Protein AF-A0A6V7VKM3-F1 (afdb_monomer)

Foldseek 3Di:
DVVVVVVVVVVVVVVVVVVVVVVVVVVVVVVVVCCVVVVVPDPPPDPDPQPQLPWDWFWQQFPPRKIKIWIFSPPPSVFLFWIWIAIPVRWIKIKGKHWDDDDPPDDPVVVVVVVVVVVVVVVVVVVVPPPDDDDDDDDDDDDDDDDDDDDDPVNVVVVVVVVVVPPPLVQPDQWDQEFFWEFEACVLVPDQFPDPVSGRDDDDLVRLQLRVLLCLQALLFADRLPSIRMYMYMYINHADLFQGQSNQSSNLNNLLRCLQGQGHTNFGKHKWWWFAAPNDIDISHTLVRVVRTQKTKIWMWGWDDDPVPDIFIFTRWIWMFGDFDALVSVLVNVVVRVVRGVSSSVRSVVSSVSRHDHHDDDDPPCPDPVLLVLLVVCLVVLLVLLQPLVDDPVRSVVSLVVSLVVSVVVQVPDPDDDDSVVSVSSSLVSSLVSQLCCCLPVCAGSNRDHQLDFADWDKAWDPDQQFLTWMWIDTHQWIKIKGKAWDAQVPWDADTPVVVSSPDDRTHLEFFFFDEDCQQDVHDDDPPPPPVSVRSNLRVQLCSQQVSFQDPVDRTRMYMYMYINHAFDDNSQSSNQRRQLRCLRSQGATNAWGKGKWKKFKAFDDVVVVVVVCVVVPPDDDDPDDPDDGGPGMGMHIRDTNVCVSSTFKIKMWMRDLSRTRIIIIGGSHNGDGSVVVSVNSVSRNVNRVVSSVNSCVNPVGRDPDGRQQHKDKDKDFAALLCVCLQCPPNRPNQVVLCVVLVWHWADDDSGIIITTHRGPVSVVVSVVSSVVSCVVPDDDDDDAFAKAKWFFADFDQQFTWTAREDVHDTATAGQVQEEPPDPPDGPVNVVDDGGDIDIWGWHAADPPPRGTYIHPHVVVPDDDDYDYRHPVVPVVVVVVVVVVVVVVVPD

pLDDT: mean 78.49, std 21.88, range [24.05, 98.5]

Structure (mmCIF, N/CA/C/O backbone):
data_AF-A0A6V7VKM3-F1
#
_entry.id   AF-A0A6V7VKM3-F1
#
loop_
_atom_site.group_PDB
_atom_site.id
_atom_site.type_symbol
_atom_site.label_atom_id
_atom_site.label_alt_id
_atom_site.label_comp_id
_atom_site.label_asym_id
_atom_site.label_entity_id
_atom_site.label_seq_id
_atom_site.pdbx_PDB_ins_code
_atom_site.Cartn_x
_atom_site.Cartn_y
_atom_site.Cartn_z
_atom_site.occupancy
_atom_site.B_iso_or_equiv
_atom_site.auth_seq_id
_atom_site.auth_comp_id
_atom_site.auth_asym_id
_atom_site.auth_atom_id
_atom_site.pdbx_PDB_model_num
ATOM 1 N N . MET A 1 1 ? 60.360 3.233 52.798 1.00 43.81 1 MET A N 1
ATOM 2 C CA . MET A 1 1 ? 61.142 3.603 51.589 1.00 43.81 1 MET A CA 1
ATOM 3 C C . MET A 1 1 ? 60.464 3.185 50.281 1.00 43.81 1 MET A C 1
ATOM 5 O O . MET A 1 1 ? 60.339 4.045 49.419 1.00 43.81 1 MET A O 1
ATOM 9 N N . MET A 1 2 ? 59.946 1.955 50.133 1.00 36.44 2 MET A N 1
ATOM 10 C CA . MET A 1 2 ? 59.237 1.515 48.909 1.00 36.44 2 MET A CA 1
ATOM 11 C C . MET A 1 2 ? 58.025 2.381 48.513 1.00 36.44 2 MET A C 1
ATOM 13 O O . MET A 1 2 ? 57.890 2.727 47.345 1.00 36.44 2 MET A O 1
ATOM 17 N N . GLN A 1 3 ? 57.203 2.837 49.465 1.00 40.19 3 GLN A N 1
ATOM 18 C CA . GLN A 1 3 ? 56.061 3.718 49.154 1.00 40.19 3 GLN A CA 1
ATOM 19 C C . GLN A 1 3 ? 56.480 5.105 48.628 1.00 40.19 3 GLN A C 1
ATOM 21 O O . GLN A 1 3 ? 55.805 5.676 47.775 1.00 40.19 3 GLN A O 1
ATOM 26 N N . ARG A 1 4 ? 57.635 5.637 49.062 1.00 42.94 4 ARG A N 1
ATOM 27 C CA . ARG A 1 4 ? 58.194 6.885 48.505 1.00 42.94 4 ARG A CA 1
ATOM 28 C C . ARG A 1 4 ? 58.764 6.677 47.099 1.00 42.94 4 ARG A C 1
ATOM 30 O O . ARG A 1 4 ? 58.668 7.586 46.281 1.00 42.94 4 ARG A O 1
ATOM 37 N N . ALA A 1 5 ? 59.310 5.497 46.803 1.00 43.03 5 ALA A N 1
ATOM 38 C CA . ALA A 1 5 ? 59.776 5.147 45.461 1.00 43.03 5 ALA A CA 1
ATOM 39 C C . ALA A 1 5 ? 58.603 4.976 44.477 1.00 43.03 5 ALA A C 1
ATOM 41 O O . ALA A 1 5 ? 58.655 5.522 43.378 1.00 43.03 5 ALA A O 1
ATOM 42 N N . GLN A 1 6 ? 57.511 4.329 44.899 1.00 42.00 6 GLN A N 1
ATOM 43 C CA . GLN A 1 6 ? 56.293 4.173 44.092 1.00 42.00 6 GLN A CA 1
ATOM 44 C C . GLN A 1 6 ? 55.588 5.510 43.820 1.00 42.00 6 GLN A C 1
ATOM 46 O O . GLN A 1 6 ? 55.203 5.772 42.684 1.00 42.00 6 GLN A O 1
ATOM 51 N N . ALA A 1 7 ? 55.508 6.407 44.809 1.00 48.12 7 ALA A N 1
ATOM 52 C CA . ALA A 1 7 ? 54.942 7.745 44.609 1.00 48.12 7 ALA A CA 1
ATOM 53 C C . ALA A 1 7 ? 55.787 8.612 43.655 1.00 48.12 7 ALA A C 1
ATOM 55 O O . ALA A 1 7 ? 55.243 9.382 42.863 1.00 48.12 7 ALA A O 1
ATOM 56 N N . LYS A 1 8 ? 57.121 8.472 43.688 1.00 47.19 8 LYS A N 1
ATOM 57 C CA . LYS A 1 8 ? 58.029 9.175 42.768 1.00 47.19 8 LYS A CA 1
ATOM 58 C C . LYS A 1 8 ? 57.912 8.624 41.340 1.00 47.19 8 LYS A C 1
ATOM 60 O O . LYS A 1 8 ? 57.905 9.405 40.396 1.00 47.19 8 LYS A O 1
ATOM 65 N N . HIS A 1 9 ? 57.735 7.310 41.190 1.00 47.69 9 HIS A N 1
ATOM 66 C CA . HIS A 1 9 ? 57.517 6.662 39.893 1.00 47.69 9 HIS A CA 1
ATOM 67 C C . HIS A 1 9 ? 56.157 7.037 39.279 1.00 47.69 9 HIS A C 1
ATOM 69 O O . HIS A 1 9 ? 56.090 7.372 38.100 1.00 47.69 9 HIS A O 1
ATOM 75 N N . ALA A 1 10 ? 55.095 7.096 40.091 1.00 48.97 10 ALA A N 1
ATOM 76 C CA . ALA A 1 10 ? 53.767 7.534 39.656 1.00 48.97 10 ALA A CA 1
ATOM 77 C C . ALA A 1 10 ? 53.743 9.013 39.230 1.00 48.97 10 ALA A C 1
ATOM 79 O O . ALA A 1 10 ? 53.123 9.349 38.226 1.00 48.97 10 ALA A O 1
ATOM 80 N N . ARG A 1 11 ? 54.476 9.895 39.927 1.00 47.81 11 ARG A N 1
ATOM 81 C CA . ARG A 1 11 ? 54.621 11.309 39.531 1.00 47.81 11 ARG A CA 1
ATOM 82 C C . ARG A 1 11 ? 55.366 11.484 38.207 1.00 47.81 11 ARG A C 1
ATOM 84 O O . ARG A 1 11 ? 54.990 12.343 37.417 1.00 47.81 11 ARG A O 1
ATOM 91 N N . ILE A 1 12 ? 56.389 10.667 37.954 1.00 52.53 12 ILE A N 1
ATOM 92 C CA . ILE A 1 12 ? 57.137 10.677 36.686 1.00 52.53 12 ILE A CA 1
ATOM 93 C C . ILE A 1 12 ? 56.265 10.143 35.541 1.00 52.53 12 ILE A C 1
ATOM 95 O O . ILE A 1 12 ? 56.288 10.708 34.449 1.00 52.53 12 ILE A O 1
ATOM 99 N N . LEU A 1 13 ? 55.454 9.108 35.790 1.00 44.75 13 LEU A N 1
ATOM 100 C CA . LEU A 1 13 ? 54.491 8.598 34.809 1.00 44.75 13 LEU A CA 1
ATOM 101 C C . LEU A 1 13 ? 53.394 9.622 34.496 1.00 44.75 13 LEU A C 1
ATOM 103 O O . LEU A 1 13 ? 53.044 9.799 33.336 1.00 44.75 13 LEU A O 1
ATOM 107 N N . PHE A 1 14 ? 52.890 10.328 35.511 1.00 45.44 14 PHE A N 1
ATOM 108 C CA . PHE A 1 14 ? 51.857 11.349 35.335 1.00 45.44 14 PHE A CA 1
ATOM 109 C C . PHE A 1 14 ? 52.380 12.565 34.558 1.00 45.44 14 PHE A C 1
ATOM 111 O O . PHE A 1 14 ? 51.695 13.051 33.665 1.00 45.44 14 PHE A O 1
ATOM 118 N N . HIS A 1 15 ? 53.619 13.006 34.815 1.00 45.03 15 HIS A N 1
ATOM 119 C CA . HIS A 1 15 ? 54.256 14.056 34.011 1.00 45.03 15 HIS A CA 1
ATOM 120 C C . HIS A 1 15 ? 54.534 13.608 32.571 1.00 45.03 15 HIS A C 1
ATOM 122 O O . HIS A 1 15 ? 54.244 14.364 31.652 1.00 45.03 15 HIS A O 1
ATOM 128 N N . ARG A 1 16 ? 54.988 12.365 32.342 1.00 40.59 16 ARG A N 1
ATOM 129 C CA . ARG A 1 16 ? 55.159 11.833 30.975 1.00 40.59 16 ARG A CA 1
ATOM 130 C C . ARG A 1 16 ? 53.844 11.716 30.211 1.00 40.59 16 ARG A C 1
ATOM 132 O O . ARG A 1 16 ? 53.821 12.025 29.028 1.00 40.59 16 ARG A O 1
ATOM 139 N N . LEU A 1 17 ? 52.762 11.298 30.868 1.00 41.19 17 LEU A N 1
ATOM 140 C CA . LEU A 1 17 ? 51.438 11.204 30.247 1.00 41.19 17 LEU A CA 1
ATOM 141 C C . LEU A 1 17 ? 50.837 12.589 29.972 1.00 41.19 17 LEU A C 1
ATOM 143 O O . LEU A 1 17 ? 50.195 12.777 28.943 1.00 41.19 17 LEU A O 1
ATOM 147 N N . HIS A 1 18 ? 51.087 13.570 30.842 1.00 44.41 18 HIS A N 1
ATOM 148 C CA . HIS A 1 18 ? 50.667 14.955 30.626 1.00 44.41 18 HIS A CA 1
ATOM 149 C C . HIS A 1 18 ? 51.470 15.638 29.501 1.00 44.41 18 HIS A C 1
ATOM 151 O O . HIS A 1 18 ? 50.885 16.338 28.677 1.00 44.41 18 HIS A O 1
ATOM 157 N N . ASP A 1 19 ? 52.779 15.384 29.402 1.00 42.72 19 ASP A N 1
ATOM 158 C CA . ASP A 1 19 ? 53.625 15.893 28.311 1.00 42.72 19 ASP A CA 1
ATOM 159 C C . ASP A 1 19 ? 53.346 15.185 26.977 1.00 42.72 19 ASP A C 1
ATOM 161 O O . ASP A 1 19 ? 53.375 15.818 25.921 1.00 42.72 19 ASP A O 1
ATOM 165 N N . GLN A 1 20 ? 52.986 13.896 27.002 1.00 42.56 20 GLN A N 1
ATOM 166 C CA . GLN A 1 20 ? 52.474 13.188 25.825 1.00 42.56 20 GLN A CA 1
ATOM 167 C C . GLN A 1 20 ? 51.101 13.720 25.401 1.00 42.56 20 GLN A C 1
ATOM 169 O O . GLN A 1 20 ? 50.870 13.886 24.208 1.00 42.56 20 GLN A O 1
ATOM 174 N N . ALA A 1 21 ? 50.204 14.064 26.329 1.00 39.09 21 ALA A N 1
ATOM 175 C CA . ALA A 1 21 ? 48.905 14.655 25.998 1.00 39.09 21 ALA A CA 1
ATOM 176 C C . ALA A 1 21 ? 49.022 16.099 25.465 1.00 39.09 21 ALA A C 1
ATOM 178 O O . ALA A 1 21 ? 48.280 16.479 24.557 1.00 39.09 21 ALA A O 1
ATOM 179 N N . SER A 1 22 ? 49.976 16.894 25.965 1.00 40.62 22 SER A N 1
ATOM 180 C CA . SER A 1 22 ? 50.213 18.268 25.493 1.00 40.62 22 SER A CA 1
ATOM 181 C C . SER A 1 22 ? 50.890 18.307 24.114 1.00 40.62 22 SER A C 1
ATOM 183 O O . SER A 1 22 ? 50.489 19.098 23.257 1.00 40.62 22 SER A O 1
ATOM 185 N N . THR A 1 23 ? 51.832 17.397 23.837 1.00 40.31 23 THR A N 1
ATOM 186 C CA . THR A 1 23 ? 52.431 17.232 22.496 1.00 40.31 23 THR A CA 1
ATOM 187 C C . THR A 1 23 ? 51.471 16.590 21.491 1.00 40.31 23 THR A C 1
ATOM 189 O O . THR A 1 23 ? 51.477 16.978 20.323 1.00 40.31 23 THR A O 1
ATOM 192 N N . SER A 1 24 ? 50.577 15.699 21.934 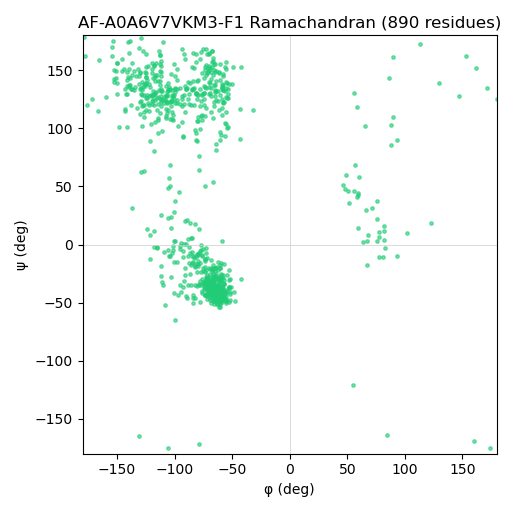1.00 42.38 24 SER A N 1
ATOM 193 C CA . SER A 1 24 ? 49.504 15.140 21.095 1.00 42.38 24 SER A CA 1
ATOM 194 C C . SER A 1 24 ? 48.478 16.200 20.696 1.00 42.38 24 SER A C 1
ATOM 196 O O . SER A 1 24 ? 48.093 16.250 19.534 1.00 42.38 24 SER A O 1
ATOM 198 N N . ASN A 1 25 ? 48.084 17.097 21.608 1.00 39.09 25 ASN A N 1
ATOM 199 C CA . ASN A 1 25 ? 47.166 18.196 21.289 1.00 39.09 25 ASN A CA 1
ATOM 200 C C . ASN A 1 25 ? 47.815 19.277 20.414 1.00 39.09 25 ASN A C 1
ATOM 202 O O . ASN A 1 25 ? 47.148 19.809 19.533 1.00 39.09 25 ASN A O 1
ATOM 206 N N . SER A 1 26 ? 49.109 19.561 20.593 1.00 37.62 26 SER A N 1
ATOM 207 C CA . SER A 1 26 ? 49.868 20.464 19.714 1.00 37.62 26 SER A CA 1
ATOM 208 C C . SER A 1 26 ? 49.990 19.902 18.296 1.00 37.62 26 SER A C 1
ATOM 210 O O . SER A 1 26 ? 49.667 20.595 17.335 1.00 37.62 26 SER A O 1
ATOM 212 N N . ASN A 1 27 ? 50.344 18.622 18.147 1.00 37.12 27 ASN A N 1
ATOM 213 C CA . ASN A 1 27 ? 50.439 17.971 16.839 1.00 37.12 27 ASN A CA 1
ATOM 214 C C . ASN A 1 27 ? 49.070 17.722 16.200 1.00 37.12 27 ASN A C 1
ATOM 216 O O . ASN A 1 27 ? 48.968 17.787 14.982 1.00 37.12 27 ASN A O 1
ATOM 220 N N . TYR A 1 28 ? 48.010 17.504 16.983 1.00 37.12 28 TYR A N 1
ATOM 221 C CA . TYR A 1 28 ? 46.642 17.385 16.475 1.00 37.12 28 TYR A CA 1
ATOM 222 C C . TYR A 1 28 ? 46.070 18.745 16.049 1.00 37.12 28 TYR A C 1
ATOM 224 O O . TYR A 1 28 ? 45.421 18.831 15.012 1.00 37.12 28 TYR A O 1
ATOM 232 N N . LEU A 1 29 ? 46.384 19.832 16.764 1.00 36.72 29 LEU A N 1
ATOM 233 C CA . LEU A 1 29 ? 46.046 21.196 16.345 1.00 36.72 29 LEU A CA 1
ATOM 234 C C . LEU A 1 29 ? 46.881 21.656 15.146 1.00 36.72 29 LEU A C 1
ATOM 236 O O . LEU A 1 29 ? 46.327 22.306 14.270 1.00 36.72 29 LEU A O 1
ATOM 240 N N . ARG A 1 30 ? 48.157 21.257 15.033 1.00 35.59 30 ARG A N 1
ATOM 241 C CA . ARG A 1 30 ? 48.982 21.474 13.828 1.00 35.59 30 ARG A CA 1
ATOM 242 C C . ARG A 1 30 ? 48.538 20.600 12.660 1.00 35.59 30 ARG A C 1
ATOM 244 O O . ARG A 1 30 ? 48.598 21.047 11.527 1.00 35.59 30 ARG A O 1
ATOM 251 N N . TYR A 1 31 ? 48.052 19.387 12.917 1.00 38.91 31 TYR A N 1
ATOM 252 C CA . TYR A 1 31 ? 47.450 18.513 11.910 1.00 38.91 31 TYR A CA 1
ATOM 253 C C . TYR A 1 31 ? 46.110 19.073 11.428 1.00 38.91 31 TYR A C 1
ATOM 255 O O . TYR A 1 31 ? 45.865 19.055 10.230 1.00 38.91 31 TYR A O 1
ATOM 263 N N . ILE A 1 32 ? 45.284 19.641 12.316 1.00 38.78 32 ILE A N 1
ATOM 264 C CA . ILE A 1 32 ? 44.045 20.339 11.947 1.00 38.78 32 ILE A CA 1
ATOM 265 C C . ILE A 1 32 ? 44.350 21.665 11.242 1.00 38.78 32 ILE A C 1
ATOM 267 O O . ILE A 1 32 ? 43.747 21.902 10.207 1.00 38.78 32 ILE A O 1
ATOM 271 N N . GLN A 1 33 ? 45.314 22.473 11.701 1.00 33.94 33 GLN A N 1
ATOM 272 C CA . GLN A 1 33 ? 45.714 23.726 11.039 1.00 33.94 33 GLN A CA 1
ATOM 273 C C . GLN A 1 33 ? 46.392 23.494 9.682 1.00 33.94 33 GLN A C 1
ATOM 275 O O . GLN A 1 33 ? 46.102 24.210 8.728 1.00 33.94 33 GLN A O 1
ATOM 280 N N . ASN A 1 34 ? 47.239 22.467 9.552 1.00 33.94 34 ASN A N 1
ATOM 281 C CA . ASN A 1 34 ? 47.825 22.086 8.266 1.00 33.94 34 ASN A CA 1
ATOM 282 C C . ASN A 1 34 ? 46.794 21.413 7.358 1.00 33.94 34 ASN A C 1
ATOM 284 O O . ASN A 1 34 ? 46.886 21.585 6.150 1.00 33.94 34 ASN A O 1
ATOM 288 N N . ARG A 1 35 ? 45.780 20.709 7.890 1.00 32.28 35 ARG A N 1
ATOM 289 C CA . ARG A 1 35 ? 44.642 20.274 7.066 1.00 32.28 35 ARG A CA 1
ATOM 290 C C . ARG A 1 35 ? 43.810 21.460 6.619 1.00 32.28 35 ARG A C 1
ATOM 292 O O . ARG A 1 35 ? 43.526 21.507 5.441 1.00 32.28 35 ARG A O 1
ATOM 299 N N . THR A 1 36 ? 43.480 22.421 7.481 1.00 33.50 36 THR A N 1
ATOM 300 C CA . THR A 1 36 ? 42.681 23.591 7.083 1.00 33.50 36 THR A CA 1
ATOM 301 C C . THR A 1 36 ? 43.424 24.497 6.102 1.00 33.50 36 THR A C 1
ATOM 303 O O . THR A 1 36 ? 42.784 25.028 5.201 1.00 33.50 36 THR A O 1
ATOM 306 N N . ASN A 1 37 ? 44.756 24.608 6.208 1.00 29.36 37 ASN A N 1
ATOM 307 C CA . ASN A 1 37 ? 45.577 25.430 5.310 1.00 29.36 37 ASN A CA 1
ATOM 308 C C . ASN A 1 37 ? 46.019 24.698 4.022 1.00 29.36 37 ASN A C 1
ATOM 310 O O . ASN A 1 37 ? 46.220 25.357 3.007 1.00 29.36 37 ASN A O 1
ATOM 314 N N . ASN A 1 38 ? 46.106 23.357 4.007 1.00 28.14 38 ASN A N 1
ATOM 315 C CA . ASN A 1 38 ? 46.329 22.579 2.772 1.00 28.14 38 ASN A CA 1
ATOM 316 C C . ASN A 1 38 ? 45.030 22.100 2.098 1.00 28.14 38 ASN A C 1
ATOM 318 O O . ASN A 1 38 ? 45.074 21.667 0.952 1.00 28.14 38 ASN A O 1
ATOM 322 N N . THR A 1 39 ? 43.858 22.207 2.738 1.00 30.05 39 THR A N 1
ATOM 323 C CA . THR A 1 39 ? 42.564 22.049 2.041 1.00 30.05 39 THR A CA 1
ATOM 324 C C . THR A 1 39 ? 42.152 23.290 1.253 1.00 30.05 39 THR A C 1
ATOM 326 O O . THR A 1 39 ? 41.185 23.225 0.503 1.00 30.05 39 THR A O 1
ATOM 329 N N . SER A 1 40 ? 42.878 24.405 1.385 1.00 30.28 40 SER A N 1
ATOM 330 C CA . SER A 1 40 ? 42.669 25.621 0.587 1.00 30.28 40 SER A CA 1
ATOM 331 C C . SER A 1 40 ? 43.577 25.733 -0.645 1.00 30.28 40 SER A C 1
ATOM 333 O O . SER A 1 40 ? 43.413 26.664 -1.424 1.00 30.28 40 SER A O 1
ATOM 335 N N . ALA A 1 41 ? 44.509 24.800 -0.861 1.00 32.81 41 ALA A N 1
ATOM 336 C CA . ALA A 1 41 ? 45.386 24.797 -2.031 1.00 32.81 41 ALA A CA 1
ATOM 337 C C . ALA A 1 41 ? 45.725 23.349 -2.415 1.00 32.81 41 ALA A C 1
ATOM 339 O O . ALA A 1 41 ? 46.557 22.729 -1.761 1.00 32.81 41 ALA A O 1
ATOM 340 N N . SER A 1 42 ? 45.047 22.830 -3.451 1.00 29.38 42 SER A N 1
ATOM 341 C CA . SER A 1 42 ? 45.184 21.507 -4.123 1.00 29.38 42 SER A CA 1
ATOM 342 C C . SER A 1 42 ? 43.918 20.630 -4.173 1.00 29.38 42 SER A C 1
ATOM 344 O O . SER A 1 42 ? 43.988 19.449 -4.499 1.00 29.38 42 SER A O 1
ATOM 346 N N . PHE A 1 43 ? 42.735 21.219 -3.973 1.00 29.02 43 PHE A N 1
ATOM 347 C CA . PHE A 1 43 ? 41.458 20.679 -4.466 1.00 29.02 43 PHE A CA 1
ATOM 348 C C . PHE A 1 43 ? 40.954 21.501 -5.668 1.00 29.02 43 PHE A C 1
ATOM 350 O O . PHE A 1 43 ? 39.801 21.901 -5.728 1.00 29.02 43 PHE A O 1
ATOM 357 N N . ASN A 1 44 ? 41.836 21.748 -6.641 1.00 25.27 44 ASN A N 1
ATOM 358 C CA . ASN A 1 44 ? 41.459 22.245 -7.971 1.00 25.27 44 ASN A CA 1
ATOM 359 C C . ASN A 1 44 ? 41.336 21.071 -8.957 1.00 25.27 44 ASN A C 1
ATOM 361 O O . ASN A 1 44 ? 41.838 21.118 -10.071 1.00 25.27 44 ASN A O 1
ATOM 365 N N . GLY A 1 45 ? 40.675 19.989 -8.539 1.00 27.05 45 GLY A N 1
ATOM 366 C CA . GLY A 1 45 ? 39.927 19.193 -9.504 1.00 27.05 45 GLY A CA 1
ATOM 367 C C . GLY A 1 45 ? 38.658 19.986 -9.753 1.00 27.05 45 GLY A C 1
ATOM 368 O O . GLY A 1 45 ? 37.885 20.142 -8.810 1.00 27.05 45 GLY A O 1
ATOM 369 N N . SER A 1 46 ? 38.520 20.558 -10.946 1.00 27.84 46 SER A N 1
ATOM 370 C CA . SER A 1 46 ? 37.428 21.432 -11.376 1.00 27.84 46 SER A CA 1
ATOM 371 C C . SER A 1 46 ? 36.059 20.908 -10.924 1.00 27.84 46 SER A C 1
ATOM 373 O O . SER A 1 46 ? 35.373 20.145 -11.602 1.00 27.84 46 SER A O 1
ATOM 375 N N . ILE A 1 47 ? 35.635 21.351 -9.737 1.00 32.84 47 ILE A N 1
ATOM 376 C CA . ILE A 1 47 ? 34.227 21.500 -9.404 1.00 32.84 47 ILE A CA 1
ATOM 377 C C . ILE A 1 47 ? 33.721 22.396 -10.517 1.00 32.84 47 ILE A C 1
ATOM 379 O O . ILE A 1 47 ? 34.206 23.522 -10.624 1.00 32.84 47 ILE A O 1
ATOM 383 N N . SER A 1 48 ? 32.841 21.861 -11.368 1.00 35.78 48 SER A N 1
ATOM 384 C CA . SER A 1 48 ? 32.144 22.610 -12.410 1.00 35.78 48 SER A CA 1
ATOM 385 C C . SER A 1 48 ? 31.928 24.029 -11.911 1.00 35.78 48 SER A C 1
ATOM 387 O O . SER A 1 48 ? 31.261 24.195 -10.882 1.00 35.78 48 SER A O 1
ATOM 389 N N . GLU A 1 49 ? 32.544 25.019 -12.561 1.00 35.03 49 GLU A N 1
ATOM 390 C CA . GLU A 1 49 ? 32.254 26.415 -12.273 1.00 35.03 49 GLU A CA 1
ATOM 391 C C . GLU A 1 49 ? 30.739 26.523 -12.151 1.00 35.03 49 GLU A C 1
ATOM 393 O O . GLU A 1 49 ? 30.007 26.145 -13.071 1.00 35.03 49 GLU A O 1
ATOM 398 N N . ASN A 1 50 ? 30.274 26.889 -10.953 1.00 40.41 50 ASN A N 1
ATOM 399 C CA . ASN A 1 50 ? 28.862 27.016 -10.652 1.00 40.41 50 ASN A CA 1
ATOM 400 C C . ASN A 1 50 ? 28.285 27.962 -11.704 1.00 40.41 50 ASN A C 1
ATOM 402 O O . ASN A 1 50 ? 28.396 29.182 -11.567 1.00 40.41 50 ASN A O 1
ATOM 406 N N . LYS A 1 51 ? 27.636 27.418 -12.739 1.00 49.47 51 LYS A N 1
ATOM 407 C CA . LYS A 1 51 ? 26.639 28.172 -13.483 1.00 49.47 51 LYS A CA 1
ATOM 408 C C . LYS A 1 51 ? 25.659 28.611 -12.411 1.00 49.47 51 LYS A C 1
ATOM 410 O O . LYS A 1 51 ? 24.927 27.784 -11.872 1.00 49.47 51 LYS A O 1
ATOM 415 N N . ASN A 1 52 ? 25.722 29.884 -12.025 1.00 56.69 52 ASN A N 1
ATOM 416 C CA . ASN A 1 52 ? 24.712 30.510 -11.190 1.00 56.69 52 ASN A CA 1
ATOM 417 C C . ASN A 1 52 ? 23.394 30.315 -11.937 1.00 56.69 52 ASN A C 1
ATOM 419 O O . ASN A 1 52 ? 23.101 31.082 -12.849 1.00 56.69 52 ASN A O 1
ATOM 423 N N . ILE A 1 53 ? 22.656 29.244 -11.619 1.00 64.50 53 ILE A N 1
ATOM 424 C CA . ILE A 1 53 ? 21.338 28.997 -12.192 1.00 64.50 53 ILE A CA 1
ATOM 425 C C . ILE A 1 53 ? 20.522 30.224 -11.792 1.00 64.50 53 ILE A C 1
ATOM 427 O O . ILE A 1 53 ? 20.325 30.429 -10.585 1.00 64.50 53 ILE A O 1
ATOM 431 N N . PRO A 1 54 ? 20.137 31.083 -12.754 1.00 75.81 54 PRO A N 1
ATOM 432 C CA . PRO A 1 54 ? 19.413 32.291 -12.431 1.00 75.81 54 PRO A CA 1
ATOM 433 C C . PRO A 1 54 ? 18.119 31.882 -11.750 1.00 75.81 54 PRO A C 1
ATOM 435 O O . PRO A 1 54 ? 17.503 30.865 -12.082 1.00 75.81 54 PRO A O 1
ATOM 438 N N . GLU A 1 55 ? 17.745 32.659 -10.749 1.00 90.62 55 GLU A N 1
ATOM 439 C CA . GLU A 1 55 ? 16.493 32.415 -10.073 1.00 90.62 55 GLU A CA 1
ATOM 440 C C . GLU A 1 55 ? 15.343 32.636 -11.060 1.00 90.62 55 GLU A C 1
ATOM 442 O O . GLU A 1 55 ? 15.252 33.694 -11.682 1.00 90.62 55 GLU A O 1
ATOM 447 N N . HIS A 1 56 ? 14.495 31.624 -11.227 1.00 94.56 56 HIS A N 1
ATOM 448 C CA . HIS A 1 56 ? 13.362 31.672 -12.149 1.00 94.56 56 HIS A CA 1
ATOM 449 C C . HIS A 1 56 ? 12.161 30.978 -11.526 1.00 94.56 56 HIS A C 1
ATOM 451 O O . HIS A 1 56 ? 12.309 29.933 -10.883 1.00 94.56 56 HIS A O 1
ATOM 457 N N . SER A 1 57 ? 10.983 31.546 -11.763 1.00 96.19 57 SER A N 1
ATOM 458 C CA . SER A 1 57 ? 9.701 31.010 -11.318 1.00 96.19 57 SER A CA 1
ATOM 459 C C . SER A 1 57 ? 8.783 30.783 -12.512 1.00 96.19 57 SER A C 1
ATOM 461 O O . SER A 1 57 ? 8.666 31.633 -13.393 1.00 96.19 57 SER A O 1
ATOM 463 N N . GLU A 1 58 ? 8.080 29.657 -12.511 1.00 97.12 58 GLU A N 1
ATOM 464 C CA . GLU A 1 58 ? 6.982 29.374 -13.435 1.00 97.12 58 GLU A CA 1
ATOM 465 C C . GLU A 1 58 ? 5.721 29.008 -12.668 1.00 97.12 58 GLU A C 1
ATOM 467 O O . GLU A 1 58 ? 5.781 28.381 -11.612 1.00 97.12 58 GLU A O 1
ATOM 472 N N . TYR A 1 59 ? 4.568 29.362 -13.231 1.00 96.56 59 TYR A N 1
ATOM 473 C CA . TYR A 1 59 ? 3.283 29.188 -12.562 1.00 96.56 59 TYR A CA 1
ATOM 474 C C . TYR A 1 59 ? 2.408 28.158 -13.273 1.00 96.56 59 TYR A C 1
ATOM 476 O O . TYR A 1 59 ? 2.231 28.209 -14.495 1.00 96.56 59 TYR A O 1
ATOM 484 N N . ALA A 1 60 ? 1.818 27.245 -12.507 1.00 95.19 60 ALA A N 1
ATOM 485 C CA . ALA A 1 60 ? 0.679 26.446 -12.937 1.00 95.19 60 ALA A CA 1
ATOM 486 C C . ALA A 1 60 ? -0.603 27.132 -12.456 1.00 95.19 60 ALA A C 1
ATOM 488 O O . ALA A 1 60 ? -0.782 27.343 -11.260 1.00 95.19 60 ALA A O 1
ATOM 489 N N . HIS A 1 61 ? -1.482 27.491 -13.392 1.00 93.81 61 HIS A N 1
ATOM 490 C CA . HIS A 1 61 ? -2.811 28.020 -13.086 1.00 93.81 61 HIS A CA 1
ATOM 491 C C . HIS A 1 61 ? -3.791 26.859 -13.079 1.00 93.81 61 HIS A C 1
ATOM 493 O O . HIS A 1 61 ? -4.100 26.319 -14.138 1.00 93.81 61 HIS A O 1
ATOM 499 N N . LEU A 1 62 ? -4.206 26.465 -11.886 1.00 90.69 62 LEU A N 1
ATOM 500 C CA . LEU A 1 62 ? -4.992 25.278 -11.609 1.00 90.69 62 LEU A CA 1
ATOM 501 C C . LEU A 1 62 ? -6.492 25.580 -11.583 1.00 90.69 62 LEU A C 1
ATOM 503 O O . LEU A 1 62 ? -6.937 26.734 -11.554 1.00 90.69 62 LEU A O 1
ATOM 507 N N . SER A 1 63 ? -7.293 24.519 -11.582 1.00 84.38 63 SER A N 1
ATOM 508 C CA . SER A 1 63 ? -8.737 24.627 -11.383 1.00 84.38 63 SER A CA 1
ATOM 509 C C . SER A 1 63 ? -9.091 25.309 -10.048 1.00 84.38 63 SER A C 1
ATOM 511 O O . SER A 1 63 ? -8.386 25.195 -9.039 1.00 84.38 63 SER A O 1
ATOM 513 N N . GLY A 1 64 ? -10.202 26.055 -10.045 1.00 79.44 64 GLY A N 1
ATOM 514 C CA . GLY A 1 64 ? -10.673 26.791 -8.864 1.00 79.44 64 GLY A CA 1
ATOM 515 C C . GLY A 1 64 ? -9.925 28.098 -8.574 1.00 79.44 64 GLY A C 1
ATOM 516 O O . GLY A 1 64 ? -10.114 28.667 -7.508 1.00 79.44 64 GLY A O 1
ATOM 517 N N . GLY A 1 65 ? -9.090 28.581 -9.503 1.00 81.50 65 GLY A N 1
ATOM 518 C CA . GLY A 1 65 ? -8.336 29.832 -9.342 1.00 81.50 65 GLY A CA 1
ATOM 519 C C . GLY A 1 65 ? -7.052 29.695 -8.521 1.00 81.50 65 GLY A C 1
ATOM 520 O O . GLY A 1 65 ? -6.378 30.695 -8.300 1.00 81.50 65 GLY A O 1
ATOM 521 N N . ARG A 1 66 ? -6.702 28.470 -8.112 1.00 87.12 66 ARG A N 1
ATOM 522 C CA . ARG A 1 66 ? -5.451 28.158 -7.419 1.00 87.12 66 ARG A CA 1
ATOM 523 C C . ARG A 1 66 ? -4.260 28.322 -8.353 1.00 87.12 66 ARG A C 1
ATOM 525 O O . ARG A 1 66 ? -4.341 28.047 -9.553 1.00 87.12 66 ARG A O 1
ATOM 532 N N . ARG A 1 67 ? -3.125 28.706 -7.796 1.00 93.12 67 ARG A N 1
ATOM 533 C CA . ARG A 1 67 ? -1.864 28.831 -8.508 1.00 93.12 67 ARG A CA 1
ATOM 534 C C . ARG A 1 67 ? -0.751 28.191 -7.698 1.00 93.12 67 ARG A C 1
ATOM 536 O O . ARG A 1 67 ? -0.628 28.367 -6.488 1.00 93.12 67 ARG A O 1
ATOM 543 N N . TRP A 1 68 ? 0.072 27.438 -8.410 1.00 96.25 68 TRP A N 1
ATOM 544 C CA . TRP A 1 68 ? 1.304 26.868 -7.889 1.00 96.25 68 TRP A CA 1
ATOM 545 C C . TRP A 1 68 ? 2.494 27.520 -8.570 1.00 96.25 68 TRP A C 1
ATOM 547 O O . TRP A 1 68 ? 2.481 27.718 -9.784 1.00 96.25 68 TRP A O 1
ATOM 557 N N . GLU A 1 69 ? 3.520 27.838 -7.796 1.00 97.50 69 GLU A N 1
ATOM 558 C CA . GLU A 1 69 ? 4.779 28.400 -8.264 1.00 97.50 69 GLU A CA 1
ATOM 559 C C . GLU A 1 69 ? 5.883 27.351 -8.147 1.00 97.50 69 GLU A C 1
ATOM 561 O O . GLU A 1 69 ? 6.158 26.844 -7.063 1.00 97.50 69 GLU A O 1
ATOM 566 N N . PHE A 1 70 ? 6.559 27.068 -9.255 1.00 97.88 70 PHE A N 1
ATOM 567 C CA . PHE A 1 70 ? 7.781 26.279 -9.279 1.00 97.88 70 PHE A CA 1
ATOM 568 C C . PHE A 1 70 ? 8.974 27.222 -9.413 1.00 97.88 70 PHE A C 1
ATOM 570 O O . PHE A 1 70 ? 9.166 27.826 -10.469 1.00 97.88 70 PHE A O 1
ATOM 577 N N . ARG A 1 71 ? 9.781 27.330 -8.357 1.00 97.12 71 ARG A N 1
ATOM 578 C CA . ARG A 1 71 ? 10.939 28.227 -8.275 1.00 97.12 71 ARG A CA 1
ATOM 579 C C . ARG A 1 71 ? 12.242 27.437 -8.245 1.00 97.12 71 ARG A C 1
ATOM 581 O O . ARG A 1 71 ? 12.458 26.609 -7.360 1.00 97.12 71 ARG A O 1
ATOM 588 N N . ALA A 1 72 ? 13.130 27.713 -9.190 1.00 95.50 72 ALA A N 1
ATOM 589 C CA . ALA A 1 72 ? 14.458 27.109 -9.291 1.00 95.50 72 ALA A CA 1
ATOM 590 C C . ALA A 1 72 ? 15.562 28.145 -9.026 1.00 95.50 72 ALA A C 1
ATOM 592 O O . ALA A 1 72 ? 15.323 29.350 -9.054 1.00 95.50 72 ALA A O 1
ATOM 593 N N . GLY A 1 73 ? 16.782 27.684 -8.736 1.00 86.88 73 GLY A N 1
ATOM 594 C CA . GLY A 1 73 ? 17.950 28.558 -8.535 1.00 86.88 73 GLY A CA 1
ATOM 595 C C . GLY A 1 73 ? 18.021 29.262 -7.169 1.00 86.88 73 GLY A C 1
ATOM 596 O O . GLY A 1 73 ? 19.071 29.787 -6.807 1.00 86.88 73 GLY A O 1
ATOM 597 N N . ALA A 1 74 ? 16.965 29.229 -6.348 1.00 84.38 74 ALA A N 1
ATOM 598 C CA . ALA A 1 74 ? 16.951 29.877 -5.030 1.00 84.38 74 ALA A CA 1
ATOM 599 C C . ALA A 1 74 ? 17.605 29.035 -3.912 1.00 84.38 74 ALA A C 1
ATOM 601 O O . ALA A 1 74 ? 18.410 29.549 -3.137 1.00 84.38 74 ALA A O 1
ATOM 602 N N . MET A 1 75 ? 17.285 27.738 -3.825 1.00 92.38 75 MET A N 1
ATOM 603 C CA . MET A 1 75 ? 17.679 26.854 -2.714 1.00 92.38 75 MET A CA 1
ATOM 604 C C . MET A 1 75 ? 18.436 25.610 -3.188 1.00 92.38 75 MET A C 1
ATOM 606 O O . MET A 1 75 ? 18.229 25.137 -4.302 1.00 92.38 75 MET A O 1
ATOM 610 N N . ALA A 1 76 ? 19.289 25.059 -2.315 1.00 91.88 76 ALA A N 1
ATOM 611 C CA . ALA A 1 76 ? 20.044 23.817 -2.534 1.00 91.88 76 ALA A CA 1
ATOM 612 C C . ALA A 1 76 ? 20.808 23.767 -3.877 1.00 91.88 76 ALA A C 1
ATOM 614 O O . ALA A 1 76 ? 20.794 22.760 -4.576 1.00 91.88 76 ALA A O 1
ATOM 615 N N . ARG A 1 77 ? 21.515 24.856 -4.212 1.00 88.25 77 ARG A N 1
ATOM 616 C CA . ARG A 1 77 ? 22.228 25.051 -5.493 1.00 88.25 77 ARG A CA 1
ATOM 617 C C . ARG A 1 77 ? 23.323 24.021 -5.800 1.00 88.25 77 ARG A C 1
ATOM 619 O O . ARG A 1 77 ? 23.725 23.906 -6.945 1.00 88.25 77 ARG A O 1
ATOM 626 N N . LEU A 1 78 ? 23.800 23.288 -4.791 1.00 89.31 78 LEU A N 1
ATOM 627 C CA . LEU A 1 78 ? 24.776 22.204 -4.968 1.00 89.31 78 LEU A CA 1
ATOM 628 C C . LEU A 1 78 ? 24.141 20.891 -5.455 1.00 89.31 78 LEU A C 1
ATOM 630 O O . LEU A 1 78 ? 24.860 19.967 -5.824 1.00 89.31 78 LEU A O 1
ATOM 634 N N . ALA A 1 79 ? 22.812 20.764 -5.398 1.00 91.31 79 ALA A N 1
ATOM 635 C CA . ALA A 1 79 ? 22.124 19.603 -5.943 1.00 91.31 79 ALA A CA 1
ATOM 636 C C . ALA A 1 79 ? 22.152 19.647 -7.477 1.00 91.31 79 ALA A C 1
ATOM 638 O O . ALA A 1 79 ? 22.067 20.716 -8.078 1.00 91.31 79 ALA A O 1
ATOM 639 N N . SER A 1 80 ? 22.201 18.476 -8.113 1.00 91.56 80 SER A N 1
ATOM 640 C CA . SER A 1 80 ? 22.150 18.351 -9.574 1.00 91.56 80 SER A CA 1
ATOM 641 C C . SER A 1 80 ? 20.854 18.930 -10.153 1.00 91.56 80 SER A C 1
ATOM 643 O O . SER A 1 80 ? 20.844 19.388 -11.285 1.00 91.56 80 SER A O 1
ATOM 645 N N . GLY A 1 81 ? 19.764 18.930 -9.386 1.00 93.69 81 GLY A N 1
ATOM 646 C CA . GLY A 1 81 ? 18.550 19.695 -9.666 1.00 93.69 81 GLY A CA 1
ATOM 647 C C . GLY A 1 81 ? 17.847 20.063 -8.364 1.00 93.69 81 GLY A C 1
ATOM 648 O O . GLY A 1 81 ? 17.865 19.286 -7.410 1.00 93.69 81 GLY A O 1
ATOM 649 N N . SER A 1 82 ? 17.249 21.250 -8.298 1.00 96.75 82 SER A N 1
ATOM 650 C CA . SER A 1 82 ? 16.546 21.729 -7.105 1.00 96.75 82 SER A CA 1
ATOM 651 C C . SER A 1 82 ? 15.410 22.664 -7.495 1.00 96.75 82 SER A C 1
ATOM 653 O O . SER A 1 82 ? 15.618 23.605 -8.266 1.00 96.75 82 SER A O 1
ATOM 655 N N . VAL A 1 83 ? 14.219 22.398 -6.962 1.00 97.94 83 VAL A N 1
ATOM 656 C CA . VAL A 1 83 ? 13.013 23.205 -7.175 1.00 97.94 83 VAL A CA 1
ATOM 657 C C . VAL A 1 83 ? 12.248 23.314 -5.862 1.00 97.94 83 VAL A C 1
ATOM 659 O O . VAL A 1 83 ? 12.094 22.330 -5.138 1.00 97.94 83 VAL A O 1
ATOM 662 N N . VAL A 1 84 ? 11.751 24.510 -5.565 1.00 97.94 84 VAL A N 1
ATOM 663 C CA . VAL A 1 84 ? 10.748 24.741 -4.525 1.00 97.94 84 VAL A CA 1
ATOM 664 C C . VAL A 1 84 ? 9.390 24.879 -5.202 1.00 97.94 84 VAL A C 1
ATOM 666 O O . VAL A 1 84 ? 9.252 25.657 -6.143 1.00 97.94 84 VAL A O 1
ATOM 669 N N . LEU A 1 85 ? 8.405 24.118 -4.738 1.00 97.75 85 LEU A N 1
ATOM 670 C CA . LEU A 1 85 ? 7.009 24.251 -5.141 1.00 97.75 85 LEU A CA 1
ATOM 671 C C . LEU A 1 85 ? 6.248 24.978 -4.030 1.00 97.75 85 LEU A C 1
ATOM 673 O O . LEU A 1 85 ? 6.103 24.418 -2.942 1.00 97.75 85 LEU A O 1
ATOM 677 N N . ASN A 1 86 ? 5.772 26.190 -4.322 1.00 96.56 86 ASN A N 1
ATOM 678 C CA . ASN A 1 86 ? 4.902 26.978 -3.449 1.00 96.56 86 ASN A CA 1
ATOM 679 C C . ASN A 1 86 ? 3.451 26.926 -3.941 1.00 96.56 86 ASN A C 1
ATOM 681 O O . ASN A 1 86 ? 3.194 26.914 -5.146 1.00 96.56 86 ASN A O 1
ATOM 685 N N . THR A 1 87 ? 2.499 26.957 -3.017 1.00 94.25 87 THR A N 1
ATOM 686 C CA . THR A 1 87 ? 1.063 27.105 -3.309 1.00 94.25 87 THR A CA 1
ATOM 687 C C . THR A 1 87 ? 0.567 28.463 -2.818 1.00 94.25 87 THR A C 1
ATOM 689 O O . THR A 1 87 ? 1.152 28.997 -1.881 1.00 94.25 87 THR A O 1
ATOM 692 N N . ASP A 1 88 ? -0.538 28.984 -3.359 1.00 88.38 88 ASP A N 1
ATOM 693 C CA . ASP A 1 88 ? -1.152 30.229 -2.853 1.00 88.38 88 ASP A CA 1
ATOM 694 C C . ASP A 1 88 ? -1.592 30.163 -1.371 1.00 88.38 88 ASP A C 1
ATOM 696 O O . ASP A 1 88 ? -1.826 31.197 -0.755 1.00 88.38 88 ASP A O 1
ATOM 700 N N . GLU A 1 89 ? -1.698 28.965 -0.793 1.00 84.69 89 GLU A N 1
ATOM 701 C CA . GLU A 1 89 ? -2.049 28.718 0.615 1.00 84.69 89 GLU A CA 1
ATOM 702 C C . GLU A 1 89 ? -0.804 28.683 1.531 1.00 84.69 89 GLU A C 1
ATOM 704 O O . GLU A 1 89 ? -0.823 28.074 2.596 1.00 84.69 89 GLU A O 1
ATOM 709 N N . ASP A 1 90 ? 0.313 29.276 1.096 1.00 89.00 90 ASP A N 1
ATOM 710 C CA . ASP A 1 90 ? 1.605 29.324 1.802 1.00 89.00 90 ASP A CA 1
ATOM 711 C C . ASP A 1 90 ? 2.245 27.952 2.123 1.00 89.00 90 ASP A C 1
ATOM 713 O O . ASP A 1 90 ? 3.230 27.863 2.863 1.00 89.00 90 ASP A O 1
ATOM 717 N N . ASN A 1 91 ? 1.767 26.863 1.508 1.00 94.44 91 ASN A N 1
ATOM 718 C CA . ASN A 1 91 ? 2.492 25.593 1.502 1.00 94.44 91 ASN A CA 1
ATOM 719 C C . ASN A 1 91 ? 3.743 25.688 0.621 1.00 94.44 91 ASN A C 1
ATOM 721 O O . ASN A 1 91 ? 3.695 26.220 -0.488 1.00 94.44 91 ASN A O 1
ATOM 725 N N . ALA A 1 92 ? 4.842 25.086 1.072 1.00 96.00 92 ALA A N 1
ATOM 726 C CA . ALA A 1 92 ? 6.105 25.028 0.350 1.00 96.00 92 ALA A CA 1
ATOM 727 C C . ALA A 1 92 ? 6.804 23.677 0.545 1.00 96.00 92 ALA A C 1
ATOM 729 O O . ALA A 1 92 ? 7.041 23.235 1.673 1.00 96.00 92 ALA A O 1
ATOM 730 N N . ILE A 1 93 ? 7.217 23.041 -0.552 1.00 97.00 93 ILE A N 1
ATOM 731 C CA . ILE A 1 93 ? 8.032 21.820 -0.530 1.00 97.00 93 ILE A CA 1
ATOM 732 C C . ILE A 1 93 ? 9.290 21.989 -1.382 1.00 97.00 93 ILE A C 1
ATOM 734 O O . ILE A 1 93 ? 9.244 22.537 -2.481 1.00 97.00 93 ILE A O 1
ATOM 738 N N . LEU A 1 94 ? 10.423 21.504 -0.881 1.00 97.62 94 LEU A N 1
ATOM 739 C CA . LEU A 1 94 ? 11.687 21.445 -1.608 1.00 97.62 94 LEU A CA 1
ATOM 740 C C . LEU A 1 94 ? 11.883 20.044 -2.190 1.00 97.62 94 LEU A C 1
ATOM 742 O O . LEU A 1 94 ? 11.903 19.063 -1.447 1.00 97.62 94 LEU A O 1
ATOM 746 N N . GLY A 1 95 ? 12.080 19.960 -3.501 1.00 97.81 95 GLY A N 1
ATOM 747 C CA . GLY A 1 95 ? 12.529 18.759 -4.195 1.00 97.81 95 GLY A CA 1
ATOM 748 C C . GLY A 1 95 ? 13.973 18.921 -4.643 1.00 97.81 95 GLY A C 1
ATOM 749 O O . GLY A 1 95 ? 14.308 19.901 -5.308 1.00 97.81 95 GLY A O 1
ATOM 750 N N . THR A 1 96 ? 14.831 17.961 -4.307 1.00 97.50 96 THR A N 1
ATOM 751 C CA . THR A 1 96 ? 16.214 17.923 -4.792 1.00 97.50 96 THR A CA 1
ATOM 752 C C . THR A 1 96 ? 16.520 16.608 -5.484 1.00 97.50 96 THR A C 1
ATOM 754 O O . THR A 1 96 ? 16.053 15.547 -5.073 1.00 97.50 96 THR A O 1
ATOM 757 N N . VAL A 1 97 ? 17.341 16.687 -6.527 1.00 96.56 97 VAL A N 1
ATOM 758 C CA . VAL A 1 97 ? 17.955 15.550 -7.208 1.00 96.56 97 VAL A CA 1
ATOM 759 C C . VAL A 1 97 ? 19.453 15.634 -6.992 1.00 96.56 97 VAL A C 1
ATOM 761 O O . VAL A 1 97 ? 20.097 16.613 -7.369 1.00 96.56 97 VAL A O 1
ATOM 764 N N . VAL A 1 98 ? 20.011 14.593 -6.390 1.00 93.56 98 VAL A N 1
ATOM 765 C CA . VAL A 1 98 ? 21.449 14.418 -6.218 1.00 93.56 98 VAL A CA 1
ATOM 766 C C . VAL A 1 98 ? 21.869 13.234 -7.070 1.00 93.56 98 VAL A C 1
ATOM 768 O O . VAL A 1 98 ? 21.497 12.093 -6.801 1.00 93.56 98 VAL A O 1
ATOM 771 N N . CYS A 1 99 ? 22.656 13.514 -8.099 1.00 87.62 99 CYS A N 1
ATOM 772 C CA . CYS A 1 99 ? 23.270 12.506 -8.942 1.00 87.62 99 CYS A CA 1
ATOM 773 C C . CYS A 1 99 ? 24.765 12.801 -9.018 1.00 87.62 99 CYS A C 1
ATOM 775 O O . CYS A 1 99 ? 25.179 13.861 -9.487 1.00 87.62 99 CYS A O 1
ATOM 777 N N . LYS A 1 100 ? 25.588 11.858 -8.555 1.00 71.56 100 LYS A N 1
ATOM 778 C CA . LYS A 1 100 ? 27.036 11.934 -8.756 1.00 71.56 100 LYS A CA 1
ATOM 779 C C . LYS A 1 100 ? 27.331 11.424 -10.158 1.00 71.56 100 LYS A C 1
ATOM 781 O O . LYS A 1 100 ? 27.420 10.217 -10.364 1.00 71.56 100 LYS A O 1
ATOM 786 N N . TYR A 1 101 ? 27.450 12.336 -11.111 1.00 67.81 101 TYR A N 1
ATOM 787 C CA . TYR A 1 101 ? 27.997 12.023 -12.422 1.00 67.81 101 TYR A CA 1
ATOM 788 C C . TYR A 1 101 ? 29.343 12.737 -12.554 1.00 67.81 101 TYR A C 1
ATOM 790 O O . TYR A 1 101 ? 29.457 13.932 -12.297 1.00 67.81 101 TYR A O 1
ATOM 798 N N . THR A 1 102 ? 30.385 11.995 -12.909 1.00 49.41 102 THR A N 1
ATOM 799 C CA . THR A 1 102 ? 31.614 12.577 -13.439 1.00 49.41 102 THR A CA 1
ATOM 800 C C . THR A 1 102 ? 31.351 12.826 -14.912 1.00 49.41 102 THR A C 1
ATOM 802 O O . THR A 1 102 ? 31.393 11.908 -15.730 1.00 49.41 102 THR A O 1
ATOM 805 N N . GLN A 1 103 ? 31.015 14.065 -15.270 1.00 42.75 103 GLN A N 1
ATOM 806 C CA . GLN A 1 103 ? 31.167 14.473 -16.659 1.00 42.75 103 GLN A CA 1
ATOM 807 C C . GLN A 1 103 ? 32.653 14.256 -16.982 1.00 42.75 103 GLN A C 1
ATOM 809 O O . GLN A 1 103 ? 33.511 14.785 -16.274 1.00 42.75 103 GLN A O 1
ATOM 814 N N . LYS A 1 104 ? 32.975 13.437 -17.991 1.00 36.28 104 LYS A N 1
ATOM 815 C CA . LYS A 1 104 ? 34.294 13.514 -18.626 1.00 36.28 104 LYS A CA 1
ATOM 816 C C . LYS A 1 104 ? 34.347 14.895 -19.274 1.00 36.28 104 LYS A C 1
ATOM 818 O O . LYS A 1 104 ? 33.922 15.055 -20.412 1.00 36.28 104 LYS A O 1
ATOM 823 N N . PHE A 1 105 ? 34.745 15.906 -18.514 1.00 34.16 105 PHE A N 1
ATOM 824 C CA . PHE A 1 105 ? 35.214 17.135 -19.114 1.00 34.16 105 PHE A CA 1
ATOM 825 C C . PHE A 1 105 ? 36.591 16.823 -19.663 1.00 34.16 105 PHE A C 1
ATOM 827 O O . PHE A 1 105 ? 37.495 16.499 -18.895 1.00 34.16 105 PHE A O 1
ATOM 834 N N . LEU A 1 106 ? 36.649 16.817 -20.992 1.00 34.44 106 LEU A N 1
ATOM 835 C CA . LEU A 1 106 ? 37.661 17.432 -21.848 1.00 34.44 106 LEU A CA 1
ATOM 836 C C . LEU A 1 106 ? 37.827 16.569 -23.103 1.00 34.44 106 LEU A C 1
ATOM 838 O O . LEU A 1 106 ? 38.020 15.351 -23.022 1.00 34.44 106 LEU A O 1
ATOM 842 N N . ASN A 1 107 ? 37.730 17.215 -24.265 1.00 42.62 107 ASN A N 1
ATOM 843 C CA . ASN A 1 107 ? 38.356 16.687 -25.470 1.00 42.62 107 ASN A CA 1
ATOM 844 C C . ASN A 1 107 ? 39.859 16.573 -25.176 1.00 42.62 107 ASN A C 1
ATOM 846 O O . ASN A 1 107 ? 40.425 17.470 -24.555 1.00 42.62 107 ASN A O 1
ATOM 850 N N . GLU A 1 108 ? 40.510 15.487 -25.602 1.00 44.59 108 GLU A N 1
ATOM 851 C CA . GLU A 1 108 ? 41.965 15.317 -25.425 1.00 44.59 108 GLU A CA 1
ATOM 852 C C . GLU A 1 108 ? 42.757 16.533 -25.943 1.00 44.59 108 GLU A C 1
ATOM 854 O O . GLU A 1 108 ? 43.790 16.870 -25.374 1.00 44.59 108 GLU A O 1
ATOM 859 N N . GLU A 1 109 ? 42.226 17.231 -26.953 1.00 44.44 109 GLU A N 1
ATOM 860 C CA . GLU A 1 109 ? 42.789 18.462 -27.519 1.00 44.44 109 GLU A CA 1
ATOM 861 C C . GLU A 1 109 ? 42.802 19.647 -26.532 1.00 44.44 109 GLU A C 1
ATOM 863 O O . GLU A 1 109 ? 43.807 20.343 -26.458 1.00 44.44 109 GLU A O 1
ATOM 868 N N . GLU A 1 110 ? 41.763 19.840 -25.710 1.00 44.62 110 GLU A N 1
ATOM 869 C CA . GLU A 1 110 ? 41.708 20.957 -24.744 1.00 44.62 110 GLU A CA 1
ATOM 870 C C . GLU A 1 110 ? 42.644 20.727 -23.544 1.00 44.62 110 GLU A C 1
ATOM 872 O O . GLU A 1 110 ? 43.244 21.670 -23.040 1.00 44.62 110 GLU A O 1
ATOM 877 N N . ILE A 1 111 ? 42.830 19.468 -23.114 1.00 49.62 111 ILE A N 1
ATOM 878 C CA . ILE A 1 111 ? 43.824 19.118 -22.078 1.00 49.62 111 ILE A CA 1
ATOM 879 C C . ILE A 1 111 ? 45.245 19.353 -22.591 1.00 49.62 111 ILE A C 1
ATOM 881 O O . ILE A 1 111 ? 46.103 19.808 -21.838 1.00 49.62 111 ILE A O 1
ATOM 885 N N . LEU A 1 112 ? 45.510 19.011 -23.853 1.00 52.91 112 LEU A N 1
ATOM 886 C CA . LEU A 1 112 ? 46.820 19.216 -24.464 1.00 52.91 112 LEU A CA 1
ATOM 887 C C . LEU A 1 112 ? 47.136 20.708 -24.609 1.00 52.91 112 LEU A C 1
ATOM 889 O O . LEU A 1 112 ? 48.253 21.104 -24.288 1.00 52.91 112 LEU A O 1
ATOM 893 N N . GLU A 1 113 ? 46.158 21.536 -24.983 1.00 50.84 113 GLU A N 1
ATOM 894 C CA . GLU A 1 113 ? 46.333 22.993 -25.033 1.00 50.84 113 GLU A CA 1
ATOM 895 C C . GLU A 1 113 ? 46.604 23.596 -23.644 1.00 50.84 113 GLU A C 1
ATOM 897 O O . GLU A 1 113 ? 47.533 24.390 -23.498 1.00 50.84 113 GLU A O 1
ATOM 902 N N . GLU A 1 114 ? 45.885 23.171 -22.598 1.00 43.72 114 GLU A N 1
ATOM 903 C CA . GLU A 1 114 ? 46.112 23.652 -21.223 1.00 43.72 114 GLU A CA 1
ATOM 904 C C . GLU A 1 114 ? 47.474 23.207 -20.657 1.00 43.72 114 GLU A C 1
ATOM 906 O O . GLU A 1 114 ? 48.104 23.931 -19.880 1.00 43.72 114 GLU A O 1
ATOM 911 N N . ILE A 1 115 ? 47.956 22.018 -21.034 1.00 54.00 115 ILE A N 1
ATOM 912 C CA . ILE A 1 115 ? 49.282 21.522 -20.637 1.00 54.00 115 ILE A CA 1
ATOM 913 C C . ILE A 1 115 ? 50.384 22.289 -21.379 1.00 54.00 115 ILE A C 1
ATOM 915 O O . ILE A 1 115 ? 51.337 22.735 -20.740 1.00 54.00 115 ILE A O 1
ATOM 919 N N . GLU A 1 116 ? 50.242 22.514 -22.688 1.00 56.69 116 GLU A N 1
ATOM 920 C CA . GLU A 1 116 ? 51.214 23.285 -23.476 1.00 56.69 116 GLU A CA 1
ATOM 921 C C . GLU A 1 116 ? 51.285 24.759 -23.041 1.00 56.69 116 GLU A C 1
ATOM 923 O O . GLU A 1 116 ? 52.365 25.360 -23.030 1.00 56.69 116 GLU A O 1
ATOM 928 N N . GLU A 1 117 ? 50.159 25.359 -22.648 1.00 53.81 117 GLU A N 1
ATOM 929 C CA . GLU A 1 117 ? 50.113 26.743 -22.171 1.00 53.81 117 GLU A CA 1
ATOM 930 C C . GLU A 1 117 ? 50.768 26.891 -20.784 1.00 53.81 117 GLU A C 1
ATOM 932 O O . GLU A 1 117 ? 51.527 27.838 -20.548 1.00 53.81 117 GLU A O 1
ATOM 937 N N . ASN A 1 118 ? 50.582 25.905 -19.899 1.00 48.72 118 ASN A N 1
ATOM 938 C CA . ASN A 1 118 ? 51.243 25.860 -18.593 1.00 48.72 118 ASN A CA 1
ATOM 939 C C . ASN A 1 118 ? 52.752 25.564 -18.693 1.00 48.72 118 ASN A C 1
ATOM 941 O O . ASN A 1 118 ? 53.538 26.193 -17.981 1.00 48.72 118 ASN A O 1
ATOM 945 N N . GLU A 1 119 ? 53.188 24.696 -19.613 1.00 56.06 119 GLU A N 1
ATOM 946 C CA . GLU A 1 119 ? 54.618 24.454 -19.869 1.00 56.06 119 GLU A CA 1
ATOM 947 C C . GLU A 1 119 ? 55.318 25.701 -20.438 1.00 56.06 119 GLU A C 1
ATOM 949 O O . GLU A 1 119 ? 56.442 26.024 -20.041 1.00 56.06 119 GLU A O 1
ATOM 954 N N . ARG A 1 120 ? 54.646 26.478 -21.302 1.00 53.75 120 ARG A N 1
ATOM 955 C CA . ARG A 1 120 ? 55.164 27.773 -21.787 1.00 53.75 120 ARG A CA 1
ATOM 956 C C . ARG A 1 120 ? 55.288 28.818 -20.677 1.00 53.75 120 ARG A C 1
ATOM 958 O O . ARG A 1 120 ? 56.230 29.615 -20.695 1.00 53.75 120 ARG A O 1
ATOM 965 N N . LEU A 1 121 ? 54.366 28.827 -19.715 1.00 50.22 121 LEU A N 1
ATOM 966 C CA . LEU A 1 121 ? 54.397 29.737 -18.567 1.00 50.22 121 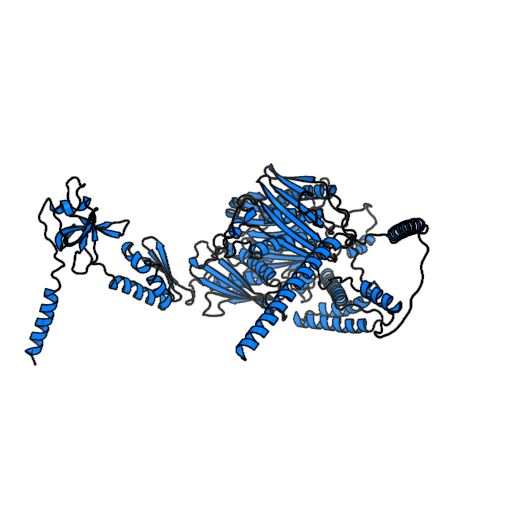LEU A CA 1
ATOM 967 C C . LEU A 1 121 ? 55.497 29.374 -17.554 1.00 50.22 121 LEU A C 1
ATOM 969 O O . LEU A 1 121 ? 56.109 30.282 -16.986 1.00 50.22 121 LEU A O 1
ATOM 973 N N . GLU A 1 122 ? 55.806 28.088 -17.361 1.00 49.06 122 GLU A N 1
ATOM 974 C CA . GLU A 1 122 ? 56.936 27.660 -16.519 1.00 49.06 122 GLU A CA 1
ATOM 975 C C . GLU A 1 122 ? 58.301 27.888 -17.185 1.00 49.06 122 GLU A C 1
ATOM 977 O O . GLU A 1 122 ? 59.233 28.349 -16.521 1.00 49.06 122 GLU A O 1
ATOM 982 N N . LEU A 1 123 ? 58.424 27.684 -18.504 1.00 49.53 123 LEU A N 1
ATOM 983 C CA . LEU A 1 123 ? 59.659 28.005 -19.236 1.00 49.53 123 LEU A CA 1
ATOM 984 C C . LEU A 1 123 ? 59.986 29.506 -19.242 1.00 49.53 123 LEU A C 1
ATOM 986 O O . LEU A 1 123 ? 61.160 29.873 -19.290 1.00 49.53 123 LEU A O 1
ATOM 990 N N . ASN A 1 124 ? 58.971 30.373 -19.183 1.00 47.81 124 ASN A N 1
ATOM 991 C CA . ASN A 1 124 ? 59.175 31.818 -19.072 1.00 47.81 124 ASN A CA 1
ATOM 992 C C . ASN A 1 124 ? 59.534 32.255 -17.643 1.00 47.81 124 ASN A C 1
ATOM 994 O O . ASN A 1 124 ? 60.320 33.184 -17.492 1.00 47.81 124 ASN A O 1
ATOM 998 N N . LYS A 1 125 ? 59.048 31.560 -16.603 1.00 45.91 125 LYS A N 1
ATOM 999 C CA . LYS A 1 125 ? 59.446 31.821 -15.206 1.00 45.91 125 LYS A CA 1
ATOM 1000 C C . LYS A 1 125 ? 60.870 31.365 -14.893 1.00 45.91 125 LYS A C 1
ATOM 1002 O O . LYS A 1 125 ? 61.571 32.052 -14.162 1.00 45.91 125 LYS A O 1
ATOM 1007 N N . ASN A 1 126 ? 61.323 30.262 -15.486 1.00 42.59 126 ASN A N 1
ATOM 1008 C CA . ASN A 1 126 ? 62.688 29.764 -15.279 1.00 42.59 126 ASN A CA 1
ATOM 1009 C C . ASN A 1 126 ? 63.757 30.562 -16.047 1.00 42.59 126 ASN A C 1
ATOM 1011 O O . ASN A 1 126 ? 64.939 30.375 -15.796 1.00 42.59 126 ASN A O 1
ATOM 1015 N N . LYS A 1 127 ? 63.369 31.480 -16.944 1.00 39.56 127 LYS A N 1
ATOM 1016 C CA . LYS A 1 127 ? 64.298 32.412 -17.610 1.00 39.56 127 LYS A CA 1
ATOM 1017 C C . LYS A 1 127 ? 64.539 33.716 -16.845 1.00 39.56 127 LYS A C 1
ATOM 1019 O O . LYS A 1 127 ? 65.445 34.450 -17.219 1.00 39.56 127 LYS A O 1
ATOM 1024 N N . GLU A 1 128 ? 63.771 34.000 -15.792 1.00 38.12 128 GLU A N 1
ATOM 1025 C CA . GLU A 1 128 ? 63.939 35.201 -14.954 1.00 38.12 128 GLU A CA 1
ATOM 1026 C C . GLU A 1 128 ? 64.679 34.926 -13.628 1.00 38.12 128 GLU A C 1
ATOM 1028 O O . GLU A 1 128 ? 64.842 35.841 -12.828 1.00 38.12 128 GLU A O 1
ATOM 1033 N N . VAL A 1 129 ? 65.146 33.692 -13.380 1.00 38.66 129 VAL A N 1
ATOM 1034 C CA . VAL A 1 129 ? 65.783 33.294 -12.101 1.00 38.66 129 VAL A CA 1
ATOM 1035 C C . VAL A 1 129 ? 67.271 32.906 -12.248 1.00 38.66 129 VAL A C 1
ATOM 1037 O O . VAL A 1 129 ? 67.949 32.710 -11.247 1.00 38.66 129 VAL A O 1
ATOM 1040 N N . ASP A 1 130 ? 67.826 32.896 -13.466 1.00 33.00 130 ASP A N 1
ATOM 1041 C CA . ASP A 1 130 ? 69.238 32.544 -13.732 1.00 33.00 130 ASP A CA 1
ATOM 1042 C C . ASP A 1 130 ? 70.216 33.749 -13.724 1.00 33.00 130 ASP A C 1
ATOM 1044 O O . ASP A 1 130 ? 71.329 33.661 -14.240 1.00 33.00 130 ASP A O 1
ATOM 1048 N N . GLU A 1 131 ? 69.845 34.875 -13.106 1.00 35.53 131 GLU A N 1
ATOM 1049 C CA . GLU A 1 131 ? 70.763 35.993 -12.825 1.00 35.53 131 GLU A CA 1
ATOM 1050 C C . GLU A 1 131 ? 70.728 36.377 -11.340 1.00 35.53 131 GLU A C 1
ATOM 1052 O O . GLU A 1 131 ? 70.331 37.485 -11.009 1.00 35.53 131 GLU A O 1
ATOM 1057 N N . GLU A 1 132 ? 71.131 35.484 -10.427 1.00 32.06 132 GLU A N 1
ATOM 1058 C CA . GLU A 1 132 ? 71.756 35.899 -9.159 1.00 32.06 132 GLU A CA 1
ATOM 1059 C C . GLU A 1 132 ? 72.318 34.708 -8.346 1.00 32.06 132 GLU A C 1
ATOM 1061 O O . GLU A 1 132 ? 71.597 33.788 -7.971 1.00 32.06 132 GLU A O 1
ATOM 1066 N N . PHE A 1 133 ? 73.613 34.819 -8.014 1.00 28.78 133 PHE A N 1
ATOM 1067 C CA . PHE A 1 133 ? 74.412 34.074 -7.022 1.00 28.78 133 PHE A CA 1
ATOM 1068 C C . PHE A 1 133 ? 75.209 32.822 -7.444 1.00 28.78 133 PHE A C 1
ATOM 1070 O O . PHE A 1 133 ? 74.801 31.674 -7.278 1.00 28.78 133 PHE A O 1
ATOM 1077 N N . GLU A 1 134 ? 76.454 33.106 -7.849 1.00 29.64 134 GLU A N 1
ATOM 1078 C CA . GLU A 1 134 ? 77.651 32.288 -7.616 1.00 29.64 134 GLU A CA 1
ATOM 1079 C C . GLU A 1 134 ? 78.091 32.289 -6.128 1.00 29.64 134 GLU A C 1
ATOM 1081 O O . GLU A 1 134 ? 77.739 33.179 -5.355 1.00 29.64 134 GLU A O 1
ATOM 1086 N N . GLU A 1 135 ? 78.963 31.319 -5.810 1.00 28.72 135 GLU A N 1
ATOM 1087 C CA . GLU A 1 135 ? 79.859 31.174 -4.642 1.00 28.72 135 GLU A CA 1
ATOM 1088 C C . GLU A 1 135 ? 79.323 30.487 -3.366 1.00 28.72 135 GLU A C 1
ATOM 1090 O O . GLU A 1 135 ? 78.729 31.094 -2.479 1.00 28.72 135 GLU A O 1
ATOM 1095 N N . SER A 1 136 ? 79.703 29.216 -3.156 1.00 27.25 136 SER A N 1
ATOM 1096 C CA . SER A 1 136 ? 80.874 28.850 -2.321 1.00 27.25 136 SER A CA 1
ATOM 1097 C C . SER A 1 136 ? 80.879 27.377 -1.850 1.00 27.25 136 SER A C 1
ATOM 1099 O O . SER A 1 136 ? 79.860 26.702 -1.736 1.00 27.25 136 SER A O 1
ATOM 1101 N N . GLU A 1 137 ? 82.101 26.890 -1.649 1.00 27.41 137 GLU A N 1
ATOM 1102 C CA . GLU A 1 137 ? 82.606 25.514 -1.625 1.00 27.41 137 GLU A CA 1
ATOM 1103 C C . GLU A 1 137 ? 82.499 24.715 -0.298 1.00 27.41 137 GLU A C 1
ATOM 1105 O O . GLU A 1 137 ? 82.621 25.257 0.794 1.00 27.41 137 GLU A O 1
ATOM 1110 N N . ILE A 1 138 ? 82.418 23.380 -0.462 1.00 28.70 138 ILE A N 1
ATOM 1111 C CA . ILE A 1 138 ? 83.188 22.286 0.192 1.00 28.70 138 ILE A CA 1
ATOM 1112 C C . ILE A 1 138 ? 83.171 22.139 1.733 1.00 28.70 138 ILE A C 1
ATOM 1114 O O . ILE A 1 138 ? 83.811 22.899 2.451 1.00 28.70 138 ILE A O 1
ATOM 1118 N N . LEU A 1 139 ? 82.654 20.988 2.212 1.00 25.47 139 LEU A N 1
ATOM 1119 C CA . LEU A 1 139 ? 83.394 20.062 3.101 1.00 25.47 139 LEU A CA 1
ATOM 1120 C C . LEU A 1 139 ? 82.706 18.683 3.234 1.00 25.47 139 LEU A C 1
ATOM 1122 O O . LEU A 1 139 ? 81.621 18.553 3.797 1.00 25.47 139 LEU A O 1
ATOM 1126 N N . GLU A 1 140 ? 83.381 17.641 2.741 1.00 26.77 140 GLU A N 1
ATOM 1127 C CA . GLU A 1 140 ? 83.106 16.224 3.023 1.00 26.77 140 GLU A CA 1
ATOM 1128 C C . GLU A 1 140 ? 83.573 15.831 4.441 1.00 26.77 140 GLU A C 1
ATOM 1130 O O . GLU A 1 140 ? 84.667 16.228 4.850 1.00 26.77 140 GLU A O 1
ATOM 1135 N N . LYS A 1 141 ? 82.831 14.948 5.138 1.00 26.00 141 LYS A N 1
ATOM 1136 C CA . LYS A 1 141 ? 83.246 13.544 5.396 1.00 26.00 141 LYS A CA 1
ATOM 1137 C C . LYS A 1 141 ? 82.351 12.766 6.388 1.00 26.00 141 LYS A C 1
ATOM 1139 O O . LYS A 1 141 ? 82.134 13.200 7.513 1.00 26.00 141 LYS A O 1
ATOM 1144 N N . ASN A 1 142 ? 82.053 11.534 5.952 1.00 24.67 142 ASN A N 1
ATOM 1145 C CA . ASN A 1 142 ? 81.963 10.246 6.671 1.00 24.67 142 ASN A CA 1
ATOM 1146 C C . ASN A 1 142 ? 80.642 9.757 7.318 1.00 24.67 142 ASN A C 1
ATOM 1148 O O . ASN A 1 142 ? 80.252 10.224 8.380 1.00 24.67 142 ASN A O 1
ATOM 1152 N N . GLU A 1 143 ? 80.098 8.703 6.668 1.00 25.38 143 GLU A N 1
ATOM 1153 C CA . GLU A 1 143 ? 79.606 7.390 7.176 1.00 25.38 143 GLU A CA 1
ATOM 1154 C C . GLU A 1 143 ? 78.522 7.385 8.284 1.00 25.38 143 GLU A C 1
ATOM 1156 O O . GLU A 1 143 ? 78.684 7.989 9.330 1.00 25.38 143 GLU A O 1
ATOM 1161 N N . SER A 1 144 ? 77.400 6.655 8.228 1.00 24.05 144 SER A N 1
ATOM 1162 C CA . SER A 1 144 ? 77.099 5.319 7.686 1.00 24.05 144 SER A CA 1
ATOM 1163 C C . SER A 1 144 ? 75.589 5.012 7.859 1.00 24.05 144 SER A C 1
ATOM 1165 O O . SER A 1 144 ? 74.924 5.637 8.680 1.00 24.05 144 SER A O 1
ATOM 1167 N N . GLU A 1 145 ? 75.096 4.015 7.108 1.00 26.30 145 GLU A N 1
ATOM 1168 C CA . GLU A 1 145 ? 73.848 3.240 7.303 1.00 26.30 145 GLU A CA 1
ATOM 1169 C C . GLU A 1 145 ? 72.483 3.956 7.193 1.00 26.30 145 GLU A C 1
ATOM 1171 O O . GLU A 1 145 ? 71.993 4.561 8.134 1.00 26.30 145 GLU A O 1
ATOM 1176 N N . TYR A 1 146 ? 71.804 3.789 6.051 1.00 27.89 146 TYR A N 1
ATOM 1177 C CA . TYR A 1 146 ? 70.531 3.049 5.919 1.00 27.89 146 TYR A CA 1
ATOM 1178 C C . TYR A 1 146 ? 70.141 3.018 4.430 1.00 27.89 146 TYR A C 1
ATOM 1180 O O . TYR A 1 146 ? 69.997 4.054 3.785 1.00 27.89 146 TYR A O 1
ATOM 1188 N N . GLY A 1 147 ? 70.017 1.813 3.869 1.00 26.11 147 GLY A N 1
ATOM 1189 C CA . GLY A 1 147 ? 69.734 1.597 2.451 1.00 26.11 147 GLY A CA 1
ATOM 1190 C C . GLY A 1 147 ? 68.347 2.092 2.043 1.00 26.11 147 GLY A C 1
ATOM 1191 O O . GLY A 1 147 ? 67.335 1.626 2.564 1.00 26.11 147 GLY A O 1
ATOM 1192 N N . ILE A 1 148 ? 68.314 2.998 1.069 1.00 26.55 148 ILE A N 1
ATOM 1193 C CA . ILE A 1 148 ? 67.121 3.371 0.310 1.00 26.55 148 ILE A CA 1
ATOM 1194 C C . ILE A 1 148 ? 67.307 2.764 -1.080 1.00 26.55 148 ILE A C 1
ATOM 1196 O O . ILE A 1 148 ? 68.178 3.185 -1.834 1.00 26.55 148 ILE A O 1
ATOM 1200 N N . GLY A 1 149 ? 66.530 1.724 -1.385 1.00 29.62 149 GLY A N 1
ATOM 1201 C CA . GLY A 1 149 ? 66.457 1.164 -2.730 1.00 29.62 149 GLY A CA 1
ATOM 1202 C C . GLY A 1 149 ? 65.740 2.131 -3.669 1.00 29.62 149 GLY A C 1
ATOM 1203 O O . GLY A 1 149 ? 64.655 2.618 -3.349 1.00 29.62 149 GLY A O 1
ATOM 1204 N N . GLU A 1 150 ? 66.362 2.400 -4.813 1.00 30.89 150 GLU A N 1
ATOM 1205 C CA . GLU A 1 150 ? 65.799 3.160 -5.925 1.00 30.89 150 GLU A CA 1
ATOM 1206 C C . GLU A 1 150 ? 64.517 2.493 -6.447 1.00 30.89 150 GLU A C 1
ATOM 1208 O O . GLU A 1 150 ? 64.500 1.319 -6.818 1.00 30.89 150 GLU A O 1
ATOM 1213 N N . ILE A 1 151 ? 63.429 3.262 -6.485 1.00 33.28 151 ILE A N 1
ATOM 1214 C CA . ILE A 1 151 ? 62.191 2.890 -7.171 1.00 33.28 151 ILE A CA 1
ATOM 1215 C C . ILE A 1 151 ? 62.409 3.200 -8.652 1.00 33.28 151 ILE A C 1
ATOM 1217 O O . ILE A 1 151 ? 62.431 4.364 -9.048 1.00 33.28 151 ILE A O 1
ATOM 1221 N N . THR A 1 152 ? 62.589 2.165 -9.469 1.00 39.00 152 THR A N 1
ATOM 1222 C CA . THR A 1 152 ? 62.701 2.300 -10.924 1.00 39.00 152 THR A CA 1
ATOM 1223 C C . THR A 1 152 ? 61.360 2.686 -11.554 1.00 39.00 152 THR A C 1
ATOM 1225 O O . THR A 1 152 ? 60.277 2.393 -11.040 1.00 39.00 152 THR A O 1
ATOM 1228 N N . THR A 1 153 ? 61.439 3.354 -12.704 1.00 35.19 153 THR A N 1
ATOM 1229 C CA . THR A 1 153 ? 60.335 3.904 -13.510 1.00 35.19 153 THR A CA 1
ATOM 1230 C C . THR A 1 153 ? 59.229 2.894 -13.850 1.00 35.19 153 THR A C 1
ATOM 1232 O O . THR A 1 153 ? 58.079 3.290 -14.052 1.00 35.19 153 THR A O 1
ATOM 1235 N N . ASP A 1 154 ? 59.519 1.593 -13.805 1.00 34.78 154 ASP A N 1
ATOM 1236 C CA . ASP A 1 154 ? 58.539 0.522 -14.020 1.00 34.78 154 ASP A CA 1
ATOM 1237 C C . ASP A 1 154 ? 57.545 0.370 -12.854 1.00 34.78 154 ASP A C 1
ATOM 1239 O O . ASP A 1 154 ? 56.355 0.151 -13.080 1.00 34.78 154 ASP A O 1
ATOM 1243 N N . GLN A 1 155 ? 57.967 0.622 -11.608 1.00 36.47 155 GLN A N 1
ATOM 1244 C CA . GLN A 1 155 ? 57.070 0.595 -10.440 1.00 36.47 155 GLN A CA 1
ATOM 1245 C C . GLN A 1 155 ? 56.118 1.803 -10.396 1.00 36.47 155 GLN A C 1
ATOM 1247 O O . GLN A 1 155 ? 55.054 1.757 -9.769 1.00 36.47 155 GLN A O 1
ATOM 1252 N N . ILE A 1 156 ? 56.474 2.897 -11.077 1.00 39.84 156 ILE A N 1
ATOM 1253 C CA . ILE A 1 156 ? 55.605 4.068 -11.250 1.00 39.84 156 ILE A CA 1
ATOM 1254 C C . ILE A 1 156 ? 54.563 3.792 -12.344 1.00 39.84 156 ILE A C 1
ATOM 1256 O O . ILE A 1 156 ? 53.406 4.195 -12.192 1.00 39.84 156 ILE A O 1
ATOM 1260 N N . ASN A 1 157 ? 54.924 3.045 -13.392 1.00 32.88 157 ASN A N 1
ATOM 1261 C CA . ASN A 1 157 ? 53.984 2.619 -14.428 1.00 32.88 157 ASN A CA 1
ATOM 1262 C C . ASN A 1 157 ? 53.002 1.548 -13.929 1.00 32.88 157 ASN A C 1
ATOM 1264 O O . ASN A 1 157 ? 51.810 1.666 -14.209 1.00 32.88 157 ASN A O 1
ATOM 1268 N N . GLU A 1 158 ? 53.424 0.598 -13.089 1.00 33.28 158 GLU A N 1
ATOM 1269 C CA . GLU A 1 158 ? 52.490 -0.334 -12.433 1.00 33.28 158 GLU A CA 1
ATOM 1270 C C . GLU A 1 158 ? 51.522 0.389 -11.481 1.00 33.28 158 GLU A C 1
ATOM 1272 O O . GLU A 1 158 ? 50.319 0.123 -11.506 1.00 33.28 158 GLU A O 1
ATOM 1277 N N . LYS A 1 159 ? 51.986 1.402 -10.733 1.00 33.09 159 LYS A N 1
ATOM 1278 C CA . LYS A 1 159 ? 51.105 2.244 -9.899 1.00 33.09 159 LYS A CA 1
ATOM 1279 C C . LYS A 1 159 ? 50.187 3.170 -10.706 1.00 33.09 159 LYS A C 1
ATOM 1281 O O . LYS A 1 159 ? 49.098 3.496 -10.227 1.00 33.09 159 LYS A O 1
ATOM 1286 N N . LYS A 1 160 ? 50.574 3.592 -11.918 1.00 30.75 160 LYS A N 1
ATOM 1287 C CA . LYS A 1 160 ? 49.690 4.313 -12.859 1.00 30.75 160 LYS A CA 1
ATOM 1288 C C . LYS A 1 160 ? 48.630 3.382 -13.461 1.00 30.75 160 LYS A C 1
ATOM 1290 O O . LYS A 1 160 ? 47.474 3.787 -13.571 1.00 30.75 160 LYS A O 1
ATOM 1295 N N . ILE A 1 161 ? 48.978 2.129 -13.761 1.00 33.16 161 ILE A N 1
ATOM 1296 C CA . ILE A 1 161 ? 48.032 1.109 -14.241 1.00 33.16 161 ILE A CA 1
ATOM 1297 C C . ILE A 1 161 ? 47.066 0.678 -13.119 1.00 33.16 161 ILE A C 1
ATOM 1299 O O . ILE A 1 161 ? 45.877 0.492 -13.378 1.00 33.16 161 ILE A O 1
ATOM 1303 N N . GLU A 1 162 ? 47.514 0.608 -11.861 1.00 29.59 162 GLU A N 1
ATOM 1304 C CA . GLU A 1 162 ? 46.631 0.367 -10.707 1.00 29.59 162 GLU A CA 1
ATOM 1305 C C . GLU A 1 162 ? 45.733 1.566 -10.366 1.00 29.59 162 GLU A C 1
ATOM 1307 O O . GLU A 1 162 ? 44.569 1.372 -10.009 1.00 29.59 162 GLU A O 1
ATOM 1312 N N . LYS A 1 163 ? 46.213 2.811 -10.514 1.00 27.75 163 LYS A N 1
ATOM 1313 C CA . LYS A 1 163 ? 45.373 4.006 -10.306 1.00 27.75 163 LYS A CA 1
ATOM 1314 C C . LYS A 1 163 ? 44.311 4.185 -11.393 1.00 27.75 163 LYS A C 1
ATOM 1316 O O . LYS A 1 163 ? 43.201 4.587 -11.060 1.00 27.75 163 LYS A O 1
ATOM 1321 N N . ASN A 1 164 ? 44.585 3.787 -12.637 1.00 27.30 164 ASN A N 1
ATOM 1322 C CA . ASN A 1 164 ? 43.576 3.773 -13.704 1.00 27.30 164 ASN A CA 1
ATOM 1323 C C . ASN A 1 164 ? 42.579 2.600 -13.601 1.00 27.30 164 ASN A C 1
ATOM 1325 O O . ASN A 1 164 ? 41.554 2.615 -14.278 1.00 27.30 164 ASN A O 1
ATOM 1329 N N . LYS A 1 165 ? 42.821 1.615 -12.722 1.00 28.64 165 LYS A N 1
ATOM 1330 C CA . LYS A 1 165 ? 41.871 0.528 -12.409 1.00 28.64 165 LYS A CA 1
ATOM 1331 C C . LYS A 1 165 ? 40.958 0.812 -11.209 1.00 28.64 165 LYS A C 1
ATOM 1333 O O . LYS A 1 165 ? 40.035 0.040 -10.968 1.00 28.64 165 LYS A O 1
ATOM 1338 N N . LYS A 1 166 ? 41.155 1.917 -10.481 1.00 25.89 166 LYS A N 1
ATOM 1339 C CA . LYS A 1 166 ? 40.299 2.344 -9.356 1.00 25.89 166 LYS A CA 1
ATOM 1340 C C . LYS A 1 166 ? 39.375 3.504 -9.730 1.00 25.89 166 LYS A C 1
ATOM 1342 O O . LYS A 1 166 ? 39.260 4.490 -9.010 1.00 25.89 166 LYS A O 1
ATOM 1347 N N . VAL A 1 167 ? 38.656 3.359 -10.837 1.00 31.08 167 VAL A N 1
ATOM 1348 C CA . VAL A 1 167 ? 37.305 3.919 -10.902 1.00 31.08 167 VAL A CA 1
ATOM 1349 C C . VAL A 1 167 ? 36.400 2.784 -10.454 1.00 31.08 167 VAL A C 1
ATOM 1351 O O . VAL A 1 167 ? 36.059 1.905 -11.241 1.00 31.08 167 VAL A O 1
ATOM 1354 N N . GLU A 1 168 ? 36.090 2.745 -9.157 1.00 29.00 168 GLU A N 1
ATOM 1355 C CA . GLU A 1 168 ? 35.008 1.909 -8.645 1.00 29.00 168 GLU A CA 1
ATOM 1356 C C . GLU A 1 168 ? 33.713 2.387 -9.314 1.00 29.00 168 GLU A C 1
ATOM 1358 O O . GLU A 1 168 ? 33.016 3.276 -8.826 1.00 29.00 168 GLU A O 1
ATOM 1363 N N . ASN A 1 169 ? 33.391 1.802 -10.470 1.00 33.16 169 ASN A N 1
ATOM 1364 C CA . ASN A 1 169 ? 32.010 1.663 -10.883 1.00 33.16 169 ASN A CA 1
ATOM 1365 C C . ASN A 1 169 ? 31.362 0.820 -9.795 1.00 33.16 169 ASN A C 1
ATOM 1367 O O . ASN A 1 169 ? 31.485 -0.404 -9.776 1.00 33.16 169 ASN A O 1
ATOM 1371 N N . ASP A 1 170 ? 30.720 1.520 -8.871 1.00 32.22 170 ASP A N 1
ATOM 1372 C CA . ASP A 1 170 ? 29.941 1.044 -7.737 1.00 32.22 170 ASP A CA 1
ATOM 1373 C C . ASP A 1 170 ? 28.671 0.315 -8.254 1.00 32.22 170 ASP A C 1
ATOM 1375 O O . ASP A 1 170 ? 27.531 0.668 -7.953 1.00 32.22 170 ASP A O 1
ATOM 1379 N N . SER A 1 171 ? 28.896 -0.666 -9.131 1.00 36.75 171 SER A N 1
ATOM 1380 C CA . SER A 1 171 ? 27.977 -1.335 -10.060 1.00 36.75 171 SER A CA 1
ATOM 1381 C C . SER A 1 171 ? 27.500 -2.675 -9.501 1.00 36.75 171 SER A C 1
ATOM 1383 O O . SER A 1 171 ? 27.287 -3.647 -10.212 1.00 36.75 171 SER A O 1
ATOM 1385 N N . ASN A 1 172 ? 27.285 -2.710 -8.187 1.00 37.44 172 ASN A N 1
ATOM 1386 C CA . ASN A 1 172 ? 26.744 -3.868 -7.477 1.00 37.44 172 ASN A CA 1
ATOM 1387 C C . ASN A 1 172 ? 25.207 -3.961 -7.541 1.00 37.44 172 ASN A C 1
ATOM 1389 O O . ASN A 1 172 ? 24.611 -4.655 -6.720 1.00 37.44 172 ASN A O 1
ATOM 1393 N N . PHE A 1 173 ? 24.539 -3.261 -8.466 1.00 36.56 173 PHE A N 1
ATOM 1394 C CA . PHE A 1 173 ? 23.077 -3.193 -8.501 1.00 36.56 173 PHE A CA 1
ATOM 1395 C C . PHE A 1 173 ? 22.518 -3.584 -9.873 1.00 36.56 173 PHE A C 1
ATOM 1397 O O . PHE A 1 173 ? 22.808 -2.944 -10.879 1.00 36.56 173 PHE A O 1
ATOM 1404 N N . SER A 1 174 ? 21.696 -4.637 -9.900 1.00 45.56 174 SER A N 1
ATOM 1405 C CA . SER A 1 174 ? 20.833 -4.972 -11.035 1.00 45.56 174 SER A CA 1
ATOM 1406 C C . SER A 1 174 ? 19.591 -4.075 -10.967 1.00 45.56 174 SER A C 1
ATOM 1408 O O . SER A 1 174 ? 18.773 -4.208 -10.056 1.00 45.56 174 SER A O 1
ATOM 1410 N N . GLY A 1 175 ? 19.479 -3.120 -11.893 1.00 66.69 175 GLY A N 1
ATOM 1411 C CA . GLY A 1 175 ? 18.360 -2.176 -11.999 1.00 66.69 175 GLY A CA 1
ATOM 1412 C C . GLY A 1 175 ? 18.735 -0.720 -11.706 1.00 66.69 175 GLY A C 1
ATOM 1413 O O . GLY A 1 175 ? 19.844 -0.425 -11.270 1.00 66.69 175 GLY A O 1
ATOM 1414 N N . LEU A 1 176 ? 17.792 0.200 -11.944 1.00 82.56 176 LEU A N 1
ATOM 1415 C CA . LEU A 1 176 ? 18.005 1.636 -11.746 1.00 82.56 176 LEU A CA 1
ATOM 1416 C C . LEU A 1 176 ? 18.324 1.941 -10.265 1.00 82.56 176 LEU A C 1
ATOM 1418 O O . LEU A 1 176 ? 17.429 1.779 -9.417 1.00 82.56 176 LEU A O 1
ATOM 1422 N N . PRO A 1 177 ? 19.534 2.445 -9.939 1.00 86.44 177 PRO A N 1
ATOM 1423 C CA . PRO A 1 177 ? 19.939 2.771 -8.574 1.00 86.44 177 PRO A CA 1
ATOM 1424 C C . PRO A 1 177 ? 19.336 4.114 -8.125 1.00 86.44 177 PRO A C 1
ATOM 1426 O O . PRO A 1 177 ? 20.036 5.095 -7.868 1.00 86.44 177 PRO A O 1
ATOM 1429 N N . LEU A 1 178 ? 18.007 4.151 -8.049 1.00 91.12 178 LEU A N 1
ATOM 1430 C CA . LEU A 1 178 ? 17.205 5.285 -7.606 1.00 91.12 178 LEU A CA 1
ATOM 1431 C C . LEU A 1 178 ? 16.740 5.066 -6.165 1.00 91.12 178 LEU A C 1
ATOM 1433 O O . LEU A 1 178 ? 16.120 4.046 -5.856 1.00 91.12 178 LEU A O 1
ATOM 1437 N N . THR A 1 179 ? 16.998 6.056 -5.314 1.00 93.50 179 THR A N 1
ATOM 1438 C CA . THR A 1 179 ? 16.433 6.165 -3.965 1.00 93.50 179 THR A CA 1
ATOM 1439 C C . THR A 1 179 ? 15.584 7.423 -3.875 1.00 93.50 179 THR A C 1
ATOM 1441 O O . THR A 1 179 ? 16.046 8.510 -4.217 1.00 93.50 179 THR A O 1
ATOM 1444 N N . VAL A 1 180 ? 14.362 7.284 -3.375 1.00 94.62 180 VAL A N 1
ATOM 1445 C CA . VAL A 1 180 ? 13.454 8.405 -3.128 1.00 94.62 180 VAL A CA 1
ATOM 1446 C C . VAL A 1 180 ? 13.113 8.432 -1.650 1.00 94.62 180 VAL A C 1
ATOM 1448 O O . VAL A 1 180 ? 12.713 7.408 -1.091 1.00 94.62 180 VAL A O 1
ATOM 1451 N N . ASP A 1 181 ? 13.281 9.597 -1.031 1.00 94.00 181 ASP A N 1
ATOM 1452 C CA . ASP A 1 181 ? 12.949 9.828 0.370 1.00 94.00 181 ASP A CA 1
ATOM 1453 C C . ASP A 1 181 ? 12.032 11.052 0.499 1.00 94.00 181 ASP A C 1
ATOM 1455 O O . ASP A 1 181 ? 12.412 12.178 0.165 1.00 94.00 181 ASP A O 1
ATOM 1459 N N . PHE A 1 182 ? 10.842 10.843 1.051 1.00 93.56 182 PHE A N 1
ATOM 1460 C CA . PHE A 1 182 ? 10.029 11.909 1.619 1.00 93.56 182 PHE A CA 1
ATOM 1461 C C . PHE A 1 182 ? 10.459 12.128 3.073 1.00 93.56 182 PHE A C 1
ATOM 1463 O O . PHE A 1 182 ? 10.432 11.201 3.881 1.00 93.56 182 PHE A O 1
ATOM 1470 N N . ARG A 1 183 ? 10.910 13.341 3.401 1.00 91.56 183 ARG A N 1
ATOM 1471 C CA . ARG A 1 183 ? 11.444 13.691 4.724 1.00 91.56 183 ARG A CA 1
ATOM 1472 C C . ARG A 1 183 ? 10.625 14.822 5.329 1.00 91.56 183 ARG A C 1
ATOM 1474 O O . ARG A 1 183 ? 10.977 15.986 5.111 1.00 91.56 183 ARG A O 1
ATOM 1481 N N . PRO A 1 184 ? 9.547 14.516 6.071 1.00 87.75 184 PRO A N 1
ATOM 1482 C CA . PRO A 1 184 ? 8.821 15.554 6.775 1.00 87.75 184 PRO A CA 1
ATOM 1483 C C . PRO A 1 184 ? 9.714 16.163 7.853 1.00 87.75 184 PRO A C 1
ATOM 1485 O O . PRO A 1 184 ? 10.644 15.531 8.359 1.00 87.75 184 PRO A O 1
ATOM 1488 N N . SER A 1 185 ? 9.415 17.404 8.213 1.00 87.38 185 SER A N 1
ATOM 1489 C CA . SER A 1 185 ? 9.999 18.022 9.391 1.00 87.38 185 SER A CA 1
ATOM 1490 C C . SER A 1 185 ? 8.895 18.588 10.256 1.00 87.38 185 SER A C 1
ATOM 1492 O O . SER A 1 185 ? 8.023 19.301 9.760 1.00 87.38 185 SER A O 1
ATOM 1494 N N . SER A 1 186 ? 8.949 18.313 11.558 1.00 89.69 186 SER A N 1
ATOM 1495 C CA . SER A 1 186 ? 7.952 18.835 12.496 1.00 89.69 186 SER A CA 1
ATOM 1496 C C . SER A 1 186 ? 7.916 20.366 12.499 1.00 89.69 186 SER A C 1
ATOM 1498 O O . SER A 1 186 ? 6.854 20.955 12.700 1.00 89.69 186 SER A O 1
ATOM 1500 N N . SER A 1 187 ? 9.042 21.029 12.199 1.00 90.94 187 SER A N 1
ATOM 1501 C CA . SER A 1 187 ? 9.099 22.489 12.092 1.00 90.94 187 SER A CA 1
ATOM 1502 C C . SER A 1 187 ? 8.311 23.035 10.903 1.00 90.94 187 SER A C 1
ATOM 1504 O O . SER A 1 187 ? 7.797 24.143 11.005 1.00 90.94 187 SER A O 1
ATOM 1506 N N . ALA A 1 188 ? 8.172 22.270 9.812 1.00 91.31 188 ALA A N 1
ATOM 1507 C CA . ALA A 1 188 ? 7.355 22.671 8.662 1.00 91.31 188 ALA A CA 1
ATOM 1508 C C . ALA A 1 188 ? 5.862 22.775 9.022 1.00 91.31 188 ALA A C 1
ATOM 1510 O O . ALA A 1 188 ? 5.127 23.507 8.371 1.00 91.31 188 ALA A O 1
ATOM 1511 N N . LEU A 1 189 ? 5.445 22.080 10.087 1.00 90.31 189 LEU A N 1
ATOM 1512 C CA . LEU A 1 189 ? 4.103 22.125 10.675 1.00 90.31 189 LEU A CA 1
ATOM 1513 C C . LEU A 1 189 ? 4.028 23.024 11.927 1.00 90.31 189 LEU A C 1
ATOM 1515 O O . LEU A 1 189 ? 3.010 23.041 12.619 1.00 90.31 189 LEU A O 1
ATOM 1519 N N . GLY A 1 190 ? 5.122 23.699 12.303 1.00 89.06 190 GLY A N 1
ATOM 1520 C CA . GLY A 1 190 ? 5.193 24.495 13.534 1.00 89.06 190 GLY A CA 1
ATOM 1521 C C . GLY A 1 190 ? 5.095 23.675 14.831 1.00 89.06 190 GLY A C 1
ATOM 1522 O O . GLY A 1 190 ? 4.585 24.167 15.839 1.00 89.06 190 GLY A O 1
ATOM 1523 N N . ARG A 1 191 ? 5.547 22.411 14.832 1.00 89.56 191 ARG A N 1
ATOM 1524 C CA . ARG A 1 191 ? 5.457 21.489 15.980 1.00 89.56 191 ARG A CA 1
ATOM 1525 C C . ARG A 1 191 ? 6.824 21.002 16.461 1.00 89.56 191 ARG A C 1
ATOM 1527 O O . ARG A 1 191 ? 7.794 20.940 15.711 1.00 89.56 191 ARG A O 1
ATOM 1534 N N . ILE A 1 192 ? 6.876 20.602 17.734 1.00 89.25 192 ILE A N 1
ATOM 1535 C CA . ILE A 1 192 ? 8.013 19.888 18.329 1.00 89.25 192 ILE A CA 1
ATOM 1536 C C . ILE A 1 192 ? 7.668 18.387 18.365 1.00 89.25 192 ILE A C 1
ATOM 1538 O O . ILE A 1 192 ? 6.590 18.046 18.861 1.00 89.25 192 ILE A O 1
ATOM 1542 N N . PRO A 1 193 ? 8.556 17.484 17.903 1.00 87.31 193 PRO A N 1
ATOM 1543 C CA . PRO A 1 193 ? 8.329 16.042 17.976 1.00 87.31 193 PRO A CA 1
ATOM 1544 C C . PRO A 1 193 ? 8.048 15.575 19.410 1.00 87.31 193 PRO A C 1
ATOM 1546 O O . PRO A 1 193 ? 8.768 15.939 20.340 1.00 87.31 193 PRO A O 1
ATOM 1549 N N . MET A 1 194 ? 7.039 14.721 19.603 1.00 84.50 194 MET A N 1
ATOM 1550 C CA . MET A 1 194 ? 6.636 14.233 20.934 1.00 84.50 194 MET A CA 1
ATOM 1551 C C . MET A 1 194 ? 7.349 12.949 21.387 1.00 84.50 194 MET A C 1
ATOM 1553 O O . MET A 1 194 ? 7.113 12.476 22.501 1.00 84.50 194 MET A O 1
ATOM 1557 N N . ASN A 1 195 ? 8.258 12.404 20.578 1.00 83.56 195 ASN A N 1
ATOM 1558 C CA . ASN A 1 195 ? 9.099 11.279 20.986 1.00 83.56 195 ASN A CA 1
ATOM 1559 C C . ASN A 1 195 ? 10.101 11.675 22.087 1.00 83.56 195 ASN A C 1
ATOM 1561 O O . ASN A 1 195 ? 10.329 12.860 22.353 1.00 83.56 195 ASN A O 1
ATOM 1565 N N . TYR A 1 196 ? 10.713 10.669 22.718 1.00 86.75 196 TYR A N 1
ATOM 1566 C CA . TYR A 1 196 ? 11.676 10.847 23.811 1.00 86.75 196 TYR A CA 1
ATOM 1567 C C . TYR A 1 196 ? 12.823 11.811 23.457 1.00 86.75 196 TYR A C 1
ATOM 1569 O O . TYR A 1 196 ? 13.240 12.609 24.291 1.00 86.75 196 TYR A O 1
ATOM 1577 N N . PHE A 1 197 ? 13.294 11.789 22.206 1.00 88.69 197 PHE A N 1
ATOM 1578 C CA . PHE A 1 197 ? 14.442 12.577 21.752 1.00 88.69 197 PHE A CA 1
ATOM 1579 C C . PHE A 1 197 ? 14.104 14.010 21.322 1.00 88.69 197 PHE A C 1
ATOM 1581 O O . PHE A 1 197 ? 15.030 14.783 21.082 1.00 88.69 197 PHE A O 1
ATOM 1588 N N . ARG A 1 198 ? 12.816 14.368 21.193 1.00 88.38 198 ARG A N 1
ATOM 1589 C CA . ARG A 1 198 ? 12.351 15.653 20.628 1.00 88.38 198 ARG A CA 1
ATOM 1590 C C . ARG A 1 198 ? 12.978 15.961 19.260 1.00 88.38 198 ARG A C 1
ATOM 1592 O O . ARG A 1 198 ? 13.292 17.108 18.951 1.00 88.38 198 ARG A O 1
ATOM 1599 N N . ARG A 1 199 ? 13.191 14.923 18.446 1.00 86.44 199 ARG A N 1
ATOM 1600 C CA . ARG A 1 199 ? 13.828 14.999 17.120 1.00 86.44 199 ARG A CA 1
ATOM 1601 C C . ARG A 1 199 ? 12.986 14.282 16.082 1.00 86.44 199 ARG A C 1
ATOM 1603 O O . ARG A 1 199 ? 12.347 13.289 16.415 1.00 86.44 199 ARG A O 1
ATOM 1610 N N . ASP A 1 200 ? 13.008 14.763 14.845 1.00 84.25 200 ASP A N 1
ATOM 1611 C CA . ASP A 1 200 ? 12.358 14.073 13.731 1.00 84.25 200 ASP A CA 1
ATOM 1612 C C . ASP A 1 200 ? 12.956 12.657 13.605 1.00 84.25 200 ASP A C 1
ATOM 1614 O O . ASP A 1 200 ? 14.176 12.495 13.514 1.00 84.25 200 ASP A O 1
ATOM 1618 N N . MET A 1 201 ? 12.098 11.637 13.684 1.00 80.56 201 MET A N 1
ATOM 1619 C CA . MET A 1 201 ? 12.458 10.237 13.445 1.00 80.56 201 MET A CA 1
ATOM 1620 C C . MET A 1 201 ? 12.029 9.885 12.030 1.00 80.56 201 MET A C 1
ATOM 1622 O O . MET A 1 201 ? 10.923 10.228 11.628 1.00 80.56 201 MET A O 1
ATOM 1626 N N . TYR A 1 202 ? 12.900 9.209 11.291 1.00 71.25 202 TYR A N 1
ATOM 1627 C CA . TYR A 1 202 ? 12.633 8.830 9.908 1.00 71.25 202 TYR A CA 1
ATOM 1628 C C . TYR A 1 202 ? 12.201 7.366 9.820 1.00 71.25 202 TYR A C 1
ATOM 1630 O O . TYR A 1 202 ? 12.614 6.550 10.648 1.00 71.25 202 TYR A O 1
ATOM 1638 N N . ASN A 1 203 ? 11.465 7.038 8.754 1.00 69.00 203 ASN A N 1
ATOM 1639 C CA . ASN A 1 203 ? 10.980 5.693 8.415 1.00 69.00 203 ASN A CA 1
ATOM 1640 C C . ASN A 1 203 ? 9.784 5.204 9.248 1.00 69.00 203 ASN A C 1
ATOM 1642 O O . ASN A 1 203 ? 9.702 4.018 9.558 1.00 69.00 203 ASN A O 1
ATOM 1646 N N . ASN A 1 204 ? 8.844 6.088 9.591 1.00 78.50 204 ASN A N 1
ATOM 1647 C CA . ASN A 1 204 ? 7.505 5.621 9.958 1.00 78.50 204 ASN A CA 1
ATOM 1648 C C . ASN A 1 204 ? 6.770 5.080 8.702 1.00 78.50 204 ASN A C 1
ATOM 1650 O O . ASN A 1 204 ? 7.175 5.354 7.566 1.00 78.50 204 ASN A O 1
ATOM 1654 N N . ASP A 1 205 ? 5.684 4.325 8.893 1.00 83.00 205 ASP A N 1
ATOM 1655 C CA . ASP A 1 205 ? 4.938 3.698 7.788 1.00 83.00 205 ASP A CA 1
ATOM 1656 C C . ASP A 1 205 ? 4.433 4.711 6.747 1.00 83.00 205 ASP A C 1
ATOM 1658 O O . ASP A 1 205 ? 4.402 4.416 5.550 1.00 83.00 205 ASP A O 1
ATOM 1662 N N . GLN A 1 206 ? 4.063 5.917 7.183 1.00 85.31 206 GLN A N 1
ATOM 1663 C CA . GLN A 1 206 ? 3.517 6.963 6.320 1.00 85.31 206 GLN A CA 1
ATOM 1664 C C . GLN A 1 206 ? 4.594 7.607 5.440 1.00 85.31 206 GLN A C 1
ATOM 1666 O O . GLN A 1 206 ? 4.387 7.762 4.238 1.00 85.31 206 GLN A O 1
ATOM 1671 N N . ASP A 1 207 ? 5.765 7.908 5.996 1.00 87.62 207 ASP A N 1
ATOM 1672 C CA . ASP A 1 207 ? 6.922 8.436 5.271 1.00 87.62 207 ASP A CA 1
ATOM 1673 C C . ASP A 1 207 ? 7.381 7.437 4.208 1.00 87.62 207 ASP A C 1
ATOM 1675 O O . ASP A 1 207 ? 7.681 7.805 3.066 1.00 87.62 207 ASP A O 1
ATOM 1679 N N . VAL A 1 208 ? 7.405 6.149 4.571 1.00 88.38 208 VAL A N 1
ATOM 1680 C CA . VAL A 1 208 ? 7.710 5.054 3.648 1.00 88.38 208 VAL A CA 1
ATOM 1681 C C . VAL A 1 208 ? 6.653 4.980 2.548 1.00 88.38 208 VAL A C 1
ATOM 1683 O O . VAL A 1 208 ? 7.014 4.880 1.374 1.00 88.38 208 VAL A O 1
ATOM 1686 N N . ALA A 1 209 ? 5.365 5.073 2.889 1.00 89.50 209 ALA A N 1
ATOM 1687 C CA . ALA A 1 209 ? 4.281 5.073 1.912 1.00 89.50 209 ALA A CA 1
ATOM 1688 C C . ALA A 1 209 ? 4.401 6.245 0.925 1.00 89.50 209 ALA A C 1
ATOM 1690 O O . ALA A 1 209 ? 4.353 6.031 -0.287 1.00 89.50 209 ALA A O 1
ATOM 1691 N N . PHE A 1 210 ? 4.641 7.462 1.415 1.00 92.50 210 PHE A N 1
ATOM 1692 C CA . PHE A 1 210 ? 4.809 8.653 0.580 1.00 92.50 210 PHE A CA 1
ATOM 1693 C C . PHE A 1 210 ? 6.034 8.535 -0.327 1.00 92.50 210 PHE A C 1
ATOM 1695 O O . PHE A 1 210 ? 5.930 8.739 -1.536 1.00 92.50 210 PHE A O 1
ATOM 1702 N N . SER A 1 211 ? 7.170 8.102 0.226 1.00 94.12 211 SER A N 1
ATOM 1703 C CA . SER A 1 211 ? 8.396 7.854 -0.540 1.00 94.12 211 SER A CA 1
ATOM 1704 C C . SER A 1 211 ? 8.161 6.859 -1.679 1.00 94.12 211 SER A C 1
ATOM 1706 O O . SER A 1 211 ? 8.624 7.074 -2.796 1.00 94.12 211 SER A O 1
ATOM 1708 N N . ARG A 1 212 ? 7.397 5.787 -1.424 1.00 93.12 212 ARG A N 1
ATOM 1709 C CA . ARG A 1 212 ? 7.052 4.782 -2.439 1.00 93.12 212 ARG A CA 1
ATOM 1710 C C . ARG A 1 212 ? 6.135 5.331 -3.523 1.00 93.12 212 ARG A C 1
ATOM 1712 O O . ARG A 1 212 ? 6.354 5.023 -4.687 1.00 93.12 212 ARG A O 1
ATOM 1719 N N . VAL A 1 213 ? 5.117 6.114 -3.172 1.00 94.94 213 VAL A N 1
ATOM 1720 C CA . VAL A 1 213 ? 4.202 6.717 -4.159 1.00 94.94 213 VAL A CA 1
ATOM 1721 C C . VAL A 1 213 ? 4.957 7.681 -5.085 1.00 94.94 213 VAL A C 1
ATOM 1723 O O . VAL A 1 213 ? 4.734 7.673 -6.299 1.00 94.94 213 VAL A O 1
ATOM 1726 N N . ILE A 1 214 ? 5.905 8.452 -4.541 1.00 96.69 214 ILE A N 1
ATOM 1727 C CA . ILE A 1 214 ? 6.777 9.332 -5.331 1.00 96.69 214 ILE A CA 1
ATOM 1728 C C . ILE A 1 214 ? 7.721 8.501 -6.214 1.00 96.69 214 ILE A C 1
ATOM 1730 O O . ILE A 1 214 ? 7.786 8.746 -7.416 1.00 96.69 214 ILE A O 1
ATOM 1734 N N . ASP A 1 215 ? 8.386 7.476 -5.667 1.00 95.44 215 ASP A N 1
ATOM 1735 C CA . ASP A 1 215 ? 9.269 6.575 -6.427 1.00 95.44 215 ASP A CA 1
ATOM 1736 C C . ASP A 1 215 ? 8.555 5.926 -7.615 1.00 95.44 215 ASP A C 1
ATOM 1738 O O . ASP A 1 215 ? 9.021 6.027 -8.747 1.00 95.44 215 ASP A O 1
ATOM 1742 N N . ARG A 1 216 ? 7.375 5.343 -7.383 1.00 94.38 216 ARG A N 1
ATOM 1743 C CA . ARG A 1 216 ? 6.555 4.691 -8.418 1.00 94.38 216 ARG A CA 1
ATOM 1744 C C . ARG A 1 216 ? 6.108 5.666 -9.512 1.00 94.38 216 ARG A C 1
ATOM 1746 O O . ARG A 1 216 ? 5.941 5.264 -10.658 1.00 94.38 216 ARG A O 1
ATOM 1753 N N . SER A 1 217 ? 5.955 6.947 -9.175 1.00 96.31 217 SER A N 1
ATOM 1754 C CA . SER A 1 217 ? 5.588 8.003 -10.127 1.00 96.31 217 SER A CA 1
ATOM 1755 C C . SER A 1 217 ? 6.732 8.412 -11.057 1.00 96.31 217 SER A C 1
ATOM 1757 O O . SER A 1 217 ? 6.473 8.787 -12.198 1.00 96.31 217 SER A O 1
ATOM 1759 N N . ILE A 1 218 ? 7.985 8.360 -10.589 1.00 95.12 218 ILE A N 1
ATOM 1760 C CA . ILE A 1 218 ? 9.140 8.919 -11.315 1.00 95.12 218 ILE A CA 1
ATOM 1761 C C . ILE A 1 218 ? 10.120 7.866 -11.836 1.00 95.12 218 ILE A C 1
ATOM 1763 O O . ILE A 1 218 ? 10.754 8.091 -12.864 1.00 95.12 218 ILE A O 1
ATOM 1767 N N . ARG A 1 219 ? 10.223 6.697 -11.198 1.00 94.38 219 ARG A N 1
ATOM 1768 C CA . ARG A 1 219 ? 11.090 5.589 -11.632 1.00 94.38 219 ARG A CA 1
ATOM 1769 C C . ARG A 1 219 ? 10.895 5.188 -13.103 1.00 94.38 219 ARG A C 1
ATOM 1771 O O . ARG A 1 219 ? 11.910 5.036 -13.775 1.00 94.38 219 ARG A O 1
ATOM 1778 N N . PRO A 1 220 ? 9.664 5.087 -13.649 1.00 92.12 220 PRO A N 1
ATOM 1779 C CA . PRO A 1 220 ? 9.451 4.683 -15.046 1.00 92.12 220 PRO A CA 1
ATOM 1780 C C . PRO A 1 220 ? 9.864 5.769 -16.052 1.00 92.12 220 PRO A C 1
ATOM 1782 O O . PRO A 1 220 ? 9.901 5.539 -17.259 1.00 92.12 220 PRO A O 1
ATOM 1785 N N . THR A 1 221 ? 10.129 6.984 -15.564 1.00 90.81 221 THR A N 1
ATOM 1786 C CA . THR A 1 221 ? 10.524 8.125 -16.392 1.00 90.81 221 THR A CA 1
ATOM 1787 C C . THR A 1 221 ? 12.026 8.160 -16.639 1.00 90.81 221 THR A C 1
ATOM 1789 O O . THR A 1 221 ? 12.455 8.827 -17.574 1.00 90.81 221 THR A O 1
ATOM 1792 N N . ILE A 1 222 ? 12.826 7.442 -15.846 1.00 90.94 222 ILE A N 1
ATOM 1793 C CA . ILE A 1 222 ? 14.283 7.388 -15.982 1.00 90.94 222 ILE A CA 1
ATOM 1794 C C . ILE A 1 222 ? 14.650 6.120 -16.775 1.00 90.94 222 ILE A C 1
ATOM 1796 O O . ILE A 1 222 ? 14.116 5.052 -16.474 1.00 90.94 222 ILE A O 1
ATOM 1800 N N . PRO A 1 223 ? 15.542 6.200 -17.780 1.00 86.50 223 PRO A N 1
ATOM 1801 C CA . PRO A 1 223 ? 16.008 5.026 -18.516 1.00 86.50 223 PRO A CA 1
ATOM 1802 C C . PRO A 1 223 ? 16.565 3.929 -17.596 1.00 86.50 223 PRO A C 1
ATOM 1804 O O . PRO A 1 223 ? 17.386 4.213 -16.725 1.00 86.50 223 PRO A O 1
ATOM 1807 N N . GLU A 1 224 ? 16.172 2.668 -17.822 1.00 79.94 224 GLU A N 1
ATOM 1808 C CA . GLU A 1 224 ? 16.642 1.515 -17.028 1.00 79.94 224 GLU A CA 1
ATOM 1809 C C . GLU A 1 224 ? 18.174 1.365 -17.056 1.00 79.94 224 GLU A C 1
ATOM 1811 O O . GLU A 1 224 ? 18.764 0.897 -16.086 1.00 79.94 224 GLU A O 1
ATOM 1816 N N . ASN A 1 225 ? 18.819 1.799 -18.144 1.00 76.31 225 ASN A N 1
ATOM 1817 C CA . ASN A 1 225 ? 20.266 1.741 -18.338 1.00 76.31 225 ASN A CA 1
ATOM 1818 C C . ASN A 1 225 ? 21.031 2.933 -17.743 1.00 76.31 225 ASN A C 1
ATOM 1820 O O . ASN A 1 225 ? 22.233 3.045 -17.970 1.00 76.31 225 ASN A O 1
ATOM 1824 N N . PHE A 1 226 ? 20.376 3.843 -17.017 1.00 84.25 226 PHE A N 1
ATOM 1825 C CA . PHE A 1 226 ? 21.083 4.952 -16.386 1.00 84.25 226 PHE A CA 1
ATOM 1826 C C . PHE A 1 226 ? 21.980 4.434 -15.243 1.00 84.25 226 PHE A C 1
ATOM 1828 O O . PHE A 1 226 ? 21.461 3.937 -14.240 1.00 84.25 226 PHE A O 1
ATOM 1835 N N . PRO A 1 227 ? 23.320 4.543 -15.355 1.00 76.12 227 PRO A N 1
ATOM 1836 C CA . PRO A 1 227 ? 24.232 3.804 -14.480 1.00 76.12 227 PRO A CA 1
ATOM 1837 C C . PRO A 1 227 ? 24.493 4.508 -13.142 1.00 76.12 227 PRO A C 1
ATOM 1839 O O . PRO A 1 227 ? 25.041 3.910 -12.215 1.00 76.12 227 PRO A O 1
ATOM 1842 N N . HIS A 1 228 ? 24.145 5.792 -13.026 1.00 85.25 228 HIS A N 1
ATOM 1843 C CA . HIS A 1 228 ? 24.532 6.606 -11.880 1.00 85.25 228 HIS A CA 1
ATOM 1844 C C . HIS A 1 228 ? 23.508 6.537 -10.744 1.00 85.25 228 HIS A C 1
ATOM 1846 O O . HIS A 1 228 ? 22.299 6.690 -10.940 1.00 85.25 228 HIS A O 1
ATOM 1852 N N . LYS A 1 229 ? 24.022 6.377 -9.516 1.00 90.00 229 LYS A N 1
ATOM 1853 C CA . LYS A 1 229 ? 23.224 6.451 -8.287 1.00 90.00 229 LYS A CA 1
ATOM 1854 C C . LYS A 1 229 ? 22.519 7.805 -8.213 1.00 90.00 229 LYS A C 1
ATOM 1856 O O . LYS A 1 229 ? 23.170 8.851 -8.208 1.00 90.00 229 LYS A O 1
ATOM 1861 N N . THR A 1 230 ? 21.196 7.759 -8.112 1.00 92.25 230 THR A N 1
ATOM 1862 C CA . THR A 1 230 ? 20.333 8.940 -8.056 1.00 92.25 230 THR A CA 1
ATOM 1863 C C . THR A 1 230 ? 19.562 8.942 -6.750 1.00 92.25 230 THR A C 1
ATOM 1865 O O . THR A 1 230 ? 18.905 7.959 -6.404 1.00 92.25 230 THR A O 1
ATOM 1868 N N . GLN A 1 231 ? 19.619 10.055 -6.026 1.00 95.50 231 GLN A N 1
ATOM 1869 C CA . GLN A 1 231 ? 18.794 10.281 -4.849 1.00 95.50 231 GLN A CA 1
ATOM 1870 C C . GLN A 1 231 ? 17.856 11.456 -5.092 1.00 95.50 231 GLN A C 1
ATOM 1872 O O . GLN A 1 231 ? 18.295 12.527 -5.509 1.00 95.50 231 GLN A O 1
ATOM 1877 N N . ILE A 1 232 ? 16.578 11.260 -4.789 1.00 96.69 232 ILE A N 1
ATOM 1878 C CA . ILE A 1 232 ? 15.563 12.308 -4.827 1.00 96.69 232 ILE A CA 1
ATOM 1879 C C . ILE A 1 232 ? 15.034 12.505 -3.413 1.00 96.69 232 ILE A C 1
ATOM 1881 O O . ILE A 1 232 ? 14.587 11.552 -2.774 1.00 96.69 232 ILE A O 1
ATOM 1885 N N . VAL A 1 233 ? 15.103 13.736 -2.911 1.00 96.81 233 VAL A N 1
ATOM 1886 C CA . VAL A 1 233 ? 14.614 14.081 -1.573 1.00 96.81 233 VAL A CA 1
ATOM 1887 C C . VAL A 1 233 ? 13.509 15.114 -1.697 1.00 96.81 233 VAL A C 1
ATOM 1889 O O . VAL A 1 233 ? 13.712 16.182 -2.269 1.00 96.81 233 VAL A O 1
ATOM 1892 N N . CYS A 1 234 ? 12.347 14.796 -1.135 1.00 97.00 234 CYS A N 1
ATOM 1893 C CA . CYS A 1 234 ? 11.222 15.714 -1.004 1.00 97.00 234 CYS A CA 1
ATOM 1894 C C . CYS A 1 234 ? 11.101 16.129 0.460 1.00 97.00 234 CYS A C 1
ATOM 1896 O O . CYS A 1 234 ? 10.869 15.287 1.328 1.00 97.00 234 CYS A O 1
ATOM 1898 N N . LYS A 1 235 ? 11.284 17.417 0.744 1.00 95.12 235 LYS A N 1
ATOM 1899 C CA . LYS A 1 235 ? 11.285 17.968 2.098 1.00 95.12 235 LYS A CA 1
ATOM 1900 C C . LYS A 1 235 ? 10.291 19.125 2.204 1.00 95.12 235 LYS A C 1
ATOM 1902 O O . LYS A 1 235 ? 10.570 20.195 1.658 1.00 95.12 235 LYS A O 1
ATOM 1907 N N . PRO A 1 236 ? 9.162 18.954 2.914 1.00 94.38 236 PRO A N 1
ATOM 1908 C CA . PRO A 1 236 ? 8.281 20.065 3.257 1.00 94.38 236 PRO A CA 1
ATOM 1909 C C . PRO A 1 236 ? 9.050 21.149 4.021 1.00 94.38 236 PRO A C 1
ATOM 1911 O O . PRO A 1 236 ? 9.802 20.847 4.952 1.00 94.38 236 PRO A O 1
ATOM 1914 N N . LEU A 1 237 ? 8.885 22.400 3.601 1.00 94.75 237 LEU A N 1
ATOM 1915 C CA . LEU A 1 237 ? 9.451 23.587 4.248 1.00 94.75 237 LEU A CA 1
ATOM 1916 C C . LEU A 1 237 ? 8.396 24.293 5.101 1.00 94.75 237 LEU A C 1
ATOM 1918 O O . LEU A 1 237 ? 8.688 24.686 6.227 1.00 94.75 237 LEU A O 1
ATOM 1922 N N . ALA A 1 238 ? 7.181 24.394 4.569 1.00 94.25 238 ALA A N 1
ATOM 1923 C CA . ALA A 1 238 ? 5.984 24.862 5.247 1.00 94.25 238 ALA A CA 1
ATOM 1924 C C . ALA A 1 238 ? 4.808 24.024 4.740 1.00 94.25 238 ALA A C 1
ATOM 1926 O O . ALA A 1 238 ? 4.709 23.773 3.539 1.00 94.25 238 ALA A O 1
ATOM 1927 N N . LEU A 1 239 ? 3.957 23.540 5.636 1.00 91.88 239 LEU A N 1
ATOM 1928 C CA . LEU A 1 239 ? 2.773 22.789 5.245 1.00 91.88 239 LEU A CA 1
ATOM 1929 C C . LEU A 1 239 ? 1.624 23.134 6.192 1.00 91.88 239 LEU A C 1
ATOM 1931 O O . LEU A 1 239 ? 1.692 22.884 7.394 1.00 91.88 239 LEU A O 1
ATOM 1935 N N . ASP A 1 240 ? 0.581 23.724 5.639 1.00 89.00 240 ASP A N 1
ATOM 1936 C CA . ASP A 1 240 ? -0.713 23.861 6.270 1.00 89.00 240 ASP A CA 1
ATOM 1937 C C . ASP A 1 240 ? -1.430 22.506 6.281 1.00 89.00 240 ASP A C 1
ATOM 1939 O O . ASP A 1 240 ? -1.443 21.757 5.305 1.00 89.00 240 ASP A O 1
ATOM 1943 N N . THR A 1 241 ? -2.020 22.170 7.421 1.00 80.12 241 THR A N 1
ATOM 1944 C CA . THR A 1 241 ? -2.569 20.830 7.670 1.00 80.12 241 THR A CA 1
ATOM 1945 C C . THR A 1 241 ? -3.952 20.614 7.065 1.00 80.12 241 THR A C 1
ATOM 1947 O O . THR A 1 241 ? -4.451 19.490 7.063 1.00 80.12 241 THR A O 1
ATOM 1950 N N . GLU A 1 242 ? -4.600 21.679 6.596 1.00 81.94 242 GLU A N 1
ATOM 1951 C CA . GLU A 1 242 ? -5.923 21.615 5.980 1.00 81.94 242 GLU A CA 1
ATOM 1952 C C . GLU A 1 242 ? -5.820 21.567 4.452 1.00 81.94 242 GLU A C 1
ATOM 1954 O O . GLU A 1 242 ? -6.499 20.765 3.802 1.00 81.94 242 GLU A O 1
ATOM 1959 N N . THR A 1 243 ? -4.940 22.394 3.892 1.00 83.81 243 THR A N 1
ATOM 1960 C CA . THR A 1 243 ? -4.807 22.635 2.450 1.00 83.81 243 THR A CA 1
ATOM 1961 C C . THR A 1 243 ? -3.608 21.926 1.812 1.00 83.81 243 THR A C 1
ATOM 1963 O O . THR A 1 243 ? -3.666 21.547 0.642 1.00 83.81 243 THR A O 1
ATOM 1966 N N . GLY A 1 244 ? -2.537 21.681 2.571 1.00 84.00 244 GLY A N 1
ATOM 1967 C CA . GLY A 1 244 ? -1.282 21.141 2.057 1.00 84.00 244 GLY A CA 1
ATOM 1968 C C . GLY A 1 244 ? -1.314 19.641 1.754 1.00 84.00 244 GLY A C 1
ATOM 1969 O O . GLY A 1 244 ? -1.300 18.803 2.656 1.00 84.00 244 GLY A O 1
ATOM 1970 N N . ASP A 1 245 ? -1.243 19.276 0.471 1.00 91.31 245 ASP A N 1
ATOM 1971 C CA . ASP A 1 245 ? -1.122 17.879 0.036 1.00 91.31 245 ASP A CA 1
ATOM 1972 C C . ASP A 1 245 ? 0.344 17.457 -0.146 1.00 91.31 245 ASP A C 1
ATOM 1974 O O . ASP A 1 245 ? 0.936 17.581 -1.223 1.00 91.31 245 ASP A O 1
ATOM 1978 N N . ALA A 1 246 ? 0.925 16.896 0.916 1.00 90.88 246 ALA A N 1
ATOM 1979 C CA . ALA A 1 246 ? 2.311 16.432 0.942 1.00 90.88 246 ALA A CA 1
ATOM 1980 C C . ALA A 1 246 ? 2.683 15.477 -0.211 1.00 90.88 246 ALA A C 1
ATOM 1982 O O . ALA A 1 246 ? 3.805 15.532 -0.721 1.00 90.88 246 ALA A O 1
ATOM 1983 N N . VAL A 1 247 ? 1.760 14.604 -0.631 1.00 93.81 247 VAL A N 1
ATOM 1984 C CA . VAL A 1 247 ? 2.028 13.581 -1.653 1.00 93.81 247 VAL A CA 1
ATOM 1985 C C . VAL A 1 247 ? 2.007 14.199 -3.042 1.00 93.81 247 VAL A C 1
ATOM 1987 O O . VAL A 1 247 ? 2.952 14.010 -3.808 1.00 93.81 247 VAL A O 1
ATOM 1990 N N . ILE A 1 248 ? 0.964 14.965 -3.367 1.00 96.19 248 ILE A N 1
ATOM 1991 C CA . ILE A 1 248 ? 0.833 15.598 -4.685 1.00 96.19 248 ILE A CA 1
ATOM 1992 C C . ILE A 1 248 ? 1.918 16.650 -4.895 1.00 96.19 248 ILE A C 1
ATOM 1994 O O . ILE A 1 248 ? 2.559 16.672 -5.949 1.00 96.19 248 ILE A O 1
ATOM 1998 N N . MET A 1 249 ? 2.187 17.475 -3.881 1.00 96.44 249 MET A N 1
ATOM 1999 C CA . MET A 1 249 ? 3.297 18.421 -3.933 1.00 96.44 249 MET A CA 1
ATOM 2000 C C . MET A 1 249 ? 4.638 17.683 -4.063 1.00 96.44 249 MET A C 1
ATOM 2002 O O . MET A 1 249 ? 5.474 18.080 -4.872 1.00 96.44 249 MET A O 1
ATOM 2006 N N . GLY A 1 250 ? 4.821 16.569 -3.343 1.00 97.19 250 GLY A N 1
ATOM 2007 C CA . GLY A 1 250 ? 6.008 15.713 -3.418 1.00 97.19 250 GLY A CA 1
ATOM 2008 C C . GLY A 1 250 ? 6.277 15.148 -4.815 1.00 97.19 250 GLY A C 1
ATOM 2009 O O . GLY A 1 250 ? 7.392 15.264 -5.320 1.00 97.19 250 GLY A O 1
ATOM 2010 N N . ILE A 1 251 ? 5.264 14.587 -5.482 1.00 98.38 251 ILE A N 1
ATOM 2011 C CA . ILE A 1 251 ? 5.417 14.048 -6.844 1.00 98.38 251 ILE A CA 1
ATOM 2012 C C . ILE A 1 251 ? 5.756 15.169 -7.833 1.00 98.38 251 ILE A C 1
ATOM 2014 O O . ILE A 1 251 ? 6.684 15.035 -8.634 1.00 98.38 251 ILE A O 1
ATOM 2018 N N . ASN A 1 252 ? 5.025 16.284 -7.772 1.00 98.50 252 ASN A N 1
ATOM 2019 C CA . ASN A 1 252 ? 5.197 17.383 -8.718 1.00 98.50 252 ASN A CA 1
ATOM 2020 C C . ASN A 1 252 ? 6.543 18.100 -8.535 1.00 98.50 252 ASN A C 1
ATOM 2022 O O . ASN A 1 252 ? 7.201 18.410 -9.529 1.00 98.50 252 ASN A O 1
ATOM 2026 N N . VAL A 1 253 ? 7.007 18.300 -7.294 1.00 98.25 253 VAL A N 1
ATOM 2027 C CA . VAL A 1 253 ? 8.329 18.892 -7.039 1.00 98.25 253 VAL A CA 1
ATOM 2028 C C . VAL A 1 253 ? 9.465 17.934 -7.403 1.00 98.25 253 VAL A C 1
ATOM 2030 O O . VAL A 1 253 ? 10.473 18.378 -7.947 1.00 98.25 253 VAL A O 1
ATOM 2033 N N . ALA A 1 254 ? 9.304 16.622 -7.183 1.00 98.31 254 ALA A N 1
ATOM 2034 C CA . ALA A 1 254 ? 10.270 15.619 -7.629 1.00 98.31 254 ALA A CA 1
ATOM 2035 C C . ALA A 1 254 ? 10.389 15.599 -9.158 1.00 98.31 254 ALA A C 1
ATOM 2037 O O . ALA A 1 254 ? 11.499 15.602 -9.688 1.00 98.31 254 ALA A O 1
ATOM 2038 N N . SER A 1 255 ? 9.254 15.636 -9.864 1.00 98.00 255 SER A N 1
ATOM 2039 C CA . SER A 1 255 ? 9.218 15.718 -11.327 1.00 98.00 255 SER A CA 1
ATOM 2040 C C . SER A 1 255 ? 9.892 16.995 -11.834 1.00 98.00 255 SER A C 1
ATOM 2042 O O . SER A 1 255 ? 10.727 16.930 -12.734 1.00 98.00 255 SER A O 1
ATOM 2044 N N . ALA A 1 256 ? 9.616 18.145 -11.211 1.00 98.00 256 ALA A N 1
ATOM 2045 C CA . ALA A 1 256 ? 10.248 19.413 -11.568 1.00 98.00 256 ALA A CA 1
ATOM 2046 C C . ALA A 1 256 ? 11.761 19.416 -11.309 1.00 98.00 256 ALA A C 1
ATOM 2048 O O . ALA A 1 256 ? 12.534 19.822 -12.177 1.00 98.00 256 ALA A O 1
ATOM 2049 N N . ALA A 1 257 ? 12.197 18.919 -10.149 1.00 97.44 257 ALA A N 1
ATOM 2050 C CA . ALA A 1 257 ? 13.610 18.811 -9.803 1.00 97.44 257 ALA A CA 1
ATOM 2051 C C . ALA A 1 257 ? 14.358 17.874 -10.767 1.00 97.44 257 ALA A C 1
ATOM 2053 O O . ALA A 1 257 ? 15.467 18.192 -11.197 1.00 97.44 257 ALA A O 1
ATOM 2054 N N . LEU A 1 258 ? 13.735 16.761 -11.172 1.00 96.25 258 LEU A N 1
ATOM 2055 C CA . LEU A 1 258 ? 14.273 15.855 -12.187 1.00 96.25 258 LEU A CA 1
ATOM 2056 C C . LEU A 1 258 ? 14.340 16.522 -13.566 1.00 96.25 258 LEU A C 1
ATOM 2058 O O . LEU A 1 258 ? 15.365 16.423 -14.246 1.00 96.25 258 LEU A O 1
ATOM 2062 N N . ALA A 1 259 ? 13.299 17.267 -13.941 1.00 95.94 259 ALA A N 1
ATOM 2063 C CA . ALA A 1 259 ? 13.215 17.981 -15.209 1.00 95.94 259 ALA A CA 1
ATOM 2064 C C . ALA A 1 259 ? 14.321 19.033 -15.368 1.00 95.94 259 ALA A C 1
ATOM 2066 O O . ALA A 1 259 ? 14.867 19.152 -16.463 1.00 95.94 259 ALA A O 1
ATOM 2067 N N . VAL A 1 260 ? 14.714 19.728 -14.295 1.00 95.19 260 VAL A N 1
ATOM 2068 C CA . VAL A 1 260 ? 15.820 20.706 -14.339 1.00 95.19 260 VAL A CA 1
ATOM 2069 C C . VAL A 1 260 ? 17.211 20.084 -14.158 1.00 95.19 260 VAL A C 1
ATOM 2071 O O . VAL A 1 260 ? 18.210 20.725 -14.475 1.00 95.19 260 VAL A O 1
ATOM 2074 N N . SER A 1 261 ? 17.289 18.845 -13.664 1.00 94.12 261 SER A N 1
ATOM 2075 C CA . SER A 1 261 ? 18.551 18.128 -13.439 1.00 94.12 261 SER A CA 1
ATOM 2076 C C . SER A 1 261 ? 19.166 17.568 -14.734 1.00 94.12 261 SER A C 1
ATOM 2078 O O . SER A 1 261 ? 18.457 17.428 -15.733 1.00 94.12 261 SER A O 1
ATOM 2080 N N . PRO A 1 262 ? 20.443 17.148 -14.730 1.00 91.50 262 PRO A N 1
ATOM 2081 C CA . PRO A 1 262 ? 21.060 16.466 -15.867 1.00 91.50 262 PRO A CA 1
ATOM 2082 C C . PRO A 1 262 ? 20.650 14.988 -15.989 1.00 91.50 262 PRO A C 1
ATOM 2084 O O . PRO A 1 262 ? 21.027 14.330 -16.954 1.00 91.50 262 PRO A O 1
ATOM 2087 N N . VAL A 1 263 ? 19.877 14.431 -15.048 1.00 91.88 263 VAL A N 1
ATOM 2088 C CA . VAL A 1 263 ? 19.425 13.031 -15.118 1.00 91.88 263 VAL A CA 1
ATOM 2089 C C . VAL A 1 263 ? 18.504 12.849 -16.337 1.00 91.88 263 VAL A C 1
ATOM 2091 O O . VAL A 1 263 ? 17.592 13.662 -16.535 1.00 91.88 263 VAL A O 1
ATOM 2094 N N . PRO A 1 264 ? 18.722 11.813 -17.171 1.00 90.25 264 PRO A N 1
ATOM 2095 C CA . PRO A 1 264 ? 17.941 11.595 -18.377 1.00 90.25 264 PRO A CA 1
ATOM 2096 C C . PRO A 1 264 ? 16.508 11.202 -18.028 1.00 90.25 264 PRO A C 1
ATOM 2098 O O . PRO A 1 264 ? 16.258 10.456 -17.081 1.00 90.25 264 PRO A O 1
ATOM 2101 N N . GLN A 1 265 ? 15.567 11.701 -18.824 1.00 88.19 265 GLN A N 1
ATOM 2102 C CA . GLN A 1 265 ? 14.142 11.528 -18.590 1.00 88.19 265 GLN A CA 1
ATOM 2103 C C . GLN A 1 265 ? 13.424 11.229 -19.913 1.00 88.19 265 GLN A C 1
ATOM 2105 O O . GLN A 1 265 ? 13.463 12.030 -20.845 1.00 88.19 265 GLN A O 1
ATOM 2110 N N . ASN A 1 266 ? 12.765 10.074 -19.988 1.00 86.44 266 ASN A N 1
ATOM 2111 C CA . ASN A 1 266 ? 12.025 9.579 -21.151 1.00 86.44 266 ASN A CA 1
ATOM 2112 C C . ASN A 1 266 ? 10.678 10.292 -21.346 1.00 86.44 266 ASN A C 1
ATOM 2114 O O . ASN A 1 266 ? 10.221 10.468 -22.479 1.00 86.44 266 ASN A O 1
ATOM 2118 N N . CYS A 1 267 ? 10.035 10.697 -20.249 1.00 88.81 267 CYS A N 1
ATOM 2119 C CA . CYS A 1 267 ? 8.823 11.509 -20.263 1.00 88.81 267 CYS A CA 1
ATOM 2120 C C . CYS A 1 267 ? 8.722 12.387 -19.013 1.00 88.81 267 CYS A C 1
ATOM 2122 O O . CYS A 1 267 ? 9.179 12.014 -17.932 1.00 88.81 267 CYS A O 1
ATOM 2124 N N . LEU A 1 268 ? 8.092 13.551 -19.159 1.00 92.75 268 LEU A N 1
ATOM 2125 C CA . LEU A 1 268 ? 7.752 14.409 -18.033 1.00 92.75 268 LEU A CA 1
ATOM 2126 C C . LEU A 1 268 ? 6.387 14.025 -17.468 1.00 92.75 268 LEU A C 1
ATOM 2128 O O . LEU A 1 268 ? 5.456 13.772 -18.233 1.00 92.75 268 LEU A O 1
ATOM 2132 N N . VAL A 1 269 ? 6.261 14.026 -16.143 1.00 95.31 269 VAL A N 1
ATOM 2133 C CA . VAL A 1 269 ? 5.036 13.620 -15.445 1.00 95.31 269 VAL A CA 1
ATOM 2134 C C . VAL A 1 269 ? 4.524 14.720 -14.533 1.00 95.31 269 VAL A C 1
ATOM 2136 O O . VAL A 1 269 ? 5.296 15.538 -14.035 1.00 95.31 269 VAL A O 1
ATOM 2139 N N . ALA A 1 270 ? 3.225 14.717 -14.281 1.00 97.50 270 ALA A N 1
ATOM 2140 C CA . ALA A 1 270 ? 2.616 15.490 -13.210 1.00 97.50 270 ALA A CA 1
ATOM 2141 C C . ALA A 1 270 ? 1.532 14.652 -12.528 1.00 97.50 270 ALA A C 1
ATOM 2143 O O . ALA A 1 270 ? 1.107 13.616 -13.051 1.00 97.50 270 ALA A O 1
ATOM 2144 N N . ALA A 1 271 ? 1.112 15.094 -11.347 1.00 97.94 271 ALA A N 1
ATOM 2145 C CA . ALA A 1 271 ? 0.146 14.389 -10.524 1.00 97.94 271 ALA A CA 1
ATOM 2146 C C . ALA A 1 271 ? -0.971 15.296 -10.013 1.00 97.94 271 ALA A C 1
ATOM 2148 O O . ALA A 1 271 ? -0.766 16.491 -9.782 1.00 97.94 271 ALA A O 1
ATOM 2149 N N . ALA A 1 272 ? -2.131 14.685 -9.797 1.00 97.38 272 ALA A N 1
ATOM 2150 C CA . ALA A 1 272 ? -3.296 15.283 -9.162 1.00 97.38 272 ALA A CA 1
ATOM 2151 C C . ALA A 1 272 ? -3.956 14.261 -8.227 1.00 97.38 272 ALA A C 1
ATOM 2153 O O . ALA A 1 272 ? -3.879 13.051 -8.467 1.00 97.38 272 ALA A O 1
ATOM 2154 N N . ARG A 1 273 ? -4.614 14.747 -7.170 1.00 97.19 273 ARG A N 1
ATOM 2155 C CA . ARG A 1 273 ? -5.482 13.924 -6.321 1.00 97.19 273 ARG A CA 1
ATOM 2156 C C . ARG A 1 273 ? -6.935 14.107 -6.743 1.00 97.19 273 ARG A C 1
ATOM 2158 O O . ARG A 1 273 ? -7.331 15.216 -7.077 1.00 97.19 273 ARG A O 1
ATOM 2165 N N . ILE A 1 274 ? -7.742 13.054 -6.744 1.00 97.38 274 ILE A N 1
ATOM 2166 C CA . ILE A 1 274 ? -9.158 13.126 -7.120 1.00 97.38 274 ILE A CA 1
ATOM 2167 C C . ILE A 1 274 ? -10.009 12.474 -6.034 1.00 97.38 274 ILE A C 1
ATOM 2169 O O . ILE A 1 274 ? -9.684 11.383 -5.569 1.00 97.38 274 ILE A O 1
ATOM 2173 N N . GLY A 1 275 ? -11.106 13.136 -5.662 1.00 96.88 275 GLY A N 1
ATOM 2174 C CA . GLY A 1 275 ? -12.122 12.599 -4.762 1.00 96.88 275 GLY A CA 1
ATOM 2175 C C . GLY A 1 275 ? -13.544 12.757 -5.292 1.00 96.88 275 GLY A C 1
ATOM 2176 O O . GLY A 1 275 ? -13.781 13.452 -6.282 1.00 96.88 275 GLY A O 1
ATOM 2177 N N . ILE A 1 276 ? -14.489 12.086 -4.634 1.00 97.00 276 ILE A N 1
ATOM 2178 C CA . ILE A 1 276 ? -15.925 12.162 -4.916 1.00 97.00 276 ILE A CA 1
ATOM 2179 C C . ILE A 1 276 ? -16.646 12.547 -3.628 1.00 97.00 276 ILE A C 1
ATOM 2181 O O . ILE A 1 276 ? -16.660 11.769 -2.680 1.00 97.00 276 ILE A O 1
ATOM 2185 N N . ILE A 1 277 ? -17.281 13.717 -3.616 1.00 95.19 277 ILE A N 1
ATOM 2186 C CA . ILE A 1 277 ? -18.077 14.215 -2.487 1.00 95.19 277 ILE A CA 1
ATOM 2187 C C . ILE A 1 277 ? -19.470 14.532 -3.007 1.00 95.19 277 ILE A C 1
ATOM 2189 O O . ILE A 1 277 ? -19.598 15.255 -3.995 1.00 95.19 277 ILE A O 1
ATOM 2193 N N . ASP A 1 278 ? -20.504 13.976 -2.377 1.00 91.94 278 ASP A N 1
ATOM 2194 C CA . ASP A 1 278 ? -21.902 14.135 -2.802 1.00 91.94 278 ASP A CA 1
ATOM 2195 C C . ASP A 1 278 ? -22.087 13.891 -4.315 1.00 91.94 278 ASP A C 1
ATOM 2197 O O . ASP A 1 278 ? -22.665 14.709 -5.035 1.00 91.94 278 ASP A O 1
ATOM 2201 N N . GLU A 1 279 ? -21.512 12.793 -4.822 1.00 90.75 279 GLU A N 1
ATOM 2202 C CA . GLU A 1 279 ? -21.481 12.405 -6.245 1.00 90.75 279 GLU A CA 1
ATOM 2203 C C . GLU A 1 279 ? -20.726 13.355 -7.197 1.00 90.75 279 GLU A C 1
ATOM 2205 O O . GLU A 1 279 ? -20.632 13.093 -8.406 1.00 90.75 279 GLU A O 1
ATOM 2210 N N . LYS A 1 280 ? -20.122 14.433 -6.691 1.00 95.19 280 LYS A N 1
ATOM 2211 C CA . LYS A 1 280 ? -19.333 15.388 -7.478 1.00 95.19 280 LYS A CA 1
ATOM 2212 C C . LYS A 1 280 ? -17.853 15.050 -7.420 1.00 95.19 280 LYS A C 1
ATOM 2214 O O . LYS A 1 280 ? -17.301 14.794 -6.357 1.00 95.19 280 LYS A O 1
ATOM 2219 N N . ILE A 1 281 ? -17.212 15.091 -8.583 1.00 96.06 281 ILE A N 1
ATOM 2220 C CA . ILE A 1 281 ? -15.770 14.887 -8.715 1.00 96.06 281 ILE A CA 1
ATOM 2221 C C . ILE A 1 281 ? -15.069 16.188 -8.324 1.00 96.06 281 ILE A C 1
ATOM 2223 O O . ILE A 1 281 ? -15.416 17.256 -8.831 1.00 96.06 281 ILE A O 1
ATOM 2227 N N . ILE A 1 282 ? -14.098 16.091 -7.422 1.00 95.06 282 ILE A N 1
ATOM 2228 C CA . ILE A 1 282 ? -13.280 17.214 -6.960 1.00 95.06 282 ILE A CA 1
ATOM 2229 C C . ILE A 1 282 ? -11.815 16.864 -7.203 1.00 95.06 282 ILE A C 1
ATOM 2231 O O . ILE A 1 282 ? -11.348 15.798 -6.799 1.00 95.06 282 ILE A O 1
ATOM 2235 N N . VAL A 1 283 ? -11.094 17.769 -7.864 1.00 94.88 283 VAL A N 1
ATOM 2236 C CA . VAL A 1 283 ? -9.661 17.633 -8.146 1.00 94.88 283 VAL A CA 1
ATOM 2237 C C . VAL A 1 283 ? -8.858 18.456 -7.142 1.00 94.88 283 VAL A C 1
ATOM 2239 O O . VAL A 1 283 ? -9.176 19.613 -6.862 1.00 94.88 283 VAL A O 1
ATOM 2242 N N . ASN A 1 284 ? -7.808 17.842 -6.606 1.00 93.31 284 ASN A N 1
ATOM 2243 C CA . ASN A 1 284 ? -6.998 18.298 -5.483 1.00 93.31 284 ASN A CA 1
ATOM 2244 C C . ASN A 1 284 ? -7.876 18.729 -4.289 1.00 93.31 284 ASN A C 1
ATOM 2246 O O . ASN A 1 284 ? -7.861 19.907 -3.929 1.00 93.31 284 ASN A O 1
ATOM 2250 N N . PRO A 1 285 ? -8.705 17.825 -3.728 1.00 92.25 285 PRO A N 1
ATOM 2251 C CA . PRO A 1 285 ? -9.519 18.128 -2.551 1.00 92.25 285 PRO A CA 1
ATOM 2252 C C . PRO A 1 285 ? -8.645 18.430 -1.323 1.00 92.25 285 PRO A C 1
ATOM 2254 O O . PRO A 1 285 ? -7.564 17.858 -1.175 1.00 92.25 285 PRO A O 1
ATOM 2257 N N . SER A 1 286 ? -9.137 19.282 -0.421 1.00 88.31 286 SER A N 1
ATOM 2258 C CA . SER A 1 286 ? -8.507 19.523 0.885 1.00 88.31 286 SER A CA 1
ATOM 2259 C C . SER A 1 286 ? -8.586 18.288 1.792 1.00 88.31 286 SER A C 1
ATOM 2261 O O . SER A 1 286 ? -9.366 17.360 1.546 1.00 88.31 286 SER A O 1
ATOM 2263 N N . HIS A 1 287 ? -7.818 18.270 2.886 1.00 84.94 287 HIS A N 1
ATOM 2264 C CA . HIS A 1 287 ? -7.862 17.149 3.829 1.00 84.94 287 HIS A CA 1
ATOM 2265 C C . HIS A 1 287 ? -9.252 16.986 4.470 1.00 84.94 287 HIS A C 1
ATOM 2267 O O . HIS A 1 287 ? -9.717 15.864 4.670 1.00 84.94 287 HIS A O 1
ATOM 2273 N N . GLU A 1 288 ? -9.948 18.093 4.743 1.00 85.00 288 GLU A N 1
ATOM 2274 C CA . GLU A 1 288 ? -11.311 18.060 5.283 1.00 85.00 288 GLU A CA 1
ATOM 2275 C C . GLU A 1 288 ? -12.316 17.515 4.263 1.00 85.00 288 GLU A C 1
ATOM 2277 O O . GLU A 1 288 ? -13.146 16.669 4.588 1.00 85.00 288 GLU A O 1
ATOM 2282 N N . GLN A 1 289 ? -12.185 17.924 3.001 1.00 90.94 289 GLN A N 1
ATOM 2283 C CA . GLN A 1 289 ? -12.987 17.395 1.901 1.00 90.94 289 GLN A CA 1
ATOM 2284 C C . GLN A 1 289 ? -12.784 15.880 1.736 1.00 90.94 289 GLN A C 1
ATOM 2286 O O . GLN A 1 289 ? -13.754 15.130 1.623 1.00 90.94 289 GLN A O 1
ATOM 2291 N N . LEU A 1 290 ? -11.540 15.396 1.801 1.00 90.12 290 LEU A N 1
ATOM 2292 C CA . LEU A 1 290 ? -11.229 13.968 1.674 1.00 90.12 290 LEU A CA 1
ATOM 2293 C C . LEU A 1 290 ? -11.891 13.092 2.743 1.00 90.12 290 LEU A C 1
ATOM 2295 O O . LEU A 1 290 ? -12.252 11.957 2.438 1.00 90.12 290 LEU A O 1
ATOM 2299 N N . LYS A 1 291 ? -12.123 13.598 3.962 1.00 88.12 291 LYS A N 1
ATOM 2300 C CA . LYS A 1 291 ? -12.827 12.841 5.020 1.00 88.12 291 LYS A CA 1
ATOM 2301 C C . LYS A 1 291 ? -14.259 12.474 4.635 1.00 88.12 291 LYS A C 1
ATOM 2303 O O . LYS A 1 291 ? -14.760 11.434 5.058 1.00 88.12 291 LYS A O 1
ATOM 2308 N N . HIS A 1 292 ? -14.901 13.309 3.823 1.00 91.56 292 HIS A N 1
ATOM 2309 C CA . HIS A 1 292 ? -16.252 13.086 3.308 1.00 91.56 292 HIS A CA 1
ATOM 2310 C C . HIS A 1 292 ? -16.262 12.424 1.928 1.00 91.56 292 HIS A C 1
ATOM 2312 O O . HIS A 1 292 ? -17.328 12.178 1.368 1.00 91.56 292 HIS A O 1
ATOM 2318 N N . SER A 1 293 ? -15.087 12.117 1.378 1.00 95.25 293 SER A N 1
ATOM 2319 C CA . SER A 1 293 ? -14.967 11.546 0.049 1.00 95.25 293 SER A CA 1
ATOM 2320 C C . SER A 1 293 ? -15.237 10.039 0.042 1.00 95.25 293 SER A C 1
ATOM 2322 O O . SER A 1 293 ? -14.800 9.298 0.927 1.00 95.25 293 SER A O 1
ATOM 2324 N N . SER A 1 294 ? -15.932 9.555 -0.988 1.00 95.44 294 SER A N 1
ATOM 2325 C CA . SER A 1 294 ? -16.070 8.119 -1.275 1.00 95.44 294 SER A CA 1
ATOM 2326 C C . SER A 1 294 ? -14.900 7.556 -2.095 1.00 95.44 294 SER A C 1
ATOM 2328 O O . SER A 1 294 ? -14.809 6.342 -2.284 1.00 95.44 294 SER A O 1
ATOM 2330 N N . LEU A 1 295 ? -13.992 8.424 -2.554 1.00 96.94 295 LEU A N 1
ATOM 2331 C CA . LEU A 1 295 ? -12.826 8.096 -3.376 1.00 96.94 295 LEU A CA 1
ATOM 2332 C C . LEU A 1 295 ? -11.608 8.942 -2.965 1.00 96.94 295 LEU A C 1
ATOM 2334 O O . LEU A 1 295 ? -11.721 10.151 -2.804 1.00 96.94 295 LEU A O 1
ATOM 2338 N N . ASP A 1 296 ? -10.431 8.344 -2.861 1.00 96.31 296 ASP A N 1
ATOM 2339 C CA . ASP A 1 296 ? -9.144 9.042 -2.807 1.00 96.31 296 ASP A CA 1
ATOM 2340 C C . ASP A 1 296 ? -8.221 8.401 -3.840 1.00 96.31 296 ASP A C 1
ATOM 2342 O O . ASP A 1 296 ? -7.854 7.229 -3.730 1.00 96.31 296 ASP A O 1
ATOM 2346 N N . VAL A 1 297 ? -7.887 9.157 -4.883 1.00 97.25 297 VAL A N 1
ATOM 2347 C CA . VAL A 1 297 ? -7.004 8.705 -5.958 1.00 97.25 297 VAL A CA 1
ATOM 2348 C C . VAL A 1 297 ? -5.844 9.653 -6.085 1.00 97.25 297 VAL A C 1
ATOM 2350 O O . VAL A 1 297 ? -6.039 10.812 -6.428 1.00 97.25 297 VAL A O 1
ATOM 2353 N N . VAL A 1 298 ? -4.634 9.129 -5.941 1.00 97.81 298 VAL A N 1
ATOM 2354 C CA . VAL A 1 298 ? -3.422 9.779 -6.430 1.00 97.81 298 VAL A CA 1
ATOM 2355 C C . VAL A 1 298 ? -3.167 9.280 -7.848 1.00 97.81 298 VAL A C 1
ATOM 2357 O O . VAL A 1 298 ? -2.905 8.094 -8.064 1.00 97.81 298 VAL A O 1
ATOM 2360 N N . LEU A 1 299 ? -3.263 10.191 -8.814 1.00 97.94 299 LEU A N 1
ATOM 2361 C CA . LEU A 1 299 ? -3.045 9.924 -10.229 1.00 97.94 299 LEU A CA 1
ATOM 2362 C C . LEU A 1 299 ? -1.775 10.631 -10.692 1.00 97.94 299 LEU A C 1
ATOM 2364 O O . LEU A 1 299 ? -1.691 11.853 -10.606 1.00 97.94 299 LEU A O 1
ATOM 2368 N N . THR A 1 300 ? -0.845 9.873 -11.268 1.00 97.94 300 THR A N 1
ATOM 2369 C CA . THR A 1 300 ? 0.292 10.411 -12.022 1.00 97.94 300 THR A CA 1
ATOM 2370 C C . THR A 1 300 ? 0.133 10.058 -13.492 1.00 97.94 300 THR A C 1
ATOM 2372 O O . THR A 1 300 ? -0.134 8.905 -13.849 1.00 97.94 300 THR A O 1
ATOM 2375 N N . GLY A 1 301 ? 0.355 11.036 -14.363 1.00 95.00 301 GLY A N 1
ATOM 2376 C CA . GLY A 1 301 ? 0.277 10.836 -15.801 1.00 95.00 301 GLY A CA 1
ATOM 2377 C C . GLY A 1 301 ? 1.146 11.800 -16.591 1.00 95.00 301 GLY A C 1
ATOM 2378 O O . GLY A 1 301 ? 1.778 12.708 -16.050 1.00 95.00 301 GLY A O 1
ATOM 2379 N N . THR A 1 302 ? 1.166 11.575 -17.899 1.00 92.88 302 THR A N 1
ATOM 2380 C CA . THR A 1 302 ? 1.783 12.464 -18.883 1.00 92.88 302 THR A CA 1
ATOM 2381 C C . THR A 1 302 ? 0.823 12.662 -20.047 1.00 92.88 302 THR A C 1
ATOM 2383 O O . THR A 1 302 ? 0.086 11.749 -20.421 1.00 92.88 302 THR A O 1
ATOM 2386 N N . SER A 1 303 ? 0.809 13.857 -20.623 1.00 87.94 303 SER A N 1
ATOM 2387 C CA . SER A 1 303 ? 0.048 14.159 -21.832 1.00 87.94 303 SER A CA 1
ATOM 2388 C C . SER A 1 303 ? 1.010 14.497 -22.963 1.00 87.94 303 SER A C 1
ATOM 2390 O O . SER A 1 303 ? 1.839 15.400 -22.837 1.00 87.94 303 SER A O 1
ATOM 2392 N N . ILE A 1 304 ? 0.869 13.803 -24.095 1.00 77.25 304 ILE A N 1
ATOM 2393 C CA . ILE A 1 304 ? 1.716 13.972 -25.282 1.00 77.25 304 ILE A CA 1
ATOM 2394 C C . ILE A 1 304 ? 0.843 14.432 -26.460 1.00 77.25 304 ILE A C 1
ATOM 2396 O O . ILE A 1 304 ? -0.075 13.726 -26.877 1.00 77.25 304 ILE A O 1
ATOM 2400 N N . GLY A 1 305 ? 1.135 15.603 -27.039 1.00 61.78 305 GLY A N 1
ATOM 2401 C CA . GLY A 1 305 ? 0.452 16.101 -28.243 1.00 61.78 305 GLY A CA 1
ATOM 2402 C C . GLY A 1 305 ? 0.435 17.629 -28.385 1.00 61.78 305 GLY A C 1
ATOM 2403 O O . GLY A 1 305 ? 0.656 18.360 -27.426 1.00 61.78 305 GLY A O 1
ATOM 2404 N N . LYS A 1 306 ? 0.167 18.129 -29.603 1.00 47.25 306 LYS A N 1
ATOM 2405 C CA . LYS A 1 306 ? -0.146 19.552 -29.853 1.00 47.25 306 LYS A CA 1
ATOM 2406 C C . LYS A 1 306 ? -1.663 19.737 -29.734 1.00 47.25 306 LYS A C 1
ATOM 2408 O O . LYS A 1 306 ? -2.388 18.977 -30.374 1.00 47.25 306 LYS A O 1
ATOM 2413 N N . LYS A 1 307 ? -2.129 20.778 -29.019 1.00 45.47 307 LYS A N 1
ATOM 2414 C CA . LYS A 1 307 ? -3.562 21.126 -28.815 1.00 45.47 307 LYS A CA 1
ATOM 2415 C C . LYS A 1 307 ? -4.434 20.994 -30.081 1.00 45.47 307 LYS A C 1
ATOM 2417 O O . LYS A 1 307 ? -5.614 20.688 -29.986 1.00 45.47 307 LYS A O 1
ATOM 2422 N N . SER A 1 308 ? -3.850 21.187 -31.263 1.00 39.69 308 SER A N 1
ATOM 2423 C CA . SER A 1 308 ? -4.503 21.139 -32.577 1.00 39.69 308 SER A CA 1
ATOM 2424 C C . SER A 1 308 ? -4.891 19.740 -33.099 1.00 39.69 308 SER A C 1
ATOM 2426 O O . SER A 1 308 ? -5.630 19.675 -34.074 1.00 39.69 308 SER A O 1
ATOM 2428 N N . LYS A 1 309 ? -4.387 18.629 -32.529 1.00 47.34 309 LYS A N 1
ATOM 2429 C CA . LYS A 1 309 ? -4.639 17.246 -33.016 1.00 47.34 309 LYS A CA 1
ATOM 2430 C C . LYS A 1 309 ? -5.227 16.291 -31.956 1.00 47.34 309 LYS A C 1
ATOM 2432 O O . LYS A 1 309 ? -5.268 15.087 -32.185 1.00 47.34 309 LYS A O 1
ATOM 2437 N N . GLY A 1 310 ? -5.703 16.829 -30.829 1.00 57.59 310 GLY A N 1
ATOM 2438 C CA . GLY A 1 310 ? -6.149 16.055 -29.664 1.00 57.59 310 GLY A CA 1
ATOM 2439 C C . GLY A 1 310 ? -4.995 15.714 -28.713 1.00 57.59 310 GLY A C 1
ATOM 2440 O O . GLY A 1 310 ? -3.867 15.483 -29.148 1.00 57.59 310 GLY A O 1
ATOM 2441 N N . ASN A 1 311 ? -5.270 15.730 -27.406 1.00 66.31 311 ASN A N 1
ATOM 2442 C CA . ASN A 1 311 ? -4.306 15.333 -26.377 1.00 66.31 311 ASN A CA 1
ATOM 2443 C C . ASN A 1 311 ? -4.337 13.809 -26.218 1.00 66.31 311 ASN A C 1
ATOM 2445 O O . ASN A 1 311 ? -5.419 13.232 -26.114 1.00 66.31 311 ASN A O 1
ATOM 2449 N N . ASN A 1 312 ? -3.167 13.167 -26.175 1.00 82.56 312 ASN A N 1
ATOM 2450 C CA . ASN A 1 312 ? -3.064 11.761 -25.795 1.00 82.56 312 ASN A CA 1
ATOM 2451 C C . ASN A 1 312 ? -2.591 11.679 -24.345 1.00 82.56 312 ASN A C 1
ATOM 2453 O O . ASN A 1 312 ? -1.422 11.943 -24.059 1.00 82.56 312 ASN A O 1
ATOM 2457 N N . ASP A 1 313 ? -3.512 11.316 -23.459 1.00 89.75 313 ASP A N 1
ATOM 2458 C CA . ASP A 1 313 ? -3.260 11.145 -22.033 1.00 89.75 313 ASP A CA 1
ATOM 2459 C C . ASP A 1 313 ? -2.784 9.714 -21.739 1.00 89.75 313 ASP A C 1
ATOM 2461 O O . ASP A 1 313 ? -3.410 8.725 -22.151 1.00 89.75 313 ASP A O 1
ATOM 2465 N N . TYR A 1 314 ? -1.677 9.620 -21.006 1.00 93.19 314 TYR A N 1
ATOM 2466 C CA . TYR A 1 314 ? -1.036 8.377 -20.603 1.00 93.19 314 TYR A CA 1
ATOM 2467 C C . TYR A 1 314 ? -0.994 8.276 -19.081 1.00 93.19 314 TYR A C 1
ATOM 2469 O O . TYR A 1 314 ? -0.411 9.121 -18.398 1.00 93.19 314 TYR A O 1
ATOM 2477 N N . VAL A 1 315 ? -1.612 7.226 -18.546 1.00 95.00 315 VAL A N 1
ATOM 2478 C CA . VAL A 1 315 ? -1.633 6.934 -17.107 1.00 95.00 315 VAL A CA 1
ATOM 2479 C C . VAL A 1 315 ? -0.326 6.250 -16.738 1.00 95.00 315 VAL A C 1
ATOM 2481 O O . VAL A 1 315 ? 0.042 5.288 -17.408 1.00 95.00 315 VAL A O 1
ATOM 2484 N N . ILE A 1 316 ? 0.361 6.721 -15.694 1.00 94.38 316 ILE A N 1
ATOM 2485 C CA . ILE A 1 316 ? 1.644 6.157 -15.248 1.00 94.38 316 ILE A CA 1
ATOM 2486 C C . ILE A 1 316 ? 1.507 5.402 -13.935 1.00 94.38 316 ILE A C 1
ATOM 2488 O O . ILE A 1 316 ? 1.911 4.248 -13.842 1.00 94.38 316 ILE A O 1
ATOM 2492 N N . MET A 1 317 ? 0.929 6.049 -12.930 1.00 96.31 317 MET A N 1
ATOM 2493 C CA . MET A 1 317 ? 0.776 5.479 -11.598 1.00 96.31 317 MET A CA 1
ATOM 2494 C C . MET A 1 317 ? -0.609 5.837 -11.077 1.00 96.31 317 MET A C 1
ATOM 2496 O O . MET A 1 317 ? -1.085 6.960 -11.259 1.00 96.31 317 MET A O 1
ATOM 2500 N N . VAL A 1 318 ? -1.253 4.854 -10.459 1.00 97.06 318 VAL A N 1
ATOM 2501 C CA . VAL A 1 318 ? -2.519 5.021 -9.749 1.00 97.06 318 VAL A CA 1
ATOM 2502 C C . VAL A 1 318 ? -2.361 4.403 -8.372 1.00 97.06 318 VAL A C 1
ATOM 2504 O O . VAL A 1 318 ? -1.932 3.254 -8.250 1.00 97.06 318 VAL A O 1
ATOM 2507 N N . GLU A 1 319 ? -2.730 5.158 -7.350 1.00 96.94 319 GLU A N 1
ATOM 2508 C CA . GLU A 1 319 ? -2.930 4.672 -5.990 1.00 96.94 319 GLU A CA 1
ATOM 2509 C C . GLU A 1 319 ? -4.334 5.111 -5.574 1.00 96.94 319 GLU A C 1
ATOM 2511 O O . GLU A 1 319 ? -4.611 6.306 -5.498 1.00 96.94 319 GLU A O 1
ATOM 2516 N N . MET A 1 320 ? -5.227 4.148 -5.362 1.00 96.19 320 MET A N 1
ATOM 2517 C CA . MET A 1 320 ? -6.644 4.394 -5.101 1.00 96.19 320 MET A CA 1
ATOM 2518 C C . MET A 1 320 ? -7.069 3.739 -3.796 1.00 96.19 320 MET A C 1
ATOM 2520 O O . MET A 1 320 ? -6.745 2.580 -3.528 1.00 96.19 320 MET A O 1
ATOM 2524 N N . GLU A 1 321 ? -7.877 4.472 -3.048 1.00 96.00 321 GLU A N 1
ATOM 2525 C CA . GLU A 1 321 ? -8.752 3.960 -2.014 1.00 96.00 321 GLU A CA 1
ATOM 2526 C C . GLU A 1 321 ? -10.194 4.408 -2.293 1.00 96.00 321 GLU A C 1
ATOM 2528 O O . GLU A 1 321 ? -10.424 5.555 -2.667 1.00 96.00 321 GLU A O 1
ATOM 2533 N N . GLY A 1 322 ? -11.185 3.536 -2.119 1.00 94.88 322 GLY A N 1
ATOM 2534 C CA . GLY A 1 322 ? -12.581 3.919 -2.307 1.00 94.88 322 GLY A CA 1
ATOM 2535 C C . GLY A 1 322 ? -13.589 3.083 -1.533 1.00 94.88 322 GLY A C 1
ATOM 2536 O O . GLY A 1 322 ? -13.276 2.039 -0.957 1.00 94.88 322 GLY A O 1
ATOM 2537 N N . LYS A 1 323 ? -14.829 3.575 -1.539 1.00 94.75 323 LYS A N 1
ATOM 2538 C CA . LYS A 1 323 ? -16.013 2.952 -0.940 1.00 94.75 323 LYS A CA 1
ATOM 2539 C C . LYS A 1 323 ? -16.889 2.341 -2.042 1.00 94.75 323 LYS A C 1
ATOM 2541 O O . LYS A 1 323 ? -17.962 2.849 -2.332 1.00 94.75 323 LYS A O 1
ATOM 2546 N N . GLU A 1 324 ? -16.387 1.278 -2.678 1.00 94.56 324 GLU A N 1
ATOM 2547 C CA . GLU A 1 324 ? -17.066 0.548 -3.768 1.00 94.56 324 GLU A CA 1
ATOM 2548 C C . GLU A 1 324 ? -17.376 1.417 -5.002 1.00 94.56 324 GLU A C 1
ATOM 2550 O O . GLU A 1 324 ? -18.516 1.546 -5.437 1.00 94.56 324 GLU A O 1
ATOM 2555 N N . VAL A 1 325 ? -16.343 2.009 -5.603 1.00 95.75 325 VAL A N 1
ATOM 2556 C CA . VAL A 1 325 ? -16.499 2.940 -6.731 1.00 95.75 325 VAL A CA 1
ATOM 2557 C C . VAL A 1 325 ? -16.673 2.203 -8.059 1.00 95.75 325 VAL A C 1
ATOM 2559 O O . VAL A 1 325 ? -15.879 1.329 -8.413 1.00 95.75 325 VAL A O 1
ATOM 2562 N N . GLU A 1 326 ? -17.692 2.586 -8.827 1.00 94.25 326 GLU A N 1
ATOM 2563 C CA . GLU A 1 326 ? -17.974 2.018 -10.147 1.00 94.25 326 GLU A CA 1
ATOM 2564 C C . GLU A 1 326 ? -16.897 2.359 -11.189 1.00 94.25 326 GLU A C 1
ATOM 2566 O O . GLU A 1 326 ? -16.347 3.465 -11.220 1.00 94.25 326 GLU A O 1
ATOM 2571 N N . ALA A 1 327 ? -16.647 1.427 -12.114 1.00 92.88 327 ALA A N 1
ATOM 2572 C CA . ALA A 1 327 ? -15.605 1.559 -13.132 1.00 92.88 327 ALA A CA 1
ATOM 2573 C C . ALA A 1 327 ? -15.756 2.814 -14.006 1.00 92.88 327 ALA A C 1
ATOM 2575 O O . ALA A 1 327 ? -14.775 3.518 -14.250 1.00 92.88 327 ALA A O 1
ATOM 2576 N N . GLU A 1 328 ? -16.973 3.131 -14.451 1.00 92.56 328 GLU A N 1
ATOM 2577 C CA . GLU A 1 328 ? -17.168 4.249 -15.379 1.00 92.56 328 GLU A CA 1
ATOM 2578 C C . GLU A 1 328 ? -17.095 5.607 -14.678 1.00 92.56 328 GLU A C 1
ATOM 2580 O O . GLU A 1 328 ? -16.514 6.548 -15.226 1.00 92.56 328 GLU A O 1
ATOM 2585 N N . LYS A 1 329 ? -17.567 5.697 -13.428 1.00 95.06 329 LYS A N 1
ATOM 2586 C CA . LYS A 1 329 ? -17.350 6.876 -12.579 1.00 95.06 329 LYS A CA 1
ATOM 2587 C C . LYS A 1 329 ? -15.861 7.089 -12.307 1.00 95.06 329 LYS A C 1
ATOM 2589 O O . LYS A 1 329 ? -15.370 8.214 -12.397 1.00 95.06 329 LYS A O 1
ATOM 2594 N N . PHE A 1 330 ? -15.124 6.012 -12.043 1.00 96.00 330 PHE A N 1
ATOM 2595 C CA . PHE A 1 330 ? -13.680 6.068 -11.847 1.00 96.00 330 PHE A CA 1
ATOM 2596 C C . PHE A 1 330 ? -12.948 6.579 -13.099 1.00 96.00 330 PHE A C 1
ATOM 2598 O O . PHE A 1 330 ? -12.117 7.477 -13.002 1.00 96.00 330 PHE A O 1
ATOM 2605 N N . VAL A 1 331 ? -13.309 6.109 -14.297 1.00 94.94 331 VAL A N 1
ATOM 2606 C CA . VAL A 1 331 ? -12.741 6.622 -15.558 1.00 94.94 331 VAL A CA 1
ATOM 2607 C C . VAL A 1 331 ? -13.004 8.123 -15.742 1.00 94.94 331 VAL A C 1
ATOM 2609 O O . VAL A 1 331 ? -12.102 8.837 -16.182 1.00 94.94 331 VAL A O 1
ATOM 2612 N N . GLN A 1 332 ? -14.196 8.618 -15.389 1.00 95.06 332 GLN A N 1
ATOM 2613 C CA . GLN A 1 332 ? -14.497 10.058 -15.420 1.00 95.06 332 GLN A CA 1
ATOM 2614 C C . GLN A 1 332 ? -13.595 10.852 -14.462 1.00 95.06 332 GLN A C 1
ATOM 2616 O O . GLN A 1 332 ? -13.119 11.928 -14.824 1.00 95.06 332 GLN A O 1
ATOM 2621 N N . CYS A 1 333 ? -13.313 10.308 -13.274 1.00 96.44 333 CYS A N 1
ATOM 2622 C CA . CYS A 1 333 ? -12.387 10.912 -12.310 1.00 96.44 333 CYS A CA 1
ATOM 2623 C C . CYS A 1 333 ? -10.980 11.051 -12.899 1.00 96.44 333 CYS A C 1
ATOM 2625 O O . CYS A 1 333 ? -10.377 12.119 -12.815 1.00 96.44 333 CYS A O 1
ATOM 2627 N N . ILE A 1 334 ? -10.480 10.000 -13.557 1.00 96.00 334 ILE A N 1
ATOM 2628 C CA . ILE A 1 334 ? -9.164 10.023 -14.207 1.00 96.00 334 ILE A CA 1
ATOM 2629 C C . ILE A 1 334 ? -9.115 11.071 -15.325 1.00 96.00 334 ILE A C 1
ATOM 2631 O O . ILE A 1 334 ? -8.140 11.811 -15.424 1.00 96.00 334 ILE A O 1
ATOM 2635 N N . GLN A 1 335 ? -10.170 11.178 -16.138 1.00 94.06 335 GLN A N 1
ATOM 2636 C CA . GLN A 1 335 ? -10.250 12.179 -17.208 1.00 94.06 335 GLN A CA 1
ATOM 2637 C C . GLN A 1 335 ? -10.168 13.614 -16.675 1.00 94.06 335 GLN A C 1
ATOM 2639 O O . GLN A 1 335 ? -9.384 14.397 -17.203 1.00 94.06 335 GLN A O 1
ATOM 2644 N N . GLN A 1 336 ? -10.913 13.940 -15.613 1.00 94.25 336 GLN A N 1
ATOM 2645 C CA . GLN A 1 336 ? -10.837 15.266 -14.983 1.00 94.25 336 GLN A CA 1
ATOM 2646 C C . GLN A 1 336 ? -9.479 15.510 -14.312 1.00 94.25 336 GLN A C 1
ATOM 2648 O O . GLN A 1 336 ? -8.950 16.617 -14.371 1.00 94.25 336 GLN A O 1
ATOM 2653 N N . GLY A 1 337 ? -8.865 14.475 -13.732 1.00 96.00 337 GLY A N 1
ATOM 2654 C CA . GLY A 1 337 ? -7.504 14.563 -13.201 1.00 96.00 337 GLY A CA 1
ATOM 2655 C C . GLY A 1 337 ? -6.472 14.957 -14.265 1.00 96.00 337 GLY A C 1
ATOM 2656 O O . GLY A 1 337 ? -5.568 15.744 -13.986 1.00 96.00 337 GLY A O 1
ATOM 2657 N N . PHE A 1 338 ? -6.626 14.482 -15.508 1.00 95.38 338 PHE A N 1
ATOM 2658 C CA . PHE A 1 338 ? -5.731 14.860 -16.606 1.00 95.38 338 PHE A CA 1
ATOM 2659 C C . PHE A 1 338 ? -5.818 16.333 -17.002 1.00 95.38 338 PHE A C 1
ATOM 2661 O O . PHE A 1 338 ? -4.824 16.885 -17.477 1.00 95.38 338 PHE A O 1
ATOM 2668 N N . ASP A 1 339 ? -6.959 16.991 -16.796 1.00 92.88 339 ASP A N 1
ATOM 2669 C CA . ASP A 1 339 ? -7.074 18.424 -17.070 1.00 92.88 339 ASP A CA 1
ATOM 2670 C C . ASP A 1 339 ? -6.107 19.226 -16.191 1.00 92.88 339 ASP A C 1
ATOM 2672 O O . ASP A 1 339 ? -5.398 20.098 -16.693 1.00 92.88 339 ASP A O 1
ATOM 2676 N N . GLU A 1 340 ? -5.985 18.843 -14.921 1.00 93.69 340 GLU A N 1
ATOM 2677 C CA . GLU A 1 340 ? -5.059 19.450 -13.967 1.00 93.69 340 GLU A CA 1
ATOM 2678 C C . GLU A 1 340 ? -3.596 19.051 -14.230 1.00 93.69 340 GLU A C 1
ATOM 2680 O O . GLU A 1 340 ? -2.703 19.900 -14.257 1.00 93.69 340 GLU A O 1
ATOM 2685 N N . ILE A 1 341 ? -3.342 17.766 -14.507 1.00 96.00 341 ILE A N 1
ATOM 2686 C CA . ILE A 1 341 ? -2.000 17.248 -14.835 1.00 96.00 341 ILE A CA 1
ATOM 2687 C C . ILE A 1 341 ? -1.399 18.006 -16.020 1.00 96.00 341 ILE A C 1
ATOM 2689 O O . ILE A 1 341 ? -0.224 18.367 -15.981 1.00 96.00 341 ILE A O 1
ATOM 2693 N N . ARG A 1 342 ? -2.192 18.307 -17.057 1.00 94.00 342 ARG A N 1
ATOM 2694 C CA . ARG A 1 342 ? -1.724 19.063 -18.230 1.00 94.00 342 ARG A CA 1
ATOM 2695 C C . ARG A 1 342 ? -1.276 20.485 -17.875 1.00 94.00 342 ARG A C 1
ATOM 2697 O O . ARG A 1 342 ? -0.310 20.978 -18.461 1.00 94.00 342 ARG A O 1
ATOM 2704 N N . LEU A 1 343 ? -1.953 21.142 -16.932 1.00 94.88 343 LEU A N 1
ATOM 2705 C CA . LEU A 1 343 ? -1.613 22.497 -16.481 1.00 94.88 343 LEU A CA 1
ATOM 2706 C C . LEU A 1 343 ? -0.288 22.493 -15.710 1.00 94.88 343 LEU A C 1
ATOM 2708 O O . LEU A 1 343 ? 0.611 23.280 -16.024 1.00 94.88 343 LEU A O 1
ATOM 2712 N N . THR A 1 344 ? -0.142 21.555 -14.773 1.00 96.81 344 THR A N 1
ATOM 2713 C CA . THR A 1 344 ? 1.071 21.377 -13.966 1.00 96.81 344 THR A CA 1
ATOM 2714 C C . THR A 1 344 ? 2.267 20.948 -14.814 1.00 96.81 344 THR A C 1
ATOM 2716 O O . THR A 1 344 ? 3.319 21.585 -14.756 1.00 96.81 344 THR A O 1
ATOM 2719 N N . GLN A 1 345 ? 2.102 19.935 -15.672 1.00 95.38 345 GLN A N 1
ATOM 2720 C CA . GLN A 1 345 ? 3.137 19.485 -16.607 1.00 95.38 345 GLN A CA 1
ATOM 2721 C C . GLN A 1 345 ? 3.622 20.653 -17.474 1.00 95.38 345 GLN A C 1
ATOM 2723 O O . GLN A 1 345 ? 4.823 20.882 -17.582 1.00 95.38 345 GLN A O 1
ATOM 2728 N N . GLY A 1 346 ? 2.701 21.448 -18.030 1.00 95.00 346 GLY A N 1
ATOM 2729 C CA . GLY A 1 346 ? 3.054 22.595 -18.863 1.00 95.00 346 GLY A CA 1
ATOM 2730 C C . GLY A 1 346 ? 3.889 23.658 -18.138 1.00 95.00 346 GLY A C 1
ATOM 2731 O O . GLY A 1 346 ? 4.740 24.281 -18.772 1.00 95.00 346 GLY A O 1
ATOM 2732 N N . ALA A 1 347 ? 3.670 23.882 -16.838 1.00 97.00 347 ALA A N 1
ATOM 2733 C CA . ALA A 1 347 ? 4.495 24.790 -16.036 1.00 97.00 347 ALA A CA 1
ATOM 2734 C C . ALA A 1 347 ? 5.908 24.235 -15.817 1.00 97.00 347 ALA A C 1
ATOM 2736 O O . ALA A 1 347 ? 6.889 24.949 -16.022 1.00 97.00 347 ALA A O 1
ATOM 2737 N N . ILE A 1 348 ? 6.016 22.944 -15.501 1.00 97.19 348 ILE A N 1
ATOM 2738 C CA . ILE A 1 348 ? 7.306 22.272 -15.322 1.00 97.19 348 ILE A CA 1
ATOM 2739 C C . ILE A 1 348 ? 8.110 22.261 -16.634 1.00 97.19 348 ILE A C 1
ATOM 2741 O O . ILE A 1 348 ? 9.313 22.518 -16.619 1.00 97.19 348 ILE A O 1
ATOM 2745 N N . GLU A 1 349 ? 7.464 22.042 -17.786 1.00 95.50 349 GLU A N 1
ATOM 2746 C CA . GLU A 1 349 ? 8.121 22.129 -19.099 1.00 95.50 349 GLU A CA 1
ATOM 2747 C C . GLU A 1 349 ? 8.670 23.527 -19.386 1.00 95.50 349 GLU A C 1
ATOM 2749 O O . GLU A 1 349 ? 9.757 23.654 -19.950 1.00 95.50 349 GLU A O 1
ATOM 2754 N N . ARG A 1 350 ? 7.920 24.584 -19.042 1.00 96.38 350 ARG A N 1
ATOM 2755 C CA . ARG A 1 350 ? 8.398 25.966 -19.203 1.00 96.38 350 ARG A CA 1
ATOM 2756 C C . ARG A 1 350 ? 9.593 26.238 -18.301 1.00 96.38 350 ARG A C 1
ATOM 2758 O O . ARG A 1 350 ? 10.574 26.794 -18.784 1.00 96.38 350 ARG A O 1
ATOM 2765 N N . LEU A 1 351 ? 9.555 25.763 -17.056 1.00 96.06 351 LEU A N 1
ATOM 2766 C CA . LEU A 1 351 ? 10.661 25.922 -16.116 1.00 96.06 351 LEU A CA 1
ATOM 2767 C C . LEU A 1 351 ? 11.916 25.240 -16.664 1.00 96.06 351 LEU A C 1
ATOM 2769 O O . LEU A 1 351 ? 12.949 25.881 -16.835 1.00 96.06 351 LEU A O 1
ATOM 2773 N N . ALA A 1 352 ? 11.808 23.961 -17.028 1.00 94.12 352 ALA A N 1
ATOM 2774 C CA . ALA A 1 352 ? 12.923 23.179 -17.551 1.00 94.12 352 ALA A CA 1
ATOM 2775 C C . ALA A 1 352 ? 13.516 23.760 -18.846 1.00 94.12 352 ALA A C 1
ATOM 2777 O O . ALA A 1 352 ? 14.716 23.638 -19.064 1.00 94.12 352 ALA A O 1
ATOM 2778 N N . LYS A 1 353 ? 12.723 24.437 -19.687 1.00 94.19 353 LYS A N 1
ATOM 2779 C CA . LYS A 1 353 ? 13.245 25.134 -20.878 1.00 94.19 353 LYS A CA 1
ATOM 2780 C C . LYS A 1 353 ? 14.145 26.321 -20.543 1.00 94.19 353 LYS A C 1
ATOM 2782 O O . LYS A 1 353 ? 15.029 26.624 -21.336 1.00 94.19 353 LYS A O 1
ATOM 2787 N N . VAL A 1 354 ? 13.898 27.006 -19.427 1.00 93.62 354 VAL A N 1
ATOM 2788 C CA . VAL A 1 354 ? 14.644 28.213 -19.038 1.00 93.62 354 VAL A CA 1
ATOM 2789 C C . VAL A 1 354 ? 15.873 27.863 -18.203 1.00 93.62 354 VAL A C 1
ATOM 2791 O O . VAL A 1 354 ? 16.952 28.390 -18.459 1.00 93.62 354 VAL A O 1
ATOM 2794 N N . VAL A 1 355 ? 15.723 26.976 -17.215 1.00 93.31 355 VAL A N 1
ATOM 2795 C CA . VAL A 1 355 ? 16.776 26.688 -16.218 1.00 93.31 355 VAL A CA 1
ATOM 2796 C C . VAL A 1 355 ? 17.286 25.248 -16.237 1.00 93.31 355 VAL A C 1
ATOM 2798 O O . VAL A 1 355 ? 18.156 24.898 -15.441 1.00 93.31 355 VAL A O 1
ATOM 2801 N N . GLY A 1 356 ? 16.724 24.388 -17.088 1.00 89.69 356 GLY A N 1
ATOM 2802 C CA . GLY A 1 356 ? 17.101 22.982 -17.138 1.00 89.69 356 GLY A CA 1
ATOM 2803 C C . GLY A 1 356 ? 18.510 22.778 -17.679 1.00 89.69 356 GLY A C 1
ATOM 2804 O O . GLY A 1 356 ? 18.937 23.425 -18.635 1.00 89.69 356 GLY A O 1
ATOM 2805 N N . GLN A 1 357 ? 19.232 21.856 -17.053 1.00 89.31 357 GLN A N 1
ATOM 2806 C CA . GLN A 1 357 ? 20.560 21.452 -17.497 1.00 89.31 357 GLN A CA 1
ATOM 2807 C C . GLN A 1 357 ? 20.480 20.507 -18.700 1.00 89.31 357 GLN A C 1
ATOM 2809 O O . GLN A 1 357 ? 19.457 19.859 -18.946 1.00 89.31 357 GLN A O 1
ATOM 2814 N N . GLU A 1 358 ? 21.585 20.404 -19.443 1.00 89.44 358 GLU A N 1
ATOM 2815 C CA . GLU A 1 358 ? 21.696 19.417 -20.514 1.00 89.44 358 GLU A CA 1
ATOM 2816 C C . GLU A 1 358 ? 21.542 18.007 -19.932 1.00 89.44 358 GLU A C 1
ATOM 2818 O O . GLU A 1 358 ? 22.192 17.637 -18.951 1.00 89.44 358 GLU A O 1
ATOM 2823 N N . LYS A 1 359 ? 20.648 17.220 -20.535 1.00 89.00 359 LYS A N 1
ATOM 2824 C CA . LYS A 1 359 ? 20.408 15.840 -20.122 1.00 89.00 359 LYS A CA 1
ATOM 2825 C C . LYS A 1 359 ? 21.610 14.977 -20.479 1.00 89.00 359 LYS A C 1
ATOM 2827 O O . LYS A 1 359 ? 22.108 15.029 -21.602 1.00 89.00 359 LYS A O 1
ATOM 2832 N N . TYR A 1 360 ? 22.019 14.130 -19.544 1.00 85.62 360 TYR A N 1
ATOM 2833 C CA . TYR A 1 360 ? 23.012 13.097 -19.776 1.00 85.62 360 TYR A CA 1
ATOM 2834 C C . TYR A 1 360 ? 22.576 12.227 -20.956 1.00 85.62 360 TYR A C 1
ATOM 2836 O O . TYR A 1 360 ? 21.466 11.688 -20.977 1.00 85.62 360 TYR A O 1
ATOM 2844 N N . LYS A 1 361 ? 23.454 12.083 -21.945 1.00 81.31 361 LYS A N 1
ATOM 2845 C CA . LYS A 1 361 ? 23.210 11.205 -23.086 1.00 81.31 361 LYS A CA 1
ATOM 2846 C C . LYS A 1 361 ? 23.517 9.785 -22.643 1.00 81.31 361 LYS A C 1
ATOM 2848 O O . LYS A 1 361 ? 24.676 9.429 -22.462 1.00 81.31 361 LYS A O 1
ATOM 2853 N N . THR A 1 362 ? 22.476 8.985 -22.444 1.00 65.88 362 THR A N 1
ATOM 2854 C CA . THR A 1 362 ? 22.658 7.553 -22.232 1.00 65.88 362 THR A CA 1
ATOM 2855 C C . THR A 1 362 ? 23.221 6.948 -23.513 1.00 65.88 362 THR A C 1
ATOM 2857 O O . THR A 1 362 ? 22.595 7.026 -24.571 1.00 65.88 362 THR A O 1
ATOM 2860 N N . SER A 1 363 ? 24.409 6.348 -23.441 1.00 58.94 363 SER A N 1
ATOM 2861 C CA . SER A 1 363 ? 24.770 5.333 -24.424 1.00 58.94 363 SER A CA 1
ATOM 2862 C C . SER A 1 363 ? 23.789 4.170 -24.241 1.00 58.94 363 SER A C 1
ATOM 2864 O O . SER A 1 363 ? 23.443 3.858 -23.091 1.00 58.94 363 SER A O 1
ATOM 2866 N N . PRO A 1 364 ? 23.306 3.517 -25.311 1.00 57.38 364 PRO A N 1
ATOM 2867 C CA . PRO A 1 364 ? 22.655 2.222 -25.158 1.00 57.38 364 PRO A CA 1
ATOM 2868 C C . PRO A 1 364 ? 23.563 1.320 -24.309 1.00 57.38 364 PRO A C 1
ATOM 2870 O O . PRO A 1 364 ? 24.780 1.527 -24.274 1.00 57.38 364 PRO A O 1
ATOM 2873 N N . ASN A 1 365 ? 22.996 0.350 -23.587 1.00 54.72 365 ASN A N 1
ATOM 2874 C CA . ASN A 1 365 ? 23.814 -0.728 -23.031 1.00 54.72 365 ASN A CA 1
ATOM 2875 C C . ASN A 1 365 ? 24.392 -1.505 -24.218 1.00 54.72 365 ASN A C 1
ATOM 2877 O O . ASN A 1 365 ? 23.844 -2.518 -24.640 1.00 54.72 365 ASN A O 1
ATOM 2881 N N . GLU A 1 366 ? 25.467 -0.994 -24.803 1.00 55.53 366 GLU A N 1
ATOM 2882 C CA . GLU A 1 366 ? 26.224 -1.678 -25.830 1.00 55.53 366 GLU A CA 1
ATOM 2883 C C . GLU A 1 366 ? 27.092 -2.690 -25.097 1.00 55.53 366 GLU A C 1
ATOM 2885 O O . GLU A 1 366 ? 28.291 -2.520 -24.877 1.00 55.53 366 GLU A O 1
ATOM 2890 N N . PHE A 1 367 ? 26.446 -3.776 -24.670 1.00 71.12 367 PHE A N 1
ATOM 2891 C CA . PHE A 1 367 ? 27.150 -5.042 -24.611 1.00 71.12 367 PHE A CA 1
ATOM 2892 C C . PHE A 1 367 ? 27.814 -5.237 -25.975 1.00 71.12 367 PHE A C 1
ATOM 2894 O O . PHE A 1 367 ? 27.210 -4.920 -27.004 1.00 71.12 367 PHE A O 1
ATOM 2901 N N . SER A 1 368 ? 29.063 -5.708 -25.996 1.00 75.88 368 SER A N 1
ATOM 2902 C CA . SER A 1 368 ? 29.751 -5.926 -27.268 1.00 75.88 368 SER A CA 1
ATOM 2903 C C . SER A 1 368 ? 28.871 -6.794 -28.168 1.00 75.88 368 SER A C 1
ATOM 2905 O O . SER A 1 368 ? 28.266 -7.754 -27.687 1.00 75.88 368 SER A O 1
ATOM 2907 N N . ALA A 1 369 ? 28.791 -6.469 -29.462 1.00 79.50 369 ALA A N 1
ATOM 2908 C CA . ALA A 1 369 ? 28.013 -7.263 -30.418 1.00 79.50 369 ALA A CA 1
ATOM 2909 C C . ALA A 1 369 ? 28.377 -8.759 -30.327 1.00 79.50 369 ALA A C 1
ATOM 2911 O O . ALA A 1 369 ? 27.500 -9.614 -30.330 1.00 79.50 369 ALA A O 1
ATOM 2912 N N . ASP A 1 370 ? 29.660 -9.043 -30.091 1.00 83.75 370 ASP A N 1
ATOM 2913 C CA . ASP A 1 370 ? 30.197 -10.370 -29.784 1.00 83.75 370 ASP A CA 1
ATOM 2914 C C . ASP A 1 370 ? 29.572 -11.031 -28.534 1.00 83.75 370 ASP A C 1
ATOM 2916 O O . ASP A 1 370 ? 29.239 -12.212 -28.563 1.00 83.75 370 ASP A O 1
ATOM 2920 N N . LEU A 1 371 ? 29.354 -10.298 -27.435 1.00 85.75 371 LEU A N 1
ATOM 2921 C CA . LEU A 1 371 ? 28.726 -10.851 -26.227 1.00 85.75 371 LEU A CA 1
ATOM 2922 C C . LEU A 1 371 ? 27.235 -11.143 -26.451 1.00 85.75 371 LEU A C 1
ATOM 2924 O O . LEU A 1 371 ? 26.728 -12.156 -25.965 1.00 85.75 371 LEU A O 1
ATOM 2928 N N . LEU A 1 372 ? 26.546 -10.278 -27.200 1.00 85.62 372 LEU A N 1
ATOM 2929 C CA . LEU A 1 372 ? 25.149 -10.484 -27.590 1.00 85.62 372 LEU A CA 1
ATOM 2930 C C . LEU A 1 372 ? 24.997 -11.689 -28.529 1.00 85.62 372 LEU A C 1
ATOM 2932 O O . LEU A 1 372 ? 24.091 -12.501 -28.353 1.00 85.62 372 LEU A O 1
ATOM 2936 N N . GLU A 1 373 ? 25.912 -11.858 -29.480 1.00 86.25 373 GLU A N 1
ATOM 2937 C CA . GLU A 1 373 ? 25.956 -13.038 -30.343 1.00 86.25 373 GLU A CA 1
ATOM 2938 C C . GLU A 1 373 ? 26.234 -14.306 -29.522 1.00 86.25 373 GLU A C 1
ATOM 2940 O O . GLU A 1 373 ? 25.520 -15.301 -29.647 1.00 86.25 373 GLU A O 1
ATOM 2945 N N . LYS A 1 374 ? 27.189 -14.263 -28.588 1.00 89.31 374 LYS A N 1
ATOM 2946 C CA . LYS A 1 374 ? 27.515 -15.402 -27.717 1.00 89.31 374 LYS A CA 1
ATOM 2947 C C . LYS A 1 374 ? 26.372 -15.811 -26.793 1.00 89.31 374 LYS A C 1
ATOM 2949 O O . LYS A 1 374 ? 26.186 -17.007 -26.569 1.00 89.31 374 LYS A O 1
ATOM 2954 N N . VAL A 1 375 ? 25.612 -14.862 -26.235 1.00 89.69 375 VAL A N 1
ATOM 2955 C CA . VAL A 1 375 ? 24.451 -15.208 -25.397 1.00 89.69 375 VAL A CA 1
ATOM 2956 C C . VAL A 1 375 ? 23.292 -15.752 -26.237 1.00 89.69 375 VAL A C 1
ATOM 2958 O O . VAL A 1 375 ? 22.537 -16.589 -25.745 1.00 89.69 375 VAL A O 1
ATOM 2961 N N . SER A 1 376 ? 23.171 -15.344 -27.508 1.00 90.19 376 SER A N 1
ATOM 2962 C CA . SER A 1 376 ? 22.075 -15.776 -28.390 1.00 90.19 376 SER A CA 1
ATOM 2963 C C . SER A 1 376 ? 22.021 -17.297 -28.589 1.00 90.19 376 SER A C 1
ATOM 2965 O O . SER A 1 376 ? 20.946 -17.866 -28.748 1.00 90.19 376 SER A O 1
ATOM 2967 N N . VAL A 1 377 ? 23.158 -17.990 -28.451 1.00 91.25 377 VAL A N 1
ATOM 2968 C CA . VAL A 1 377 ? 23.242 -19.462 -28.478 1.00 91.25 377 VAL A CA 1
ATOM 2969 C C . VAL A 1 377 ? 22.360 -20.112 -27.399 1.00 91.25 377 VAL A C 1
ATOM 2971 O O . VAL A 1 377 ? 21.900 -21.241 -27.563 1.00 91.25 377 VAL A O 1
ATOM 2974 N N . CYS A 1 378 ? 22.084 -19.399 -26.303 1.00 93.81 378 CYS A N 1
ATOM 2975 C CA . CYS A 1 378 ? 21.207 -19.872 -25.236 1.00 93.81 378 CYS A CA 1
ATOM 2976 C C . CYS A 1 378 ? 19.713 -19.718 -25.565 1.00 93.81 378 CYS A C 1
ATOM 2978 O O . CYS A 1 378 ? 18.905 -20.359 -24.895 1.00 93.81 378 CYS A O 1
ATOM 2980 N N . GLU A 1 379 ? 19.325 -18.906 -26.562 1.00 94.00 379 GLU A N 1
ATOM 2981 C CA . GLU A 1 379 ? 17.917 -18.576 -26.848 1.00 94.00 379 GLU A CA 1
ATOM 2982 C C . GLU A 1 379 ? 17.070 -19.833 -27.061 1.00 94.00 379 GLU A C 1
ATOM 2984 O O . GLU A 1 379 ? 16.049 -19.984 -26.398 1.00 94.00 379 GLU A O 1
ATOM 2989 N N . GLY A 1 380 ? 17.521 -20.773 -27.899 1.00 93.81 380 GLY A N 1
ATOM 2990 C CA . GLY A 1 380 ? 16.762 -21.996 -28.185 1.00 93.81 380 GLY A CA 1
ATOM 2991 C C . GLY A 1 380 ? 16.587 -22.911 -26.966 1.00 93.81 380 GLY A C 1
ATOM 2992 O O . GLY A 1 380 ? 15.531 -23.515 -26.783 1.00 93.81 380 GLY A O 1
ATOM 2993 N N . ALA A 1 381 ? 17.596 -22.986 -26.092 1.00 94.44 381 ALA A N 1
ATOM 2994 C CA . ALA A 1 381 ? 17.513 -23.767 -24.859 1.00 94.44 381 ALA A CA 1
ATOM 2995 C C . ALA A 1 381 ? 16.578 -23.104 -23.832 1.00 94.44 381 ALA A C 1
ATOM 2997 O O . ALA A 1 381 ? 15.762 -23.782 -23.206 1.00 94.44 381 ALA A O 1
ATOM 2998 N N . ILE A 1 382 ? 16.651 -21.774 -23.703 1.00 95.06 382 ILE A N 1
ATOM 2999 C CA . ILE A 1 382 ? 15.731 -20.987 -22.874 1.00 95.06 382 ILE A CA 1
ATOM 3000 C C . ILE A 1 382 ? 14.300 -21.149 -23.397 1.00 95.06 382 ILE A C 1
ATOM 3002 O O . ILE A 1 382 ? 13.386 -21.425 -22.625 1.00 95.06 382 ILE A O 1
ATOM 3006 N N . GLU A 1 383 ? 14.099 -21.024 -24.706 1.00 94.50 383 GLU A N 1
ATOM 3007 C CA . GLU A 1 383 ? 12.799 -21.165 -25.354 1.00 94.50 383 GLU A CA 1
ATOM 3008 C C . GLU A 1 383 ? 12.185 -22.547 -25.103 1.00 94.50 383 GLU A C 1
ATOM 3010 O O . GLU A 1 383 ? 11.006 -22.629 -24.758 1.00 94.50 383 GLU A O 1
ATOM 3015 N N . ALA A 1 384 ? 12.975 -23.621 -25.201 1.00 94.12 384 ALA A N 1
ATOM 3016 C CA . ALA A 1 384 ? 12.519 -24.977 -24.902 1.00 94.12 384 ALA A CA 1
ATOM 3017 C C . ALA A 1 384 ? 12.007 -25.110 -23.456 1.00 94.12 384 ALA A C 1
ATOM 3019 O O . ALA A 1 384 ? 10.900 -25.606 -23.248 1.00 94.12 384 ALA A O 1
ATOM 3020 N N . ILE A 1 385 ? 12.751 -24.589 -22.471 1.00 94.12 385 ILE A N 1
ATOM 3021 C CA . ILE A 1 385 ? 12.336 -24.591 -21.055 1.00 94.12 385 ILE A CA 1
ATOM 3022 C C . ILE A 1 385 ? 11.074 -23.747 -20.841 1.00 94.12 385 ILE A C 1
ATOM 3024 O O . ILE A 1 385 ? 10.184 -24.124 -20.079 1.00 94.12 385 ILE A O 1
ATOM 3028 N N . LEU A 1 386 ? 10.981 -22.582 -21.486 1.00 92.06 386 LEU A N 1
ATOM 3029 C CA . LEU A 1 386 ? 9.836 -21.681 -21.333 1.00 92.06 386 LEU A CA 1
ATOM 3030 C C . LEU A 1 386 ? 8.564 -22.218 -22.009 1.00 92.06 386 LEU A C 1
ATOM 3032 O O . LEU A 1 386 ? 7.464 -21.922 -21.538 1.00 92.06 386 LEU A O 1
ATOM 3036 N N . LYS A 1 387 ? 8.702 -23.013 -23.078 1.00 92.38 387 LYS A N 1
ATOM 3037 C CA . LYS A 1 387 ? 7.601 -23.738 -23.734 1.00 92.38 387 LYS A CA 1
ATOM 3038 C C . LYS A 1 387 ? 7.205 -25.015 -22.994 1.00 92.38 387 LYS A C 1
ATOM 3040 O O . LYS A 1 387 ? 6.098 -25.512 -23.191 1.00 92.38 387 LYS A O 1
ATOM 3045 N N . GLU A 1 388 ? 8.059 -25.536 -22.120 1.00 91.75 388 GLU A N 1
ATOM 3046 C CA . GLU A 1 388 ? 7.714 -26.664 -21.267 1.00 91.75 388 GLU A CA 1
ATOM 3047 C C . GLU A 1 388 ? 6.840 -26.222 -20.076 1.00 91.75 388 GLU A C 1
ATOM 3049 O O . GLU A 1 388 ? 7.290 -25.732 -19.036 1.00 91.75 388 GLU A O 1
ATOM 3054 N N . HIS A 1 389 ? 5.532 -26.430 -20.228 1.00 89.94 389 HIS A N 1
ATOM 3055 C CA . HIS A 1 389 ? 4.523 -26.007 -19.253 1.00 89.94 389 HIS A CA 1
ATOM 3056 C C . HIS A 1 389 ? 4.484 -26.856 -17.969 1.00 89.94 389 HIS A C 1
ATOM 3058 O O . HIS A 1 389 ? 3.849 -26.456 -16.994 1.00 89.94 389 HIS A O 1
ATOM 3064 N N . SER A 1 390 ? 5.154 -28.015 -17.948 1.00 87.62 390 SER A N 1
ATOM 3065 C CA . SER A 1 390 ? 5.206 -28.933 -16.797 1.00 87.62 390 SER A CA 1
ATOM 3066 C C . SER A 1 390 ? 6.017 -28.363 -15.619 1.00 87.62 390 SER A C 1
ATOM 3068 O O . SER A 1 390 ? 5.829 -28.777 -14.472 1.00 87.62 390 SER A O 1
ATOM 3070 N N . HIS A 1 391 ? 6.898 -27.393 -15.879 1.00 86.38 391 HIS A N 1
ATOM 3071 C CA . HIS A 1 391 ? 7.796 -26.844 -14.874 1.00 86.38 391 HIS A CA 1
ATOM 3072 C C . HIS A 1 391 ? 7.082 -26.019 -13.789 1.00 86.38 391 HIS A C 1
ATOM 3074 O O . HIS A 1 391 ? 6.385 -25.030 -14.053 1.00 86.38 391 HIS A O 1
ATOM 3080 N N . SER A 1 392 ? 7.394 -26.325 -12.528 1.00 85.56 392 SER A N 1
ATOM 3081 C CA . SER A 1 392 ? 7.129 -25.446 -11.380 1.00 85.56 392 SER A CA 1
ATOM 3082 C C . SER A 1 392 ? 8.063 -24.224 -11.379 1.00 85.56 392 SER A C 1
ATOM 3084 O O . SER A 1 392 ? 9.102 -24.245 -12.042 1.00 85.56 392 SER A O 1
ATOM 3086 N N . LYS A 1 393 ? 7.749 -23.168 -10.604 1.00 85.56 393 LYS A N 1
ATOM 3087 C CA . LYS A 1 393 ? 8.646 -22.001 -10.419 1.00 85.56 393 LYS A CA 1
ATOM 3088 C C . LYS A 1 393 ? 10.089 -22.415 -10.099 1.00 85.56 393 LYS A C 1
ATOM 3090 O O . LYS A 1 393 ? 11.011 -21.923 -10.738 1.00 85.56 393 LYS A O 1
ATOM 3095 N N . SER A 1 394 ? 10.264 -23.326 -9.139 1.00 86.62 394 SER A N 1
ATOM 3096 C CA . SER A 1 394 ? 11.583 -23.773 -8.677 1.00 86.62 394 SER A CA 1
ATOM 3097 C C . SER A 1 394 ? 12.317 -24.581 -9.747 1.00 86.62 394 SER A C 1
ATOM 3099 O O . SER A 1 394 ? 13.429 -24.210 -10.103 1.00 86.62 394 SER A O 1
ATOM 3101 N N . SER A 1 395 ? 11.671 -25.594 -10.338 1.00 90.88 395 SER A N 1
ATOM 3102 C CA . SER A 1 395 ? 12.309 -26.414 -11.384 1.00 90.88 395 SER A CA 1
ATOM 3103 C C . SER A 1 395 ? 12.686 -25.601 -12.629 1.00 90.88 395 SER A C 1
ATOM 3105 O O . SER A 1 395 ? 13.736 -25.830 -13.216 1.00 90.88 395 SER A O 1
ATOM 3107 N N . ARG A 1 396 ? 11.869 -24.602 -13.001 1.00 92.31 396 ARG A N 1
ATOM 3108 C CA . ARG A 1 396 ? 12.180 -23.675 -14.098 1.00 92.31 396 ARG A CA 1
ATOM 3109 C C . ARG A 1 396 ? 13.386 -22.805 -13.762 1.00 92.31 396 ARG A C 1
ATOM 3111 O O . ARG A 1 396 ? 14.248 -22.617 -14.610 1.00 92.31 396 ARG A O 1
ATOM 3118 N N . GLY A 1 397 ? 13.434 -22.274 -12.539 1.00 89.50 397 GLY A N 1
ATOM 3119 C CA . GLY A 1 397 ? 14.557 -21.469 -12.061 1.00 89.50 397 GLY A CA 1
ATOM 3120 C C . GLY A 1 397 ? 15.869 -22.251 -12.074 1.00 89.50 397 GLY A C 1
ATOM 3121 O O . GLY A 1 397 ? 16.864 -21.747 -12.579 1.00 89.50 397 GLY A O 1
ATOM 3122 N N . GLU A 1 398 ? 15.850 -23.499 -11.605 1.00 92.25 398 GLU A N 1
ATOM 3123 C CA . GLU A 1 398 ? 17.012 -24.394 -11.637 1.00 92.25 398 GLU A CA 1
ATOM 3124 C C . GLU A 1 398 ? 17.451 -24.714 -13.072 1.00 92.25 398 GLU A C 1
ATOM 3126 O O . GLU A 1 398 ? 18.633 -24.627 -13.391 1.00 92.25 398 GLU A O 1
ATOM 3131 N N . ALA A 1 399 ? 16.509 -25.020 -13.968 1.00 93.88 399 ALA A N 1
ATOM 3132 C CA . ALA A 1 399 ? 16.821 -25.305 -15.365 1.00 93.88 399 ALA A CA 1
ATOM 3133 C C . ALA A 1 399 ? 17.444 -24.090 -16.083 1.00 93.88 399 ALA A C 1
ATOM 3135 O O . ALA A 1 399 ? 18.431 -24.239 -16.804 1.00 93.88 399 ALA A O 1
ATOM 3136 N N . ILE A 1 400 ? 16.920 -22.883 -15.842 1.00 94.06 400 ILE A N 1
ATOM 3137 C CA . ILE A 1 400 ? 17.476 -21.631 -16.377 1.00 94.06 400 ILE A CA 1
ATOM 3138 C C . ILE A 1 400 ? 18.861 -21.336 -15.774 1.00 94.06 400 ILE A C 1
ATOM 3140 O O . ILE A 1 400 ? 19.773 -20.963 -16.511 1.00 94.06 400 ILE A O 1
ATOM 3144 N N . GLU A 1 401 ? 19.056 -21.540 -14.467 1.00 94.06 401 GLU A N 1
ATOM 3145 C CA . GLU A 1 401 ? 20.365 -21.352 -13.823 1.00 94.06 401 GLU A CA 1
ATOM 3146 C C . GLU A 1 401 ? 21.395 -22.367 -14.342 1.00 94.06 401 GLU A C 1
ATOM 3148 O O . GLU A 1 401 ? 22.546 -22.004 -14.565 1.00 94.06 401 GLU A O 1
ATOM 3153 N N . ASN A 1 402 ? 20.999 -23.609 -14.629 1.00 95.56 402 ASN A N 1
ATOM 3154 C CA . ASN A 1 402 ? 21.885 -24.604 -15.239 1.00 95.56 402 ASN A CA 1
ATOM 3155 C C . ASN A 1 402 ? 22.366 -24.169 -16.633 1.00 95.56 402 ASN A C 1
ATOM 3157 O O . ASN A 1 402 ? 23.547 -24.338 -16.948 1.00 95.56 402 ASN A O 1
ATOM 3161 N N . ILE A 1 403 ? 21.494 -23.559 -17.449 1.00 95.19 403 ILE A N 1
ATOM 3162 C CA . ILE A 1 403 ? 21.911 -22.942 -18.720 1.00 95.19 403 ILE A CA 1
ATOM 3163 C C . ILE A 1 403 ? 22.898 -21.808 -18.450 1.00 95.19 403 ILE A C 1
ATOM 3165 O O . ILE A 1 403 ? 23.951 -21.761 -19.086 1.00 95.19 403 ILE A O 1
ATOM 3169 N N . PHE A 1 404 ? 22.588 -20.918 -17.504 1.00 95.00 404 PHE A N 1
ATOM 3170 C CA . PHE A 1 404 ? 23.470 -19.806 -17.164 1.00 95.00 404 PHE A CA 1
ATOM 3171 C C . PHE A 1 404 ? 24.861 -20.291 -16.737 1.00 95.00 404 PHE A C 1
ATOM 3173 O O . PHE A 1 404 ? 25.860 -19.781 -17.236 1.00 95.00 404 PHE A O 1
ATOM 3180 N N . GLN A 1 405 ? 24.950 -21.301 -15.867 1.00 93.94 405 GLN A N 1
ATOM 3181 C CA . GLN A 1 405 ? 26.228 -21.858 -15.418 1.00 93.94 405 GLN A CA 1
ATOM 3182 C C . GLN A 1 405 ? 26.990 -22.535 -16.562 1.00 93.94 405 GLN A C 1
ATOM 3184 O O . GLN A 1 405 ? 28.199 -22.343 -16.693 1.00 93.94 405 GLN A O 1
ATOM 3189 N N . GLY A 1 406 ? 26.298 -23.274 -17.435 1.00 92.62 406 GLY A N 1
ATOM 3190 C CA . GLY A 1 406 ? 26.906 -23.853 -18.634 1.00 92.62 406 GLY A CA 1
ATOM 3191 C C . GLY A 1 406 ? 27.478 -22.784 -19.567 1.00 92.62 406 GLY A C 1
ATOM 3192 O O . GLY A 1 406 ? 28.630 -22.877 -19.990 1.00 92.62 406 GLY A O 1
ATOM 3193 N N . TRP A 1 407 ? 26.706 -21.731 -19.836 1.00 93.31 407 TRP A N 1
ATOM 3194 C CA . TRP A 1 407 ? 27.139 -20.598 -20.650 1.00 93.31 407 TRP A CA 1
ATOM 3195 C C . TRP A 1 407 ? 28.291 -19.823 -20.003 1.00 93.31 407 TRP A C 1
ATOM 3197 O O . TRP A 1 407 ? 29.281 -19.526 -20.669 1.00 93.31 407 TRP A O 1
ATOM 3207 N N . ARG A 1 408 ? 28.232 -19.574 -18.693 1.00 91.06 408 ARG A N 1
ATOM 3208 C CA . ARG A 1 408 ? 29.312 -18.945 -17.924 1.00 91.06 408 ARG A CA 1
ATOM 3209 C C . ARG A 1 408 ? 30.629 -19.703 -18.084 1.00 91.06 408 ARG A C 1
ATOM 3211 O O . ARG A 1 408 ? 31.641 -19.087 -18.392 1.00 91.06 408 ARG A O 1
ATOM 3218 N N . LEU A 1 409 ? 30.614 -21.030 -17.948 1.00 90.12 409 LEU A N 1
ATOM 3219 C CA . LEU A 1 409 ? 31.814 -21.856 -18.129 1.00 90.12 409 LEU A CA 1
ATOM 3220 C C . LEU A 1 409 ? 32.393 -21.758 -19.549 1.00 90.12 409 LEU A C 1
ATOM 3222 O O . LEU A 1 409 ? 33.605 -21.884 -19.725 1.00 90.12 409 LEU A O 1
ATOM 3226 N N . LEU A 1 410 ? 31.553 -21.545 -20.569 1.00 88.38 410 LEU A N 1
ATOM 3227 C CA . LEU A 1 410 ? 32.011 -21.287 -21.938 1.00 88.38 410 LEU A CA 1
ATOM 3228 C C . LEU A 1 410 ? 32.636 -19.896 -22.072 1.00 88.38 410 LEU A C 1
ATOM 3230 O O . LEU A 1 410 ? 33.642 -19.759 -22.769 1.00 88.38 410 LEU A O 1
ATOM 3234 N N . MET A 1 411 ? 32.074 -18.892 -21.393 1.00 88.25 411 MET A N 1
ATOM 3235 C CA . MET A 1 411 ? 32.605 -17.528 -21.360 1.00 88.25 411 MET A CA 1
ATOM 3236 C C . MET A 1 411 ? 33.947 -17.449 -20.623 1.00 88.25 411 MET A C 1
ATOM 3238 O O . MET A 1 411 ? 34.850 -16.773 -21.103 1.00 88.25 411 MET A O 1
ATOM 3242 N N . ASP A 1 412 ? 34.127 -18.207 -19.538 1.00 85.88 412 ASP A N 1
ATOM 3243 C CA . ASP A 1 412 ? 35.384 -18.264 -18.772 1.00 85.88 412 ASP A CA 1
ATOM 3244 C C . ASP A 1 412 ? 36.559 -18.850 -19.582 1.00 85.88 412 ASP A C 1
ATOM 3246 O O . ASP A 1 412 ? 37.722 -18.623 -19.257 1.00 85.88 412 ASP A O 1
ATOM 3250 N N . ARG A 1 413 ? 36.274 -19.602 -20.656 1.00 83.56 413 ARG A N 1
ATOM 3251 C CA . ARG A 1 413 ? 37.287 -20.156 -21.576 1.00 83.56 413 ARG A CA 1
ATOM 3252 C C . ARG A 1 413 ? 37.687 -19.195 -22.697 1.00 83.56 413 ARG A C 1
ATOM 3254 O O . ARG A 1 413 ? 38.583 -19.521 -23.474 1.00 83.56 413 ARG A O 1
ATOM 3261 N N . GLN A 1 414 ? 37.010 -18.057 -22.827 1.00 82.00 414 GLN A N 1
ATOM 3262 C CA . GLN A 1 414 ? 37.307 -17.061 -23.853 1.00 82.00 414 GLN A CA 1
ATOM 3263 C C . GLN A 1 414 ? 38.483 -16.175 -23.430 1.00 82.00 414 GLN A C 1
ATOM 3265 O O . GLN A 1 414 ? 38.756 -15.987 -22.248 1.00 82.00 414 GLN A O 1
ATOM 3270 N N . SER A 1 415 ? 39.162 -15.572 -24.408 1.00 71.06 415 SER A N 1
ATOM 3271 C CA . SER A 1 415 ? 40.273 -14.643 -24.149 1.00 71.06 415 SER A CA 1
ATOM 3272 C C . SER A 1 415 ? 39.839 -13.362 -23.425 1.00 71.06 415 SER A C 1
ATOM 3274 O O . SER A 1 415 ? 40.672 -12.686 -22.828 1.00 71.06 415 SER A O 1
ATOM 3276 N N . GLN A 1 416 ? 38.548 -13.019 -23.482 1.00 78.62 416 GLN A N 1
ATOM 3277 C CA . GLN A 1 416 ? 37.975 -11.838 -22.846 1.00 78.62 416 GLN A CA 1
ATOM 3278 C C . GLN A 1 416 ? 37.223 -12.224 -21.570 1.00 78.62 416 GLN A C 1
ATOM 3280 O O . GLN A 1 416 ? 36.296 -13.029 -21.603 1.00 78.62 416 GLN A O 1
ATOM 3285 N N . THR A 1 417 ? 37.609 -11.616 -20.449 1.00 78.94 417 THR A N 1
ATOM 3286 C CA . THR A 1 417 ? 36.985 -11.852 -19.144 1.00 78.94 417 THR A CA 1
ATOM 3287 C C . THR A 1 417 ? 35.856 -10.853 -18.900 1.00 78.94 417 THR A C 1
ATOM 3289 O O . THR A 1 417 ? 36.061 -9.642 -18.992 1.00 78.94 417 THR A O 1
ATOM 3292 N N . TYR A 1 418 ? 34.677 -11.355 -18.538 1.00 83.56 418 TYR A N 1
ATOM 3293 C CA . TYR A 1 418 ? 33.526 -10.549 -18.124 1.00 83.56 418 TYR A CA 1
ATOM 3294 C C . TYR A 1 418 ? 33.228 -10.784 -16.643 1.00 83.56 418 TYR A C 1
ATOM 3296 O O . TYR A 1 418 ? 33.463 -11.873 -16.121 1.00 83.56 418 TYR A O 1
ATOM 3304 N N . SER A 1 419 ? 32.691 -9.778 -15.948 1.00 86.25 419 SER A N 1
ATOM 3305 C CA . SER A 1 419 ? 32.213 -9.986 -14.580 1.00 86.25 419 SER A CA 1
ATOM 3306 C C . SER A 1 419 ? 30.934 -10.829 -14.580 1.00 86.25 419 SER A C 1
ATOM 3308 O O . SER A 1 419 ? 30.102 -10.720 -15.484 1.00 86.25 419 SER A O 1
ATOM 3310 N N . GLU A 1 420 ? 30.731 -11.634 -13.534 1.00 85.62 420 GLU A N 1
ATOM 3311 C CA . GLU A 1 420 ? 29.511 -12.443 -13.387 1.00 85.62 420 GLU A CA 1
ATOM 3312 C C . GLU A 1 420 ? 28.240 -11.577 -13.419 1.00 85.62 420 GLU A C 1
ATOM 3314 O O . GLU A 1 420 ? 27.224 -11.991 -13.967 1.00 85.62 420 GLU A O 1
ATOM 3319 N N . GLN A 1 421 ? 28.298 -10.352 -12.894 1.00 83.00 421 GLN A N 1
ATOM 3320 C CA . GLN A 1 421 ? 27.177 -9.407 -12.909 1.00 83.00 421 GLN A CA 1
ATOM 3321 C C . GLN A 1 421 ? 26.776 -8.996 -14.330 1.00 83.00 421 GLN A C 1
ATOM 3323 O O . GLN A 1 421 ? 25.585 -8.967 -14.645 1.00 83.00 421 GLN A O 1
ATOM 3328 N N . ILE A 1 422 ? 27.756 -8.711 -15.195 1.00 84.88 422 ILE A N 1
ATOM 3329 C CA . ILE A 1 422 ? 27.502 -8.386 -16.603 1.00 84.88 422 ILE A CA 1
ATOM 3330 C C . ILE A 1 422 ? 26.883 -9.599 -17.297 1.00 84.88 422 ILE A C 1
ATOM 3332 O O . ILE A 1 422 ? 25.840 -9.464 -17.931 1.00 84.88 422 ILE A O 1
ATOM 3336 N N . LEU A 1 423 ? 27.461 -10.791 -17.104 1.00 89.25 423 LEU A N 1
ATOM 3337 C CA . LEU A 1 423 ? 26.926 -12.032 -17.670 1.00 89.25 423 LEU A CA 1
ATOM 3338 C C . LEU A 1 423 ? 25.479 -12.283 -17.214 1.00 89.25 423 LEU A C 1
ATOM 3340 O O . LEU A 1 423 ? 24.613 -12.531 -18.049 1.00 89.25 423 LEU A O 1
ATOM 3344 N N . ARG A 1 424 ? 25.180 -12.155 -15.914 1.00 90.31 424 ARG A N 1
ATOM 3345 C CA . ARG A 1 424 ? 23.817 -12.317 -15.375 1.00 90.31 424 ARG A CA 1
ATOM 3346 C C . ARG A 1 424 ? 22.837 -11.292 -15.937 1.00 90.31 424 ARG A C 1
ATOM 3348 O O . ARG A 1 424 ? 21.694 -11.645 -16.201 1.00 90.31 424 ARG A O 1
ATOM 3355 N N . THR A 1 425 ? 23.272 -10.049 -16.138 1.00 86.94 425 THR A N 1
ATOM 3356 C CA . THR A 1 425 ? 22.427 -8.991 -16.714 1.00 86.94 425 THR A CA 1
ATOM 3357 C C . THR A 1 425 ? 22.071 -9.317 -18.163 1.00 86.94 425 THR A C 1
ATOM 3359 O O . THR A 1 425 ? 20.892 -9.383 -18.497 1.00 86.94 425 THR A O 1
ATOM 3362 N N . VAL A 1 426 ? 23.071 -9.627 -18.994 1.00 88.50 426 VAL A N 1
ATOM 3363 C CA . VAL A 1 426 ? 22.873 -10.007 -20.403 1.00 88.50 426 VAL A CA 1
ATOM 3364 C C . VAL A 1 426 ? 21.987 -11.247 -20.524 1.00 88.50 426 VAL A C 1
ATOM 3366 O O . VAL A 1 426 ? 21.060 -11.289 -21.333 1.00 88.50 426 VAL A O 1
ATOM 3369 N N . PHE A 1 427 ? 22.236 -12.251 -19.683 1.00 92.31 427 PHE A N 1
ATOM 3370 C CA . PHE A 1 427 ? 21.444 -13.475 -19.650 1.00 92.31 427 PHE A CA 1
ATOM 3371 C C . PHE A 1 427 ? 19.995 -13.229 -19.186 1.00 92.31 427 PHE A C 1
ATOM 3373 O O . PHE A 1 427 ? 19.045 -13.826 -19.697 1.00 92.31 427 PHE A O 1
ATOM 3380 N N . GLY A 1 428 ? 19.793 -12.318 -18.233 1.00 90.94 428 GLY A N 1
ATOM 3381 C CA . GLY A 1 428 ? 18.466 -11.885 -17.802 1.00 90.94 428 GLY A CA 1
ATOM 3382 C C . GLY A 1 428 ? 17.703 -11.159 -18.912 1.00 90.94 428 GLY A C 1
ATOM 3383 O O . GLY A 1 428 ? 16.527 -11.454 -19.140 1.00 90.94 428 GLY A O 1
ATOM 3384 N N . ASP A 1 429 ? 18.375 -10.267 -19.643 1.00 87.81 429 ASP A N 1
ATOM 3385 C CA . ASP A 1 429 ? 17.792 -9.505 -20.750 1.00 87.81 429 ASP A CA 1
ATOM 3386 C C . ASP A 1 429 ? 17.365 -10.413 -21.908 1.00 87.81 429 ASP A C 1
ATOM 3388 O O . ASP A 1 429 ? 16.242 -10.280 -22.409 1.00 87.81 429 ASP A O 1
ATOM 3392 N N . ILE A 1 430 ? 18.200 -11.391 -22.286 1.00 91.19 430 ILE A N 1
ATOM 3393 C CA . ILE A 1 430 ? 17.837 -12.371 -23.318 1.00 91.19 430 ILE A CA 1
ATOM 3394 C C . ILE A 1 430 ? 16.679 -13.259 -22.853 1.00 91.19 430 ILE A C 1
ATOM 3396 O O . ILE A 1 430 ? 15.730 -13.480 -23.601 1.00 91.19 430 ILE A O 1
ATOM 3400 N N . THR A 1 431 ? 16.677 -13.683 -21.585 1.00 92.75 431 THR A N 1
ATOM 3401 C CA . THR A 1 431 ? 15.590 -14.487 -21.008 1.00 92.75 431 THR A CA 1
ATOM 3402 C C . THR A 1 431 ? 14.265 -13.720 -21.027 1.00 92.75 431 THR A C 1
ATOM 3404 O O . THR A 1 431 ? 13.225 -14.260 -21.416 1.00 92.75 431 THR A O 1
ATOM 3407 N N . LYS A 1 432 ? 14.297 -12.428 -20.671 1.00 91.12 432 LYS A N 1
ATOM 3408 C CA . LYS A 1 432 ? 13.146 -11.519 -20.753 1.00 91.12 432 LYS A CA 1
ATOM 3409 C C . LYS A 1 432 ? 12.667 -11.355 -22.196 1.00 91.12 432 LYS A C 1
ATOM 3411 O O . LYS A 1 432 ? 11.458 -11.387 -22.427 1.00 91.12 432 LYS A O 1
ATOM 3416 N N . LYS A 1 433 ? 13.583 -11.200 -23.157 1.00 90.69 433 LYS A N 1
ATOM 3417 C CA . LYS A 1 433 ? 13.268 -11.087 -24.591 1.00 90.69 433 LYS A CA 1
ATOM 3418 C C . LYS A 1 433 ? 12.581 -12.350 -25.118 1.00 90.69 433 LYS A C 1
ATOM 3420 O O . LYS A 1 433 ? 11.473 -12.249 -25.638 1.00 90.69 433 LYS A O 1
ATOM 3425 N N . VAL A 1 434 ? 13.176 -13.527 -24.912 1.00 92.50 434 VAL A N 1
ATOM 3426 C CA . VAL A 1 434 ? 12.620 -14.816 -25.366 1.00 92.50 434 VAL A CA 1
ATOM 3427 C C . VAL A 1 434 ? 11.219 -15.033 -24.793 1.00 92.50 434 VAL A C 1
ATOM 3429 O O . VAL A 1 434 ? 10.288 -15.348 -25.530 1.00 92.50 434 VAL A O 1
ATOM 3432 N N . HIS A 1 435 ? 11.026 -14.778 -23.495 1.00 92.00 435 HIS A N 1
ATOM 3433 C CA . HIS A 1 435 ? 9.712 -14.899 -22.866 1.00 92.00 435 HIS A CA 1
ATOM 3434 C C . HIS A 1 435 ? 8.651 -13.993 -23.505 1.00 92.00 435 HIS A C 1
ATOM 3436 O O . HIS A 1 435 ? 7.535 -14.439 -23.782 1.00 92.00 435 HIS A O 1
ATOM 3442 N N . ARG A 1 436 ? 8.990 -12.722 -23.750 1.00 92.00 436 ARG A N 1
ATOM 3443 C CA . ARG A 1 436 ? 8.070 -11.762 -24.375 1.00 92.00 436 ARG A CA 1
ATOM 3444 C C . ARG A 1 436 ? 7.702 -12.183 -25.793 1.00 92.00 436 ARG A C 1
ATOM 3446 O O . ARG A 1 436 ? 6.529 -12.087 -26.141 1.00 92.00 436 ARG A O 1
ATOM 3453 N N . ASN A 1 437 ? 8.665 -12.678 -26.568 1.00 90.62 437 ASN A N 1
ATOM 3454 C CA . ASN A 1 437 ? 8.436 -13.127 -27.941 1.00 90.62 437 ASN A CA 1
ATOM 3455 C C . ASN A 1 437 ? 7.475 -14.315 -27.981 1.00 90.62 437 ASN A C 1
ATOM 3457 O O . ASN A 1 437 ? 6.440 -14.227 -28.638 1.00 90.62 437 ASN A O 1
ATOM 3461 N N . ILE A 1 438 ? 7.736 -15.359 -27.181 1.00 90.19 438 ILE A N 1
ATOM 3462 C CA . ILE A 1 438 ? 6.837 -16.520 -27.060 1.00 90.19 438 ILE A CA 1
ATOM 3463 C C . ILE A 1 438 ? 5.413 -16.053 -26.762 1.00 90.19 438 ILE A C 1
ATOM 3465 O O . ILE A 1 438 ? 4.460 -16.483 -27.412 1.00 90.19 438 ILE A O 1
ATOM 3469 N N . LEU A 1 439 ? 5.259 -15.151 -25.795 1.00 90.69 439 LEU A N 1
ATOM 3470 C CA . LEU A 1 439 ? 3.950 -14.706 -25.353 1.00 90.69 439 LEU A CA 1
ATOM 3471 C C . LEU A 1 439 ? 3.227 -13.836 -26.398 1.00 90.69 439 LEU A C 1
ATOM 3473 O O . LEU A 1 439 ? 2.025 -14.000 -26.599 1.00 90.69 439 LEU A O 1
ATOM 3477 N N . LEU A 1 440 ? 3.935 -12.926 -27.074 1.00 90.12 440 LEU A N 1
ATOM 3478 C CA . LEU A 1 440 ? 3.369 -12.056 -28.113 1.00 90.12 440 LEU A CA 1
ATOM 3479 C C . LEU A 1 440 ? 3.043 -12.811 -29.411 1.00 90.12 440 LEU A C 1
ATOM 3481 O O . LEU A 1 440 ? 2.150 -12.386 -30.150 1.00 90.12 440 LEU A O 1
ATOM 3485 N N . GLU A 1 441 ? 3.762 -13.889 -29.719 1.00 89.38 441 GLU A N 1
ATOM 3486 C CA . GLU A 1 441 ? 3.538 -14.721 -30.906 1.00 89.38 441 GLU A CA 1
ATOM 3487 C C . GLU A 1 441 ? 2.443 -15.761 -30.680 1.00 89.38 441 GLU A C 1
ATOM 3489 O O . GLU A 1 441 ? 1.511 -15.865 -31.476 1.00 89.38 441 GLU A O 1
ATOM 3494 N N . THR A 1 442 ? 2.541 -16.520 -29.589 1.00 89.25 442 THR A N 1
ATOM 3495 C CA . THR A 1 442 ? 1.659 -17.669 -29.340 1.00 89.25 442 THR A CA 1
ATOM 3496 C C . THR A 1 442 ? 0.408 -17.297 -28.547 1.00 89.25 442 THR A C 1
ATOM 3498 O O . THR A 1 442 ? -0.606 -17.987 -28.641 1.00 89.25 442 THR A O 1
ATOM 3501 N N . GLY A 1 443 ? 0.462 -16.233 -27.736 1.00 89.31 443 GLY A N 1
ATOM 3502 C CA . GLY A 1 443 ? -0.576 -15.913 -26.751 1.00 89.31 443 GLY A CA 1
ATOM 3503 C C . GLY A 1 443 ? -0.664 -16.911 -25.586 1.00 89.31 443 GLY A C 1
ATOM 3504 O O . GLY A 1 443 ? -1.609 -16.835 -24.794 1.00 89.31 443 GLY A O 1
ATOM 3505 N N . ILE A 1 444 ? 0.290 -17.843 -25.484 1.00 92.31 444 ILE A N 1
ATOM 3506 C CA . ILE A 1 444 ? 0.362 -18.885 -24.458 1.00 92.31 444 ILE A CA 1
ATOM 3507 C C . ILE A 1 444 ? 1.462 -18.522 -23.460 1.00 92.31 444 ILE A C 1
ATOM 3509 O O . ILE A 1 444 ? 2.570 -18.133 -23.829 1.00 92.31 444 ILE A O 1
ATOM 3513 N N . ARG A 1 445 ? 1.136 -18.632 -22.175 1.00 92.94 445 ARG A N 1
ATOM 3514 C CA . ARG A 1 445 ? 2.028 -18.319 -21.056 1.00 92.94 445 ARG A CA 1
ATOM 3515 C C . ARG A 1 445 ? 2.928 -19.505 -20.728 1.00 92.94 445 ARG A C 1
ATOM 3517 O O . ARG A 1 445 ? 2.654 -20.641 -21.106 1.00 92.94 445 ARG A O 1
ATOM 3524 N N . ILE A 1 446 ? 3.982 -19.253 -19.955 1.00 91.12 446 ILE A N 1
ATOM 3525 C CA . ILE A 1 446 ? 4.992 -20.262 -19.583 1.00 91.12 446 ILE A CA 1
ATOM 3526 C C . ILE A 1 446 ? 4.433 -21.455 -18.796 1.00 91.12 446 ILE A C 1
ATOM 3528 O O . ILE A 1 446 ? 5.060 -22.508 -18.739 1.00 91.12 446 ILE A O 1
ATOM 3532 N N . ASP A 1 447 ? 3.260 -21.302 -18.184 1.00 90.31 447 ASP A N 1
ATOM 3533 C CA . ASP A 1 447 ? 2.538 -22.347 -17.456 1.00 90.31 447 ASP A CA 1
ATOM 3534 C C . ASP A 1 447 ? 1.354 -22.925 -18.256 1.00 90.31 447 ASP A C 1
ATOM 3536 O O . ASP A 1 447 ? 0.495 -23.606 -17.698 1.00 90.31 447 ASP A O 1
ATOM 3540 N N . GLY A 1 448 ? 1.291 -22.647 -19.563 1.00 90.88 448 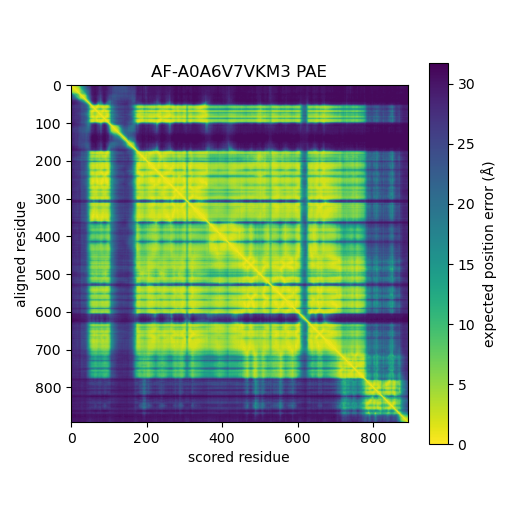GLY A N 1
ATOM 3541 C CA . GLY A 1 448 ? 0.281 -23.158 -20.491 1.00 90.88 448 GLY A CA 1
ATOM 3542 C C . GLY A 1 448 ? -1.038 -22.382 -20.495 1.00 90.88 448 GLY A C 1
ATOM 3543 O O . GLY A 1 448 ? -1.927 -22.689 -21.290 1.00 90.88 448 GLY A O 1
ATOM 3544 N N . ARG A 1 449 ? -1.194 -21.367 -19.635 1.00 94.12 449 ARG A N 1
ATOM 3545 C CA . ARG A 1 449 ? -2.415 -20.552 -19.581 1.00 94.12 449 ARG A CA 1
ATOM 3546 C C . ARG A 1 449 ? -2.527 -19.596 -20.765 1.00 94.12 449 ARG A C 1
ATOM 3548 O O . ARG A 1 449 ? -1.536 -19.087 -21.284 1.00 94.12 449 ARG A O 1
ATOM 3555 N N . LYS A 1 450 ? -3.765 -19.259 -21.122 1.00 94.62 450 LYS A N 1
ATOM 3556 C CA . LYS A 1 450 ? -4.076 -18.087 -21.954 1.00 94.62 450 LYS A CA 1
ATOM 3557 C C . LYS A 1 450 ? -3.948 -16.790 -21.148 1.00 94.62 450 LYS A C 1
ATOM 3559 O O . LYS A 1 450 ? -3.872 -16.794 -19.915 1.00 94.62 450 LYS A O 1
ATOM 3564 N N . SER A 1 451 ? -3.959 -15.659 -21.847 1.00 92.62 451 SER A N 1
ATOM 3565 C CA . SER A 1 451 ? -3.830 -14.320 -21.256 1.00 92.62 451 SER A CA 1
ATOM 3566 C C . SER A 1 451 ? -4.930 -13.961 -20.246 1.00 92.62 451 SER A C 1
ATOM 3568 O O . SER A 1 451 ? -4.701 -13.165 -19.339 1.00 92.62 451 SER A O 1
ATOM 3570 N N . ASP A 1 452 ? -6.112 -14.562 -20.354 1.00 93.25 452 ASP A N 1
ATOM 3571 C CA . ASP A 1 452 ? -7.285 -14.326 -19.506 1.00 93.25 452 ASP A CA 1
ATOM 3572 C C . ASP A 1 452 ? -7.509 -15.393 -18.421 1.00 93.25 452 ASP A C 1
ATOM 3574 O O . ASP A 1 452 ? -8.400 -15.243 -17.585 1.00 93.25 452 ASP A O 1
ATOM 3578 N N . GLN A 1 453 ? -6.701 -16.455 -18.402 1.00 94.00 453 GLN A N 1
ATOM 3579 C CA . GLN A 1 453 ? -6.894 -17.589 -17.502 1.00 94.00 453 GLN A CA 1
ATOM 3580 C C . GLN A 1 453 ? -6.230 -17.395 -16.134 1.00 94.00 453 GLN A C 1
ATOM 3582 O O . GLN A 1 453 ? -5.079 -16.966 -16.005 1.00 94.00 453 GLN A O 1
ATOM 3587 N N . PHE A 1 454 ? -6.951 -17.813 -15.098 1.00 94.62 454 PHE A N 1
ATOM 3588 C CA . PHE A 1 454 ? -6.488 -17.827 -13.715 1.00 94.62 454 PHE A CA 1
ATOM 3589 C C . PHE A 1 454 ? -5.656 -19.071 -13.411 1.00 94.62 454 PHE A C 1
ATOM 3591 O O . PHE A 1 454 ? -5.867 -20.137 -13.993 1.00 94.62 454 PHE A O 1
ATOM 3598 N N . ARG A 1 455 ? -4.730 -18.957 -12.455 1.00 94.88 455 ARG A N 1
ATOM 3599 C CA . ARG A 1 455 ? -4.160 -20.139 -11.797 1.00 94.88 455 ARG A CA 1
ATOM 3600 C C . ARG A 1 455 ? -5.240 -20.845 -10.977 1.00 94.88 455 ARG A C 1
ATOM 3602 O O . ARG A 1 455 ? -6.200 -20.197 -10.560 1.00 94.88 455 ARG A O 1
ATOM 3609 N N . PRO A 1 456 ? -5.071 -22.142 -10.670 1.00 94.81 456 PRO A N 1
ATOM 3610 C CA . PRO A 1 456 ? -5.972 -22.844 -9.766 1.00 94.81 456 PRO A CA 1
ATOM 3611 C C . PRO A 1 456 ? -6.075 -22.121 -8.418 1.00 94.81 456 PRO A C 1
ATOM 3613 O O . PRO A 1 456 ? -5.051 -21.850 -7.787 1.00 94.81 456 PRO A O 1
ATOM 3616 N N . ILE A 1 457 ? -7.299 -21.823 -7.980 1.00 97.00 457 ILE A N 1
ATOM 3617 C CA . ILE A 1 457 ? -7.572 -21.189 -6.688 1.00 97.00 457 ILE A CA 1
ATOM 3618 C C . ILE A 1 457 ? -8.167 -22.227 -5.741 1.00 97.00 457 ILE A C 1
ATOM 3620 O O . ILE A 1 457 ? -9.096 -22.951 -6.095 1.00 97.00 457 ILE A O 1
ATOM 3624 N N . LYS A 1 458 ? -7.622 -22.293 -4.531 1.00 97.69 458 LYS A N 1
ATOM 3625 C CA . LYS A 1 458 ? -8.142 -23.076 -3.413 1.00 97.69 458 LYS A CA 1
ATOM 3626 C C . LYS A 1 458 ? -8.219 -22.162 -2.209 1.00 97.69 458 LYS A C 1
ATOM 3628 O O . LYS A 1 458 ? -7.271 -21.438 -1.914 1.00 97.69 458 LYS A O 1
ATOM 3633 N N . CYS A 1 459 ? -9.332 -22.203 -1.505 1.00 96.69 459 CYS A N 1
ATOM 3634 C CA . CYS A 1 459 ? -9.509 -21.426 -0.297 1.00 96.69 459 CYS A CA 1
ATOM 3635 C C . CYS A 1 459 ? -10.130 -22.305 0.781 1.00 96.69 459 CYS A C 1
ATOM 3637 O O . CYS A 1 459 ? -10.810 -23.280 0.469 1.00 96.69 459 CYS A O 1
ATOM 3639 N N . LYS A 1 460 ? -9.795 -22.023 2.039 1.00 98.00 460 LYS A N 1
ATOM 3640 C CA . LYS A 1 460 ? -10.328 -22.747 3.190 1.00 98.00 460 LYS A CA 1
ATOM 3641 C C . LYS A 1 460 ? -10.387 -21.832 4.400 1.00 98.00 460 LYS A C 1
ATOM 3643 O O . LYS A 1 460 ? -9.440 -21.082 4.644 1.00 98.00 460 LYS A O 1
ATOM 3648 N N . VAL A 1 461 ? -11.461 -21.928 5.174 1.00 97.94 461 VAL A N 1
ATOM 3649 C CA . VAL A 1 461 ? -11.632 -21.192 6.437 1.00 97.94 461 VAL A CA 1
ATOM 3650 C C . VAL A 1 461 ? -11.572 -22.107 7.658 1.00 97.94 461 VAL A C 1
ATOM 3652 O O . VAL A 1 461 ? -11.505 -23.331 7.539 1.00 97.94 461 VAL A O 1
ATOM 3655 N N . ASN A 1 462 ? -11.600 -21.513 8.855 1.00 96.25 462 ASN A N 1
ATOM 3656 C CA . ASN A 1 462 ? -11.710 -22.225 10.129 1.00 96.25 462 ASN A CA 1
ATOM 3657 C C . ASN A 1 462 ? -10.617 -23.281 10.350 1.00 96.25 462 ASN A C 1
ATOM 3659 O O . ASN A 1 462 ? -10.883 -24.416 10.751 1.00 96.25 462 ASN A O 1
ATOM 3663 N N . LEU A 1 463 ? -9.370 -22.907 10.071 1.00 96.19 463 LEU A N 1
ATOM 3664 C CA . LEU A 1 463 ? -8.231 -23.815 10.160 1.00 96.19 463 LEU A CA 1
ATOM 3665 C C . LEU A 1 463 ? -7.937 -24.233 11.602 1.00 96.19 463 LEU A C 1
ATOM 3667 O O . LEU A 1 463 ? -7.573 -25.382 11.851 1.00 96.19 463 LEU A O 1
ATOM 3671 N N . TYR A 1 464 ? -8.129 -23.319 12.556 1.00 95.19 464 TYR A N 1
ATOM 3672 C CA . TYR A 1 464 ? -7.817 -23.561 13.961 1.00 95.19 464 TYR A CA 1
ATOM 3673 C C . TYR A 1 464 ? -8.906 -23.023 14.886 1.00 95.19 464 TYR A C 1
ATOM 3675 O O . TYR A 1 464 ? -9.320 -21.871 14.785 1.00 95.19 464 TYR A O 1
ATOM 3683 N N . ARG A 1 465 ? -9.308 -23.848 15.862 1.00 90.75 465 ARG A N 1
ATOM 3684 C CA . ARG A 1 465 ? -10.364 -23.512 16.835 1.00 90.75 465 ARG A CA 1
ATOM 3685 C C . ARG A 1 465 ? -10.003 -22.342 17.755 1.00 90.75 465 ARG A C 1
ATOM 3687 O O . ARG A 1 465 ? -10.888 -21.620 18.188 1.00 90.75 465 ARG A O 1
ATOM 3694 N N . LYS A 1 466 ? -8.715 -22.178 18.081 1.00 92.19 466 LYS A N 1
ATOM 3695 C CA . LYS A 1 466 ? -8.242 -21.142 19.016 1.00 92.19 466 LYS A CA 1
ATOM 3696 C C . LYS A 1 466 ? -8.189 -19.743 18.401 1.00 92.19 466 LYS A C 1
ATOM 3698 O O . LYS A 1 466 ? -8.223 -18.774 19.143 1.00 92.19 466 LYS A O 1
ATOM 3703 N N . LEU A 1 467 ? -8.081 -19.634 17.080 1.00 95.50 467 LEU A N 1
ATOM 3704 C CA . LEU A 1 467 ? -8.026 -18.341 16.401 1.00 95.50 467 LEU A CA 1
ATOM 3705 C C . LEU A 1 467 ? -9.440 -17.773 16.278 1.00 95.50 467 LEU A C 1
ATOM 3707 O O . LEU A 1 467 ? -10.372 -18.540 16.027 1.00 95.50 467 LEU A O 1
ATOM 3711 N N . HIS A 1 468 ? -9.604 -16.457 16.438 1.00 96.31 468 HIS A N 1
ATOM 3712 C CA . HIS A 1 468 ? -10.924 -15.824 16.322 1.00 96.31 468 HIS A CA 1
ATOM 3713 C C . HIS A 1 468 ? -11.463 -15.988 14.897 1.00 96.31 468 HIS A C 1
ATOM 3715 O O . HIS A 1 468 ? -12.580 -16.459 14.712 1.00 96.31 468 HIS A O 1
ATOM 3721 N N . GLY A 1 469 ? -10.617 -15.729 13.896 1.00 97.31 469 GLY A N 1
ATOM 3722 C CA . GLY A 1 469 ? -10.855 -16.096 12.502 1.00 97.31 469 GLY A CA 1
ATOM 3723 C C . GLY A 1 469 ? -9.571 -16.512 11.807 1.00 97.31 469 GLY A C 1
ATOM 3724 O O . GLY A 1 469 ? -8.476 -16.079 12.172 1.00 97.31 469 GLY A O 1
ATOM 3725 N N . SER A 1 470 ? -9.701 -17.389 10.820 1.00 98.12 470 SER A N 1
ATOM 3726 C CA . SER A 1 470 ? -8.566 -17.887 10.052 1.00 98.12 470 SER A CA 1
ATOM 3727 C C . SER A 1 470 ? -8.986 -18.305 8.654 1.00 98.12 470 SER A C 1
ATOM 3729 O O . SER A 1 470 ? -10.015 -18.963 8.485 1.00 98.12 470 SER A O 1
ATOM 3731 N N . ALA A 1 471 ? -8.154 -17.991 7.670 1.00 98.50 471 ALA A N 1
ATOM 3732 C CA . ALA A 1 471 ? -8.325 -18.465 6.309 1.00 98.50 471 ALA A CA 1
ATOM 3733 C C . ALA A 1 471 ? -6.972 -18.716 5.651 1.00 98.50 471 ALA A C 1
ATOM 3735 O O . ALA A 1 471 ? -5.990 -18.035 5.937 1.00 98.50 471 ALA A O 1
ATOM 3736 N N . ILE A 1 472 ? -6.932 -19.683 4.743 1.00 98.38 472 ILE A N 1
ATOM 3737 C CA . ILE A 1 472 ? -5.827 -19.855 3.808 1.00 98.38 472 ILE A CA 1
ATOM 3738 C C . ILE A 1 472 ? -6.363 -19.685 2.397 1.00 98.38 472 ILE A C 1
ATOM 3740 O O . ILE A 1 472 ? -7.368 -20.291 2.016 1.00 98.38 472 ILE A O 1
ATOM 3744 N N . PHE A 1 473 ? -5.698 -18.833 1.631 1.00 98.38 473 PHE A N 1
ATOM 3745 C CA . PHE A 1 473 ? -6.006 -18.596 0.233 1.00 98.38 473 PHE A CA 1
ATOM 3746 C C . PHE A 1 473 ? -4.784 -18.965 -0.593 1.00 98.38 473 PHE A C 1
ATOM 3748 O O . PHE A 1 473 ? -3.692 -18.439 -0.376 1.00 98.38 473 PHE A O 1
ATOM 3755 N N . GLN A 1 474 ? -4.973 -19.868 -1.545 1.00 97.62 474 GLN A N 1
ATOM 3756 C CA . GLN A 1 474 ? -3.942 -20.309 -2.465 1.00 97.62 474 GLN A CA 1
ATOM 3757 C C . GLN A 1 474 ? -4.389 -20.049 -3.896 1.00 97.62 474 GLN A C 1
ATOM 3759 O O . GLN A 1 474 ? -5.458 -20.488 -4.308 1.00 97.62 474 GLN A O 1
ATOM 3764 N N . ARG A 1 475 ? -3.543 -19.369 -4.666 1.00 95.94 475 ARG A N 1
ATOM 3765 C CA . ARG A 1 475 ? -3.715 -19.131 -6.099 1.00 95.94 475 ARG A CA 1
ATOM 3766 C C . ARG A 1 475 ? -2.441 -19.551 -6.816 1.00 95.94 475 ARG A C 1
ATOM 3768 O O . ARG A 1 475 ? -1.427 -18.858 -6.764 1.00 95.94 475 ARG A O 1
ATOM 3775 N N . GLY A 1 476 ? -2.476 -20.722 -7.444 1.00 93.44 476 GLY A N 1
ATOM 3776 C CA . GLY A 1 476 ? -1.281 -21.404 -7.936 1.00 93.44 476 GLY A CA 1
ATOM 3777 C C . GLY A 1 476 ? -0.255 -21.602 -6.817 1.00 93.44 476 GLY A C 1
ATOM 3778 O O . GLY A 1 476 ? -0.558 -22.219 -5.801 1.00 93.44 476 GLY A O 1
ATOM 3779 N N . GLN A 1 477 ? 0.942 -21.045 -7.005 1.00 92.12 477 GLN A N 1
ATOM 3780 C CA . GLN A 1 477 ? 2.055 -21.087 -6.042 1.00 92.12 477 GLN A CA 1
ATOM 3781 C C . GLN A 1 477 ? 2.187 -19.783 -5.230 1.00 92.12 477 GLN A C 1
ATOM 3783 O O . GLN A 1 477 ? 3.285 -19.381 -4.856 1.00 92.12 477 GLN A O 1
ATOM 3788 N N . SER A 1 478 ? 1.077 -19.067 -5.037 1.00 95.31 478 SER A N 1
ATOM 3789 C CA . SER A 1 478 ? 0.980 -17.953 -4.094 1.00 95.31 478 SER A CA 1
ATOM 3790 C C . SER A 1 478 ? -0.011 -18.334 -3.008 1.00 95.31 478 SER A C 1
ATOM 3792 O O . SER A 1 478 ? -1.195 -18.523 -3.298 1.00 95.31 478 SER A O 1
ATOM 3794 N N . GLN A 1 479 ? 0.464 -18.455 -1.773 1.00 97.50 479 GLN A N 1
ATOM 3795 C CA . GLN A 1 479 ? -0.331 -18.909 -0.640 1.00 97.50 479 GLN A CA 1
ATOM 3796 C C . GLN A 1 479 ? -0.201 -17.919 0.509 1.00 97.50 479 GLN A C 1
ATOM 3798 O O . GLN A 1 479 ? 0.905 -17.555 0.905 1.00 97.50 479 GLN A O 1
ATOM 3803 N N . VAL A 1 480 ? -1.342 -17.492 1.045 1.00 98.38 480 VAL A N 1
ATOM 3804 C CA . VAL A 1 480 ? -1.408 -16.591 2.194 1.00 98.38 480 VAL A CA 1
ATOM 3805 C C . VAL A 1 480 ? -2.286 -17.205 3.267 1.00 98.38 480 VAL A C 1
ATOM 3807 O O . VAL A 1 480 ? -3.428 -17.588 3.005 1.00 98.38 480 VAL A O 1
ATOM 3810 N N . PHE A 1 481 ? -1.748 -17.265 4.478 1.00 98.38 481 PHE A N 1
ATOM 3811 C CA . PHE A 1 481 ? -2.482 -17.590 5.687 1.00 98.38 481 PHE A CA 1
ATOM 3812 C C . PHE A 1 481 ? -2.825 -16.296 6.422 1.00 98.38 481 PHE A C 1
ATOM 3814 O O . PHE A 1 481 ? -1.944 -15.503 6.748 1.00 98.38 481 PHE A O 1
ATOM 3821 N N . SER A 1 482 ? -4.112 -16.062 6.654 1.00 98.31 482 SER A N 1
ATOM 3822 C CA . SER A 1 482 ? -4.605 -14.872 7.334 1.00 98.31 482 SER A CA 1
ATOM 3823 C C . SER A 1 482 ? -5.295 -15.235 8.640 1.00 98.31 482 SER A C 1
ATOM 3825 O O . SER A 1 482 ? -6.023 -16.229 8.720 1.00 98.31 482 SER A O 1
ATOM 3827 N N . THR A 1 483 ? -5.065 -14.418 9.664 1.00 98.31 483 THR A N 1
ATOM 3828 C CA . THR A 1 483 ? -5.643 -14.579 10.999 1.00 98.31 483 THR A CA 1
ATOM 3829 C C . THR A 1 483 ? -6.245 -13.270 11.483 1.00 98.31 483 THR A C 1
ATOM 3831 O O . THR A 1 483 ? -5.664 -12.201 11.295 1.00 98.31 483 THR A O 1
ATOM 3834 N N . VAL A 1 484 ? -7.414 -13.367 12.109 1.00 98.19 484 VAL A N 1
ATOM 3835 C CA . VAL A 1 484 ? -8.089 -12.249 12.768 1.00 98.19 484 VAL A CA 1
ATOM 3836 C C . VAL A 1 484 ? -7.915 -12.391 14.269 1.00 98.19 484 VAL A C 1
ATOM 3838 O O . VAL A 1 484 ? -8.160 -13.464 14.827 1.00 98.19 484 VAL A O 1
ATOM 3841 N N . THR A 1 485 ? -7.557 -11.284 14.908 1.00 96.88 485 THR A N 1
ATOM 3842 C CA . THR A 1 485 ? -7.506 -11.137 16.360 1.00 96.88 485 THR A CA 1
ATOM 3843 C C . THR A 1 485 ? -8.300 -9.902 16.762 1.00 96.88 485 THR A C 1
ATOM 3845 O O . THR A 1 485 ? -8.237 -8.867 16.101 1.00 96.88 485 THR A O 1
ATOM 3848 N N . PHE A 1 486 ? -9.033 -10.021 17.864 1.00 95.94 486 PHE A N 1
ATOM 3849 C CA . PHE A 1 486 ? -9.840 -8.956 18.441 1.00 95.94 486 PHE A CA 1
ATOM 3850 C C . PHE A 1 486 ? -9.235 -8.537 19.774 1.00 95.94 486 PHE A C 1
ATOM 3852 O O . PHE A 1 486 ? -8.796 -9.395 20.541 1.00 95.94 486 PHE A O 1
ATOM 3859 N N . ASP A 1 487 ? -9.238 -7.239 20.046 1.00 93.12 487 ASP A N 1
ATOM 3860 C CA . ASP A 1 487 ? -8.871 -6.662 21.341 1.00 93.12 487 ASP A CA 1
ATOM 3861 C C . ASP A 1 487 ? -9.839 -5.515 21.684 1.00 93.12 487 ASP A C 1
ATOM 3863 O O . ASP A 1 487 ? -10.708 -5.151 20.880 1.00 93.12 487 ASP A O 1
ATOM 3867 N N . SER A 1 488 ? -9.715 -4.948 22.881 1.00 89.50 488 SER A N 1
ATOM 3868 C CA . SER A 1 488 ? -10.579 -3.867 23.342 1.00 89.50 488 SER A CA 1
ATOM 3869 C C . SER A 1 488 ? -10.467 -2.625 22.440 1.00 89.50 488 SER A C 1
ATOM 3871 O O . SER A 1 488 ? -9.425 -2.385 21.817 1.00 89.50 488 SER A O 1
ATOM 3873 N N . PRO A 1 489 ? -11.490 -1.756 22.392 1.00 87.50 489 PRO A N 1
ATOM 3874 C CA . PRO A 1 489 ? -11.431 -0.489 21.653 1.00 87.50 489 PRO A CA 1
ATOM 3875 C C . PRO A 1 489 ? -10.287 0.457 22.058 1.00 87.50 489 PRO A C 1
ATOM 3877 O O . PRO A 1 489 ? -9.989 1.401 21.317 1.00 87.50 489 PRO A O 1
ATOM 3880 N N . GLN A 1 490 ? -9.665 0.246 23.228 1.00 86.06 490 GLN A N 1
ATOM 3881 C CA . GLN A 1 490 ? -8.506 1.022 23.690 1.00 86.06 490 GLN A CA 1
ATOM 3882 C C . GLN A 1 490 ? -7.179 0.524 23.102 1.00 86.06 490 GLN A C 1
ATOM 3884 O O . GLN A 1 490 ? -6.215 1.282 23.084 1.00 86.06 490 GLN A O 1
ATOM 3889 N N . ALA A 1 491 ? -7.127 -0.715 22.604 1.00 89.94 491 ALA A N 1
ATOM 3890 C CA . ALA A 1 491 ? -5.950 -1.282 21.945 1.00 89.94 491 ALA A CA 1
ATOM 3891 C C . ALA A 1 491 ? -5.733 -0.744 20.518 1.00 89.94 491 ALA A C 1
ATOM 3893 O O . ALA A 1 491 ? -4.745 -1.091 19.872 1.00 89.94 491 ALA A O 1
ATOM 3894 N N . ALA A 1 492 ? -6.650 0.089 20.017 1.00 91.25 492 ALA A N 1
ATOM 3895 C CA . ALA A 1 492 ? -6.512 0.746 18.726 1.00 91.25 492 ALA A CA 1
ATOM 3896 C C . ALA A 1 492 ? -5.189 1.517 18.635 1.00 91.25 492 ALA A C 1
ATOM 3898 O O . ALA A 1 492 ? -4.769 2.202 19.574 1.00 91.25 492 ALA A O 1
ATOM 3899 N N . PHE A 1 493 ? -4.545 1.432 17.476 1.00 89.94 493 PHE A N 1
ATOM 3900 C CA . PHE A 1 493 ? -3.289 2.124 17.240 1.00 89.94 493 PHE A CA 1
ATOM 3901 C C . PHE A 1 493 ? -3.535 3.624 17.046 1.00 89.94 493 PHE A C 1
ATOM 3903 O O . PHE A 1 493 ? -4.462 4.030 16.342 1.00 89.94 493 PHE A O 1
ATOM 3910 N N . HIS A 1 494 ? -2.698 4.449 17.669 1.00 88.56 494 HIS A N 1
ATOM 3911 C CA . HIS A 1 494 ? -2.738 5.902 17.542 1.00 88.56 494 HIS A CA 1
ATOM 3912 C C . HIS A 1 494 ? -1.416 6.347 16.912 1.00 88.56 494 HIS A C 1
ATOM 3914 O O . HIS A 1 494 ? -0.390 6.309 17.598 1.00 88.56 494 HIS A O 1
ATOM 3920 N N . PRO A 1 495 ? -1.413 6.733 15.623 1.00 83.38 495 PRO A N 1
ATOM 3921 C CA . PRO A 1 495 ? -0.241 7.325 14.991 1.00 83.38 495 PRO A CA 1
ATOM 3922 C C . PRO A 1 495 ? 0.236 8.554 15.761 1.00 83.38 495 PRO A C 1
ATOM 3924 O O . PRO A 1 495 ? -0.539 9.188 16.484 1.00 83.38 495 PRO A O 1
ATOM 3927 N N . ASP A 1 496 ? 1.507 8.912 15.618 1.00 83.06 496 ASP A N 1
ATOM 3928 C CA . ASP A 1 496 ? 2.035 10.094 16.284 1.00 83.06 496 ASP A CA 1
ATOM 3929 C C . ASP A 1 496 ? 1.405 11.382 15.725 1.00 83.06 496 ASP A C 1
ATOM 3931 O O . ASP A 1 496 ? 0.835 11.415 14.633 1.00 83.06 496 ASP A O 1
ATOM 3935 N N . ALA A 1 497 ? 1.490 12.468 16.495 1.00 81.75 497 ALA A N 1
ATOM 3936 C CA . ALA A 1 497 ? 0.815 13.717 16.153 1.00 81.75 497 ALA A CA 1
ATOM 3937 C C . ALA A 1 497 ? 1.231 14.271 14.779 1.00 81.75 497 ALA A C 1
ATOM 3939 O O . ALA A 1 497 ? 0.404 14.865 14.098 1.00 81.75 497 ALA A O 1
ATOM 3940 N N . ILE A 1 498 ? 2.484 14.068 14.357 1.00 83.31 498 ILE A N 1
ATOM 3941 C CA . ILE A 1 498 ? 2.970 14.552 13.060 1.00 83.31 498 ILE A CA 1
ATOM 3942 C C . ILE A 1 498 ? 2.356 13.739 11.924 1.00 83.31 498 ILE A C 1
ATOM 3944 O O . ILE A 1 498 ? 1.812 14.330 10.994 1.00 83.31 498 ILE A O 1
ATOM 3948 N N . ALA A 1 499 ? 2.353 12.408 12.031 1.00 81.38 499 ALA A N 1
ATOM 3949 C CA . ALA A 1 499 ? 1.688 11.541 11.064 1.00 81.38 499 ALA A CA 1
ATOM 3950 C C . ALA A 1 499 ? 0.204 11.906 10.885 1.00 81.38 499 ALA A C 1
ATOM 3952 O O . ALA A 1 499 ? -0.289 12.038 9.761 1.00 81.38 499 ALA A O 1
ATOM 3953 N N . GLN A 1 500 ? -0.509 12.150 11.992 1.00 82.06 500 GLN A N 1
ATOM 3954 C CA . GLN A 1 500 ? -1.918 12.560 11.951 1.00 82.06 500 GLN A CA 1
ATOM 3955 C C . GLN A 1 500 ? -2.126 13.881 11.199 1.00 82.06 500 GLN A C 1
ATOM 3957 O O . GLN A 1 500 ? -3.066 13.998 10.418 1.00 82.06 500 GLN A O 1
ATOM 3962 N N . LEU A 1 501 ? -1.246 14.865 11.405 1.00 81.88 501 LEU A N 1
ATOM 3963 C CA . LEU A 1 501 ? -1.303 16.148 10.696 1.00 81.88 501 LEU A CA 1
ATOM 3964 C C . LEU A 1 501 ? -0.950 16.021 9.207 1.00 81.88 501 LEU A C 1
ATOM 3966 O O . LEU A 1 501 ? -1.416 16.822 8.408 1.00 81.88 501 LEU A O 1
ATOM 3970 N N . LEU A 1 502 ? -0.174 15.004 8.830 1.00 80.56 502 LEU A N 1
ATOM 3971 C CA . LEU A 1 502 ? 0.116 14.651 7.435 1.00 80.56 502 LEU A CA 1
ATOM 3972 C C . LEU A 1 502 ? -0.959 13.745 6.807 1.00 80.56 502 LEU A C 1
ATOM 3974 O O . LEU A 1 502 ? -0.783 13.254 5.690 1.00 80.56 502 LEU A O 1
ATOM 3978 N N . GLY A 1 503 ? -2.056 13.490 7.525 1.00 75.94 503 GLY A N 1
ATOM 3979 C CA . GLY A 1 503 ? -3.226 12.772 7.027 1.00 75.94 503 GLY A CA 1
ATOM 3980 C C . GLY A 1 503 ? -3.348 11.308 7.453 1.00 75.94 503 GLY A C 1
ATOM 3981 O O . GLY A 1 503 ? -4.219 10.611 6.934 1.00 75.94 503 GLY A O 1
ATOM 3982 N N . ALA A 1 504 ? -2.531 10.813 8.391 1.00 77.44 504 ALA A N 1
ATOM 3983 C CA . ALA A 1 504 ? -2.773 9.498 8.985 1.00 77.44 504 ALA A CA 1
ATOM 3984 C C . ALA A 1 504 ? -4.047 9.501 9.842 1.00 77.44 504 ALA A C 1
ATOM 3986 O O . ALA A 1 504 ? -4.441 10.515 10.422 1.00 77.44 504 ALA A O 1
ATOM 3987 N N . GLN A 1 505 ? -4.681 8.334 9.975 1.00 75.94 505 GLN A N 1
ATOM 3988 C CA . GLN A 1 505 ? -5.856 8.187 10.833 1.00 75.94 505 GLN A CA 1
ATOM 3989 C C . GLN A 1 505 ? -5.528 8.559 12.284 1.00 75.94 505 GLN A C 1
ATOM 3991 O O . GLN A 1 505 ? -4.541 8.088 12.836 1.00 75.94 505 GLN A O 1
ATOM 3996 N N . ARG A 1 506 ? -6.393 9.334 12.948 1.00 79.31 506 ARG A N 1
ATOM 3997 C CA . ARG A 1 506 ? -6.217 9.666 14.379 1.00 79.31 506 ARG A CA 1
ATOM 3998 C C . ARG A 1 506 ? -6.216 8.430 15.277 1.00 79.31 506 ARG A C 1
ATOM 4000 O O . ARG A 1 506 ? -5.482 8.360 16.259 1.00 79.31 506 ARG A O 1
ATOM 4007 N N . LYS A 1 507 ? -7.074 7.473 14.933 1.00 86.31 507 LYS A N 1
ATOM 4008 C CA . LYS A 1 507 ? -7.261 6.204 15.624 1.00 86.31 507 LYS A CA 1
ATOM 4009 C C . LYS A 1 507 ? -7.480 5.129 14.572 1.00 86.31 507 LYS A C 1
ATOM 4011 O O . LYS A 1 507 ? -8.327 5.288 13.696 1.00 86.31 507 LYS A O 1
ATOM 4016 N N . LYS A 1 508 ? -6.729 4.042 14.680 1.00 89.88 508 LYS A N 1
ATOM 4017 C CA . LYS A 1 508 ? -6.772 2.908 13.767 1.00 89.88 508 LYS A CA 1
ATOM 4018 C C . LYS A 1 508 ? -7.286 1.682 14.517 1.00 89.88 508 LYS A C 1
ATOM 4020 O O . LYS A 1 508 ? -6.543 1.016 15.236 1.00 89.88 508 LYS A O 1
ATOM 4025 N N . SER A 1 509 ? -8.591 1.438 14.395 1.00 92.50 509 SER A N 1
ATOM 4026 C CA . SER A 1 509 ? -9.274 0.267 14.963 1.00 92.50 509 SER A CA 1
ATOM 4027 C C . SER A 1 509 ? -9.106 -0.984 14.102 1.00 92.50 509 SER A C 1
ATOM 4029 O O . SER A 1 509 ? -9.191 -2.085 14.629 1.00 92.50 509 SER A O 1
ATOM 4031 N N . PHE A 1 510 ? -8.836 -0.830 12.806 1.00 95.38 510 PHE A N 1
ATOM 4032 C CA . PHE A 1 510 ? -8.534 -1.921 11.885 1.00 95.38 510 PHE A CA 1
ATOM 4033 C C . PHE A 1 510 ? -7.070 -1.838 11.455 1.00 95.38 510 PHE A C 1
ATOM 4035 O O . PHE A 1 510 ? -6.648 -0.840 10.877 1.00 95.38 510 PHE A O 1
ATOM 4042 N N . MET A 1 511 ? -6.288 -2.873 11.748 1.00 94.56 511 MET A N 1
ATOM 4043 C CA . MET A 1 511 ? -4.862 -2.936 11.427 1.00 94.56 511 MET A CA 1
ATOM 4044 C C . MET A 1 511 ? -4.574 -4.169 10.590 1.00 94.56 511 MET A C 1
ATOM 4046 O O . MET A 1 511 ? -4.885 -5.278 11.026 1.00 94.56 511 MET A O 1
ATOM 4050 N N . LEU A 1 512 ? -3.934 -3.992 9.434 1.00 95.62 512 LEU A N 1
ATOM 4051 C CA . LEU A 1 512 ? -3.449 -5.105 8.631 1.00 95.62 512 LEU A CA 1
ATOM 4052 C C . LEU A 1 512 ? -1.924 -5.163 8.672 1.00 95.62 512 LEU A C 1
ATOM 4054 O O . LEU A 1 512 ? -1.244 -4.225 8.266 1.00 95.62 512 LEU A O 1
ATOM 4058 N N . HIS A 1 513 ? -1.386 -6.291 9.129 1.00 94.88 513 HIS A N 1
ATOM 4059 C CA . HIS A 1 513 ? 0.048 -6.568 9.079 1.00 94.88 513 HIS A CA 1
ATOM 4060 C C . HIS A 1 513 ? 0.327 -7.633 8.029 1.00 94.88 513 HIS A C 1
ATOM 4062 O O . HIS A 1 513 ? -0.303 -8.690 8.018 1.00 94.88 513 HIS A O 1
ATOM 4068 N N . TYR A 1 514 ? 1.258 -7.329 7.136 1.00 95.38 514 TYR A N 1
ATOM 4069 C CA . TYR A 1 514 ? 1.677 -8.202 6.054 1.00 95.38 514 TYR A CA 1
ATOM 4070 C C . TYR A 1 514 ? 3.109 -8.652 6.328 1.00 95.38 514 TYR A C 1
ATOM 4072 O O . TYR A 1 514 ? 3.985 -7.812 6.505 1.00 95.38 514 TYR A O 1
ATOM 4080 N N . GLU A 1 515 ? 3.333 -9.961 6.349 1.00 93.69 515 GLU A N 1
ATOM 4081 C CA . GLU A 1 515 ? 4.638 -10.569 6.612 1.00 93.69 515 GLU A CA 1
ATOM 4082 C C . GLU A 1 515 ? 5.056 -11.408 5.399 1.00 93.69 515 GLU A C 1
ATOM 4084 O O . GLU A 1 515 ? 4.299 -12.272 4.936 1.00 93.69 515 GLU A O 1
ATOM 4089 N N . PHE A 1 516 ? 6.263 -11.163 4.885 1.00 92.00 516 PHE A N 1
ATOM 4090 C CA . PHE A 1 516 ? 6.864 -11.884 3.767 1.00 92.00 516 PHE A CA 1
ATOM 4091 C C . PHE A 1 516 ? 8.144 -12.599 4.217 1.00 92.00 516 PHE A C 1
ATOM 4093 O O . PHE A 1 516 ? 9.260 -12.117 4.013 1.00 92.00 516 PHE A O 1
ATOM 4100 N N . PRO A 1 517 ? 8.009 -13.772 4.849 1.00 89.94 517 PRO A N 1
ATOM 4101 C CA . PRO A 1 517 ? 9.160 -14.519 5.319 1.00 89.94 517 PRO A CA 1
ATOM 4102 C C . PRO A 1 517 ? 9.969 -15.102 4.155 1.00 89.94 517 PRO A C 1
ATOM 4104 O O . PRO A 1 517 ? 9.434 -15.488 3.118 1.00 89.94 517 PRO A O 1
ATOM 4107 N N . GLN A 1 518 ? 11.273 -15.253 4.369 1.00 88.00 518 GLN A N 1
ATOM 4108 C CA . GLN A 1 518 ? 12.237 -15.684 3.346 1.00 88.00 518 GLN A CA 1
ATOM 4109 C C . GLN A 1 518 ? 11.970 -17.100 2.803 1.00 88.00 518 GLN A C 1
ATOM 4111 O O . GLN A 1 518 ? 12.246 -17.403 1.641 1.00 88.00 518 GLN A O 1
ATOM 4116 N N . PHE A 1 519 ? 11.356 -17.970 3.614 1.00 89.94 519 PHE A N 1
ATOM 4117 C CA . PHE A 1 519 ? 10.957 -19.303 3.163 1.00 89.94 519 PHE A CA 1
ATOM 4118 C C . PHE A 1 519 ? 9.877 -19.263 2.069 1.00 89.94 519 PHE A C 1
ATOM 4120 O O . PHE A 1 519 ? 9.753 -20.228 1.321 1.00 89.94 519 PHE A O 1
ATOM 4127 N N . ALA A 1 520 ? 9.129 -18.159 1.923 1.00 91.12 520 ALA A N 1
ATOM 4128 C CA . ALA A 1 520 ? 8.089 -18.029 0.901 1.00 91.12 520 ALA A CA 1
ATOM 4129 C C . ALA A 1 520 ? 8.650 -17.995 -0.532 1.00 91.12 520 ALA A C 1
ATOM 4131 O O . ALA A 1 520 ? 7.932 -18.310 -1.488 1.00 91.12 520 ALA A O 1
ATOM 4132 N N . THR A 1 521 ? 9.920 -17.613 -0.692 1.00 88.56 521 THR A N 1
ATOM 4133 C CA . THR A 1 521 ? 10.659 -17.630 -1.965 1.00 88.56 521 THR A CA 1
ATOM 4134 C C . THR A 1 521 ? 11.827 -18.610 -1.976 1.00 88.56 521 THR A C 1
ATOM 4136 O O . THR A 1 521 ? 12.423 -18.791 -3.036 1.00 88.56 521 THR A O 1
ATOM 4139 N N . ASN A 1 522 ? 12.083 -19.306 -0.860 1.00 87.31 522 ASN A N 1
ATOM 4140 C CA . ASN A 1 522 ? 13.248 -20.170 -0.651 1.00 87.31 522 ASN A CA 1
ATOM 4141 C C . ASN A 1 522 ? 14.582 -19.408 -0.785 1.00 87.31 522 ASN A C 1
ATOM 4143 O O . ASN A 1 522 ? 15.527 -19.886 -1.410 1.00 87.31 522 ASN A O 1
ATOM 4147 N N . GLU A 1 523 ? 14.640 -18.204 -0.215 1.00 82.31 523 GLU A N 1
ATOM 4148 C CA . GLU A 1 523 ? 15.818 -17.329 -0.224 1.00 82.31 523 GLU A CA 1
ATOM 4149 C C . GLU A 1 523 ? 16.392 -17.179 1.197 1.00 82.31 523 GLU A C 1
ATOM 4151 O O . GLU A 1 523 ? 15.737 -17.510 2.184 1.00 82.31 523 GLU A O 1
ATOM 4156 N N . ILE A 1 524 ? 17.638 -16.711 1.312 1.00 82.12 524 ILE A N 1
ATOM 4157 C CA . ILE A 1 524 ? 18.283 -16.382 2.592 1.00 82.12 524 ILE A CA 1
ATOM 4158 C C . ILE A 1 524 ? 18.691 -14.911 2.525 1.00 82.12 524 ILE A C 1
ATOM 4160 O O . ILE A 1 524 ? 19.567 -14.547 1.743 1.00 82.12 524 ILE A O 1
ATOM 4164 N N . GLU A 1 525 ? 18.089 -14.068 3.361 1.00 68.19 525 GLU A N 1
ATOM 4165 C CA . GLU A 1 525 ? 18.400 -12.635 3.440 1.00 68.19 525 GLU A CA 1
ATOM 4166 C C . GLU A 1 525 ? 18.770 -12.225 4.874 1.00 68.19 525 GLU A C 1
ATOM 4168 O O . GLU A 1 525 ? 18.509 -12.938 5.847 1.00 68.19 525 GLU A O 1
ATOM 4173 N N . LYS A 1 526 ? 19.388 -11.053 5.048 1.00 63.25 526 LYS A N 1
ATOM 4174 C CA . LYS A 1 526 ? 19.614 -10.508 6.395 1.00 63.25 526 LYS A CA 1
ATOM 4175 C C . LYS A 1 526 ? 18.289 -9.968 6.955 1.00 63.25 526 LYS A C 1
ATOM 4177 O O . LYS A 1 526 ? 17.657 -9.167 6.268 1.00 63.25 526 LYS A O 1
ATOM 4182 N N . PRO A 1 527 ? 17.887 -10.330 8.189 1.00 54.62 527 PRO A N 1
ATOM 4183 C CA . PRO A 1 527 ? 16.719 -9.729 8.830 1.00 54.62 527 PRO A CA 1
ATOM 4184 C C . PRO A 1 527 ? 16.833 -8.194 8.851 1.00 54.62 527 PRO A C 1
ATOM 4186 O O . PRO A 1 527 ? 17.867 -7.668 9.266 1.00 54.62 527 PRO A O 1
ATOM 4189 N N . GLY A 1 528 ? 15.791 -7.485 8.403 1.00 52.75 528 GLY A N 1
ATOM 4190 C CA . GLY A 1 528 ? 15.698 -6.017 8.469 1.00 52.75 528 GLY A CA 1
ATOM 4191 C C . GLY A 1 528 ? 16.422 -5.233 7.363 1.00 52.75 528 GLY A C 1
ATOM 4192 O O . GLY A 1 528 ? 16.578 -4.018 7.482 1.00 52.75 528 GLY A O 1
ATOM 4193 N N . ALA A 1 529 ? 16.886 -5.881 6.288 1.00 48.00 529 ALA A N 1
ATOM 4194 C CA . ALA A 1 529 ? 17.468 -5.196 5.133 1.00 48.00 529 ALA A CA 1
ATOM 4195 C C . ALA A 1 529 ? 16.452 -5.133 3.978 1.00 48.00 529 ALA A C 1
ATOM 4197 O O . ALA A 1 529 ? 16.177 -6.131 3.329 1.00 48.00 529 ALA A O 1
ATOM 4198 N N . SER A 1 530 ? 15.901 -3.947 3.701 1.00 49.09 530 SER A N 1
ATOM 4199 C CA . SER A 1 530 ? 15.113 -3.622 2.491 1.00 49.09 530 SER A CA 1
ATOM 4200 C C . SER A 1 530 ? 13.737 -4.298 2.295 1.00 49.09 530 SER A C 1
ATOM 4202 O O . SER A 1 530 ? 12.937 -3.747 1.530 1.00 49.09 530 SER A O 1
ATOM 4204 N N . SER A 1 531 ? 13.409 -5.396 2.989 1.00 55.19 531 SER A N 1
ATOM 4205 C CA . SER A 1 531 ? 12.087 -6.057 2.944 1.00 55.19 531 SER A CA 1
ATOM 4206 C C . SER A 1 531 ? 10.961 -5.178 3.510 1.00 55.19 531 SER A C 1
ATOM 4208 O O . SER A 1 531 ? 9.881 -5.103 2.917 1.00 55.19 531 SER A O 1
ATOM 4210 N N . ASP A 1 532 ? 11.248 -4.409 4.567 1.00 66.88 532 ASP A N 1
ATOM 4211 C CA . ASP A 1 532 ? 10.253 -3.652 5.342 1.00 66.88 532 ASP A CA 1
ATOM 4212 C C . ASP A 1 532 ? 9.441 -2.669 4.483 1.00 66.88 532 ASP A C 1
ATOM 4214 O O . ASP A 1 532 ? 8.220 -2.582 4.599 1.00 66.88 532 ASP A O 1
ATOM 4218 N N . ARG A 1 533 ? 10.077 -1.955 3.535 1.00 80.94 533 ARG A N 1
ATOM 4219 C CA . ARG A 1 533 ? 9.356 -0.971 2.702 1.00 80.94 533 ARG A CA 1
ATOM 4220 C C . ARG A 1 533 ? 8.320 -1.635 1.787 1.00 80.94 533 ARG A C 1
ATOM 4222 O O . ARG A 1 533 ? 7.289 -1.028 1.495 1.00 80.94 533 ARG A O 1
ATOM 4229 N N . ARG A 1 534 ? 8.600 -2.833 1.255 1.00 83.19 534 ARG A N 1
ATOM 4230 C CA . ARG A 1 534 ? 7.658 -3.556 0.375 1.00 83.19 534 ARG A CA 1
ATOM 4231 C C . ARG A 1 534 ? 6.531 -4.185 1.184 1.00 83.19 534 ARG A C 1
ATOM 4233 O O . ARG A 1 534 ? 5.385 -4.104 0.749 1.00 83.19 534 ARG A O 1
ATOM 4240 N N . GLU A 1 535 ? 6.848 -4.747 2.344 1.00 88.50 535 GLU A N 1
ATOM 4241 C CA . GLU A 1 535 ? 5.861 -5.319 3.259 1.00 88.50 535 GLU A CA 1
ATOM 4242 C C . GLU A 1 535 ? 4.858 -4.272 3.744 1.00 88.50 535 GLU A C 1
ATOM 4244 O O . GLU A 1 535 ? 3.655 -4.476 3.580 1.00 88.50 535 GLU A O 1
ATOM 4249 N N . ILE A 1 536 ? 5.337 -3.109 4.206 1.00 88.38 536 ILE A N 1
ATOM 4250 C CA . ILE A 1 536 ? 4.481 -1.976 4.597 1.00 88.38 536 ILE A CA 1
ATOM 4251 C C . ILE A 1 536 ? 3.593 -1.551 3.420 1.00 88.38 536 ILE A C 1
ATOM 4253 O O . ILE A 1 536 ? 2.381 -1.412 3.568 1.00 88.38 536 ILE A O 1
ATOM 4257 N N . GLY A 1 537 ? 4.165 -1.397 2.219 1.00 89.56 537 GLY A N 1
ATOM 4258 C CA . GLY A 1 537 ? 3.407 -1.000 1.029 1.00 89.56 537 GLY A CA 1
ATOM 4259 C C . GLY A 1 537 ? 2.302 -1.992 0.640 1.00 89.56 537 GLY A C 1
ATOM 4260 O O . GLY A 1 537 ? 1.191 -1.578 0.311 1.00 89.56 537 GLY A O 1
ATOM 4261 N N . HIS A 1 538 ? 2.582 -3.297 0.688 1.00 92.25 538 HIS A N 1
ATOM 4262 C CA . HIS A 1 538 ? 1.585 -4.338 0.423 1.00 92.25 538 HIS A CA 1
ATOM 4263 C C . HIS A 1 538 ? 0.529 -4.432 1.527 1.00 92.25 538 HIS A C 1
ATOM 4265 O O . HIS A 1 538 ? -0.648 -4.621 1.215 1.00 92.25 538 HIS A O 1
ATOM 4271 N N . GLY A 1 539 ? 0.936 -4.270 2.788 1.00 94.19 539 GLY A N 1
ATOM 4272 C CA . GLY A 1 539 ? 0.036 -4.227 3.935 1.00 94.19 539 GLY A CA 1
ATOM 4273 C C . GLY A 1 539 ? -0.960 -3.076 3.826 1.00 94.19 539 GLY A C 1
ATOM 4274 O O . GLY A 1 539 ? -2.164 -3.309 3.868 1.00 94.19 539 GLY A O 1
ATOM 4275 N N . LEU A 1 540 ? -0.475 -1.859 3.563 1.00 92.81 540 LEU A N 1
ATOM 4276 C CA . LEU A 1 540 ? -1.319 -0.674 3.381 1.00 92.81 540 LEU A CA 1
ATOM 4277 C C . LEU A 1 540 ? -2.294 -0.822 2.207 1.00 92.81 540 LEU A C 1
ATOM 4279 O O . LEU A 1 540 ? -3.456 -0.443 2.336 1.00 92.81 540 LEU A O 1
ATOM 4283 N N . LEU A 1 541 ? -1.864 -1.400 1.080 1.00 95.44 541 LEU A N 1
ATOM 4284 C CA . LEU A 1 541 ? -2.762 -1.663 -0.050 1.00 95.44 541 LEU A CA 1
ATOM 4285 C C . LEU A 1 541 ? -3.884 -2.639 0.330 1.00 95.44 541 LEU A C 1
ATOM 4287 O O . LEU A 1 541 ? -5.051 -2.395 0.023 1.00 95.44 541 LEU A O 1
ATOM 4291 N N . ALA A 1 542 ? -3.539 -3.745 0.991 1.00 96.94 542 ALA A N 1
ATOM 4292 C CA . ALA A 1 542 ? -4.532 -4.722 1.419 1.00 96.94 542 ALA A CA 1
ATOM 4293 C C . ALA A 1 542 ? -5.466 -4.147 2.499 1.00 96.94 542 ALA A C 1
ATOM 4295 O O . ALA A 1 542 ? -6.651 -4.471 2.529 1.00 96.94 542 ALA A O 1
ATOM 4296 N N . GLU A 1 543 ? -4.951 -3.264 3.356 1.00 96.00 543 GLU A N 1
ATOM 4297 C CA . GLU A 1 543 ? -5.735 -2.582 4.379 1.00 96.00 543 GLU A CA 1
ATOM 4298 C C . GLU A 1 543 ? -6.762 -1.638 3.759 1.00 96.00 543 GLU A C 1
ATOM 4300 O O . GLU A 1 543 ? -7.944 -1.726 4.084 1.00 96.00 543 GLU A O 1
ATOM 4305 N N . LYS A 1 544 ? -6.330 -0.794 2.812 1.00 94.88 544 LYS A N 1
ATOM 4306 C CA . LYS A 1 544 ? -7.199 0.088 2.019 1.00 94.88 544 LYS A CA 1
ATOM 4307 C C . LYS A 1 544 ? -8.345 -0.681 1.366 1.00 94.88 544 LYS A C 1
ATOM 4309 O O . LYS A 1 544 ? -9.482 -0.221 1.389 1.00 94.88 544 LYS A O 1
ATOM 4314 N N . ALA A 1 545 ? -8.058 -1.874 0.841 1.00 96.94 545 ALA A N 1
ATOM 4315 C CA . ALA A 1 545 ? -9.049 -2.712 0.172 1.00 96.94 545 ALA A CA 1
ATOM 4316 C C . ALA A 1 545 ? -10.163 -3.228 1.102 1.00 96.94 545 ALA A C 1
ATOM 4318 O O . ALA A 1 545 ? -11.258 -3.513 0.616 1.00 96.94 545 ALA A O 1
ATOM 4319 N N . LEU A 1 546 ? -9.887 -3.381 2.405 1.00 96.62 546 LEU A N 1
ATOM 4320 C CA . LEU A 1 546 ? -10.785 -4.019 3.377 1.00 96.62 546 LEU A CA 1
ATOM 4321 C C . LEU A 1 546 ? -11.399 -3.034 4.383 1.00 96.62 546 LEU A C 1
ATOM 4323 O O . LEU A 1 546 ? -12.549 -3.217 4.778 1.00 96.62 546 LEU A O 1
ATOM 4327 N N . ARG A 1 547 ? -10.664 -1.993 4.802 1.00 93.81 547 ARG A N 1
ATOM 4328 C CA . ARG A 1 547 ? -11.023 -1.156 5.962 1.00 93.81 547 ARG A CA 1
ATOM 4329 C C . ARG A 1 547 ? -12.389 -0.486 5.829 1.00 93.81 547 ARG A C 1
ATOM 4331 O O . ARG A 1 547 ? -13.144 -0.476 6.789 1.00 93.81 547 ARG A O 1
ATOM 4338 N N . ASN A 1 548 ? -12.723 0.014 4.636 1.00 92.38 548 ASN A N 1
ATOM 4339 C CA . ASN A 1 548 ? -13.964 0.758 4.388 1.00 92.38 548 ASN A CA 1
ATOM 4340 C C . ASN A 1 548 ? -15.215 -0.129 4.390 1.00 92.38 548 ASN A C 1
ATOM 4342 O O . ASN A 1 548 ? -16.324 0.385 4.301 1.00 92.38 548 ASN A O 1
ATOM 4346 N N . LEU A 1 549 ? -15.042 -1.451 4.452 1.00 93.31 549 LEU A N 1
ATOM 4347 C CA . LEU A 1 549 ? -16.138 -2.411 4.523 1.00 93.31 549 LEU A CA 1
ATOM 4348 C C . LEU A 1 549 ? -16.323 -2.990 5.922 1.00 93.31 549 LEU A C 1
ATOM 4350 O O . LEU A 1 549 ? -17.315 -3.674 6.158 1.00 93.31 549 LEU A O 1
ATOM 4354 N N . VAL A 1 550 ? -15.391 -2.737 6.840 1.00 93.94 550 VAL A N 1
ATOM 4355 C CA . VAL A 1 550 ? -15.581 -3.052 8.255 1.00 93.94 550 VAL A CA 1
ATOM 4356 C C . VAL A 1 550 ? -16.517 -1.991 8.847 1.00 93.94 550 VAL A C 1
ATOM 4358 O O . VAL A 1 550 ? -16.257 -0.803 8.650 1.00 93.94 550 VAL A O 1
ATOM 4361 N N . PRO A 1 551 ? -17.592 -2.373 9.559 1.00 91.44 551 PRO A N 1
ATOM 4362 C CA . PRO A 1 551 ? -18.491 -1.405 10.185 1.00 91.44 551 PRO A CA 1
ATOM 4363 C C . PRO A 1 551 ? -17.759 -0.487 11.169 1.00 91.44 551 PRO A C 1
ATOM 4365 O O . PRO A 1 551 ? -16.953 -0.960 11.971 1.00 91.44 551 PRO A O 1
ATOM 4368 N N . GLU A 1 552 ? -18.076 0.810 11.144 1.00 86.50 552 GLU A N 1
ATOM 4369 C CA . GLU A 1 552 ? -17.473 1.795 12.056 1.00 86.50 552 GLU A CA 1
ATOM 4370 C C . GLU A 1 552 ? -17.811 1.501 13.529 1.00 86.50 552 GLU A C 1
ATOM 4372 O O . GLU A 1 552 ? -16.939 1.611 14.390 1.00 86.50 552 GLU A O 1
ATOM 4377 N N . ASP A 1 553 ? -19.032 1.024 13.797 1.00 87.06 553 ASP A N 1
ATOM 4378 C CA . ASP A 1 553 ? -19.536 0.693 15.139 1.00 87.06 553 ASP A CA 1
ATOM 4379 C C . ASP A 1 553 ? -19.193 -0.741 15.594 1.00 87.06 553 ASP A C 1
ATOM 4381 O O . ASP A 1 553 ? -19.821 -1.292 16.502 1.00 87.06 553 ASP A O 1
ATOM 4385 N N . PHE A 1 554 ? -18.212 -1.398 14.963 1.00 91.50 554 PHE A N 1
ATOM 4386 C CA . PHE A 1 554 ? -17.811 -2.740 15.380 1.00 91.50 554 PHE A CA 1
ATOM 4387 C C . PHE A 1 554 ? -17.130 -2.694 16.767 1.00 91.50 554 PHE A C 1
ATOM 4389 O O . PHE A 1 554 ? -16.172 -1.942 16.957 1.00 91.50 554 PHE A O 1
ATOM 4396 N N . PRO A 1 555 ? -17.564 -3.509 17.752 1.00 90.31 555 PRO A N 1
ATOM 4397 C CA . PRO A 1 555 ? -17.208 -3.310 19.162 1.00 90.31 555 PRO A CA 1
ATOM 4398 C C . PRO A 1 555 ? -15.755 -3.664 19.517 1.00 90.31 555 PRO A C 1
ATOM 4400 O O . PRO A 1 555 ? -15.338 -3.470 20.658 1.00 90.31 555 PRO A O 1
ATOM 4403 N N . TYR A 1 556 ? -14.966 -4.167 18.565 1.00 93.38 556 TYR A N 1
ATOM 4404 C CA . TYR A 1 556 ? -13.587 -4.596 18.784 1.00 93.38 556 TYR A CA 1
ATOM 4405 C C . TYR A 1 556 ? -12.596 -3.821 17.925 1.00 93.38 556 TYR A C 1
ATOM 4407 O O . TYR A 1 556 ? -12.870 -3.455 16.783 1.00 93.38 556 TYR A O 1
ATOM 4415 N N . THR A 1 557 ? -11.379 -3.690 18.445 1.00 95.00 557 THR A N 1
ATOM 4416 C CA . THR A 1 557 ? -10.207 -3.419 17.612 1.00 95.00 557 THR A CA 1
ATOM 4417 C C . THR A 1 557 ? -9.832 -4.707 16.879 1.00 95.00 557 THR A C 1
ATOM 4419 O O . THR A 1 557 ? -9.696 -5.758 17.504 1.00 95.00 557 THR A O 1
ATOM 4422 N N . ILE A 1 558 ? -9.644 -4.635 15.563 1.00 97.00 558 ILE A N 1
ATOM 4423 C CA . ILE A 1 558 ? -9.329 -5.767 14.694 1.00 97.00 558 ILE A CA 1
ATOM 4424 C C . ILE A 1 558 ? -7.866 -5.686 14.260 1.00 97.00 558 ILE A C 1
ATOM 4426 O O . ILE A 1 558 ? -7.441 -4.720 13.624 1.00 97.00 558 ILE A O 1
ATOM 4430 N N . ARG A 1 559 ? -7.107 -6.747 14.532 1.00 97.44 559 ARG A N 1
ATOM 4431 C CA . ARG A 1 559 ? -5.815 -7.003 13.893 1.00 97.44 559 ARG A CA 1
ATOM 4432 C C . ARG A 1 559 ? -5.970 -8.151 12.905 1.00 97.44 559 ARG A C 1
ATOM 4434 O O . ARG A 1 559 ? -6.319 -9.262 13.296 1.00 97.44 559 ARG A O 1
ATOM 4441 N N . LEU A 1 560 ? -5.651 -7.885 11.648 1.00 97.88 560 LEU A N 1
ATOM 4442 C CA . LEU A 1 560 ? -5.586 -8.862 10.576 1.00 97.88 560 LEU A CA 1
ATOM 4443 C C . LEU A 1 560 ? -4.115 -9.114 10.224 1.00 97.88 560 LEU A C 1
ATOM 4445 O O . LEU A 1 560 ? -3.437 -8.234 9.701 1.00 97.88 560 LEU A O 1
ATOM 4449 N N . ALA A 1 561 ? -3.599 -10.298 10.536 1.00 97.56 561 ALA A N 1
ATOM 4450 C CA . ALA A 1 561 ? -2.228 -10.675 10.196 1.00 97.56 561 ALA A CA 1
ATOM 4451 C C . ALA A 1 561 ? -2.232 -11.602 8.978 1.00 97.56 561 ALA A C 1
ATOM 4453 O O . ALA A 1 561 ? -2.874 -12.650 9.004 1.00 97.56 561 ALA A O 1
ATOM 4454 N N . CYS A 1 562 ? -1.518 -11.211 7.926 1.00 97.75 562 CYS A N 1
ATOM 4455 C CA . CYS A 1 562 ? -1.408 -11.919 6.657 1.00 97.75 562 CYS A CA 1
ATOM 4456 C C . CYS A 1 562 ? 0.028 -12.406 6.468 1.00 97.75 562 CYS A C 1
ATOM 4458 O O . CYS A 1 562 ? 0.930 -11.612 6.209 1.00 97.75 562 CYS A O 1
ATOM 4460 N N . GLN A 1 563 ? 0.220 -13.716 6.571 1.00 96.75 563 GLN A N 1
ATOM 4461 C CA . GLN A 1 563 ? 1.509 -14.378 6.419 1.00 96.75 563 GLN A CA 1
ATOM 4462 C C . GLN A 1 563 ? 1.589 -15.033 5.051 1.00 96.75 563 GLN A C 1
ATOM 4464 O O . GLN A 1 563 ? 0.787 -15.909 4.713 1.00 96.75 563 GLN A O 1
ATOM 4469 N N . VAL A 1 564 ? 2.559 -14.604 4.252 1.00 96.81 564 VAL A N 1
ATOM 4470 C CA . VAL A 1 564 ? 2.829 -15.236 2.966 1.00 96.81 564 VAL A CA 1
ATOM 4471 C C . VAL A 1 564 ? 3.592 -16.531 3.205 1.00 96.81 564 VAL A C 1
ATOM 4473 O O . VAL A 1 564 ? 4.686 -16.521 3.756 1.00 96.81 564 VAL A O 1
ATOM 4476 N N . LEU A 1 565 ? 3.006 -17.650 2.788 1.00 96.31 565 LEU A N 1
ATOM 4477 C CA . LEU A 1 565 ? 3.613 -18.974 2.919 1.00 96.31 565 LEU A CA 1
ATOM 4478 C C . LEU A 1 565 ? 4.345 -19.403 1.647 1.00 96.31 565 LEU A C 1
ATOM 4480 O O . LEU A 1 565 ? 5.393 -20.033 1.720 1.00 96.31 565 LEU A O 1
ATOM 4484 N N . GLU A 1 566 ? 3.816 -19.015 0.487 1.00 95.12 566 GLU A N 1
ATOM 4485 C CA . GLU A 1 566 ? 4.425 -19.238 -0.824 1.00 95.12 566 GLU A CA 1
ATOM 4486 C C . GLU A 1 566 ? 4.221 -17.994 -1.692 1.00 95.12 566 GLU A C 1
ATOM 4488 O O . GLU A 1 566 ? 3.162 -17.359 -1.631 1.00 95.12 566 GLU A O 1
ATOM 4493 N N . SER A 1 567 ? 5.201 -17.658 -2.533 1.00 93.00 567 SER A N 1
ATOM 4494 C CA . SER A 1 567 ? 5.098 -16.526 -3.454 1.00 93.00 567 SER A CA 1
ATOM 4495 C C . SER A 1 567 ? 5.520 -16.872 -4.878 1.00 93.00 567 SER A C 1
ATOM 4497 O O . SER A 1 567 ? 6.691 -17.126 -5.179 1.00 93.00 567 SER A O 1
ATOM 4499 N N . ASN A 1 568 ? 4.568 -16.768 -5.803 1.00 89.50 568 ASN A N 1
ATOM 4500 C CA . ASN A 1 568 ? 4.819 -16.756 -7.241 1.00 89.50 568 ASN A CA 1
ATOM 4501 C C . ASN A 1 568 ? 3.974 -15.682 -7.947 1.00 89.50 568 ASN A C 1
ATOM 4503 O O . ASN A 1 568 ? 3.550 -15.858 -9.087 1.00 89.50 568 ASN A O 1
ATOM 4507 N N . GLY A 1 569 ? 3.690 -14.572 -7.265 1.00 86.19 569 GLY A N 1
ATOM 4508 C CA . GLY A 1 569 ? 3.003 -13.408 -7.832 1.00 86.19 569 GLY A CA 1
ATOM 4509 C C . GLY A 1 569 ? 1.815 -12.925 -7.000 1.00 86.19 569 GLY A C 1
ATOM 4510 O O . GLY A 1 569 ? 1.024 -13.722 -6.496 1.00 86.19 569 GLY A O 1
ATOM 4511 N N . SER A 1 570 ? 1.690 -11.600 -6.891 1.00 86.19 570 SER A N 1
ATOM 4512 C CA . SER A 1 570 ? 0.560 -10.874 -6.290 1.00 86.19 570 SER A CA 1
ATOM 4513 C C . SER A 1 570 ? 0.070 -11.415 -4.938 1.00 86.19 570 SER A C 1
ATOM 4515 O O . SER A 1 570 ? -1.120 -11.658 -4.714 1.00 86.19 570 SER A O 1
ATOM 4517 N N . THR A 1 571 ? 1.003 -11.598 -4.009 1.00 94.38 571 THR A N 1
ATOM 4518 C CA . THR A 1 571 ? 0.707 -12.020 -2.634 1.00 94.38 571 THR A CA 1
ATOM 4519 C C . THR A 1 571 ? -0.096 -10.973 -1.868 1.00 94.38 571 THR A C 1
ATOM 4521 O O . THR A 1 571 ? -0.925 -11.340 -1.050 1.00 94.38 571 THR A O 1
ATOM 4524 N N . SER A 1 572 ? 0.042 -9.683 -2.189 1.00 94.50 572 SER A N 1
ATOM 4525 C CA . SER A 1 572 ? -0.801 -8.616 -1.630 1.00 94.50 572 SER A CA 1
ATOM 4526 C C . SER A 1 572 ? -2.288 -8.807 -1.946 1.00 94.50 572 SER A C 1
ATOM 4528 O O . SER A 1 572 ? -3.129 -8.654 -1.066 1.00 94.50 572 SER A O 1
ATOM 4530 N N . MET A 1 573 ? -2.629 -9.207 -3.173 1.00 97.25 573 MET A N 1
ATOM 4531 C CA . MET A 1 573 ? -4.018 -9.484 -3.555 1.00 97.25 573 MET A CA 1
ATOM 4532 C C . MET A 1 573 ? -4.530 -10.803 -2.978 1.00 97.25 573 MET A C 1
ATOM 4534 O O . MET A 1 573 ? -5.701 -10.897 -2.619 1.00 97.25 573 MET A O 1
ATOM 4538 N N . ALA A 1 574 ? -3.656 -11.801 -2.822 1.00 97.56 574 ALA A N 1
ATOM 4539 C CA . ALA A 1 574 ? -3.990 -13.004 -2.063 1.00 97.56 574 ALA A CA 1
ATOM 4540 C C . ALA A 1 574 ? -4.273 -12.680 -0.582 1.00 97.56 574 ALA A C 1
ATOM 4542 O O . ALA A 1 574 ? -5.193 -13.259 -0.010 1.00 97.56 574 ALA A O 1
ATOM 4543 N N . SER A 1 575 ? -3.561 -11.713 0.013 1.00 98.12 575 SER A N 1
ATOM 4544 C CA . SER A 1 575 ? -3.824 -11.217 1.371 1.00 98.12 575 SER A CA 1
ATOM 4545 C C . SER A 1 575 ? -5.169 -10.509 1.502 1.00 98.12 575 SER A C 1
ATOM 4547 O O . SER A 1 575 ? -5.815 -10.664 2.534 1.00 98.12 575 SER A O 1
ATOM 4549 N N . VAL A 1 576 ? -5.634 -9.793 0.471 1.00 98.31 576 VAL A N 1
ATOM 4550 C CA . VAL A 1 576 ? -6.999 -9.232 0.449 1.00 98.31 576 VAL A CA 1
ATOM 4551 C C . VAL A 1 576 ? -8.037 -10.354 0.502 1.00 98.31 576 VAL A C 1
ATOM 4553 O O . VAL A 1 576 ? -8.920 -10.327 1.358 1.00 98.31 576 VAL A O 1
ATOM 4556 N N . CYS A 1 577 ? -7.900 -11.373 -0.355 1.00 98.25 577 CYS A N 1
ATOM 4557 C CA . CYS A 1 577 ? -8.832 -12.503 -0.388 1.00 98.25 577 CYS A CA 1
ATOM 4558 C C . CYS A 1 577 ? -8.817 -13.298 0.929 1.00 98.25 577 CYS A C 1
ATOM 4560 O O . CYS A 1 577 ? -9.866 -13.516 1.535 1.00 98.25 577 CYS A O 1
ATOM 4562 N N . ALA A 1 578 ? -7.631 -13.698 1.404 1.00 98.25 578 ALA A N 1
ATOM 4563 C CA . ALA A 1 578 ? -7.475 -14.413 2.671 1.00 98.25 578 ALA A CA 1
ATOM 4564 C C . ALA A 1 578 ? -8.015 -13.587 3.845 1.00 98.25 578 ALA A C 1
ATOM 4566 O O . ALA A 1 578 ? -8.719 -14.115 4.701 1.00 98.25 578 ALA A O 1
ATOM 4567 N N . GLY A 1 579 ? -7.732 -12.284 3.851 1.00 97.94 579 GLY A N 1
ATOM 4568 C CA . GLY A 1 579 ? -8.198 -11.348 4.861 1.00 97.94 579 GLY A CA 1
ATOM 4569 C C . GLY A 1 579 ? -9.715 -11.243 4.922 1.00 97.94 579 GLY A C 1
ATOM 4570 O O . GLY A 1 579 ? -10.303 -11.387 5.992 1.00 97.94 579 GLY A O 1
ATOM 4571 N N . SER A 1 580 ? -10.364 -11.073 3.767 1.00 98.00 580 SER A N 1
ATOM 4572 C CA . SER A 1 580 ? -11.825 -11.032 3.673 1.00 98.00 580 SER A CA 1
ATOM 4573 C C . SER A 1 580 ? -12.470 -12.321 4.195 1.00 98.00 580 SER A C 1
ATOM 4575 O O . SER A 1 580 ? -13.429 -12.263 4.964 1.00 98.00 580 SER A O 1
ATOM 4577 N N . MET A 1 581 ? -11.920 -13.486 3.841 1.00 98.06 581 MET A N 1
ATOM 4578 C CA . MET A 1 581 ? -12.426 -14.776 4.321 1.00 98.06 581 MET A CA 1
ATOM 4579 C C . MET A 1 581 ? -12.187 -14.985 5.818 1.00 98.06 581 MET A C 1
ATOM 4581 O O . MET A 1 581 ? -13.053 -15.518 6.508 1.00 98.06 581 MET A O 1
ATOM 4585 N N . ALA A 1 582 ? -11.038 -14.550 6.340 1.00 98.12 582 ALA A N 1
ATOM 4586 C CA . ALA A 1 582 ? -10.734 -14.643 7.763 1.00 98.12 582 ALA A CA 1
ATOM 4587 C C . ALA A 1 582 ? -11.660 -13.745 8.600 1.00 98.12 582 ALA A C 1
ATOM 4589 O O . ALA A 1 582 ? -12.064 -14.155 9.685 1.00 98.12 582 ALA A O 1
ATOM 4590 N N . LEU A 1 583 ? -12.042 -12.566 8.090 1.00 97.81 583 LEU A N 1
ATOM 4591 C CA . LEU A 1 583 ? -13.033 -11.681 8.718 1.00 97.81 583 LEU A CA 1
ATOM 4592 C C . LEU A 1 583 ? -14.425 -12.326 8.766 1.00 97.81 583 LEU A C 1
ATOM 4594 O O . LEU A 1 583 ? -15.074 -12.288 9.810 1.00 97.81 583 LEU A O 1
ATOM 4598 N N . PHE A 1 584 ? -14.849 -12.993 7.688 1.00 97.06 584 PHE A N 1
ATOM 4599 C CA . PHE A 1 584 ? -16.109 -13.748 7.665 1.00 97.06 584 PHE A CA 1
ATOM 4600 C C . PHE A 1 584 ? -16.084 -14.922 8.652 1.00 97.06 584 PHE A C 1
ATOM 4602 O O . PHE A 1 584 ? -17.022 -15.107 9.428 1.00 97.06 584 PHE A O 1
ATOM 4609 N N . ASP A 1 585 ? -14.986 -15.686 8.679 1.00 97.56 585 ASP A N 1
ATOM 4610 C CA . ASP A 1 585 ? -14.788 -16.777 9.640 1.00 97.56 585 ASP A CA 1
ATOM 4611 C C . ASP A 1 585 ? -14.720 -16.277 11.088 1.00 97.56 585 ASP A C 1
ATOM 4613 O O . ASP A 1 585 ? -15.056 -17.026 12.003 1.00 97.56 585 ASP A O 1
ATOM 4617 N N . ALA A 1 586 ? -14.302 -15.027 11.298 1.00 96.56 586 ALA A N 1
ATOM 4618 C CA . ALA A 1 586 ? -14.314 -14.372 12.597 1.00 96.56 586 ALA A CA 1
ATOM 4619 C C . ALA A 1 586 ? -15.689 -13.834 13.000 1.00 96.56 586 ALA A C 1
ATOM 4621 O O . ALA A 1 586 ? -15.798 -13.394 14.132 1.00 96.56 586 ALA A O 1
ATOM 4622 N N . GLY A 1 587 ? -16.699 -13.847 12.119 1.00 95.25 587 GLY A N 1
ATOM 4623 C CA . GLY A 1 587 ? -18.034 -13.295 12.384 1.00 95.25 587 GLY A CA 1
ATOM 4624 C C . GLY A 1 587 ? -18.152 -11.779 12.193 1.00 95.25 587 GLY A C 1
ATOM 4625 O O . GLY A 1 587 ? -19.110 -11.181 12.672 1.00 95.25 587 GLY A O 1
ATOM 4626 N N . VAL A 1 588 ? -17.199 -11.129 11.513 1.00 95.81 588 VAL A N 1
ATOM 4627 C CA . VAL A 1 588 ? -17.277 -9.684 11.233 1.00 95.81 588 VAL A CA 1
ATOM 4628 C C . VAL A 1 588 ? -18.306 -9.433 10.121 1.00 95.81 588 VAL A C 1
ATOM 4630 O O . VAL A 1 588 ? -18.110 -9.924 9.005 1.00 95.81 588 VAL A O 1
ATOM 4633 N N . PRO A 1 589 ? -19.374 -8.653 10.371 1.00 92.81 589 PRO A N 1
ATOM 4634 C CA . PRO A 1 589 ? -20.394 -8.373 9.369 1.00 92.81 589 PRO A CA 1
ATOM 4635 C C . PRO A 1 589 ? -19.922 -7.246 8.446 1.00 92.81 589 PRO A C 1
ATOM 4637 O O . PRO A 1 589 ? -20.141 -6.075 8.737 1.00 92.81 589 PRO A O 1
ATOM 4640 N N . LEU A 1 590 ? -19.231 -7.574 7.349 1.00 90.88 590 LEU A N 1
ATOM 4641 C CA . LEU A 1 590 ? -18.831 -6.547 6.379 1.00 90.88 590 LEU A CA 1
ATOM 4642 C C . LEU A 1 590 ? -20.069 -5.852 5.773 1.00 90.88 590 LEU A C 1
ATOM 4644 O O . LEU A 1 590 ? -21.112 -6.475 5.594 1.00 90.88 590 LEU A O 1
ATOM 4648 N N . LEU A 1 591 ? -19.948 -4.563 5.431 1.00 85.44 591 LEU A N 1
ATOM 4649 C CA . LEU A 1 591 ? -21.037 -3.736 4.868 1.00 85.44 591 LEU A CA 1
ATOM 4650 C C . LEU A 1 591 ? -21.565 -4.243 3.512 1.00 85.44 591 LEU A C 1
ATOM 4652 O O . LEU A 1 591 ? -22.684 -3.934 3.099 1.00 85.44 591 LEU A O 1
ATOM 4656 N N . SER A 1 592 ? -20.739 -5.016 2.817 1.00 82.31 592 SER A N 1
ATOM 4657 C CA . SER A 1 592 ? -21.040 -5.679 1.553 1.00 82.31 592 SER A CA 1
ATOM 4658 C C . SER A 1 592 ? -20.619 -7.150 1.654 1.00 82.31 592 SER A C 1
ATOM 4660 O O . SER A 1 592 ? -20.382 -7.680 2.735 1.00 82.31 592 SER A O 1
ATOM 4662 N N . ASN A 1 593 ? -20.519 -7.835 0.519 1.00 84.44 593 ASN A N 1
ATOM 4663 C CA . ASN A 1 593 ? -19.975 -9.189 0.468 1.00 84.44 593 ASN A CA 1
ATOM 4664 C C . ASN A 1 593 ? -18.435 -9.178 0.511 1.00 84.44 593 ASN A C 1
ATOM 4666 O O . ASN A 1 593 ? -17.808 -8.140 0.720 1.00 84.44 593 ASN A O 1
ATOM 4670 N N . HIS A 1 594 ? -17.824 -10.344 0.301 1.00 93.75 594 HIS A N 1
ATOM 4671 C CA . HIS A 1 594 ? -16.377 -10.489 0.162 1.00 93.75 594 HIS A CA 1
ATOM 4672 C C . HIS A 1 594 ? -15.705 -9.415 -0.702 1.00 93.75 594 HIS A C 1
ATOM 4674 O O . HIS A 1 594 ? -16.280 -8.904 -1.666 1.00 93.75 594 HIS A O 1
ATOM 4680 N N . VAL A 1 595 ? -14.431 -9.175 -0.393 1.00 96.44 595 VAL A N 1
ATOM 4681 C CA . VAL A 1 595 ? -13.504 -8.426 -1.242 1.00 96.44 595 VAL A CA 1
ATOM 4682 C C . VAL A 1 595 ? -12.525 -9.399 -1.861 1.00 96.44 595 VAL A C 1
ATOM 4684 O O . VAL A 1 595 ? -11.863 -10.147 -1.141 1.00 96.44 595 VAL A O 1
ATOM 4687 N N . ALA A 1 596 ? -12.385 -9.350 -3.179 1.00 97.56 596 ALA A N 1
ATOM 4688 C CA . ALA A 1 596 ? -11.349 -10.090 -3.879 1.00 97.56 596 ALA A CA 1
ATOM 4689 C C . ALA A 1 596 ? -10.313 -9.137 -4.471 1.00 97.56 596 ALA A C 1
ATOM 4691 O O . ALA A 1 596 ? -10.629 -8.017 -4.872 1.00 97.56 596 ALA A O 1
ATOM 4692 N N . GLY A 1 597 ? -9.071 -9.613 -4.538 1.00 96.69 597 GLY A N 1
ATOM 4693 C CA . GLY A 1 597 ? -7.956 -8.932 -5.180 1.00 96.69 597 GLY A CA 1
ATOM 4694 C C . GLY A 1 597 ? -7.429 -9.696 -6.396 1.00 96.69 597 GLY A C 1
ATOM 4695 O O . GLY A 1 597 ? -7.326 -10.930 -6.408 1.00 96.69 597 GLY A O 1
ATOM 4696 N N . LEU A 1 598 ? -6.984 -8.955 -7.403 1.00 95.62 598 LEU A N 1
ATOM 4697 C CA . LEU A 1 598 ? -6.421 -9.469 -8.646 1.00 95.62 598 LEU A CA 1
ATOM 4698 C C . LEU A 1 598 ? -5.209 -8.640 -9.078 1.00 95.62 598 LEU A C 1
ATOM 4700 O O . LEU A 1 598 ? -5.202 -7.425 -8.925 1.00 95.62 598 LEU A O 1
ATOM 4704 N N . ALA A 1 599 ? -4.194 -9.296 -9.642 1.00 95.94 599 ALA A N 1
ATOM 4705 C CA . ALA A 1 599 ? -3.154 -8.617 -10.409 1.00 95.94 599 ALA A CA 1
ATOM 4706 C C . ALA A 1 599 ? -3.358 -8.848 -11.900 1.00 95.94 599 ALA A C 1
ATOM 4708 O O . ALA A 1 599 ? -3.545 -9.982 -12.348 1.00 95.94 599 ALA A O 1
ATOM 4709 N N . LEU A 1 600 ? -3.273 -7.763 -12.647 1.00 96.56 600 LEU A N 1
ATOM 4710 C CA . LEU A 1 600 ? -3.235 -7.717 -14.092 1.00 96.56 600 LEU A CA 1
ATOM 4711 C C . LEU A 1 600 ? -1.852 -7.255 -14.530 1.00 96.56 600 LEU A C 1
ATOM 4713 O O . LEU A 1 600 ? -1.192 -6.506 -13.814 1.00 96.56 600 LEU A O 1
ATOM 4717 N N . GLY A 1 601 ? -1.441 -7.641 -15.728 1.00 95.00 601 GLY A N 1
ATOM 4718 C CA . GLY A 1 601 ? -0.239 -7.082 -16.327 1.00 95.00 601 GLY A CA 1
ATOM 4719 C C . GLY A 1 601 ? -0.365 -6.828 -17.798 1.00 95.00 601 GLY A C 1
ATOM 4720 O O . GLY A 1 601 ? -1.368 -7.157 -18.422 1.00 95.00 601 GLY A O 1
ATOM 4721 N N . LEU A 1 602 ? 0.673 -6.218 -18.341 1.00 93.88 602 LEU A N 1
ATOM 4722 C CA . LEU A 1 602 ? 0.740 -5.831 -19.736 1.00 93.88 602 LEU A CA 1
ATOM 4723 C C . LEU A 1 602 ? 2.118 -6.171 -20.272 1.00 93.88 602 LEU A C 1
ATOM 4725 O O . LEU A 1 602 ? 3.126 -5.845 -19.644 1.00 93.88 602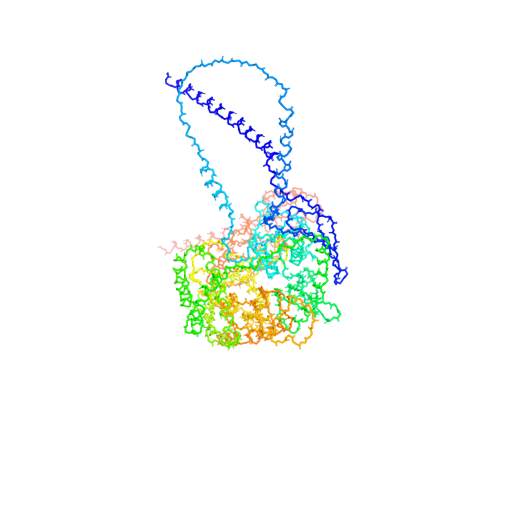 LEU A O 1
ATOM 4729 N N . ILE A 1 603 ? 2.151 -6.785 -21.446 1.00 92.69 603 ILE A N 1
ATOM 4730 C CA . ILE A 1 603 ? 3.360 -6.899 -22.253 1.00 92.69 603 ILE A CA 1
ATOM 4731 C C . ILE A 1 603 ? 3.111 -6.177 -23.565 1.00 92.69 603 ILE A C 1
ATOM 4733 O O . ILE A 1 603 ? 2.099 -6.390 -24.229 1.00 92.69 603 ILE A O 1
ATOM 4737 N N . THR A 1 604 ? 4.034 -5.298 -23.915 1.00 89.44 604 THR A N 1
ATOM 4738 C CA . THR A 1 604 ? 3.990 -4.486 -25.126 1.00 89.44 604 THR A CA 1
ATOM 4739 C C . THR A 1 604 ? 5.106 -4.887 -26.091 1.00 89.44 604 THR A C 1
ATOM 4741 O O . THR A 1 604 ? 6.118 -5.461 -25.694 1.00 89.44 604 THR A O 1
ATOM 4744 N N . GLU A 1 605 ? 4.946 -4.639 -27.383 1.00 82.94 605 GLU A N 1
ATOM 4745 C CA . GLU A 1 605 ? 6.055 -4.802 -28.332 1.00 82.94 605 GLU A CA 1
ATOM 4746 C C . GLU A 1 605 ? 7.085 -3.670 -28.135 1.00 82.94 605 GLU A C 1
ATOM 4748 O O . GLU A 1 605 ? 6.699 -2.510 -27.977 1.00 82.94 605 GLU A O 1
ATOM 4753 N N . LYS A 1 606 ? 8.393 -3.974 -28.104 1.00 69.31 606 LYS A N 1
ATOM 4754 C CA . LYS A 1 606 ? 9.420 -2.926 -27.965 1.00 69.31 606 LYS A CA 1
ATOM 4755 C C . LYS A 1 606 ? 9.543 -2.120 -29.266 1.00 69.31 606 LYS A C 1
ATOM 4757 O O . LYS A 1 606 ? 9.387 -2.638 -30.367 1.00 69.31 606 LYS A O 1
ATOM 4762 N N . SER A 1 607 ? 9.838 -0.826 -29.137 1.00 48.16 607 SER A N 1
ATOM 4763 C CA . SER A 1 607 ? 9.897 0.125 -30.256 1.00 48.16 607 SER A CA 1
ATOM 4764 C C . SER A 1 607 ? 11.049 -0.111 -31.243 1.00 48.16 607 SER A C 1
ATOM 4766 O O . SER A 1 607 ? 10.945 0.339 -32.381 1.00 48.16 607 SER A O 1
ATOM 4768 N N . GLU A 1 608 ? 12.110 -0.821 -30.851 1.00 43.81 608 GLU A N 1
ATOM 4769 C CA . GLU A 1 608 ? 13.207 -1.219 -31.752 1.00 43.81 608 GLU A CA 1
ATOM 4770 C C . GLU A 1 608 ? 12.743 -2.283 -32.766 1.00 43.81 608 GLU A C 1
ATOM 4772 O O . GLU A 1 608 ? 12.975 -2.129 -33.964 1.00 43.81 608 GLU A O 1
ATOM 4777 N N . ASP A 1 609 ? 11.951 -3.268 -32.330 1.00 34.78 609 ASP A N 1
ATOM 4778 C CA . ASP A 1 609 ? 11.338 -4.281 -33.208 1.00 34.78 609 ASP A CA 1
ATOM 4779 C C . ASP A 1 609 ? 10.240 -3.676 -34.107 1.00 34.78 609 ASP A C 1
ATOM 4781 O O . ASP A 1 609 ? 10.058 -4.056 -35.268 1.00 34.78 609 ASP A O 1
ATOM 4785 N N . ALA A 1 610 ? 9.547 -2.645 -33.610 1.00 34.84 610 ALA A N 1
ATOM 4786 C CA . ALA A 1 610 ? 8.556 -1.903 -34.385 1.00 34.84 610 ALA A CA 1
ATOM 4787 C C . ALA A 1 610 ? 9.174 -1.092 -35.539 1.00 34.84 610 ALA A C 1
ATOM 4789 O O . ALA A 1 610 ? 8.456 -0.746 -36.478 1.00 34.84 610 ALA A O 1
ATOM 4790 N N . GLN A 1 611 ? 10.472 -0.763 -35.507 1.00 28.86 611 GLN A N 1
ATOM 4791 C CA . GLN A 1 611 ? 11.130 -0.103 -36.641 1.00 28.86 611 GLN A CA 1
ATOM 4792 C C . GLN A 1 611 ? 11.358 -1.083 -37.792 1.00 28.86 611 GLN A C 1
ATOM 4794 O O . GLN A 1 611 ? 10.994 -0.749 -38.916 1.00 28.86 611 GLN A O 1
ATOM 4799 N N . VAL A 1 612 ? 11.820 -2.306 -37.514 1.00 33.69 612 VAL A N 1
ATOM 4800 C CA . VAL A 1 612 ? 12.058 -3.345 -38.535 1.00 33.69 612 VAL A CA 1
ATOM 4801 C C . VAL A 1 612 ? 10.762 -3.719 -39.268 1.00 33.69 612 VAL A C 1
ATOM 4803 O O . VAL A 1 612 ? 10.738 -3.799 -40.495 1.00 33.69 612 VAL A O 1
ATOM 4806 N N . ASN A 1 613 ? 9.643 -3.828 -38.544 1.00 30.14 613 ASN A N 1
ATOM 4807 C CA . ASN A 1 613 ? 8.336 -4.119 -39.148 1.00 30.14 613 ASN A CA 1
ATOM 4808 C C . ASN A 1 613 ? 7.702 -2.915 -39.877 1.00 30.14 613 ASN A C 1
ATOM 4810 O O . ASN A 1 613 ? 6.875 -3.100 -40.772 1.00 30.14 613 ASN A O 1
ATOM 4814 N N . ASN A 1 614 ? 8.082 -1.677 -39.537 1.00 31.25 614 ASN A N 1
ATOM 4815 C CA . ASN A 1 614 ? 7.593 -0.475 -40.223 1.00 31.25 614 ASN A CA 1
ATOM 4816 C C . ASN A 1 614 ? 8.430 -0.087 -41.451 1.00 31.25 614 ASN A C 1
ATOM 4818 O O . ASN A 1 614 ? 7.930 0.664 -42.286 1.00 31.25 614 ASN A O 1
ATOM 4822 N N . GLU A 1 615 ? 9.654 -0.602 -41.624 1.00 29.52 615 GLU A N 1
ATOM 4823 C CA . GLU A 1 615 ? 10.411 -0.391 -42.869 1.00 29.52 615 GLU A CA 1
ATOM 4824 C C . GLU A 1 615 ? 9.769 -1.081 -44.076 1.00 29.52 615 GLU A C 1
ATOM 4826 O O . GLU A 1 615 ? 9.871 -0.578 -45.192 1.00 29.52 615 GLU A O 1
ATOM 4831 N N . ILE A 1 616 ? 8.999 -2.147 -43.849 1.00 36.41 616 ILE A N 1
ATOM 4832 C CA . ILE A 1 616 ? 8.213 -2.820 -44.893 1.00 36.41 616 ILE A CA 1
ATOM 4833 C C . ILE A 1 616 ? 6.983 -1.977 -45.306 1.00 36.41 616 ILE A C 1
ATOM 4835 O O . ILE A 1 616 ? 6.479 -2.120 -46.416 1.00 36.41 616 ILE A O 1
ATOM 4839 N N . ASN A 1 617 ? 6.553 -1.016 -44.475 1.00 30.03 617 ASN A N 1
ATOM 4840 C CA . ASN A 1 617 ? 5.411 -0.125 -44.725 1.00 30.03 617 ASN A CA 1
ATOM 4841 C C . ASN A 1 617 ? 5.821 1.351 -44.946 1.00 30.03 617 ASN A C 1
ATOM 4843 O O . ASN A 1 617 ? 5.029 2.263 -44.712 1.00 30.03 617 ASN A O 1
ATOM 4847 N N . LYS A 1 618 ? 7.054 1.616 -45.405 1.00 32.25 618 LYS A N 1
ATOM 4848 C CA . LYS A 1 618 ? 7.612 2.975 -45.606 1.00 32.25 618 LYS A CA 1
ATOM 4849 C C . LYS A 1 618 ? 7.160 3.708 -46.882 1.00 32.25 618 LYS A C 1
ATOM 4851 O O . LYS A 1 618 ? 7.725 4.749 -47.208 1.00 32.25 618 LYS A O 1
ATOM 4856 N N . ASN A 1 619 ? 6.123 3.242 -47.572 1.00 28.12 619 ASN A N 1
ATOM 4857 C CA . ASN A 1 619 ? 5.593 3.917 -48.758 1.00 28.12 619 ASN A CA 1
ATOM 4858 C C . ASN A 1 619 ? 4.276 4.632 -48.456 1.00 28.12 619 ASN A C 1
ATOM 4860 O O . ASN A 1 619 ? 3.282 4.321 -49.086 1.00 28.12 619 ASN A O 1
ATOM 4864 N N . GLU A 1 620 ? 4.260 5.550 -47.485 1.00 30.75 620 GLU A N 1
ATOM 4865 C CA . GLU A 1 620 ? 3.368 6.721 -47.475 1.00 30.75 620 GLU A CA 1
ATOM 4866 C C . GLU A 1 620 ? 3.606 7.568 -46.212 1.00 30.75 620 GLU A C 1
ATOM 4868 O O . GLU A 1 620 ? 3.451 7.107 -45.086 1.00 30.75 620 GLU A O 1
ATOM 4873 N N . SER A 1 621 ? 3.895 8.858 -46.416 1.00 28.98 621 SER A N 1
ATOM 4874 C CA . SER A 1 621 ? 3.963 9.933 -45.404 1.00 28.98 621 SER A CA 1
ATOM 4875 C C . SER A 1 621 ? 5.309 10.142 -44.692 1.00 28.98 621 SER A C 1
ATOM 4877 O O . SER A 1 621 ? 5.542 9.721 -43.560 1.00 28.98 621 SER A O 1
ATOM 4879 N N . GLY A 1 622 ? 6.171 10.937 -45.333 1.00 29.72 622 GLY A N 1
ATOM 4880 C CA . GLY A 1 622 ? 7.338 11.550 -44.706 1.00 29.72 622 GLY A CA 1
ATOM 4881 C C . GLY A 1 622 ? 6.944 12.584 -43.646 1.00 29.72 622 GLY A C 1
ATOM 4882 O O . GLY A 1 622 ? 6.467 13.670 -43.961 1.00 29.72 622 GLY A O 1
ATOM 4883 N N . SER A 1 623 ? 7.170 12.257 -42.375 1.00 28.11 623 SER A N 1
ATOM 4884 C CA . SER A 1 623 ? 7.392 13.241 -41.312 1.00 28.11 623 SER A CA 1
ATOM 4885 C C . SER A 1 623 ? 8.104 12.569 -40.137 1.00 28.11 623 SER A C 1
ATOM 4887 O O . SER A 1 623 ? 7.642 11.546 -39.631 1.00 28.11 623 SER A O 1
ATOM 4889 N N . ASN A 1 624 ? 9.224 13.149 -39.699 1.00 33.47 624 ASN A N 1
ATOM 4890 C CA . ASN A 1 624 ? 9.928 12.762 -38.475 1.00 33.47 624 ASN A CA 1
ATOM 4891 C C . ASN A 1 624 ? 8.984 12.930 -37.271 1.00 33.47 624 ASN A C 1
ATOM 4893 O O . ASN A 1 624 ? 8.827 14.024 -36.731 1.00 33.47 624 ASN A O 1
ATOM 4897 N N . SER A 1 625 ? 8.313 11.841 -36.899 1.00 29.19 625 SER A N 1
ATOM 4898 C CA . SER A 1 625 ? 7.385 11.742 -35.770 1.00 29.19 625 SER A CA 1
ATOM 4899 C C . SER A 1 625 ? 8.100 11.139 -34.546 1.00 29.19 625 SER A C 1
ATOM 4901 O O . SER A 1 625 ? 9.069 10.399 -34.712 1.00 29.19 625 SER A O 1
ATOM 4903 N N . PRO A 1 626 ? 7.690 11.483 -33.310 1.00 34.97 626 PRO A N 1
ATOM 4904 C CA . PRO A 1 626 ? 8.518 11.332 -32.112 1.00 34.97 626 PRO A CA 1
ATOM 4905 C C . PRO A 1 626 ? 8.730 9.873 -31.678 1.00 34.97 626 PRO A C 1
ATOM 4907 O O . PRO A 1 626 ? 7.846 9.034 -31.834 1.00 34.97 626 PRO A O 1
ATOM 4910 N N . LYS A 1 627 ? 9.875 9.627 -31.023 1.00 41.34 627 LYS A N 1
ATOM 4911 C CA . LYS A 1 627 ? 10.357 8.351 -30.447 1.00 41.34 627 LYS A CA 1
ATOM 4912 C C . LYS A 1 627 ? 9.446 7.692 -29.380 1.00 41.34 627 LYS A C 1
ATOM 4914 O O . LYS A 1 627 ? 9.807 6.644 -28.867 1.00 41.34 627 LYS A O 1
ATOM 4919 N N . ASN A 1 628 ? 8.268 8.249 -29.079 1.00 45.25 628 ASN A N 1
ATOM 4920 C CA . ASN A 1 628 ? 7.385 7.828 -27.980 1.00 45.25 628 ASN A CA 1
ATOM 4921 C C . ASN A 1 628 ? 5.936 7.607 -28.458 1.00 45.25 628 ASN A C 1
ATOM 4923 O O . ASN A 1 628 ? 5.019 8.315 -28.037 1.00 45.25 628 ASN A O 1
ATOM 4927 N N . LYS A 1 629 ? 5.705 6.653 -29.366 1.00 57.62 629 LYS A N 1
ATOM 4928 C CA . LYS A 1 629 ? 4.347 6.173 -29.668 1.00 57.62 629 LYS A CA 1
ATOM 4929 C C . LYS A 1 629 ? 4.139 4.838 -28.963 1.00 57.62 629 LYS A C 1
ATOM 4931 O O . LYS A 1 629 ? 4.965 3.943 -29.107 1.00 57.62 629 LYS A O 1
ATOM 4936 N N . PHE A 1 630 ? 3.046 4.714 -28.212 1.00 67.88 630 PHE A N 1
ATOM 4937 C CA . PHE A 1 630 ? 2.668 3.440 -27.607 1.00 67.88 630 PHE A CA 1
ATOM 4938 C C . PHE A 1 630 ? 2.475 2.380 -28.704 1.00 67.88 630 PHE A C 1
ATOM 4940 O O . PHE A 1 630 ? 1.852 2.691 -29.727 1.00 67.88 630 PHE A O 1
ATOM 4947 N N . PRO A 1 631 ? 3.034 1.171 -28.536 1.00 73.88 631 PRO A N 1
ATOM 4948 C CA . PRO A 1 631 ? 3.043 0.156 -29.581 1.00 73.88 631 PRO A CA 1
ATOM 4949 C C . PRO A 1 631 ? 1.628 -0.317 -29.920 1.00 73.88 631 PRO A C 1
ATOM 4951 O O . PRO A 1 631 ? 0.734 -0.357 -29.073 1.00 73.88 631 PRO A O 1
ATOM 4954 N N . ASN A 1 632 ? 1.427 -0.688 -31.185 1.00 71.81 632 ASN A N 1
ATOM 4955 C CA . ASN A 1 632 ? 0.123 -1.143 -31.673 1.00 71.81 632 ASN A CA 1
ATOM 4956 C C . ASN A 1 632 ? -0.237 -2.540 -31.141 1.00 71.81 632 ASN A C 1
ATOM 4958 O O . ASN A 1 632 ? -1.421 -2.840 -30.989 1.00 71.81 632 ASN A O 1
ATOM 4962 N N . LYS A 1 633 ? 0.766 -3.384 -30.863 1.00 83.56 633 LYS A N 1
ATOM 4963 C CA . LYS A 1 633 ? 0.589 -4.738 -30.337 1.00 83.56 633 LYS A CA 1
ATOM 4964 C C . LYS A 1 633 ? 0.919 -4.772 -28.844 1.00 83.56 633 LYS A C 1
ATOM 4966 O O . LYS A 1 633 ? 2.019 -4.418 -28.418 1.00 83.56 633 LYS A O 1
ATOM 4971 N N . TYR A 1 634 ? -0.051 -5.213 -28.052 1.00 91.69 634 TYR A N 1
ATOM 4972 C CA . TYR A 1 634 ? 0.098 -5.471 -26.624 1.00 91.69 634 TYR A CA 1
ATOM 4973 C C . TYR A 1 634 ? -0.762 -6.666 -26.212 1.00 91.69 634 TYR A C 1
ATOM 4975 O O . TYR A 1 634 ? -1.724 -7.016 -26.897 1.00 91.69 634 TYR A O 1
ATOM 4983 N N . LEU A 1 635 ? -0.426 -7.274 -25.077 1.00 93.00 635 LEU A N 1
ATOM 4984 C CA . LEU A 1 635 ? -1.184 -8.358 -24.472 1.00 93.00 635 LEU A CA 1
ATOM 4985 C C . LEU A 1 635 ? -1.449 -8.057 -22.996 1.00 93.00 635 LEU A C 1
ATOM 4987 O O . LEU A 1 635 ? -0.517 -7.859 -22.216 1.00 93.00 635 LEU A O 1
ATOM 4991 N N . LEU A 1 636 ? -2.730 -8.043 -22.623 1.00 94.62 636 LEU A N 1
ATOM 4992 C CA . LEU A 1 636 ? -3.179 -7.891 -21.242 1.00 94.62 636 LEU A CA 1
ATOM 4993 C C . LEU A 1 636 ? -3.277 -9.265 -20.566 1.00 94.62 636 LEU A C 1
ATOM 4995 O O . LEU A 1 636 ? -3.978 -10.151 -21.053 1.00 94.62 636 LEU A O 1
ATOM 4999 N N . LEU A 1 637 ? -2.607 -9.420 -19.429 1.00 95.31 637 LEU A N 1
ATOM 5000 C CA . LEU A 1 637 ? -2.528 -10.648 -18.648 1.00 95.31 637 LEU A CA 1
ATOM 5001 C C . LEU A 1 637 ? -3.388 -10.562 -17.394 1.00 95.31 637 LEU A C 1
ATOM 5003 O O . LEU A 1 637 ? -3.400 -9.547 -16.703 1.00 95.31 637 LEU A O 1
ATOM 5007 N N . THR A 1 638 ? -4.076 -11.654 -17.082 1.00 95.44 638 THR A N 1
ATOM 5008 C CA . THR A 1 638 ? -4.881 -11.828 -15.872 1.00 95.44 638 THR A CA 1
ATOM 5009 C C . THR A 1 638 ? -4.175 -12.786 -14.920 1.00 95.44 638 THR A C 1
ATOM 5011 O O . THR A 1 638 ? -3.662 -13.822 -15.344 1.00 95.44 638 THR A O 1
ATOM 5014 N N . ASP A 1 639 ? -4.145 -12.451 -13.631 1.00 94.94 639 ASP A N 1
ATOM 5015 C CA . ASP A 1 639 ? -3.495 -13.245 -12.587 1.00 94.94 639 ASP A CA 1
ATOM 5016 C C . ASP A 1 639 ? -2.002 -13.500 -12.874 1.00 94.94 639 ASP A C 1
ATOM 5018 O O . ASP A 1 639 ? -1.586 -14.621 -13.197 1.00 94.94 639 ASP A O 1
ATOM 5022 N N . LEU A 1 640 ? -1.212 -12.422 -12.801 1.00 92.19 640 LEU A N 1
ATOM 5023 C CA . LEU A 1 640 ? 0.230 -12.414 -13.073 1.00 92.19 640 LEU A CA 1
ATOM 5024 C C . LEU A 1 640 ? 1.035 -13.366 -12.174 1.00 92.19 640 LEU A C 1
ATOM 5026 O O . LEU A 1 640 ? 0.876 -13.389 -10.946 1.00 92.19 640 LEU A O 1
ATOM 5030 N N . ALA A 1 641 ? 1.962 -14.094 -12.792 1.00 90.12 641 ALA A N 1
ATOM 5031 C CA . ALA A 1 641 ? 3.020 -14.846 -12.133 1.00 90.12 641 ALA A CA 1
ATOM 5032 C C . ALA A 1 641 ? 4.298 -14.002 -11.968 1.00 90.12 641 ALA A C 1
ATOM 5034 O O . ALA A 1 641 ? 4.510 -13.031 -12.689 1.00 90.12 641 ALA A O 1
ATOM 5035 N N . GLY A 1 642 ? 5.186 -14.388 -11.046 1.00 87.00 642 GLY A N 1
ATOM 5036 C CA . GLY A 1 642 ? 6.396 -13.606 -10.742 1.00 87.00 642 GLY A CA 1
ATOM 5037 C C . GLY A 1 642 ? 7.326 -13.399 -11.946 1.00 87.00 642 GLY A C 1
ATOM 5038 O O . GLY A 1 642 ? 7.879 -12.319 -12.126 1.00 87.00 642 GLY A O 1
ATOM 5039 N N . PHE A 1 643 ? 7.451 -14.402 -12.817 1.00 87.00 643 PHE A N 1
ATOM 5040 C CA . PHE A 1 643 ? 8.258 -14.296 -14.039 1.00 87.00 643 PHE A CA 1
ATOM 5041 C C . PHE A 1 643 ? 7.655 -13.323 -15.070 1.00 87.00 643 PHE A C 1
ATOM 5043 O O . PHE A 1 643 ? 8.370 -12.666 -15.824 1.00 87.00 643 PHE A O 1
ATOM 5050 N N . GLU A 1 644 ? 6.328 -13.199 -15.083 1.00 90.94 644 GLU A N 1
ATOM 5051 C CA . GLU A 1 644 ? 5.607 -12.283 -15.969 1.00 90.94 644 GLU A CA 1
ATOM 5052 C C . GLU A 1 644 ? 5.649 -10.854 -15.455 1.00 90.94 644 GLU A C 1
ATOM 5054 O O . GLU A 1 644 ? 5.741 -9.944 -16.265 1.00 90.94 644 GLU A O 1
ATOM 5059 N N . ASP A 1 645 ? 5.642 -10.652 -14.137 1.00 89.00 645 ASP A N 1
ATOM 5060 C CA . ASP A 1 645 ? 5.939 -9.349 -13.545 1.00 89.00 645 ASP A CA 1
ATOM 5061 C C . ASP A 1 645 ? 7.370 -8.924 -13.897 1.00 89.00 645 ASP A C 1
ATOM 5063 O O . ASP A 1 645 ? 7.566 -7.839 -14.433 1.00 89.00 645 ASP A O 1
ATOM 5067 N N . PHE A 1 646 ? 8.371 -9.801 -13.735 1.00 86.81 646 PHE A N 1
ATOM 5068 C CA . PHE A 1 646 ? 9.755 -9.523 -14.146 1.00 86.81 646 PHE A CA 1
ATOM 5069 C C . PHE A 1 646 ? 9.848 -9.065 -15.613 1.00 86.81 646 PHE A C 1
ATOM 5071 O O . PHE A 1 646 ? 10.439 -8.018 -15.911 1.00 86.81 646 PHE A O 1
ATOM 5078 N N . ALA A 1 647 ? 9.212 -9.808 -16.520 1.00 87.06 647 ALA A N 1
ATOM 5079 C CA . ALA A 1 647 ? 9.264 -9.532 -17.949 1.00 87.06 647 ALA A CA 1
ATOM 5080 C C . ALA A 1 647 ? 8.277 -8.457 -18.435 1.00 87.06 647 ALA A C 1
ATOM 5082 O O . ALA A 1 647 ? 8.470 -7.936 -19.534 1.00 87.06 647 ALA A O 1
ATOM 5083 N N . GLY A 1 648 ? 7.245 -8.143 -17.655 1.00 90.31 648 GLY A N 1
ATOM 5084 C CA . GLY A 1 648 ? 6.129 -7.273 -18.014 1.00 90.31 648 GLY A CA 1
ATOM 5085 C C . GLY A 1 648 ? 6.420 -5.785 -17.868 1.00 90.31 648 GLY A C 1
ATOM 5086 O O . GLY A 1 648 ? 7.378 -5.381 -17.204 1.00 90.31 648 GLY A O 1
ATOM 5087 N N . ASP A 1 649 ? 5.561 -4.985 -18.500 1.00 92.50 649 ASP A N 1
ATOM 5088 C CA . ASP A 1 649 ? 5.626 -3.519 -18.541 1.00 92.50 649 ASP A CA 1
ATOM 5089 C C . ASP A 1 649 ? 4.651 -2.853 -17.558 1.00 92.50 649 ASP A C 1
ATOM 5091 O O . ASP A 1 649 ? 4.785 -1.662 -17.273 1.00 92.50 649 ASP A O 1
ATOM 5095 N N . MET A 1 650 ? 3.681 -3.618 -17.046 1.00 94.12 650 MET A N 1
ATOM 5096 C CA . MET A 1 650 ? 2.675 -3.186 -16.074 1.00 94.12 650 MET A CA 1
ATOM 5097 C C . MET A 1 650 ? 2.429 -4.268 -15.026 1.00 94.12 650 MET A C 1
ATOM 5099 O O . MET A 1 650 ? 2.217 -5.426 -15.388 1.00 94.12 650 MET A O 1
ATOM 5103 N N . ASP A 1 651 ? 2.357 -3.848 -13.766 1.00 94.06 651 ASP A N 1
ATOM 5104 C CA . ASP A 1 651 ? 1.811 -4.590 -12.630 1.00 94.06 651 ASP A CA 1
ATOM 5105 C C . ASP A 1 651 ? 0.655 -3.773 -12.040 1.00 94.06 651 ASP A C 1
ATOM 5107 O O . ASP A 1 651 ? 0.847 -2.749 -11.379 1.00 94.06 651 ASP A O 1
ATOM 5111 N N . PHE A 1 652 ? -0.572 -4.197 -12.334 1.00 96.19 652 PHE A N 1
ATOM 5112 C CA . PHE A 1 652 ? -1.786 -3.510 -11.925 1.00 96.19 652 PHE A CA 1
ATOM 5113 C C . PHE A 1 652 ? -2.596 -4.360 -10.951 1.00 96.19 652 PHE A C 1
ATOM 5115 O O . PHE A 1 652 ? -3.244 -5.336 -11.326 1.00 96.19 652 PHE A O 1
ATOM 5122 N N . LYS A 1 653 ? -2.581 -3.965 -9.683 1.00 97.19 653 LYS A N 1
ATOM 5123 C CA . LYS A 1 653 ? -3.308 -4.604 -8.589 1.00 97.19 653 LYS A CA 1
ATOM 5124 C C . LYS A 1 653 ? -4.647 -3.904 -8.402 1.00 97.19 653 LYS A C 1
ATOM 5126 O O . LYS A 1 653 ? -4.698 -2.684 -8.256 1.00 97.19 653 LYS A O 1
ATOM 5131 N N . ILE A 1 654 ? -5.722 -4.678 -8.385 1.00 97.38 654 ILE A N 1
ATOM 5132 C CA . ILE A 1 654 ? -7.094 -4.189 -8.283 1.00 97.38 654 ILE A CA 1
ATOM 5133 C C . ILE A 1 654 ? -7.862 -5.036 -7.276 1.00 97.38 654 ILE A C 1
ATOM 5135 O O . ILE A 1 654 ? -7.794 -6.265 -7.308 1.00 97.38 654 ILE A O 1
ATOM 5139 N N . ALA A 1 655 ? -8.581 -4.379 -6.374 1.00 98.12 655 ALA A N 1
ATOM 5140 C CA . ALA A 1 655 ? -9.428 -5.018 -5.383 1.00 98.12 655 ALA A CA 1
ATOM 5141 C C . ALA A 1 655 ? -10.823 -4.394 -5.381 1.00 98.12 655 ALA A C 1
ATOM 5143 O O . ALA A 1 655 ? -10.997 -3.204 -5.661 1.00 98.12 655 ALA A O 1
ATOM 5144 N N . GLY A 1 656 ? -11.823 -5.208 -5.070 1.00 97.00 656 GLY A N 1
ATOM 5145 C CA . GLY A 1 656 ? -13.200 -4.749 -5.033 1.00 97.00 656 GLY A CA 1
ATOM 5146 C C . GLY A 1 656 ? -14.189 -5.825 -4.624 1.00 97.00 656 GLY A C 1
ATOM 5147 O O . GLY A 1 656 ? -13.837 -6.983 -4.380 1.00 97.00 656 GLY A O 1
ATOM 5148 N N . THR A 1 657 ? -15.441 -5.399 -4.566 1.00 96.31 657 THR A N 1
ATOM 5149 C CA . THR A 1 657 ? -16.617 -6.242 -4.361 1.00 96.31 657 THR A CA 1
ATOM 5150 C C . THR A 1 657 ? -17.371 -6.386 -5.686 1.00 96.31 657 THR A C 1
ATOM 5152 O O . THR A 1 657 ? -16.951 -5.874 -6.724 1.00 96.31 657 THR A O 1
ATOM 5155 N N . SER A 1 658 ? -18.532 -7.039 -5.657 1.00 93.25 658 SER A N 1
ATOM 5156 C CA . SER A 1 658 ? -19.445 -7.069 -6.804 1.00 93.25 658 SER A CA 1
ATOM 5157 C C . SER A 1 658 ? -20.068 -5.704 -7.130 1.00 93.25 658 SER A C 1
ATOM 5159 O O . SER A 1 658 ? -20.609 -5.538 -8.219 1.00 93.25 658 SER A O 1
ATOM 5161 N N . LYS A 1 659 ? -20.037 -4.736 -6.199 1.00 93.88 659 LYS A N 1
ATOM 5162 C CA . LYS A 1 659 ? -20.612 -3.394 -6.393 1.00 93.88 659 LYS A CA 1
ATOM 5163 C C . LYS A 1 659 ? -19.617 -2.420 -7.024 1.00 93.88 659 LYS A C 1
ATOM 5165 O O . LYS A 1 659 ? -20.011 -1.580 -7.822 1.00 93.88 659 LYS A O 1
ATOM 5170 N N . GLY A 1 660 ? -18.331 -2.543 -6.702 1.00 94.50 660 GLY A N 1
ATOM 5171 C CA . GLY A 1 660 ? -17.315 -1.633 -7.216 1.00 94.50 660 GLY A CA 1
ATOM 5172 C C . GLY A 1 660 ? -15.935 -1.857 -6.613 1.00 94.50 660 GLY A C 1
ATOM 5173 O O . GLY A 1 660 ? -15.697 -2.791 -5.845 1.00 94.50 660 GLY A O 1
ATOM 5174 N N . PHE A 1 661 ? -15.005 -0.979 -6.972 1.00 97.06 661 PHE A N 1
ATOM 5175 C CA . PHE A 1 661 ? -13.610 -1.060 -6.558 1.00 97.06 661 PHE A CA 1
ATOM 5176 C C . PHE A 1 661 ? -13.380 -0.432 -5.182 1.00 97.06 661 PHE A C 1
ATOM 5178 O O . PHE A 1 661 ? -13.938 0.618 -4.861 1.00 97.06 661 PHE A O 1
ATOM 5185 N N . THR A 1 662 ? -12.526 -1.065 -4.380 1.00 97.31 662 THR A N 1
ATOM 5186 C CA . THR A 1 662 ? -12.162 -0.591 -3.035 1.00 97.31 662 THR A CA 1
ATOM 5187 C C . THR A 1 662 ? -10.719 -0.114 -2.955 1.00 97.31 662 THR A C 1
ATOM 5189 O O . THR A 1 662 ? -10.426 0.820 -2.214 1.00 97.31 662 THR A O 1
ATOM 5192 N N . ALA A 1 663 ? -9.812 -0.711 -3.730 1.00 97.81 663 ALA A N 1
ATOM 5193 C CA . ALA A 1 663 ? -8.436 -0.248 -3.824 1.00 97.81 663 ALA A CA 1
ATOM 5194 C C . ALA A 1 663 ? -7.807 -0.592 -5.173 1.00 97.81 663 ALA A C 1
ATOM 5196 O O . ALA A 1 663 ? -8.114 -1.620 -5.784 1.00 97.81 663 ALA A O 1
ATOM 5197 N N . MET A 1 664 ? -6.872 0.248 -5.612 1.00 96.94 664 MET A N 1
ATOM 5198 C CA . MET A 1 664 ? -6.039 -0.018 -6.781 1.00 96.94 664 MET A CA 1
ATOM 5199 C C . MET A 1 664 ? -4.613 0.453 -6.564 1.00 96.94 664 MET A C 1
ATOM 5201 O O . MET A 1 664 ? -4.366 1.469 -5.918 1.00 96.94 664 MET A O 1
ATOM 5205 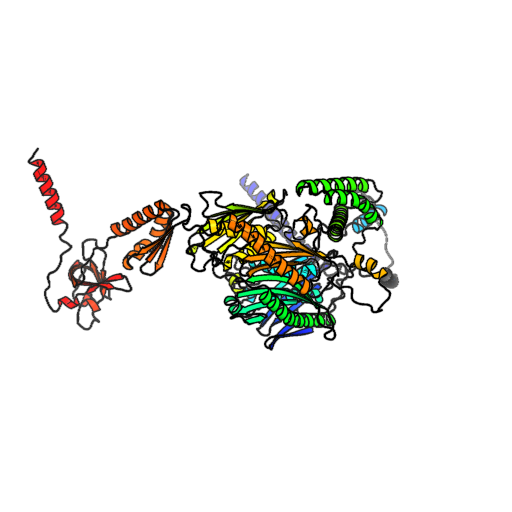N N . GLN A 1 665 ? -3.684 -0.264 -7.180 1.00 97.00 665 GLN A N 1
ATOM 5206 C CA . GLN A 1 665 ? -2.286 0.108 -7.242 1.00 97.00 665 GLN A CA 1
ATOM 5207 C C . GLN A 1 665 ? -1.729 -0.275 -8.609 1.00 97.00 665 GLN A C 1
ATOM 5209 O O . GLN A 1 665 ? -1.669 -1.457 -8.935 1.00 97.00 665 GLN A O 1
ATOM 5214 N N . MET A 1 666 ? -1.324 0.708 -9.409 1.00 95.06 666 MET A N 1
ATOM 5215 C CA . MET A 1 666 ? -0.735 0.475 -10.727 1.00 95.06 666 MET A CA 1
ATOM 5216 C C . MET A 1 666 ? 0.720 0.919 -10.773 1.00 95.06 666 MET A C 1
ATOM 5218 O O . MET A 1 666 ? 1.018 2.074 -10.468 1.00 95.06 666 MET A O 1
ATOM 5222 N N . ASP A 1 667 ? 1.585 0.004 -11.198 1.00 90.50 667 ASP A N 1
ATOM 5223 C CA . ASP A 1 667 ? 3.005 0.213 -11.445 1.00 90.50 667 ASP A CA 1
ATOM 5224 C C . ASP A 1 667 ? 3.337 -0.057 -12.903 1.00 90.50 667 ASP A C 1
ATOM 5226 O O . ASP A 1 667 ? 2.946 -1.082 -13.460 1.00 90.50 667 ASP A O 1
ATOM 5230 N N . LEU A 1 668 ? 4.080 0.857 -13.521 1.00 91.44 668 LEU A N 1
ATOM 5231 C CA . LEU A 1 668 ? 4.578 0.699 -14.882 1.00 91.44 668 LEU A CA 1
ATOM 5232 C C . LEU A 1 668 ? 6.098 0.697 -14.906 1.00 91.44 668 LEU A C 1
ATOM 5234 O O . LEU A 1 668 ? 6.746 1.293 -14.054 1.00 91.44 668 LEU A O 1
ATOM 5238 N N . LYS A 1 669 ? 6.666 0.067 -15.932 1.00 88.69 669 LYS A N 1
ATOM 5239 C CA . LYS A 1 669 ? 8.090 0.197 -16.294 1.00 88.69 669 LYS A CA 1
ATOM 5240 C C . LYS A 1 669 ? 8.302 1.046 -17.547 1.00 88.69 669 LYS A C 1
ATOM 5242 O O . LYS A 1 669 ? 9.430 1.327 -17.929 1.00 88.69 669 LYS A O 1
ATOM 5247 N N . ILE A 1 670 ? 7.206 1.455 -18.182 1.00 88.56 670 ILE A N 1
ATOM 5248 C CA . ILE A 1 670 ? 7.175 2.289 -19.384 1.00 88.56 670 ILE A CA 1
ATOM 5249 C C . ILE A 1 670 ? 6.567 3.659 -19.075 1.00 88.56 670 ILE A C 1
ATOM 5251 O O . ILE A 1 670 ? 5.915 3.852 -18.048 1.00 88.56 670 ILE A O 1
ATOM 5255 N N . CYS A 1 671 ? 6.735 4.601 -20.003 1.00 87.00 671 CYS A N 1
ATOM 5256 C CA . CYS A 1 671 ? 6.242 5.979 -19.920 1.00 87.00 671 CYS A CA 1
ATOM 5257 C C . CYS A 1 671 ? 4.722 6.114 -20.113 1.00 87.00 671 CYS A C 1
ATOM 5259 O O . CYS A 1 671 ? 4.251 6.935 -20.898 1.00 87.00 671 CYS A O 1
ATOM 5261 N N . GLY A 1 672 ? 3.959 5.319 -19.372 1.00 89.38 672 GLY A N 1
ATOM 5262 C CA . GLY A 1 672 ? 2.510 5.379 -19.330 1.00 89.38 672 GLY A CA 1
ATOM 5263 C C . GLY A 1 672 ? 1.806 4.505 -20.364 1.00 89.38 672 GLY A C 1
ATOM 5264 O O . GLY A 1 672 ? 2.378 4.088 -21.372 1.00 89.38 672 GLY A O 1
ATOM 5265 N N . ILE A 1 673 ? 0.526 4.248 -20.107 1.00 92.00 673 ILE A N 1
ATOM 5266 C CA . ILE A 1 673 ? -0.380 3.545 -21.021 1.00 92.00 673 ILE A CA 1
ATOM 5267 C C . ILE A 1 673 ? -1.527 4.467 -21.449 1.00 92.00 673 ILE A C 1
ATOM 5269 O O . ILE A 1 673 ? -2.007 5.254 -20.627 1.00 92.00 673 ILE A O 1
ATOM 5273 N N . PRO A 1 674 ? -2.013 4.381 -22.702 1.00 91.69 674 PRO A N 1
ATOM 5274 C CA . PRO A 1 674 ? -3.153 5.173 -23.141 1.00 91.69 674 PRO A CA 1
ATOM 5275 C C . PRO A 1 674 ? -4.384 4.902 -22.277 1.00 91.69 674 PRO A C 1
ATOM 5277 O O . PRO A 1 674 ? -4.667 3.750 -21.933 1.00 91.69 674 PRO A O 1
ATOM 5280 N N . LEU A 1 675 ? -5.197 5.933 -22.037 1.00 89.31 675 LEU A N 1
ATOM 5281 C CA . LEU A 1 675 ? -6.443 5.804 -21.269 1.00 89.31 675 LEU A CA 1
ATOM 5282 C C . LEU A 1 675 ? -7.377 4.691 -21.794 1.00 89.31 675 LEU A C 1
ATOM 5284 O O . LEU A 1 675 ? -8.101 4.061 -21.024 1.00 89.31 675 LEU A O 1
ATOM 5288 N N . LYS A 1 676 ? -7.345 4.406 -23.103 1.00 90.56 676 LYS A N 1
ATOM 5289 C CA . LYS A 1 676 ? -8.095 3.295 -23.712 1.00 90.56 676 LYS A CA 1
ATOM 5290 C C . LYS A 1 676 ? -7.653 1.927 -23.172 1.00 90.56 676 LYS A C 1
ATOM 5292 O O . LYS A 1 676 ? -8.511 1.123 -22.820 1.00 90.56 676 LYS A O 1
ATOM 5297 N N . VAL A 1 677 ? -6.343 1.685 -23.098 1.00 92.62 677 VAL A N 1
ATOM 5298 C CA . VAL A 1 677 ? -5.763 0.433 -22.579 1.00 92.62 677 VAL A CA 1
ATOM 5299 C C . VAL A 1 677 ? -6.042 0.318 -21.083 1.00 92.62 677 VAL A C 1
ATOM 5301 O O . VAL A 1 677 ? -6.444 -0.737 -20.604 1.00 92.62 677 VAL A O 1
ATOM 5304 N N . PHE A 1 678 ? -5.934 1.431 -20.355 1.00 93.81 678 PHE A N 1
ATOM 5305 C CA . PHE A 1 678 ? -6.299 1.482 -18.941 1.00 93.81 678 PHE A CA 1
ATOM 5306 C C . PHE A 1 678 ? -7.771 1.101 -18.703 1.00 93.81 678 PHE A C 1
ATOM 5308 O O . PHE A 1 678 ? -8.070 0.274 -17.846 1.00 93.81 678 PHE A O 1
ATOM 5315 N N . ARG A 1 679 ? -8.703 1.624 -19.513 1.00 94.56 679 ARG A N 1
ATOM 5316 C CA . ARG A 1 679 ? -10.130 1.258 -19.439 1.00 94.56 679 ARG A CA 1
ATOM 5317 C C . ARG A 1 679 ? -10.369 -0.226 -19.729 1.00 94.56 679 ARG A C 1
ATOM 5319 O O . ARG A 1 679 ? -11.210 -0.845 -19.082 1.00 94.56 679 ARG A O 1
ATOM 5326 N N . GLU A 1 680 ? -9.652 -0.799 -20.692 1.00 94.62 680 GLU A N 1
ATOM 5327 C CA . GLU A 1 680 ? -9.708 -2.239 -20.969 1.00 94.62 680 GLU A CA 1
ATOM 5328 C C . GLU A 1 680 ? -9.234 -3.058 -19.758 1.00 94.62 680 GLU A C 1
ATOM 5330 O O . GLU A 1 680 ? -9.909 -4.010 -19.356 1.00 94.62 680 GLU A O 1
ATOM 5335 N N . ALA A 1 681 ? -8.132 -2.640 -19.127 1.00 95.50 681 ALA A N 1
ATOM 5336 C CA . ALA A 1 681 ? -7.610 -3.271 -17.921 1.00 95.50 681 ALA A CA 1
ATOM 5337 C C . ALA A 1 681 ? -8.613 -3.220 -16.757 1.00 95.50 681 ALA A C 1
ATOM 5339 O O . ALA A 1 681 ? -8.832 -4.237 -16.104 1.00 95.50 681 ALA A O 1
ATOM 5340 N N . LEU A 1 682 ? -9.298 -2.091 -16.543 1.00 95.94 682 LEU A N 1
ATOM 5341 C CA . LEU A 1 682 ? -10.348 -1.973 -15.522 1.00 95.94 682 LEU A CA 1
ATOM 5342 C C . LEU A 1 682 ? -11.500 -2.961 -15.744 1.00 95.94 682 LEU A C 1
ATOM 5344 O O . LEU A 1 682 ? -11.914 -3.648 -14.810 1.00 95.94 682 LEU A O 1
ATOM 5348 N N . LYS A 1 683 ? -11.986 -3.088 -16.985 1.00 95.38 683 LYS A N 1
ATOM 5349 C CA . LYS A 1 683 ? -13.064 -4.034 -17.329 1.00 95.38 683 LYS A CA 1
ATOM 5350 C C . LYS A 1 683 ? -12.641 -5.485 -17.119 1.00 95.38 683 LYS A C 1
ATOM 5352 O O . LYS A 1 683 ? -13.414 -6.294 -16.596 1.00 95.38 683 LYS A O 1
ATOM 5357 N N . ARG A 1 684 ? -11.398 -5.816 -17.488 1.00 95.25 684 ARG A N 1
ATOM 5358 C CA . ARG A 1 684 ? -10.816 -7.136 -17.215 1.00 95.25 684 ARG A CA 1
ATOM 5359 C C . ARG A 1 684 ? -10.711 -7.392 -15.713 1.00 95.25 684 ARG A C 1
ATOM 5361 O O . ARG A 1 684 ? -11.056 -8.480 -15.261 1.00 95.25 684 ARG A O 1
ATOM 5368 N N . GLY A 1 685 ? -10.289 -6.383 -14.956 1.00 95.50 685 GLY A N 1
ATOM 5369 C CA . GLY A 1 685 ? -10.186 -6.423 -13.502 1.00 95.50 685 GLY A CA 1
ATOM 5370 C C . GLY A 1 685 ? -11.523 -6.703 -12.829 1.00 95.50 685 GLY A C 1
ATOM 5371 O O . GLY A 1 685 ? -11.605 -7.618 -12.018 1.00 95.50 685 GLY A O 1
ATOM 5372 N N . GLN A 1 686 ? -12.583 -5.996 -13.226 1.00 95.31 686 GLN A N 1
ATOM 5373 C CA . GLN A 1 686 ? -13.937 -6.204 -12.705 1.00 95.31 686 GLN A CA 1
ATOM 5374 C C . GLN A 1 686 ? -14.432 -7.638 -12.939 1.00 95.31 686 GLN A C 1
ATOM 5376 O O . GLN A 1 686 ? -14.874 -8.306 -12.007 1.00 95.31 686 GLN A O 1
ATOM 5381 N N . SER A 1 687 ? -14.296 -8.134 -14.173 1.00 95.62 687 SER A N 1
ATOM 5382 C CA . SER A 1 687 ? -14.708 -9.502 -14.527 1.00 95.62 687 SER A CA 1
ATOM 5383 C C . SER A 1 687 ? -13.916 -10.550 -13.739 1.00 95.62 687 SER A C 1
ATOM 5385 O O . SER A 1 687 ? -14.457 -11.559 -13.291 1.00 95.62 687 SER A O 1
ATOM 5387 N N . GLY A 1 688 ? -12.620 -10.298 -13.547 1.00 96.00 688 GLY A N 1
ATOM 5388 C CA . GLY A 1 688 ? -11.745 -11.180 -12.796 1.00 96.00 688 GLY A CA 1
ATOM 5389 C C . GLY A 1 688 ? -11.996 -11.175 -11.286 1.00 96.00 688 GLY A C 1
ATOM 5390 O O . GLY A 1 688 ? -11.904 -12.225 -10.655 1.00 96.00 688 GLY A O 1
ATOM 5391 N N . ILE A 1 689 ? -12.354 -10.026 -10.708 1.00 96.94 689 ILE A N 1
ATOM 5392 C CA . ILE A 1 689 ? -12.776 -9.918 -9.306 1.00 96.94 689 ILE A CA 1
ATOM 5393 C C . ILE A 1 689 ? -14.021 -10.775 -9.070 1.00 96.94 689 ILE A C 1
ATOM 5395 O O . ILE A 1 689 ? -14.010 -11.591 -8.153 1.00 96.94 689 ILE A O 1
ATOM 5399 N N . GLU A 1 690 ? -15.046 -10.675 -9.924 1.00 96.31 690 GLU A N 1
ATOM 5400 C CA . GLU A 1 690 ? -16.273 -11.469 -9.758 1.00 96.31 690 GLU A CA 1
ATOM 5401 C C . GLU A 1 690 ? -16.000 -12.980 -9.829 1.00 96.31 690 GLU A C 1
ATOM 5403 O O . GLU A 1 690 ? -16.552 -13.750 -9.042 1.00 96.31 690 GLU A O 1
ATOM 5408 N N . HIS A 1 691 ? -15.081 -13.411 -10.700 1.00 96.56 691 HIS A N 1
ATOM 5409 C CA . HIS A 1 691 ? -14.655 -14.810 -10.760 1.00 96.56 691 HIS A CA 1
ATOM 5410 C C . HIS A 1 691 ? -14.053 -15.299 -9.432 1.00 96.56 691 HIS A C 1
ATOM 5412 O O . HIS A 1 691 ? -14.408 -16.372 -8.943 1.00 96.56 691 HIS A O 1
ATOM 5418 N N . VAL A 1 692 ? -13.161 -14.511 -8.820 1.00 97.44 692 VAL A N 1
ATOM 5419 C CA . VAL A 1 692 ? -12.540 -14.870 -7.535 1.00 97.44 692 VAL A CA 1
ATOM 5420 C C . VAL A 1 692 ? -13.562 -14.815 -6.396 1.00 97.44 692 VAL A C 1
ATOM 5422 O O . VAL A 1 692 ? -13.579 -15.716 -5.557 1.00 97.44 692 VAL A O 1
ATOM 5425 N N . LEU A 1 693 ? -14.453 -13.818 -6.391 1.00 97.25 693 LEU A N 1
ATOM 5426 C CA . LEU A 1 693 ? -15.539 -13.709 -5.413 1.00 97.25 693 LEU A CA 1
ATOM 5427 C C . LEU A 1 693 ? -16.446 -14.940 -5.432 1.00 97.25 693 LEU A C 1
ATOM 5429 O O . LEU A 1 693 ? -16.803 -15.440 -4.367 1.00 97.25 693 LEU A O 1
ATOM 5433 N N . ALA A 1 694 ? -16.788 -15.460 -6.614 1.00 96.81 694 ALA A N 1
ATOM 5434 C CA . ALA A 1 694 ? -17.601 -16.666 -6.739 1.00 96.81 694 ALA A CA 1
ATOM 5435 C C . ALA A 1 694 ? -16.951 -17.882 -6.054 1.00 96.81 694 ALA A C 1
ATOM 5437 O O . ALA A 1 694 ? -17.632 -18.633 -5.357 1.00 96.81 694 ALA A O 1
ATOM 5438 N N . LEU A 1 695 ? -15.631 -18.045 -6.192 1.00 97.25 695 LEU A N 1
ATOM 5439 C CA . LEU A 1 695 ? -14.886 -19.132 -5.548 1.00 97.25 695 LEU A CA 1
ATOM 5440 C C . LEU A 1 695 ? -14.790 -18.959 -4.029 1.00 97.25 695 LEU A C 1
ATOM 5442 O O . LEU A 1 695 ? -14.885 -19.940 -3.301 1.00 97.25 695 LEU A O 1
ATOM 5446 N N . MET A 1 696 ? -14.640 -17.725 -3.544 1.00 97.44 696 MET A N 1
ATOM 5447 C CA . MET A 1 696 ? -14.622 -17.436 -2.105 1.00 97.44 696 MET A CA 1
ATOM 5448 C C . MET A 1 696 ? -15.988 -17.699 -1.458 1.00 97.44 696 MET A C 1
ATOM 5450 O O . MET A 1 696 ? -16.059 -18.369 -0.430 1.00 97.44 696 MET A O 1
ATOM 5454 N N . ARG A 1 697 ? -17.077 -17.243 -2.099 1.00 96.06 697 ARG A N 1
ATOM 5455 C CA . ARG A 1 697 ? -18.460 -17.470 -1.639 1.00 96.06 697 ARG A CA 1
ATOM 5456 C C . ARG A 1 697 ? -18.822 -18.955 -1.581 1.00 96.06 697 ARG A C 1
ATOM 5458 O O . ARG A 1 697 ? -19.652 -19.339 -0.766 1.00 96.06 697 ARG A O 1
ATOM 5465 N N . ALA A 1 698 ? -18.216 -19.783 -2.434 1.00 96.56 698 ALA A N 1
ATOM 5466 C CA . ALA A 1 698 ? -18.422 -21.229 -2.405 1.00 96.56 698 ALA A CA 1
ATOM 5467 C C . ALA A 1 698 ? -17.871 -21.886 -1.123 1.00 96.56 698 ALA A C 1
ATOM 5469 O O . ALA A 1 698 ? -18.402 -22.910 -0.702 1.00 96.56 698 ALA A O 1
ATOM 5470 N N . GLU A 1 699 ? -16.838 -21.305 -0.501 1.00 96.75 699 GLU A N 1
ATOM 5471 C CA . GLU A 1 699 ? -16.251 -21.799 0.754 1.00 96.75 699 GLU A CA 1
ATOM 5472 C C . GLU A 1 699 ? -16.924 -21.184 1.991 1.00 96.75 699 GLU A C 1
ATOM 5474 O O . GLU A 1 699 ? -17.223 -21.889 2.953 1.00 96.75 699 GLU A O 1
ATOM 5479 N N . ILE A 1 700 ? -17.172 -19.871 1.984 1.00 95.94 700 ILE A N 1
ATOM 5480 C CA . ILE A 1 700 ? -17.885 -19.175 3.061 1.00 95.94 700 ILE A CA 1
ATOM 5481 C C . ILE A 1 700 ? -18.807 -18.106 2.453 1.00 95.94 700 ILE A C 1
ATOM 5483 O O . ILE A 1 700 ? -18.339 -17.055 2.043 1.00 95.94 700 ILE A O 1
ATOM 5487 N N . PRO A 1 701 ? -20.120 -18.347 2.325 1.00 94.25 701 PRO A N 1
ATOM 5488 C CA . PRO A 1 701 ? -21.002 -17.399 1.639 1.00 94.25 701 PRO A CA 1
ATOM 5489 C C . PRO A 1 701 ? -21.295 -16.149 2.475 1.00 94.25 701 PRO A C 1
ATOM 5491 O O . PRO A 1 701 ? -21.414 -15.055 1.926 1.00 94.25 701 PRO A O 1
ATOM 5494 N N . GLU A 1 702 ? -21.391 -16.310 3.795 1.00 94.44 702 GLU A N 1
ATOM 5495 C CA . GLU A 1 702 ? -21.783 -15.271 4.746 1.00 94.44 702 GLU A CA 1
ATOM 5496 C C . GLU A 1 702 ? -20.886 -15.315 5.994 1.00 94.44 702 GLU A C 1
ATOM 5498 O O . GLU A 1 702 ? -20.311 -16.369 6.303 1.00 94.44 702 GLU A O 1
ATOM 5503 N N . PRO A 1 703 ? -20.748 -14.194 6.727 1.00 95.12 703 PRO A N 1
ATOM 5504 C CA . PRO A 1 703 ? -20.075 -14.184 8.020 1.00 95.12 703 PRO A CA 1
ATOM 5505 C C . PRO A 1 703 ? -20.718 -15.179 8.989 1.00 95.12 703 PRO A C 1
ATOM 5507 O O . PRO A 1 703 ? -21.915 -15.462 8.909 1.00 95.12 703 PRO A O 1
ATOM 5510 N N . ARG A 1 704 ? -19.940 -15.698 9.945 1.00 93.06 704 ARG A N 1
ATOM 5511 C CA . ARG A 1 704 ? -20.512 -16.572 10.979 1.00 93.06 704 ARG A CA 1
ATOM 5512 C C . ARG A 1 704 ? -21.631 -15.845 11.740 1.00 93.06 704 ARG A C 1
ATOM 5514 O O . ARG A 1 704 ? -21.392 -14.729 12.196 1.00 93.06 704 ARG A O 1
ATOM 5521 N N . PRO A 1 705 ? -22.799 -16.485 11.948 1.00 92.38 705 PRO A N 1
ATOM 5522 C CA . PRO A 1 705 ? -23.896 -15.875 12.699 1.00 92.38 705 PRO A CA 1
ATOM 5523 C C . PRO A 1 705 ? -23.535 -15.681 14.176 1.00 92.38 705 PRO A C 1
ATOM 5525 O O . PRO A 1 705 ? -23.961 -14.716 14.801 1.00 92.38 705 PRO A O 1
ATOM 5528 N N . GLU A 1 706 ? -22.718 -16.584 14.721 1.00 91.31 706 GLU A N 1
ATOM 5529 C CA . GLU A 1 706 ? -22.197 -16.511 16.081 1.00 91.31 706 GLU A CA 1
ATOM 5530 C C . GLU A 1 706 ? -20.667 -16.484 16.058 1.00 91.31 706 GLU A C 1
ATOM 5532 O O . GLU A 1 706 ? -20.010 -17.255 15.345 1.00 91.31 706 GLU A O 1
ATOM 5537 N N . MET A 1 707 ? -20.104 -15.590 16.870 1.00 91.50 707 MET A N 1
ATOM 5538 C CA . MET A 1 707 ? -18.669 -15.492 17.115 1.00 91.50 707 MET A CA 1
ATOM 5539 C C . MET A 1 707 ? -18.143 -16.795 17.734 1.00 91.50 707 MET A C 1
ATOM 5541 O O . MET A 1 707 ? -18.840 -17.476 18.487 1.00 91.50 707 MET A O 1
ATOM 5545 N N . LYS A 1 708 ? -16.888 -17.160 17.448 1.00 91.00 708 LYS A N 1
ATOM 5546 C CA . LYS A 1 708 ? -16.282 -18.365 18.039 1.00 91.00 708 LYS A CA 1
ATOM 5547 C C . LYS A 1 708 ? -16.108 -18.211 19.550 1.00 91.00 708 LYS A C 1
ATOM 5549 O O . LYS A 1 708 ? -15.873 -17.118 20.046 1.00 91.00 708 LYS A O 1
ATOM 5554 N N . SER A 1 709 ? -16.064 -19.330 20.272 1.00 88.56 709 SER A N 1
ATOM 5555 C CA . SER A 1 709 ? -15.825 -19.345 21.726 1.00 88.56 709 SER A CA 1
ATOM 5556 C C . SER A 1 709 ? -14.462 -18.785 22.157 1.00 88.56 709 SER A C 1
ATOM 5558 O O . SER A 1 709 ? -14.240 -18.568 23.343 1.00 88.56 709 SER A O 1
ATOM 5560 N N . SER A 1 710 ? -13.519 -18.636 21.222 1.00 89.25 710 SER A N 1
ATOM 5561 C CA . SER A 1 710 ? -12.209 -18.022 21.452 1.00 89.25 710 SER A CA 1
ATOM 5562 C C . SER A 1 710 ? -12.243 -16.493 21.426 1.00 89.25 710 SER A C 1
ATOM 5564 O O . SER A 1 710 ? -11.288 -15.880 21.886 1.00 89.25 710 SER A O 1
ATOM 5566 N N . VAL A 1 711 ? -13.302 -15.888 20.877 1.00 92.19 711 VAL A N 1
ATOM 5567 C CA . VAL A 1 711 ? -13.462 -14.435 20.764 1.00 92.19 711 VAL A CA 1
ATOM 5568 C C . VAL A 1 711 ? -13.663 -13.833 22.162 1.00 92.19 711 VAL A C 1
ATOM 5570 O O . VAL A 1 711 ? -14.465 -14.360 22.937 1.00 92.19 711 VAL A O 1
ATOM 5573 N N . PRO A 1 712 ? -12.977 -12.726 22.497 1.00 91.94 712 PRO A N 1
ATOM 5574 C CA . PRO A 1 712 ? -13.171 -12.035 23.764 1.00 91.94 712 PRO A CA 1
ATOM 5575 C C . PRO A 1 712 ? -14.572 -11.429 23.856 1.00 91.94 712 PRO A C 1
ATOM 5577 O O . PRO A 1 712 ? -15.155 -11.014 22.859 1.00 91.94 712 PRO A O 1
ATOM 5580 N N . ILE A 1 713 ? -15.109 -11.324 25.063 1.00 91.38 713 ILE A N 1
ATOM 5581 C CA . ILE A 1 713 ? -16.470 -10.853 25.321 1.00 91.38 713 ILE A CA 1
ATOM 5582 C C . ILE A 1 713 ? -16.412 -9.436 25.874 1.00 91.38 713 ILE A C 1
ATOM 5584 O O . ILE A 1 713 ? -15.602 -9.134 26.751 1.00 91.38 713 ILE A O 1
ATOM 5588 N N . ILE A 1 714 ? -17.292 -8.580 25.361 1.00 90.75 714 ILE A N 1
ATOM 5589 C CA . ILE A 1 714 ? -17.554 -7.253 25.909 1.00 90.75 714 ILE A CA 1
ATOM 5590 C C . ILE A 1 714 ? -18.909 -7.300 26.601 1.00 90.75 714 ILE A C 1
ATOM 5592 O O . ILE A 1 714 ? -19.912 -7.620 25.968 1.00 90.75 714 ILE A O 1
ATOM 5596 N N . GLU A 1 715 ? -18.941 -6.961 27.886 1.00 91.00 715 GLU A N 1
ATOM 5597 C CA . GLU A 1 715 ? -20.183 -6.815 28.640 1.00 91.00 715 GLU A CA 1
ATOM 5598 C C . GLU A 1 715 ? -20.258 -5.443 29.306 1.00 91.00 715 GLU A C 1
ATOM 5600 O O . GLU A 1 715 ? -19.285 -4.965 29.894 1.00 91.00 715 GLU A O 1
ATOM 5605 N N . LEU A 1 716 ? -21.434 -4.823 29.226 1.00 90.44 716 LEU A N 1
ATOM 5606 C CA . LEU A 1 716 ? -21.742 -3.590 29.935 1.00 90.44 716 LEU A CA 1
ATOM 5607 C C . LEU A 1 716 ? -22.412 -3.923 31.262 1.00 90.44 716 LEU A C 1
ATOM 5609 O O . LEU A 1 716 ? -23.482 -4.528 31.300 1.00 90.44 716 LEU A O 1
ATOM 5613 N N . MET A 1 717 ? -21.780 -3.509 32.356 1.00 89.44 717 MET A N 1
ATOM 5614 C CA . MET A 1 717 ? -22.298 -3.680 33.706 1.00 89.44 717 MET A CA 1
ATOM 5615 C C . MET A 1 717 ? -22.709 -2.320 34.266 1.00 89.44 717 MET A C 1
ATOM 5617 O O . MET A 1 717 ? -21.910 -1.382 34.328 1.00 89.44 717 MET A O 1
ATOM 5621 N N . GLN A 1 718 ? -23.957 -2.216 34.717 1.00 87.06 718 GLN A N 1
ATOM 5622 C CA . GLN A 1 718 ? -24.449 -1.001 35.352 1.00 87.06 718 GLN A CA 1
ATOM 5623 C C . GLN A 1 718 ? -23.875 -0.880 36.767 1.00 87.06 718 GLN A C 1
ATOM 5625 O O . GLN A 1 718 ? -24.036 -1.768 37.607 1.00 87.06 718 GLN A O 1
ATOM 5630 N N . LEU A 1 719 ? -23.228 0.247 37.049 1.00 83.94 719 LEU A N 1
ATOM 5631 C CA . LEU A 1 719 ? -22.658 0.558 38.349 1.00 83.94 719 LEU A CA 1
ATOM 5632 C C . LEU A 1 719 ? -23.128 1.946 38.807 1.00 83.94 719 LEU A C 1
ATOM 5634 O O . LEU A 1 719 ? -22.876 2.938 38.126 1.00 83.94 719 LEU A O 1
ATOM 5638 N N . PRO A 1 720 ? -23.759 2.068 39.990 1.00 81.75 720 PRO A N 1
ATOM 5639 C CA . PRO A 1 720 ? -24.139 3.370 40.518 1.00 81.75 720 PRO A CA 1
ATOM 5640 C C . PRO A 1 720 ? -22.942 4.327 40.629 1.00 81.75 720 PRO A C 1
ATOM 5642 O O . PRO A 1 720 ? -21.877 3.932 41.110 1.00 81.75 720 PRO A O 1
ATOM 5645 N N . ILE A 1 721 ? -23.151 5.604 40.284 1.00 80.69 721 ILE A N 1
ATOM 5646 C CA . ILE A 1 721 ? -22.116 6.661 40.241 1.00 80.69 721 ILE A CA 1
ATOM 5647 C C . ILE A 1 721 ? -21.260 6.684 41.519 1.00 80.69 721 ILE A C 1
ATOM 5649 O O . ILE A 1 721 ? -20.038 6.798 41.470 1.00 80.69 721 ILE A O 1
ATOM 5653 N N . TYR A 1 722 ? -21.884 6.502 42.687 1.00 76.62 722 TYR A N 1
ATOM 5654 C CA . TYR A 1 722 ? -21.191 6.542 43.977 1.00 76.62 722 TYR A CA 1
ATOM 5655 C C . TYR A 1 722 ? -20.250 5.349 44.235 1.00 76.62 722 TYR A C 1
ATOM 5657 O O . TYR A 1 722 ? -19.355 5.457 45.072 1.00 76.62 722 TYR A O 1
ATOM 5665 N N . LYS A 1 723 ? -20.425 4.223 43.530 1.00 81.31 723 LYS A N 1
ATOM 5666 C CA . LYS A 1 723 ? -19.583 3.018 43.648 1.00 81.31 723 LYS A CA 1
ATOM 5667 C C . LYS A 1 723 ? -18.408 3.016 42.678 1.00 81.31 723 LYS A C 1
ATOM 5669 O O . LYS A 1 723 ? -17.409 2.347 42.916 1.00 81.31 723 LYS A O 1
ATOM 5674 N N . ARG A 1 724 ? -18.475 3.808 41.614 1.00 81.31 724 ARG A N 1
ATOM 5675 C CA . ARG A 1 724 ? -17.424 3.924 40.597 1.00 81.31 724 ARG A CA 1
ATOM 5676 C C . ARG A 1 724 ? -16.035 4.289 41.152 1.00 81.31 724 ARG A C 1
ATOM 5678 O O . ARG A 1 724 ? -15.056 3.676 40.717 1.00 81.31 724 ARG A O 1
ATOM 5685 N N . PRO A 1 725 ? -15.891 5.185 42.155 1.00 84.38 725 PRO A N 1
ATOM 5686 C CA . PRO A 1 725 ? -14.594 5.438 42.776 1.00 84.38 725 PRO A CA 1
ATOM 5687 C C . PRO A 1 725 ? -13.977 4.205 43.444 1.00 84.38 725 PRO A C 1
ATOM 5689 O O . PRO A 1 725 ? -12.774 4.198 43.647 1.00 84.38 725 PRO A O 1
ATOM 5692 N N . ILE A 1 726 ? -14.742 3.166 43.786 1.00 85.19 726 ILE A N 1
ATOM 5693 C CA . ILE A 1 726 ? -14.182 1.943 44.380 1.00 85.19 726 ILE A CA 1
ATOM 5694 C C . ILE A 1 726 ? -13.246 1.253 43.378 1.00 85.19 726 ILE A C 1
ATOM 5696 O O . ILE A 1 726 ? -12.183 0.787 43.770 1.00 85.19 726 ILE A O 1
ATOM 5700 N N . LEU A 1 727 ? -13.588 1.243 42.087 1.00 85.00 727 LEU A N 1
ATOM 5701 C CA . LEU A 1 727 ? -12.777 0.597 41.048 1.00 85.00 727 LEU A CA 1
ATOM 5702 C C . LEU A 1 727 ? -11.645 1.498 40.540 1.00 85.00 727 LEU A C 1
ATOM 5704 O O . LEU A 1 727 ? -10.513 1.042 40.375 1.00 85.00 727 LEU A O 1
ATOM 5708 N N . PHE A 1 728 ? -11.943 2.782 40.314 1.00 87.44 728 PHE A N 1
ATOM 5709 C CA . PHE A 1 728 ? -11.047 3.688 39.584 1.00 87.44 728 PHE A CA 1
ATOM 5710 C C . PHE A 1 728 ? -10.233 4.657 40.466 1.00 87.44 728 PHE A C 1
ATOM 5712 O O . PHE A 1 728 ? -9.340 5.340 39.957 1.00 87.44 728 PHE A O 1
ATOM 5719 N N . ARG A 1 729 ? -10.478 4.736 41.785 1.00 83.56 729 ARG A N 1
ATOM 5720 C CA . ARG A 1 729 ? -9.673 5.585 42.693 1.00 83.56 729 ARG A CA 1
ATOM 5721 C C . ARG A 1 729 ? -8.242 5.045 42.827 1.00 83.56 729 ARG A C 1
ATOM 5723 O O . ARG A 1 729 ? -7.973 3.871 42.586 1.00 83.56 729 ARG A O 1
ATOM 5730 N N . SER A 1 730 ? -7.316 5.932 43.201 1.00 84.19 730 SER A N 1
ATOM 5731 C CA . SER A 1 730 ? -5.892 5.615 43.407 1.00 84.19 730 SER A CA 1
ATOM 5732 C C . SER A 1 730 ? -5.214 5.057 42.148 1.00 84.19 730 SER A C 1
ATOM 5734 O O . SER A 1 730 ? -4.487 4.071 42.208 1.00 84.19 730 SER A O 1
ATOM 5736 N N . GLY A 1 731 ? -5.478 5.674 40.989 1.00 82.00 731 GLY A N 1
ATOM 5737 C CA . GLY A 1 731 ? -4.893 5.255 39.709 1.00 82.00 731 GLY A CA 1
ATOM 5738 C C . GLY A 1 731 ? -5.456 3.935 39.173 1.00 82.00 731 GLY A C 1
ATOM 5739 O O . GLY A 1 731 ? -4.721 3.186 38.524 1.00 82.00 731 GLY A O 1
ATOM 5740 N N . ALA A 1 732 ? -6.735 3.662 39.466 1.00 86.88 732 ALA A N 1
ATOM 5741 C CA . ALA A 1 732 ? -7.451 2.438 39.114 1.00 86.88 732 ALA A CA 1
ATOM 5742 C C . ALA A 1 732 ? -6.813 1.155 39.676 1.00 86.88 732 ALA A C 1
ATOM 5744 O O . ALA A 1 732 ? -6.744 0.137 38.994 1.00 86.88 732 ALA A O 1
ATOM 5745 N N . TYR A 1 733 ? -6.339 1.204 40.928 1.00 89.38 733 TYR A N 1
ATOM 5746 C CA . TYR A 1 733 ? -5.670 0.072 41.580 1.00 89.38 733 TYR A CA 1
ATOM 5747 C C . TYR A 1 733 ? -6.527 -1.202 41.579 1.00 89.38 733 TYR A C 1
ATOM 5749 O O . TYR A 1 733 ? -6.052 -2.248 41.152 1.00 89.38 733 TYR A O 1
ATOM 5757 N N . ASN A 1 734 ? -7.799 -1.108 41.984 1.00 90.12 734 ASN A N 1
ATOM 5758 C CA . ASN A 1 734 ? -8.695 -2.267 42.040 1.00 90.12 734 ASN A CA 1
ATOM 5759 C C . ASN A 1 734 ? -9.025 -2.811 40.644 1.00 90.12 734 ASN A C 1
ATOM 5761 O O . ASN A 1 734 ? -9.042 -4.022 40.460 1.00 90.12 734 ASN A O 1
ATOM 5765 N N . ALA A 1 735 ? -9.223 -1.942 39.648 1.00 89.69 735 ALA A N 1
ATOM 5766 C CA . ALA A 1 735 ? -9.399 -2.376 38.261 1.00 89.69 735 ALA A CA 1
ATOM 5767 C C . ALA A 1 735 ? -8.159 -3.118 37.727 1.00 89.69 735 ALA A C 1
ATOM 5769 O O . ALA A 1 735 ? -8.298 -4.169 37.112 1.00 89.69 735 ALA A O 1
ATOM 5770 N N . LYS A 1 736 ? -6.949 -2.622 38.024 1.00 91.00 736 LYS A N 1
ATOM 5771 C CA . LYS A 1 736 ? -5.685 -3.286 37.659 1.00 91.00 736 LYS A CA 1
ATOM 5772 C C . LYS A 1 736 ? -5.462 -4.595 38.411 1.00 91.00 736 LYS A C 1
ATOM 5774 O O . LYS A 1 736 ? -4.875 -5.512 37.852 1.00 91.00 736 LYS A O 1
ATOM 5779 N N . LEU A 1 737 ? -5.906 -4.686 39.665 1.00 91.44 737 LEU A N 1
ATOM 5780 C CA . LEU A 1 737 ? -5.850 -5.923 40.443 1.00 91.44 737 LEU A CA 1
ATOM 5781 C C . LEU A 1 737 ? -6.763 -6.988 39.824 1.00 91.44 737 LEU A C 1
ATOM 5783 O O . LEU A 1 737 ? -6.314 -8.105 39.589 1.00 91.44 737 LEU A O 1
ATOM 5787 N N . ILE A 1 738 ? -8.002 -6.618 39.482 1.00 91.88 738 ILE A N 1
ATOM 5788 C CA . ILE A 1 738 ? -8.932 -7.500 38.764 1.00 91.88 738 ILE A CA 1
ATOM 5789 C C . ILE A 1 738 ? -8.322 -7.929 37.425 1.00 91.88 738 ILE A C 1
ATOM 5791 O O . ILE A 1 738 ? -8.332 -9.118 37.113 1.00 91.88 738 ILE A O 1
ATOM 5795 N N . GLU A 1 739 ? -7.749 -6.999 36.657 1.00 91.88 739 GLU A N 1
ATOM 5796 C CA . GLU A 1 739 ? -7.075 -7.310 35.392 1.00 91.88 739 GLU A CA 1
ATOM 5797 C C . GLU A 1 739 ? -5.905 -8.285 35.594 1.00 91.88 739 GLU A C 1
ATOM 5799 O O . GLU A 1 739 ? -5.782 -9.251 34.847 1.00 91.88 739 GLU A O 1
ATOM 5804 N N . ALA A 1 740 ? -5.085 -8.096 36.631 1.00 92.00 740 ALA A N 1
ATOM 5805 C CA . ALA A 1 740 ? -3.952 -8.970 36.928 1.00 92.00 740 ALA A CA 1
ATOM 5806 C C . ALA A 1 740 ? -4.373 -10.386 37.363 1.00 92.00 740 ALA A C 1
ATOM 5808 O O . ALA A 1 740 ? -3.698 -11.352 37.013 1.00 92.00 740 ALA A O 1
ATOM 5809 N N . GLU A 1 741 ? -5.472 -10.526 38.112 1.00 92.25 741 GLU A N 1
ATOM 5810 C CA . GLU A 1 741 ? -5.937 -11.825 38.618 1.00 92.25 741 GLU A CA 1
ATOM 5811 C C . GLU A 1 741 ? -6.822 -12.585 37.618 1.00 92.25 741 GLU A C 1
ATOM 5813 O O . GLU A 1 741 ? -6.775 -13.814 37.555 1.00 92.25 741 GLU A O 1
ATOM 5818 N N . THR A 1 742 ? -7.635 -11.874 36.832 1.00 91.50 742 THR A N 1
ATOM 5819 C CA . THR A 1 742 ? -8.657 -12.481 35.955 1.00 91.50 742 THR A CA 1
ATOM 5820 C C . THR A 1 742 ? -8.365 -12.333 34.463 1.00 91.50 742 THR A C 1
ATOM 5822 O O . THR A 1 742 ? -8.941 -13.063 33.650 1.00 91.50 742 THR A O 1
ATOM 5825 N N . GLY A 1 743 ? -7.488 -11.397 34.089 1.00 88.44 743 GLY A N 1
ATOM 5826 C CA . GLY A 1 743 ? -7.261 -10.978 32.705 1.00 88.44 743 GLY A CA 1
ATOM 5827 C C . GLY A 1 743 ? -8.356 -10.067 32.137 1.00 88.44 743 GLY A C 1
ATOM 5828 O O . GLY A 1 743 ? -8.303 -9.742 30.952 1.00 88.44 743 GLY A O 1
ATOM 5829 N N . VAL A 1 744 ? -9.361 -9.679 32.934 1.00 91.75 744 VAL A N 1
ATOM 5830 C CA . VAL A 1 744 ? -10.481 -8.835 32.488 1.00 91.75 744 VAL A CA 1
ATOM 5831 C C . VAL A 1 744 ? -10.123 -7.361 32.631 1.00 91.75 744 VAL A C 1
ATOM 5833 O O . VAL A 1 744 ? -9.876 -6.873 33.734 1.00 91.75 744 VAL A O 1
ATOM 5836 N N . LYS A 1 745 ? -10.148 -6.632 31.515 1.00 90.56 745 LYS A N 1
ATOM 5837 C CA . LYS A 1 745 ? -9.958 -5.179 31.506 1.00 90.56 745 LYS A CA 1
ATOM 5838 C C . LYS A 1 745 ? -11.267 -4.496 31.882 1.00 90.56 745 LYS A C 1
ATOM 5840 O O . LYS A 1 745 ? -12.294 -4.718 31.243 1.00 90.56 745 LYS A O 1
ATOM 5845 N N . VAL A 1 746 ? -11.211 -3.646 32.903 1.00 90.38 746 VAL A N 1
ATOM 5846 C CA . VAL A 1 746 ? -12.355 -2.854 33.370 1.00 90.38 746 VAL A CA 1
ATOM 5847 C C . VAL A 1 746 ? -12.155 -1.405 32.947 1.00 90.38 746 VAL A C 1
ATOM 5849 O O . VAL A 1 746 ? -11.252 -0.726 33.440 1.00 90.38 746 VAL A O 1
ATOM 5852 N N . SER A 1 747 ? -13.005 -0.918 32.049 1.00 88.12 747 SER A N 1
ATOM 5853 C CA . SER A 1 747 ? -12.990 0.468 31.584 1.00 88.12 747 SER A CA 1
ATOM 5854 C C . SER A 1 747 ? -14.288 1.188 31.915 1.00 88.12 747 SER A C 1
ATOM 5856 O O . SER A 1 747 ? -15.348 0.591 32.069 1.00 88.12 747 SER A O 1
ATOM 5858 N N . SER A 1 748 ? -14.201 2.506 32.045 1.00 85.06 748 SER A N 1
ATOM 5859 C CA . SER A 1 748 ? -15.385 3.353 32.092 1.00 85.06 748 SER A CA 1
ATOM 5860 C C . SER A 1 748 ? -15.936 3.545 30.690 1.00 85.06 748 SER A C 1
ATOM 5862 O O . SER A 1 748 ? -15.179 3.977 29.825 1.00 85.06 748 SER A O 1
ATOM 5864 N N . GLU A 1 749 ? -17.246 3.395 30.534 1.00 82.19 749 GLU A N 1
ATOM 5865 C CA . GLU A 1 749 ? -17.962 3.913 29.369 1.00 82.19 749 GLU A CA 1
ATOM 5866 C C . GLU A 1 749 ? -18.640 5.240 29.736 1.00 82.19 749 GLU A C 1
ATOM 5868 O O . GLU A 1 749 ? -18.140 6.291 29.346 1.00 82.19 749 GLU A O 1
ATOM 5873 N N . ASP A 1 750 ? -19.616 5.206 30.652 1.00 81.06 750 ASP A N 1
ATOM 5874 C CA . ASP A 1 750 ? -20.396 6.372 31.099 1.00 81.06 750 ASP A CA 1
ATOM 5875 C C . ASP A 1 750 ? -20.429 6.505 32.633 1.00 81.06 750 ASP A C 1
ATOM 5877 O O . ASP A 1 750 ? -19.936 5.647 33.370 1.00 81.06 750 ASP A O 1
ATOM 5881 N N . ASP A 1 751 ? -21.067 7.557 33.158 1.00 76.44 751 ASP A N 1
ATOM 5882 C CA . ASP A 1 751 ? -21.200 7.791 34.606 1.00 76.44 751 ASP A CA 1
ATOM 5883 C C . ASP A 1 751 ? -21.867 6.624 35.360 1.00 76.44 751 ASP A C 1
ATOM 5885 O O . ASP A 1 751 ? -21.538 6.372 36.523 1.00 76.44 751 ASP A O 1
ATOM 5889 N N . ALA A 1 752 ? -22.762 5.885 34.696 1.00 80.06 752 ALA A N 1
ATOM 5890 C CA . ALA A 1 752 ? -23.518 4.773 35.274 1.00 80.06 752 ALA A CA 1
ATOM 5891 C C . ALA A 1 752 ? -23.107 3.380 34.762 1.00 80.06 752 ALA A C 1
ATOM 5893 O O . ALA A 1 752 ? -23.605 2.386 35.289 1.00 80.06 752 ALA A O 1
ATOM 5894 N N . ASN A 1 753 ? -22.225 3.286 33.761 1.00 86.38 753 ASN A N 1
ATOM 5895 C CA . ASN A 1 753 ? -21.888 2.023 33.098 1.00 86.38 753 ASN A CA 1
ATOM 5896 C C . ASN A 1 753 ? -20.374 1.798 33.073 1.00 86.38 753 ASN A C 1
ATOM 5898 O O . ASN A 1 753 ? -19.588 2.698 32.761 1.00 86.38 753 ASN A O 1
ATOM 5902 N N . ILE A 1 754 ? -19.965 0.573 33.393 1.00 90.00 754 ILE A N 1
ATOM 5903 C CA . ILE A 1 754 ? -18.600 0.092 33.186 1.00 90.00 754 ILE A CA 1
ATOM 5904 C C . ILE A 1 754 ? -18.606 -0.982 32.102 1.00 90.00 754 ILE A C 1
ATOM 5906 O O . ILE A 1 754 ? -19.534 -1.781 32.007 1.00 90.00 754 ILE A O 1
ATOM 5910 N N . GLN A 1 755 ? -17.544 -1.011 31.311 1.00 90.25 755 GLN A N 1
ATOM 5911 C CA . GLN A 1 755 ? -17.321 -2.004 30.275 1.00 90.25 755 GLN A CA 1
ATOM 5912 C C . GLN A 1 755 ? -16.303 -3.029 30.782 1.00 90.25 755 GLN A C 1
ATOM 5914 O O . GLN A 1 755 ? -15.210 -2.669 31.230 1.00 90.25 755 GLN A O 1
ATOM 5919 N N . LEU A 1 756 ? -16.672 -4.305 30.715 1.00 91.94 756 LEU A N 1
ATOM 5920 C CA . LEU A 1 756 ? -15.832 -5.450 31.043 1.00 91.94 756 LEU A CA 1
ATOM 5921 C C . LEU A 1 756 ? -15.404 -6.123 29.740 1.00 91.94 756 LEU A C 1
ATOM 5923 O O . LEU A 1 756 ? -16.240 -6.646 29.008 1.00 91.94 756 LEU A O 1
ATOM 5927 N N . PHE A 1 757 ? -14.105 -6.109 29.452 1.00 93.44 757 PHE A N 1
ATOM 5928 C CA . PHE A 1 757 ? -13.521 -6.827 28.323 1.00 93.44 757 PHE A CA 1
ATOM 5929 C C . PHE A 1 757 ? -12.814 -8.080 28.841 1.00 93.44 757 PHE A C 1
ATOM 5931 O O . PHE A 1 757 ? -11.770 -7.984 29.492 1.00 93.44 757 PHE A O 1
ATOM 5938 N N . ALA A 1 758 ? -13.394 -9.250 28.577 1.00 91.94 758 ALA A N 1
ATOM 5939 C CA . ALA A 1 758 ? -12.931 -10.527 29.102 1.00 91.94 758 ALA A CA 1
ATOM 5940 C C . ALA A 1 758 ? -12.417 -11.460 27.995 1.00 91.94 758 ALA A C 1
ATOM 5942 O O . ALA A 1 758 ? -13.042 -11.561 26.941 1.00 91.94 758 ALA A O 1
ATOM 5943 N N . PRO A 1 759 ? -11.322 -12.206 28.226 1.00 87.44 759 PRO A N 1
ATOM 5944 C CA . PRO A 1 759 ? -10.769 -13.122 27.228 1.00 87.44 759 PRO A CA 1
ATOM 5945 C C . PRO A 1 759 ? -11.635 -14.371 27.016 1.00 87.44 759 PRO A C 1
ATOM 5947 O O . PRO A 1 759 ? -11.569 -14.990 25.962 1.00 87.44 759 PRO A O 1
ATOM 5950 N N . ASN A 1 760 ? -12.413 -14.775 28.022 1.00 86.75 760 ASN A N 1
ATOM 5951 C CA . ASN A 1 760 ? -13.319 -15.918 27.972 1.00 86.75 760 ASN A CA 1
ATOM 5952 C C . ASN A 1 760 ? -14.469 -15.719 28.992 1.00 86.75 760 ASN A C 1
ATOM 5954 O O . ASN A 1 760 ? -14.319 -14.906 29.914 1.00 86.75 760 ASN A O 1
ATOM 5958 N N . PRO A 1 761 ? -15.595 -16.452 28.863 1.00 87.50 761 PRO A N 1
ATOM 5959 C CA . PRO A 1 761 ? -16.725 -16.351 29.793 1.00 87.50 761 PRO A CA 1
ATOM 5960 C C . PRO A 1 761 ? -16.364 -16.641 31.258 1.00 87.50 761 PRO A C 1
ATOM 5962 O O . PRO A 1 761 ? -16.839 -15.968 32.162 1.00 87.50 761 PRO A O 1
ATOM 5965 N N . GLU A 1 762 ? -15.478 -17.607 31.511 1.00 89.12 762 GLU A N 1
ATOM 5966 C CA . GLU A 1 762 ? -15.113 -18.013 32.876 1.00 89.12 762 GLU A CA 1
ATOM 5967 C C . GLU A 1 762 ? -14.352 -16.903 33.627 1.00 89.12 762 GLU A C 1
ATOM 5969 O O . GLU A 1 762 ? -14.583 -16.652 34.810 1.00 89.12 762 GLU A O 1
ATOM 5974 N N . SER A 1 763 ? -13.453 -16.205 32.932 1.00 90.94 763 SER A N 1
ATOM 5975 C CA . SER A 1 763 ? -12.741 -15.028 33.430 1.00 90.94 763 SER A CA 1
ATOM 5976 C C . SER A 1 763 ? -13.703 -13.877 33.711 1.00 90.94 763 SER A C 1
ATOM 5978 O O . SER A 1 763 ? -13.525 -13.177 34.707 1.00 90.94 763 SER A O 1
ATOM 5980 N N . LEU A 1 764 ? -14.727 -13.694 32.869 1.00 92.25 764 LEU A N 1
ATOM 5981 C CA . LEU A 1 764 ? -15.752 -12.668 33.063 1.00 92.25 764 LEU A CA 1
ATOM 5982 C C . LEU A 1 764 ? -16.538 -12.905 34.355 1.00 92.25 764 LEU A C 1
ATOM 5984 O O . LEU A 1 764 ? -16.681 -11.985 35.160 1.00 92.25 764 LEU A O 1
ATOM 5988 N N . ASP A 1 765 ? -16.979 -14.139 34.591 1.00 92.50 765 ASP A N 1
ATOM 5989 C CA . ASP A 1 765 ? -17.718 -14.495 35.803 1.00 92.50 765 ASP A CA 1
ATOM 5990 C C . ASP A 1 765 ? -16.856 -14.318 37.060 1.00 92.50 765 ASP A C 1
ATOM 5992 O O . ASP A 1 765 ? -17.303 -13.730 38.048 1.00 92.50 765 ASP A O 1
ATOM 5996 N N . LYS A 1 766 ? -15.579 -14.726 37.013 1.00 93.44 766 LYS A N 1
ATOM 5997 C CA . LYS A 1 766 ? -14.622 -14.478 38.108 1.00 93.44 766 LYS A CA 1
ATOM 5998 C C . LYS A 1 766 ? -14.456 -12.984 38.394 1.00 93.44 766 LYS A C 1
ATOM 6000 O O . LYS A 1 766 ? -14.457 -12.584 39.559 1.00 93.44 766 LYS A O 1
ATOM 6005 N N . ALA A 1 767 ? -14.348 -12.159 37.352 1.00 93.12 767 ALA A N 1
ATOM 6006 C CA . ALA A 1 767 ? -14.230 -10.713 37.500 1.00 93.12 767 ALA A CA 1
ATOM 6007 C C . ALA A 1 767 ? -15.499 -10.090 38.094 1.00 93.12 767 ALA A C 1
ATOM 6009 O O . ALA A 1 767 ? -15.393 -9.263 38.997 1.00 93.12 767 ALA A O 1
ATOM 6010 N N . LYS A 1 768 ? -16.694 -10.521 37.668 1.00 92.88 768 LYS A N 1
ATOM 6011 C CA . LYS A 1 768 ? -17.964 -10.069 38.262 1.00 92.88 768 LYS A CA 1
ATOM 6012 C C . LYS A 1 768 ? -18.040 -10.398 39.746 1.00 92.88 768 LYS A C 1
ATOM 6014 O O . LYS A 1 768 ? -18.338 -9.509 40.536 1.00 92.88 768 LYS A O 1
ATOM 6019 N N . VAL A 1 769 ? -17.677 -11.620 40.138 1.00 93.44 769 VAL A N 1
ATOM 6020 C CA . VAL A 1 769 ? -17.648 -12.027 41.552 1.00 93.44 769 VAL A CA 1
ATOM 6021 C C . VAL A 1 769 ? -16.668 -11.169 42.359 1.00 93.44 769 VAL A C 1
ATOM 6023 O O . VAL A 1 769 ? -16.994 -10.742 43.466 1.00 93.44 769 VAL A O 1
ATOM 6026 N N . MET A 1 770 ? -15.482 -10.862 41.819 1.00 91.50 770 MET A N 1
ATOM 6027 C CA . MET A 1 770 ? -14.532 -9.954 42.477 1.00 91.50 770 MET A CA 1
ATOM 6028 C C . MET A 1 770 ? -15.076 -8.532 42.605 1.00 91.50 770 MET A C 1
ATOM 6030 O O . MET A 1 770 ? -14.952 -7.926 43.669 1.00 91.50 770 MET A O 1
ATOM 6034 N N . ILE A 1 771 ? -15.697 -8.001 41.548 1.00 90.06 771 ILE A N 1
ATOM 6035 C CA . ILE A 1 771 ? -16.320 -6.676 41.567 1.00 90.06 771 ILE A CA 1
ATOM 6036 C C . ILE A 1 771 ? -17.418 -6.654 42.628 1.00 90.06 771 ILE A C 1
ATOM 6038 O O . ILE A 1 771 ? -17.389 -5.798 43.505 1.00 90.06 771 ILE A O 1
ATOM 6042 N N . GLU A 1 772 ? -18.340 -7.613 42.613 1.00 88.38 772 GLU A N 1
ATOM 6043 C CA . GLU A 1 772 ? -19.412 -7.730 43.602 1.00 88.38 772 GLU A CA 1
ATOM 6044 C C . GLU A 1 772 ? -18.867 -7.824 45.027 1.00 88.38 772 GLU A C 1
ATOM 6046 O O . GLU A 1 772 ? -19.337 -7.105 45.910 1.00 88.38 772 GLU A O 1
ATOM 6051 N N . LYS A 1 773 ? -17.820 -8.624 45.248 1.00 87.81 773 LYS A N 1
ATOM 6052 C CA . LYS A 1 773 ? -17.146 -8.732 46.544 1.00 87.81 773 LYS A CA 1
ATOM 6053 C C . LYS A 1 773 ? -16.575 -7.390 47.006 1.00 87.81 773 LYS A C 1
ATOM 6055 O O . LYS A 1 773 ? -16.846 -6.987 48.133 1.00 87.81 773 LYS A O 1
ATOM 6060 N N . LEU A 1 774 ? -15.881 -6.650 46.138 1.00 85.44 774 LEU A N 1
ATOM 6061 C CA . LEU A 1 774 ? -15.392 -5.299 46.448 1.00 85.44 774 LEU A CA 1
ATOM 6062 C C . LEU A 1 774 ? -16.540 -4.324 46.753 1.00 85.44 774 LEU A C 1
ATOM 6064 O O . LEU A 1 774 ? -16.401 -3.445 47.605 1.00 85.44 774 LEU A O 1
ATOM 6068 N N . MET A 1 775 ? -17.687 -4.486 46.086 1.00 82.62 775 MET A N 1
ATOM 6069 C CA . MET A 1 775 ? -18.880 -3.676 46.340 1.00 82.62 775 MET A CA 1
ATOM 6070 C C . MET A 1 775 ? -19.569 -4.022 47.666 1.00 82.62 775 MET A C 1
ATOM 6072 O O . MET A 1 775 ? -20.231 -3.151 48.235 1.00 82.62 775 MET A O 1
ATOM 6076 N N . VAL A 1 776 ? -19.442 -5.264 48.147 1.00 77.06 776 VAL A N 1
ATOM 6077 C CA . VAL A 1 776 ? -19.989 -5.729 49.433 1.00 77.06 776 VAL A CA 1
ATOM 6078 C C . VAL A 1 776 ? -19.051 -5.387 50.591 1.00 77.06 776 VAL A C 1
ATOM 6080 O O . VAL A 1 776 ? -19.501 -4.833 51.589 1.00 77.06 776 VAL A O 1
ATOM 6083 N N . GLU A 1 777 ? -17.748 -5.636 50.454 1.00 60.66 777 GLU A N 1
ATOM 6084 C CA . GLU A 1 777 ? -16.739 -5.341 51.484 1.00 60.66 777 GLU A CA 1
ATOM 6085 C C . GLU A 1 777 ? -16.609 -3.839 51.772 1.00 60.66 777 GLU A C 1
ATOM 6087 O O . GLU A 1 777 ? -16.251 -3.444 52.881 1.00 60.66 777 GLU A O 1
ATOM 6092 N N . GLN A 1 778 ? -16.951 -2.991 50.797 1.00 57.56 778 GLN A N 1
ATOM 6093 C CA . GLN A 1 778 ? -17.041 -1.542 50.971 1.00 57.56 778 GLN A CA 1
ATOM 6094 C C . GLN A 1 778 ? -18.478 -1.023 51.095 1.00 57.56 778 GLN A C 1
ATOM 6096 O O . GLN A 1 778 ? -18.706 0.153 50.799 1.00 57.56 778 GLN A O 1
ATOM 6101 N N . GLN A 1 779 ? -19.445 -1.851 51.520 1.00 50.16 779 GLN A N 1
ATOM 6102 C CA . GLN A 1 779 ? -20.794 -1.374 51.842 1.00 50.16 779 GLN A CA 1
ATOM 6103 C C . GLN A 1 779 ? -20.721 -0.222 52.852 1.00 50.16 779 GLN A C 1
ATOM 6105 O O . GLN A 1 779 ? -20.552 -0.405 54.055 1.00 50.16 779 GLN A O 1
ATOM 6110 N N . GLU A 1 780 ? -20.855 0.996 52.332 1.00 55.94 780 GLU A N 1
ATOM 6111 C CA . GLU A 1 780 ? -21.220 2.159 53.120 1.00 55.94 780 GLU A CA 1
ATOM 6112 C C . GLU A 1 780 ? -22.637 1.946 53.653 1.00 55.94 780 GLU A C 1
ATOM 6114 O O . GLU A 1 780 ? -23.528 1.490 52.931 1.00 55.94 780 GLU A O 1
ATOM 6119 N N . GLU A 1 781 ? -22.837 2.288 54.920 1.00 58.50 781 GLU A N 1
ATOM 6120 C CA . GLU A 1 781 ? -24.116 2.171 55.610 1.00 58.50 781 GLU A CA 1
ATOM 6121 C C . GLU A 1 781 ? -25.226 2.883 54.819 1.00 58.50 781 GLU A C 1
ATOM 6123 O O . GLU A 1 781 ? -25.107 4.053 54.436 1.00 58.50 781 GLU A O 1
ATOM 6128 N N . GLN A 1 782 ? -26.311 2.163 54.529 1.00 58.78 782 GLN A N 1
ATOM 6129 C CA . GLN A 1 782 ? -27.463 2.743 53.849 1.00 58.78 782 GLN A CA 1
ATOM 6130 C C . GLN A 1 782 ? -28.261 3.588 54.844 1.00 58.78 782 GLN A C 1
ATOM 6132 O O . GLN A 1 782 ? -28.940 3.059 55.721 1.00 58.78 782 GLN A O 1
ATOM 6137 N N . TYR A 1 783 ? -28.185 4.910 54.699 1.00 73.56 783 TYR A N 1
ATOM 6138 C CA . TYR A 1 783 ? -29.015 5.847 55.454 1.00 73.56 783 TYR A CA 1
ATOM 6139 C C . TYR A 1 783 ? -30.312 6.145 54.692 1.00 73.56 783 TYR A C 1
ATOM 6141 O O . TYR A 1 783 ? -30.304 6.373 53.480 1.00 73.56 783 TYR A O 1
ATOM 6149 N N . GLN A 1 784 ? -31.440 6.160 55.397 1.00 74.81 784 GLN A N 1
ATOM 6150 C CA . GLN A 1 784 ? -32.758 6.411 54.824 1.00 74.81 784 GLN A CA 1
ATOM 6151 C C . GLN A 1 784 ? -32.977 7.917 54.632 1.00 74.81 784 GLN A C 1
ATOM 6153 O O . GLN A 1 784 ? -32.768 8.709 55.554 1.00 74.81 784 GLN A O 1
ATOM 6158 N N . PHE A 1 785 ? -33.389 8.333 53.429 1.00 79.38 785 PHE A N 1
ATOM 6159 C CA . PHE A 1 785 ? -33.685 9.740 53.138 1.00 79.38 785 PHE A CA 1
ATOM 6160 C C . PHE A 1 785 ? -34.767 10.274 54.087 1.00 79.38 785 PHE A C 1
ATOM 6162 O O . PHE A 1 785 ? -35.792 9.630 54.302 1.00 79.38 785 PHE A O 1
ATOM 6169 N N . GLY A 1 786 ? -34.528 11.452 54.659 1.00 77.62 786 GLY A N 1
ATOM 6170 C CA . GLY A 1 786 ? -35.419 12.110 55.609 1.00 77.62 786 GLY A CA 1
ATOM 6171 C C . GLY A 1 786 ? -35.320 11.597 57.047 1.00 77.62 786 GLY A C 1
ATOM 6172 O O . GLY A 1 786 ? -35.855 12.261 57.935 1.00 77.62 786 GLY A O 1
ATOM 6173 N N . ALA A 1 787 ? -34.622 10.483 57.301 1.00 81.44 787 ALA A N 1
ATOM 6174 C CA . ALA A 1 787 ? -34.450 9.946 58.647 1.00 81.44 787 ALA A CA 1
ATOM 6175 C C . ALA A 1 787 ? -33.463 10.781 59.476 1.00 81.44 787 ALA A C 1
ATOM 6177 O O . ALA A 1 787 ? -32.530 11.401 58.951 1.00 81.44 787 ALA A O 1
ATOM 6178 N N . PHE A 1 788 ? -33.684 10.781 60.790 1.00 83.31 788 PHE A N 1
ATOM 6179 C CA . PHE A 1 788 ? -32.861 11.496 61.756 1.00 83.31 788 PHE A CA 1
ATOM 6180 C C . PHE A 1 788 ? -31.896 10.532 62.438 1.00 83.31 788 PHE A C 1
ATOM 6182 O O . PHE A 1 788 ? -32.320 9.544 63.037 1.00 83.31 788 PHE A O 1
ATOM 6189 N N . TYR A 1 789 ? -30.606 10.845 62.383 1.00 84.12 789 TYR A N 1
ATOM 6190 C CA . TYR A 1 789 ? -29.534 10.048 6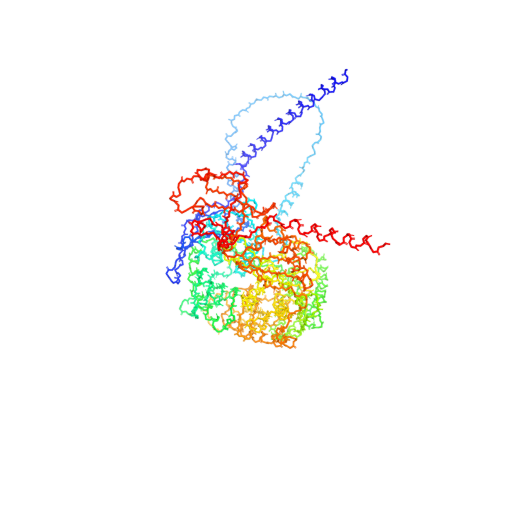2.966 1.00 84.12 789 TYR A CA 1
ATOM 6191 C C . TYR A 1 789 ? -28.816 10.827 64.064 1.00 84.12 789 TYR A C 1
ATOM 6193 O O . TYR A 1 789 ? -28.647 12.046 63.964 1.00 84.12 789 TYR A O 1
ATOM 6201 N N . LYS A 1 790 ? -28.357 10.128 65.107 1.00 85.31 790 LYS A N 1
ATOM 6202 C CA . LYS A 1 790 ? -27.386 10.700 66.051 1.00 85.31 790 LYS A CA 1
ATOM 6203 C C . LYS A 1 790 ? -26.004 10.705 65.406 1.00 85.31 790 LYS A C 1
ATOM 6205 O O . LYS A 1 790 ? -25.553 9.670 64.933 1.00 85.31 790 LYS A O 1
ATOM 6210 N N . ALA A 1 791 ? -25.345 11.855 65.416 1.00 85.50 791 ALA A N 1
ATOM 6211 C CA . ALA A 1 791 ? -24.005 12.062 64.891 1.00 85.50 791 ALA A CA 1
ATOM 6212 C C . ALA A 1 791 ? -23.097 12.630 65.985 1.00 85.50 791 ALA A C 1
ATOM 6214 O O . ALA A 1 791 ? -23.532 13.466 66.770 1.00 85.50 791 ALA A O 1
ATOM 6215 N N . GLU A 1 792 ? -21.843 12.208 66.034 1.00 87.31 792 GLU A N 1
ATOM 6216 C CA . GLU A 1 792 ? -20.830 12.719 66.956 1.00 87.31 792 GLU A CA 1
ATOM 6217 C C . GLU A 1 792 ? -19.844 13.617 66.211 1.00 87.31 792 GLU A C 1
ATOM 6219 O O . GLU A 1 792 ? -19.367 13.254 65.135 1.00 87.31 792 GLU A O 1
ATOM 6224 N N . ILE A 1 793 ? -19.540 14.797 66.754 1.00 87.00 793 ILE A N 1
ATOM 6225 C CA . ILE A 1 793 ? -18.578 15.717 66.136 1.00 87.00 793 ILE A CA 1
ATOM 6226 C C . ILE A 1 793 ? -17.173 15.172 66.320 1.00 87.00 793 ILE A C 1
ATOM 6228 O O . ILE A 1 793 ? -16.669 15.113 67.435 1.00 87.00 793 ILE A O 1
ATOM 6232 N N . VAL A 1 794 ? -16.505 14.861 65.215 1.00 85.25 794 VAL A N 1
ATOM 6233 C CA . VAL A 1 794 ? -15.115 14.394 65.243 1.00 85.25 794 VAL A CA 1
ATOM 6234 C C . VAL A 1 794 ? -14.140 15.554 65.077 1.00 85.25 794 VAL A C 1
ATOM 6236 O O . VAL A 1 794 ? -13.068 15.566 65.677 1.00 85.25 794 VAL A O 1
ATOM 6239 N N . ARG A 1 795 ? -14.488 16.550 64.255 1.00 85.25 795 ARG A N 1
ATOM 6240 C CA . ARG A 1 795 ? -13.616 17.702 63.997 1.00 85.25 795 ARG A CA 1
ATOM 6241 C C . ARG A 1 795 ? -14.421 18.936 63.623 1.00 85.25 795 ARG A C 1
ATOM 6243 O O . ARG A 1 795 ? -15.389 18.842 62.875 1.00 85.25 795 ARG A O 1
ATOM 6250 N N . ILE A 1 796 ? -13.972 20.096 64.089 1.00 84.06 796 ILE A N 1
ATOM 6251 C CA . ILE A 1 796 ? -14.549 21.399 63.751 1.00 84.06 796 ILE A CA 1
ATOM 6252 C C . ILE A 1 796 ? -13.536 22.169 62.902 1.00 84.06 796 ILE A C 1
ATOM 6254 O O . ILE A 1 796 ? -12.352 22.206 63.232 1.00 84.06 796 ILE A O 1
ATOM 6258 N N . LEU A 1 797 ? -13.995 22.745 61.794 1.00 84.50 797 LEU A N 1
ATOM 6259 C CA . LEU A 1 797 ? -13.210 23.592 60.898 1.00 84.50 797 LEU A CA 1
ATOM 6260 C C . LEU A 1 797 ? -13.952 24.920 60.682 1.00 84.50 797 LEU A C 1
ATOM 6262 O O . LEU A 1 797 ? -15.133 25.050 60.995 1.00 84.50 797 LEU A O 1
ATOM 6266 N N . GLU A 1 798 ? -13.270 25.916 60.124 1.00 77.00 798 GLU A N 1
ATOM 6267 C CA . GLU A 1 798 ? -13.829 27.264 59.951 1.00 77.00 798 GLU A CA 1
ATOM 6268 C C . GLU A 1 798 ? -15.116 27.265 59.099 1.00 77.00 798 GLU A C 1
ATOM 6270 O O . GLU A 1 798 ? -16.092 27.933 59.430 1.00 77.00 798 GLU A O 1
ATOM 6275 N N . GLY A 1 799 ? -15.178 26.422 58.062 1.00 73.06 799 GLY A N 1
ATOM 6276 C CA . GLY A 1 799 ? -16.328 26.317 57.155 1.00 73.06 799 GLY A CA 1
ATOM 6277 C C . GLY A 1 799 ? -17.452 25.348 57.563 1.00 73.06 799 GLY A C 1
ATOM 6278 O O . GLY A 1 799 ? -18.431 25.230 56.815 1.00 73.06 799 GLY A O 1
ATOM 6279 N N . GLY A 1 800 ? -17.335 24.622 58.683 1.00 82.62 800 GLY A N 1
ATOM 6280 C CA . GLY A 1 800 ? -18.264 23.533 59.018 1.00 82.62 800 GLY A CA 1
ATOM 6281 C C . GLY A 1 800 ? -17.744 22.511 60.032 1.00 82.62 800 GLY A C 1
ATOM 6282 O O . GLY A 1 800 ? -16.701 22.689 60.660 1.00 82.62 800 GLY A O 1
ATOM 6283 N N . ILE A 1 801 ? -18.473 21.404 60.179 1.00 86.00 801 ILE A N 1
ATOM 6284 C CA . ILE A 1 801 ? -18.131 20.305 61.094 1.00 86.00 801 ILE A CA 1
ATOM 6285 C C . ILE A 1 801 ? -18.051 18.965 60.364 1.00 86.00 801 ILE A C 1
ATOM 6287 O O . ILE A 1 801 ? -18.838 18.682 59.464 1.00 86.00 801 ILE A O 1
ATOM 6291 N N . HIS A 1 802 ? -17.121 18.113 60.789 1.00 85.69 802 HIS A N 1
ATOM 6292 C CA . HIS A 1 802 ? -17.107 16.694 60.458 1.00 85.69 802 HIS A CA 1
ATOM 6293 C C . HIS A 1 802 ? -17.810 15.910 61.557 1.00 85.69 802 HIS A C 1
ATOM 6295 O O . HIS A 1 802 ? -17.411 15.979 62.723 1.00 85.69 802 HIS A O 1
ATOM 6301 N N . VAL A 1 803 ? -18.813 15.129 61.173 1.00 86.38 803 VAL A N 1
ATOM 6302 C CA . VAL A 1 803 ? -19.563 14.271 62.088 1.00 86.38 803 VAL A CA 1
ATOM 6303 C C . VAL A 1 803 ? -19.449 12.806 61.690 1.00 86.38 803 VAL A C 1
ATOM 6305 O O . VAL A 1 803 ? -19.359 12.488 60.506 1.00 86.38 803 VAL A O 1
ATOM 6308 N N . SER A 1 804 ? -19.473 11.909 62.670 1.00 83.88 804 SER A N 1
ATOM 6309 C CA . SER A 1 804 ? -19.587 10.467 62.454 1.00 83.88 804 SER A CA 1
ATOM 6310 C C . SER A 1 804 ? -20.944 9.971 62.941 1.00 83.88 804 SER A C 1
ATOM 6312 O O . SER A 1 804 ? -21.352 10.286 64.055 1.00 83.88 804 SER A O 1
ATOM 6314 N N . LEU A 1 805 ? -21.648 9.185 62.127 1.00 81.75 805 LEU A N 1
ATOM 6315 C CA . LEU A 1 805 ? -22.957 8.612 62.481 1.00 81.75 805 LEU A CA 1
ATOM 6316 C C . LEU A 1 805 ? -22.843 7.326 63.322 1.00 81.75 805 LEU A C 1
ATOM 6318 O O . LEU A 1 805 ? -23.833 6.874 63.893 1.00 81.75 805 LEU A O 1
ATOM 6322 N N . LYS A 1 806 ? -21.634 6.759 63.426 1.00 77.38 806 LYS A N 1
ATOM 6323 C CA . LYS A 1 806 ? -21.317 5.541 64.185 1.00 77.38 806 LYS A CA 1
ATOM 6324 C C . LYS A 1 806 ? -19.876 5.573 64.698 1.00 77.38 806 LYS A C 1
ATOM 6326 O O . LYS A 1 806 ? -19.016 6.241 64.123 1.00 77.38 806 LYS A O 1
ATOM 6331 N N . GLU A 1 807 ? -19.586 4.826 65.758 1.00 63.47 807 GLU A N 1
ATOM 6332 C CA . GLU A 1 807 ? -18.216 4.616 66.243 1.00 63.47 807 GLU A CA 1
ATOM 6333 C C . GLU A 1 807 ?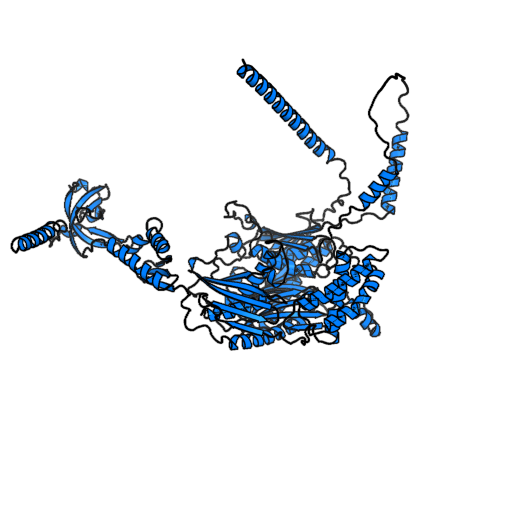 -17.336 3.971 65.157 1.00 63.47 807 GLU A C 1
ATOM 6335 O O . GLU A 1 807 ? -17.610 2.858 64.711 1.00 63.47 807 GLU A O 1
ATOM 6340 N N . GLY A 1 808 ? -16.285 4.679 64.724 1.00 63.34 808 GLY A N 1
ATOM 6341 C CA . GLY A 1 808 ? -15.371 4.232 63.660 1.00 63.34 808 GLY A CA 1
ATOM 6342 C C . GLY A 1 808 ? -15.904 4.382 62.226 1.00 63.34 808 GLY A C 1
ATOM 6343 O O . GLY A 1 808 ? -15.257 3.915 61.291 1.00 63.34 808 GLY A O 1
ATOM 6344 N N . GLY A 1 809 ? -17.070 5.014 62.041 1.00 66.38 809 GLY A N 1
ATOM 6345 C CA . GLY A 1 809 ? -17.660 5.288 60.727 1.00 66.38 809 GLY A CA 1
ATOM 6346 C C . GLY A 1 809 ? -16.938 6.389 59.933 1.00 66.38 809 GLY A C 1
ATOM 6347 O O . GLY A 1 809 ? -16.105 7.128 60.458 1.00 66.38 809 GLY A O 1
ATOM 6348 N N . ARG A 1 810 ? -17.264 6.522 58.637 1.00 68.69 810 ARG A N 1
ATOM 6349 C CA . ARG A 1 810 ? -16.716 7.591 57.778 1.00 68.69 810 ARG A CA 1
ATOM 6350 C C . ARG A 1 810 ? -17.204 8.967 58.252 1.00 68.69 810 ARG A C 1
ATOM 6352 O O . ARG A 1 810 ? -18.384 9.150 58.535 1.00 68.69 810 ARG A O 1
ATOM 6359 N N . HIS A 1 811 ? -16.305 9.953 58.282 1.00 85.31 811 HIS A N 1
ATOM 6360 C CA . HIS A 1 811 ? -16.643 11.320 58.684 1.00 85.31 811 HIS A CA 1
ATOM 6361 C C . HIS A 1 811 ? -17.366 12.060 57.552 1.00 85.31 811 HIS A C 1
ATOM 6363 O O . HIS A 1 811 ? -16.817 12.227 56.462 1.00 85.31 811 HIS A O 1
ATOM 6369 N N . ILE A 1 812 ? -18.567 12.563 57.822 1.00 83.88 812 ILE A N 1
ATOM 6370 C CA . ILE A 1 812 ? -19.389 13.312 56.869 1.00 83.88 812 ILE A CA 1
ATOM 6371 C C . ILE A 1 812 ? -19.277 14.805 57.182 1.00 83.88 812 ILE A C 1
ATOM 6373 O O . ILE A 1 812 ? -19.365 15.221 58.337 1.00 83.88 812 ILE A O 1
ATOM 6377 N N . TRP A 1 813 ? -19.047 15.614 56.151 1.00 85.50 813 TRP A N 1
ATOM 6378 C CA . TRP A 1 813 ? -18.907 17.063 56.269 1.00 85.50 813 TRP A CA 1
ATOM 6379 C C . TRP A 1 813 ? -20.268 17.767 56.249 1.00 85.50 813 TRP A C 1
ATOM 6381 O O . TRP A 1 813 ? -21.096 17.506 55.377 1.00 85.50 813 TRP A O 1
ATOM 6391 N N . ILE A 1 814 ? -20.476 18.702 57.176 1.00 85.19 814 ILE A N 1
ATOM 6392 C CA . ILE A 1 814 ? -21.655 19.571 57.242 1.00 85.19 814 ILE A CA 1
ATOM 6393 C C . ILE A 1 814 ? -21.188 21.021 57.194 1.00 85.19 814 ILE A C 1
ATOM 6395 O O . ILE A 1 814 ? -20.446 21.471 58.066 1.00 85.19 814 ILE A O 1
ATOM 6399 N N . ARG A 1 815 ? -21.642 21.769 56.186 1.00 81.50 815 ARG A N 1
ATOM 6400 C CA . ARG A 1 815 ? -21.328 23.198 56.043 1.00 81.50 815 ARG A CA 1
ATOM 6401 C C . ARG A 1 815 ? -22.016 24.016 57.132 1.00 81.50 815 ARG A C 1
ATOM 6403 O O . ARG A 1 815 ? -23.123 23.678 57.545 1.00 81.50 815 ARG A O 1
ATOM 6410 N N . ASN A 1 816 ? -21.431 25.153 57.512 1.00 78.94 816 ASN A N 1
ATOM 6411 C CA . ASN A 1 816 ? -22.054 26.086 58.467 1.00 78.94 816 ASN A CA 1
ATOM 6412 C C . ASN A 1 816 ? -23.482 26.486 58.058 1.00 78.94 816 ASN A C 1
ATOM 6414 O O . ASN A 1 816 ? -24.374 26.564 58.901 1.00 78.94 816 ASN A O 1
ATOM 6418 N N . SER A 1 817 ? -23.721 26.659 56.753 1.00 74.88 817 SER A N 1
ATOM 6419 C CA . SER A 1 817 ? -25.044 26.963 56.204 1.00 74.88 817 SER A CA 1
ATOM 6420 C C . SER A 1 817 ? -26.068 25.859 56.437 1.00 74.88 817 SER A C 1
ATOM 6422 O O . SER A 1 817 ? -27.249 26.131 56.323 1.00 74.88 817 SER A O 1
ATOM 6424 N N . ASP A 1 818 ? -25.667 24.623 56.717 1.00 78.38 818 ASP A N 1
ATOM 6425 C CA . ASP A 1 818 ? -26.565 23.477 56.883 1.00 78.38 818 ASP A CA 1
ATOM 6426 C C . ASP A 1 818 ? -26.793 23.129 58.375 1.00 78.38 818 ASP A C 1
ATOM 6428 O O . ASP A 1 818 ? -27.589 22.236 58.684 1.00 78.38 818 ASP A O 1
ATOM 6432 N N . LEU A 1 819 ? -26.155 23.869 59.302 1.00 76.00 819 LEU A N 1
ATOM 6433 C CA . LEU A 1 819 ? -26.237 23.681 60.761 1.00 76.00 819 LEU A CA 1
ATOM 6434 C C . LEU A 1 819 ? -27.334 24.501 61.459 1.00 76.00 819 LEU A C 1
ATOM 6436 O O . LEU A 1 819 ? -27.865 24.049 62.479 1.00 76.00 819 LEU A O 1
ATOM 6440 N N . SER A 1 820 ? -27.667 25.691 60.951 1.00 69.31 820 SER A N 1
ATOM 6441 C CA . SER A 1 820 ? -28.686 26.579 61.531 1.00 69.31 820 SER A CA 1
ATOM 6442 C C . SER A 1 820 ? -29.380 27.439 60.463 1.00 69.31 820 SER A C 1
ATOM 6444 O O . SER A 1 820 ? -28.846 27.652 59.376 1.00 69.31 820 SER A O 1
ATOM 6446 N N . SER A 1 821 ? -30.607 27.896 60.746 1.00 61.41 821 SER A N 1
ATOM 6447 C CA . SER A 1 821 ? -31.401 28.769 59.858 1.00 61.41 821 SER A CA 1
ATOM 6448 C C . SER A 1 821 ? -31.057 30.265 59.962 1.00 61.41 821 SER A C 1
ATOM 6450 O O . SER A 1 821 ? -31.501 31.053 59.129 1.00 61.41 821 SER A O 1
ATOM 6452 N N . ALA A 1 822 ? -30.247 30.659 60.949 1.00 60.41 822 ALA A N 1
ATOM 6453 C CA . ALA A 1 822 ? -29.803 32.037 61.147 1.00 60.41 822 ALA A CA 1
ATOM 6454 C C . ALA A 1 822 ? -28.756 32.463 60.088 1.00 60.41 822 ALA A C 1
ATOM 6456 O O . ALA A 1 822 ? -28.046 31.599 59.567 1.00 60.41 822 ALA A O 1
ATOM 6457 N N . PRO A 1 823 ? -28.608 33.769 59.770 1.00 55.03 823 PRO A N 1
ATOM 6458 C CA . PRO A 1 823 ? -27.657 34.256 58.766 1.00 55.03 823 PRO A CA 1
ATOM 6459 C C . PRO A 1 823 ? -26.219 33.815 59.087 1.00 55.03 823 PRO A C 1
ATOM 6461 O O . PRO A 1 823 ? -25.566 34.319 60.000 1.00 55.03 823 PRO A O 1
ATOM 6464 N N . SER A 1 824 ? -25.725 32.825 58.347 1.00 52.88 824 SER A N 1
ATOM 6465 C CA . SER A 1 824 ? -24.507 32.079 58.656 1.00 52.88 824 SER A CA 1
ATOM 6466 C C . SER A 1 824 ? -23.236 32.833 58.235 1.00 52.88 824 SER A C 1
ATOM 6468 O O . SER A 1 824 ? -22.731 32.643 57.130 1.00 52.88 824 SER A O 1
ATOM 6470 N N . ARG A 1 825 ? -22.705 33.668 59.138 1.00 49.22 825 ARG A N 1
ATOM 6471 C CA . ARG A 1 825 ? -21.288 34.114 59.180 1.00 49.22 825 ARG A CA 1
ATOM 6472 C C . ARG A 1 825 ? -20.570 33.684 60.466 1.00 49.22 825 ARG A C 1
ATOM 6474 O O . ARG A 1 825 ? -19.495 34.180 60.780 1.00 49.22 825 ARG A O 1
ATOM 6481 N N . GLN A 1 826 ? -21.179 32.794 61.238 1.00 54.38 826 GLN A N 1
ATOM 6482 C CA . GLN A 1 826 ? -20.642 32.338 62.512 1.00 54.38 826 GLN A CA 1
ATOM 6483 C C . GLN A 1 826 ? -20.026 30.950 62.332 1.00 54.38 826 GLN A C 1
ATOM 6485 O O . GLN A 1 826 ? -20.687 30.029 61.848 1.00 54.38 826 GLN A O 1
ATOM 6490 N N . ASN A 1 827 ? -18.743 30.832 62.684 1.00 59.81 827 ASN A N 1
ATOM 6491 C CA . ASN A 1 827 ? -17.997 29.575 62.703 1.00 59.81 827 ASN A CA 1
ATOM 6492 C C . ASN A 1 827 ? -18.727 28.548 63.579 1.00 59.81 827 ASN A C 1
ATOM 6494 O O . ASN A 1 827 ? -19.374 28.919 64.554 1.00 59.81 827 ASN A O 1
ATOM 6498 N N . ALA A 1 828 ? -18.590 27.254 63.295 1.00 59.25 828 ALA A N 1
ATOM 6499 C CA . ALA A 1 828 ? -19.227 26.200 64.090 1.00 59.25 828 ALA A CA 1
ATOM 6500 C C . ALA A 1 828 ? -18.910 26.268 65.606 1.00 59.25 828 ALA A C 1
ATOM 6502 O O . ALA A 1 828 ? -19.749 25.887 66.419 1.00 59.25 828 ALA A O 1
ATOM 6503 N N . GLN A 1 829 ? -17.763 26.838 65.997 1.00 60.59 829 GLN A N 1
ATOM 6504 C CA . GLN A 1 829 ? -17.434 27.165 67.395 1.00 60.59 829 GLN A CA 1
ATOM 6505 C C . GLN A 1 829 ? -18.367 28.216 68.025 1.00 60.59 829 GLN A C 1
ATOM 6507 O O . GLN A 1 829 ? -18.697 28.117 69.201 1.00 60.59 829 GLN A O 1
ATOM 6512 N N . ALA A 1 830 ? -18.844 29.196 67.256 1.00 59.06 830 ALA A N 1
ATOM 6513 C CA . ALA A 1 830 ? -19.762 30.233 67.733 1.00 59.06 830 ALA A CA 1
ATOM 6514 C C . ALA A 1 830 ? -21.197 29.713 67.964 1.00 59.06 830 ALA A C 1
ATOM 6516 O O . ALA A 1 830 ? -21.991 30.381 68.617 1.00 59.06 830 ALA A O 1
ATOM 6517 N N . LEU A 1 831 ? -21.519 28.507 67.479 1.00 64.62 831 LEU A N 1
ATOM 6518 C CA . LEU A 1 831 ? -22.772 27.800 67.772 1.00 64.62 831 LEU A CA 1
ATOM 6519 C C . LEU A 1 831 ? -22.688 26.931 69.047 1.00 64.62 831 LEU A C 1
ATOM 6521 O O . LEU A 1 831 ? -23.640 26.211 69.345 1.00 64.62 831 LEU A O 1
ATOM 6525 N N . GLY A 1 832 ? -21.572 26.985 69.791 1.00 68.88 832 GLY A N 1
ATOM 6526 C CA . GLY A 1 832 ? -21.372 26.232 71.038 1.00 68.88 832 GLY A CA 1
ATOM 6527 C C . GLY A 1 832 ? -21.089 24.739 70.836 1.00 68.88 832 GLY A C 1
ATOM 6528 O O . GLY A 1 832 ? -21.342 23.931 71.728 1.00 68.88 832 GLY A O 1
ATOM 6529 N N . PHE A 1 833 ? -20.617 24.344 69.651 1.00 78.88 833 PHE A N 1
ATOM 6530 C CA . PHE A 1 833 ? -20.260 22.957 69.371 1.00 78.88 833 PHE A CA 1
ATOM 6531 C C . PHE A 1 833 ? -18.830 22.641 69.813 1.00 78.88 833 PHE A C 1
ATOM 6533 O O . PHE A 1 833 ? -17.894 23.358 69.462 1.00 78.88 833 PHE A O 1
ATOM 6540 N N . GLU A 1 834 ? -18.665 21.519 70.511 1.00 79.31 834 GLU A N 1
ATOM 6541 C CA . GLU A 1 834 ? -17.374 20.968 70.918 1.00 79.31 834 GLU A CA 1
ATOM 6542 C C . GLU A 1 834 ? -17.142 19.606 70.253 1.00 79.31 834 GLU A C 1
ATOM 6544 O O . GLU A 1 834 ? -18.080 18.917 69.838 1.00 79.31 834 GLU A O 1
ATOM 6549 N N . VAL A 1 835 ? -15.876 19.216 70.119 1.00 82.81 835 VAL A N 1
ATOM 6550 C CA . VAL A 1 835 ? -15.513 17.883 69.620 1.00 82.81 835 VAL A CA 1
ATOM 6551 C C . VAL A 1 835 ? -16.005 16.833 70.624 1.00 82.81 835 VAL A C 1
ATOM 6553 O O . VAL A 1 835 ? -15.798 16.981 71.822 1.00 82.81 835 VAL A O 1
ATOM 6556 N N . GLY A 1 836 ? -16.684 15.793 70.141 1.00 77.81 836 GLY A N 1
ATOM 6557 C CA . GLY A 1 836 ? -17.346 14.765 70.952 1.00 77.81 836 GLY A CA 1
ATOM 6558 C C . GLY A 1 836 ? -18.825 15.042 71.255 1.00 77.81 836 GLY A C 1
ATOM 6559 O O . GLY A 1 836 ? -19.535 14.147 71.718 1.00 77.81 836 GLY A O 1
ATOM 6560 N N . HIS A 1 837 ? -19.348 16.242 70.961 1.00 83.62 837 HIS A N 1
ATOM 6561 C CA . HIS A 1 837 ? -20.781 16.507 71.120 1.00 83.62 837 HIS A CA 1
ATOM 6562 C C . HIS A 1 837 ? -21.621 15.662 70.157 1.00 83.62 837 HIS A C 1
ATOM 6564 O O . HIS A 1 837 ? -21.362 15.596 68.951 1.00 83.62 837 HIS A O 1
ATOM 6570 N N . LYS A 1 838 ? -22.675 15.047 70.706 1.00 82.62 838 LYS A N 1
ATOM 6571 C CA . LYS A 1 838 ? -23.662 14.273 69.951 1.00 82.62 838 LYS A CA 1
ATOM 6572 C C . LYS A 1 838 ? -24.812 15.182 69.536 1.00 82.62 838 LYS A C 1
ATOM 6574 O O . LYS A 1 838 ? -25.490 15.752 70.385 1.00 82.62 838 LYS A O 1
ATOM 6579 N N . LEU A 1 839 ? -25.052 15.294 68.237 1.00 84.19 839 LEU A N 1
ATOM 6580 C CA . LEU A 1 839 ? -26.141 16.075 67.659 1.00 84.19 839 LEU A CA 1
ATOM 6581 C C . LEU A 1 839 ? -26.998 15.223 66.729 1.00 84.19 839 LEU A C 1
ATOM 6583 O O . LEU A 1 839 ? -26.519 14.301 66.077 1.00 84.19 839 LEU A O 1
ATOM 6587 N N . THR A 1 840 ? -28.284 15.541 66.664 1.00 83.19 840 THR A N 1
ATOM 6588 C CA . THR A 1 840 ? -29.195 14.914 65.708 1.00 83.19 840 THR A CA 1
ATOM 6589 C C . THR A 1 840 ? -29.073 15.626 64.363 1.00 83.19 840 THR A C 1
ATOM 6591 O O . THR A 1 840 ? -29.060 16.858 64.305 1.00 83.19 840 THR A O 1
ATOM 6594 N N . VAL A 1 841 ? -28.981 14.857 63.282 1.00 85.50 841 VAL A N 1
ATOM 6595 C CA . VAL A 1 841 ? -28.935 15.350 61.899 1.00 85.50 841 VAL A CA 1
ATOM 6596 C C . VAL A 1 841 ? -29.942 14.600 61.045 1.00 85.50 841 VAL A C 1
ATOM 6598 O O . VAL A 1 841 ? -30.156 13.406 61.233 1.00 85.50 841 VAL A O 1
ATOM 6601 N N . GLN A 1 842 ? -30.548 15.295 60.091 1.00 84.44 842 GLN A N 1
ATOM 6602 C CA . GLN A 1 842 ? -31.388 14.689 59.070 1.00 84.44 842 GLN A CA 1
ATOM 6603 C C . GLN A 1 842 ? -30.546 14.316 57.851 1.00 84.44 842 GLN A C 1
ATOM 6605 O O . GLN A 1 842 ? -29.759 15.135 57.364 1.00 84.44 842 GLN A O 1
ATOM 6610 N N . TYR A 1 843 ? -30.739 13.106 57.329 1.00 84.69 843 TYR A N 1
ATOM 6611 C CA . TYR A 1 843 ? -30.116 12.678 56.082 1.00 84.69 843 TYR A CA 1
ATOM 6612 C C . TYR A 1 843 ? -30.914 13.150 54.865 1.00 84.69 843 TYR A C 1
ATOM 6614 O O . TYR A 1 843 ? -32.072 12.787 54.688 1.00 84.69 843 TYR A O 1
ATOM 6622 N N . PHE A 1 844 ? -30.283 13.948 54.006 1.00 80.44 844 PHE A N 1
ATOM 6623 C CA . PHE A 1 844 ? -30.889 14.557 52.817 1.00 80.44 844 PHE A CA 1
ATOM 6624 C C . PHE A 1 844 ? -30.433 13.880 51.513 1.00 80.44 844 PHE A C 1
ATOM 6626 O O . PHE A 1 844 ? -30.473 14.482 50.441 1.00 80.44 844 PHE A O 1
ATOM 6633 N N . GLY A 1 845 ? -29.987 12.623 51.597 1.00 80.12 845 GLY A N 1
ATOM 6634 C CA . GLY A 1 845 ? -29.524 11.846 50.448 1.00 80.12 845 GLY A CA 1
ATOM 6635 C C . GLY A 1 845 ? -28.058 12.096 50.094 1.00 80.12 845 GLY A C 1
ATOM 6636 O O . GLY A 1 845 ? -27.276 12.611 50.897 1.00 80.12 845 GLY A O 1
ATOM 6637 N N . ARG A 1 846 ? -27.664 11.689 48.885 1.00 76.00 846 ARG A N 1
ATOM 6638 C CA . ARG A 1 846 ? -26.341 11.982 48.321 1.00 76.00 846 ARG A CA 1
ATOM 6639 C C . ARG A 1 846 ? -26.446 13.157 47.359 1.00 76.00 846 ARG A C 1
ATOM 6641 O O . ARG A 1 846 ? -27.453 13.323 46.676 1.00 76.00 846 ARG A O 1
ATOM 6648 N N . ASP A 1 847 ? -25.409 13.976 47.322 1.00 73.19 847 ASP A N 1
ATOM 6649 C CA . ASP A 1 847 ? -25.255 14.977 46.276 1.00 73.19 847 ASP A CA 1
ATOM 6650 C C . ASP A 1 847 ? -25.136 14.285 44.906 1.00 73.19 847 ASP A C 1
ATOM 6652 O O . ASP A 1 847 ? -24.381 13.323 44.760 1.00 73.19 847 ASP A O 1
ATOM 6656 N N . GLN A 1 848 ? -25.894 14.763 43.919 1.00 60.28 848 GLN A N 1
ATOM 6657 C CA . GLN A 1 848 ? -25.971 14.164 42.585 1.00 60.28 848 GLN A CA 1
ATOM 6658 C C . GLN A 1 848 ? -24.650 14.280 41.818 1.00 60.28 848 GLN A C 1
ATOM 6660 O O . GLN A 1 848 ? -24.356 13.421 40.995 1.00 60.28 848 GLN A O 1
ATOM 6665 N N . HIS A 1 849 ? -23.843 15.306 42.108 1.00 53.72 849 HIS A N 1
ATOM 6666 C CA . HIS A 1 849 ? -22.580 15.536 41.405 1.00 53.72 849 HIS A CA 1
ATOM 6667 C C . HIS A 1 849 ? -21.373 14.930 42.135 1.00 53.72 849 HIS A C 1
ATOM 6669 O O . HIS A 1 849 ? -20.494 14.342 41.514 1.00 53.72 849 HIS A O 1
ATOM 6675 N N . THR A 1 850 ? -21.321 15.046 43.466 1.00 63.06 850 THR A N 1
ATOM 6676 C CA . THR A 1 850 ? -20.153 14.603 44.253 1.00 63.06 850 THR A CA 1
ATOM 6677 C C . THR A 1 850 ? -20.314 13.216 44.878 1.00 63.06 850 THR A C 1
ATOM 6679 O O . THR A 1 850 ? -19.334 12.636 45.348 1.00 63.06 850 THR A O 1
ATOM 6682 N N . GLY A 1 851 ? -21.538 12.678 44.936 1.00 65.31 851 GLY A N 1
ATOM 6683 C CA . GLY A 1 851 ? -21.847 11.397 45.579 1.00 65.31 851 GLY A CA 1
ATOM 6684 C C . GLY A 1 851 ? -21.684 11.390 47.106 1.00 65.31 851 GLY A C 1
ATOM 6685 O O . GLY A 1 851 ? -21.872 10.341 47.729 1.00 65.31 851 GLY A O 1
ATOM 6686 N N . GLN A 1 852 ? -21.342 12.531 47.722 1.00 74.69 852 GLN A N 1
ATOM 6687 C CA . GLN A 1 852 ? -21.157 12.662 49.167 1.00 74.69 852 GLN A CA 1
ATOM 6688 C C . GLN A 1 852 ? -22.500 12.712 49.902 1.00 74.69 852 GLN A C 1
ATOM 6690 O O . GLN A 1 852 ? -23.491 13.243 49.397 1.00 74.69 852 GLN A O 1
ATOM 6695 N N . HIS A 1 853 ? -22.529 12.172 51.120 1.00 81.50 853 HIS A N 1
ATOM 6696 C CA . HIS A 1 853 ? -23.697 12.223 51.995 1.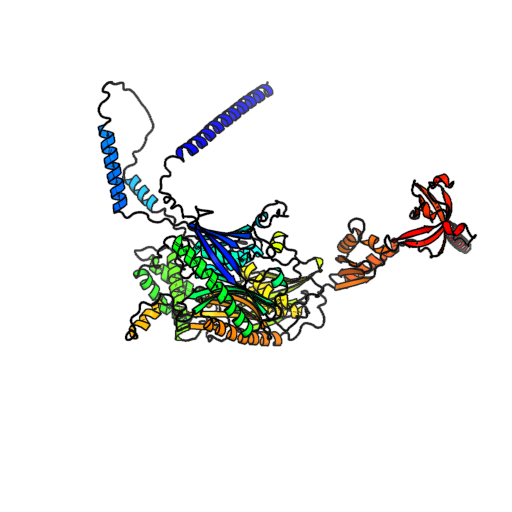00 81.50 853 HIS A CA 1
ATOM 6697 C C . HIS A 1 853 ? -24.012 13.668 52.402 1.00 81.50 853 HIS A C 1
ATOM 6699 O O . HIS A 1 853 ? -23.152 14.372 52.927 1.00 81.50 853 HIS A O 1
ATOM 6705 N N . ARG A 1 854 ? -25.259 14.100 52.199 1.00 82.69 854 ARG A N 1
ATOM 6706 C CA . ARG A 1 854 ? -25.756 15.405 52.639 1.00 82.69 854 ARG A CA 1
ATOM 6707 C C . ARG A 1 854 ? -26.506 15.246 53.952 1.00 82.69 854 ARG A C 1
ATOM 6709 O O . ARG A 1 854 ? -27.497 14.523 54.031 1.00 82.69 854 ARG A O 1
ATOM 6716 N N . LEU A 1 855 ? -26.038 15.954 54.971 1.00 85.50 855 LEU A N 1
ATOM 6717 C CA . LEU A 1 855 ? -26.672 16.022 56.283 1.00 85.50 855 LEU A CA 1
ATOM 6718 C C . LEU A 1 855 ? -27.074 17.467 56.571 1.00 85.50 855 LEU A C 1
ATOM 6720 O O . LEU A 1 855 ? -26.348 18.398 56.224 1.00 85.50 855 LEU A O 1
ATOM 6724 N N . THR A 1 856 ? -28.216 17.660 57.222 1.00 83.12 856 THR A N 1
ATOM 6725 C CA . THR A 1 856 ? -28.654 18.982 57.681 1.00 83.12 856 THR A CA 1
ATOM 6726 C C . THR A 1 856 ? -29.229 18.915 59.087 1.00 83.12 856 THR A C 1
ATOM 6728 O O . THR A 1 856 ? -29.863 17.936 59.471 1.00 83.12 856 THR A O 1
ATOM 6731 N N . ARG A 1 857 ? -29.014 19.974 59.869 1.00 79.69 857 ARG A N 1
ATOM 6732 C CA . ARG A 1 857 ? -29.623 20.158 61.195 1.00 79.69 857 ARG A CA 1
ATOM 6733 C C . ARG A 1 857 ? -30.749 21.198 61.178 1.00 79.69 857 ARG A C 1
ATOM 6735 O O . ARG A 1 857 ? -31.501 21.295 62.143 1.00 79.69 857 ARG A O 1
ATOM 6742 N N . LYS A 1 858 ? -30.913 21.943 60.080 1.00 73.94 858 LYS A N 1
ATOM 6743 C CA . LYS A 1 858 ? -31.910 23.022 59.952 1.00 73.94 858 LYS A CA 1
ATOM 6744 C C . LYS A 1 858 ? -33.337 22.571 60.261 1.00 73.94 858 LYS A C 1
ATOM 6746 O O . LYS A 1 858 ? -34.069 23.291 60.930 1.00 73.94 858 LYS A O 1
ATOM 6751 N N . THR A 1 859 ? -33.709 21.371 59.828 1.00 64.56 859 THR A N 1
ATOM 6752 C CA . THR A 1 859 ? -35.075 20.844 59.954 1.00 64.56 859 THR A CA 1
ATOM 6753 C C . THR A 1 859 ? -35.504 20.590 61.406 1.00 64.56 859 THR A C 1
ATOM 6755 O O . THR A 1 859 ? -36.693 20.583 61.701 1.00 64.56 859 THR A O 1
ATOM 6758 N N . LEU A 1 860 ? -34.554 20.428 62.335 1.00 60.09 860 LEU A N 1
ATOM 6759 C CA . LEU A 1 860 ? -34.820 20.137 63.752 1.00 60.09 860 LEU A CA 1
ATOM 6760 C C . LEU A 1 860 ? -35.197 21.371 64.579 1.00 60.09 860 LEU A C 1
ATOM 6762 O O . LEU A 1 860 ? -35.584 21.242 65.731 1.00 60.09 860 LEU A O 1
ATOM 6766 N N . GLN A 1 861 ? -35.095 22.577 64.014 1.00 57.25 861 GLN A N 1
ATOM 6767 C CA . GLN A 1 861 ? -35.501 23.803 64.710 1.00 57.25 861 GLN A CA 1
ATOM 6768 C C . GLN A 1 861 ? -37.027 24.004 64.729 1.00 57.25 861 GLN A C 1
ATOM 6770 O O . GLN A 1 861 ? -37.488 24.988 65.299 1.00 57.25 861 GLN A O 1
ATOM 6775 N N . MET A 1 862 ? -37.806 23.095 64.125 1.00 48.53 862 MET A N 1
ATOM 6776 C CA . MET A 1 862 ? -39.265 23.218 64.022 1.00 48.53 862 MET A CA 1
ATOM 6777 C C . MET A 1 862 ? -40.061 22.051 64.644 1.00 48.53 862 MET A C 1
ATOM 6779 O O . MET A 1 862 ? -41.258 22.228 64.823 1.00 48.53 862 MET A O 1
ATOM 6783 N N . PHE A 1 863 ? -39.453 20.907 65.009 1.00 53.81 863 PHE A N 1
ATOM 6784 C CA . PHE A 1 863 ? -40.121 19.758 65.667 1.00 53.81 863 PHE A CA 1
ATOM 6785 C C . PHE A 1 863 ? -39.101 18.756 66.263 1.00 53.81 863 PHE A C 1
ATOM 6787 O O . PHE A 1 863 ? -37.970 18.709 65.780 1.00 53.81 863 PHE A O 1
ATOM 6794 N N . ASP A 1 864 ? -39.515 17.918 67.234 1.00 55.00 864 ASP A N 1
ATOM 6795 C CA . ASP A 1 864 ? -38.757 16.764 67.775 1.00 55.00 864 ASP A CA 1
ATOM 6796 C C . ASP A 1 864 ? -39.189 15.438 67.095 1.00 55.00 864 ASP A C 1
ATOM 6798 O O . ASP A 1 864 ? -40.246 14.888 67.420 1.00 55.00 864 ASP A O 1
ATOM 6802 N N . PRO A 1 865 ? -38.419 14.901 66.132 1.00 57.81 865 PRO A N 1
ATOM 6803 C CA . PRO A 1 865 ? -38.766 13.688 65.395 1.00 57.81 865 PRO A CA 1
ATOM 6804 C C . PRO A 1 865 ? -38.192 12.407 66.035 1.00 57.81 865 PRO A C 1
ATOM 6806 O O . PRO A 1 865 ? -37.241 12.466 66.819 1.00 57.81 865 PRO A O 1
ATOM 6809 N N . PRO A 1 866 ? -38.698 11.214 65.662 1.00 61.69 866 PRO A N 1
ATOM 6810 C CA . PRO A 1 866 ? -38.090 9.943 66.055 1.00 61.69 866 PRO A CA 1
ATOM 6811 C C . PRO A 1 866 ? -36.665 9.810 65.482 1.00 61.69 866 PRO A C 1
ATOM 6813 O O . PRO A 1 866 ? -36.458 9.891 64.271 1.00 61.69 866 PRO A O 1
ATOM 6816 N N . VAL A 1 867 ? -35.676 9.597 66.361 1.00 67.31 867 VAL A N 1
ATOM 6817 C CA . VAL A 1 867 ? -34.241 9.535 66.016 1.00 67.31 867 VAL A CA 1
ATOM 6818 C C . VAL A 1 867 ? -33.719 8.099 66.065 1.00 67.31 867 VAL A C 1
ATOM 6820 O O . VAL A 1 867 ? -33.835 7.424 67.088 1.00 67.31 867 VAL A O 1
ATOM 6823 N N . GLN A 1 868 ? -33.054 7.655 64.999 1.00 67.75 868 GLN A N 1
ATOM 6824 C CA . GLN A 1 868 ? -32.322 6.389 64.967 1.00 67.75 868 GLN A CA 1
ATOM 6825 C C . GLN A 1 868 ? -30.939 6.547 65.620 1.00 67.75 868 GLN A C 1
ATOM 6827 O O . GLN A 1 868 ? -30.170 7.460 65.307 1.00 67.75 868 GLN A O 1
ATOM 6832 N N . ASN A 1 869 ? -30.612 5.650 66.553 1.00 69.62 869 ASN A N 1
ATOM 6833 C CA . ASN A 1 869 ? -29.339 5.658 67.272 1.00 69.62 869 ASN A CA 1
ATOM 6834 C C . ASN A 1 869 ? -28.471 4.464 66.858 1.00 69.62 869 ASN A C 1
ATOM 6836 O O . ASN A 1 869 ? -28.621 3.371 67.400 1.00 69.62 869 ASN A O 1
ATOM 6840 N N . LEU A 1 870 ? -27.539 4.698 65.936 1.00 65.00 870 LEU A N 1
ATOM 6841 C CA . LEU A 1 870 ? -26.649 3.669 65.384 1.00 65.00 870 LEU A CA 1
ATOM 6842 C C . LEU A 1 870 ? -25.482 3.295 66.320 1.00 65.00 870 LEU A C 1
ATOM 6844 O O . LEU A 1 870 ? -24.758 2.340 66.064 1.00 65.00 870 LEU A O 1
ATOM 6848 N N . PHE A 1 871 ? -25.320 3.992 67.451 1.00 59.56 871 PHE A N 1
ATOM 6849 C CA . PHE A 1 871 ? -24.272 3.705 68.439 1.00 59.56 871 PHE A CA 1
ATOM 6850 C C . PHE A 1 871 ? -24.600 2.527 69.383 1.00 59.56 871 PHE A C 1
ATOM 6852 O O . PHE A 1 871 ? -23.739 2.107 70.149 1.00 59.56 871 PHE A O 1
ATOM 6859 N N . LYS A 1 872 ? -25.833 1.988 69.374 1.00 47.12 872 LYS A N 1
ATOM 6860 C CA . LYS A 1 872 ? -26.286 0.958 70.340 1.00 47.12 872 LYS A CA 1
ATOM 6861 C C . LYS A 1 872 ? -26.161 -0.504 69.875 1.00 47.12 872 LYS A C 1
ATOM 6863 O O . LYS A 1 872 ? -26.452 -1.403 70.661 1.00 47.12 872 LYS A O 1
ATOM 6868 N N . GLU A 1 873 ? -25.692 -0.784 68.660 1.00 44.72 873 GLU A N 1
ATOM 6869 C CA . GLU A 1 873 ? -25.689 -2.158 68.112 1.00 44.72 873 GLU A CA 1
ATOM 6870 C C . GLU A 1 873 ? -24.721 -3.148 68.797 1.00 44.72 873 GLU A C 1
ATOM 6872 O O . GLU A 1 873 ? -24.880 -4.356 68.641 1.00 44.72 873 GLU A O 1
ATOM 6877 N N . LYS A 1 874 ? -23.768 -2.696 69.626 1.00 40.53 874 LYS A N 1
ATOM 6878 C CA . LYS A 1 874 ? -22.843 -3.608 70.335 1.00 40.53 874 LYS A CA 1
ATOM 6879 C C . LYS A 1 874 ? -23.452 -4.353 71.534 1.00 40.53 874 LYS A C 1
ATOM 6881 O O . LYS A 1 874 ? -22.900 -5.378 71.926 1.00 40.53 874 LYS A O 1
ATOM 6886 N N . GLN A 1 875 ? -24.563 -3.893 72.121 1.00 39.94 875 GLN A N 1
ATOM 6887 C CA . GLN A 1 875 ? -25.131 -4.552 73.313 1.00 39.94 875 GLN A CA 1
ATOM 6888 C C . GLN A 1 875 ? -25.970 -5.798 72.980 1.00 39.94 875 GLN A C 1
ATOM 6890 O O . GLN A 1 875 ? -25.870 -6.799 73.684 1.00 39.94 875 GLN A O 1
ATOM 6895 N N . PHE A 1 876 ? -26.708 -5.798 71.866 1.00 41.62 876 PHE A N 1
ATOM 6896 C CA . PHE A 1 876 ? -27.594 -6.918 71.513 1.00 41.62 876 PHE A CA 1
ATOM 6897 C C . PHE A 1 876 ? -26.862 -8.154 70.959 1.00 41.62 876 PHE A C 1
ATOM 6899 O O . PHE A 1 876 ? -27.322 -9.277 71.164 1.00 41.62 876 PHE A O 1
ATOM 6906 N N . LEU A 1 877 ? -25.713 -7.984 70.293 1.00 42.34 877 LEU A N 1
ATOM 6907 C CA . LEU A 1 877 ? -24.907 -9.110 69.792 1.00 42.34 877 LEU A CA 1
ATOM 6908 C C . LEU A 1 877 ? -24.178 -9.856 70.924 1.00 42.34 877 LEU A C 1
ATOM 6910 O O . LEU A 1 877 ? -24.072 -11.082 70.879 1.00 42.34 877 LEU A O 1
ATOM 6914 N N . ASN A 1 878 ? -23.754 -9.144 71.974 1.00 45.69 878 ASN A N 1
ATOM 6915 C CA . ASN A 1 878 ? -23.131 -9.770 73.140 1.00 45.69 878 ASN A CA 1
ATOM 6916 C C . ASN A 1 878 ? -24.146 -10.549 73.990 1.00 45.69 878 ASN A C 1
ATOM 6918 O O . ASN A 1 878 ? -23.851 -11.682 74.358 1.00 45.69 878 ASN A O 1
ATOM 6922 N N . GLU A 1 879 ? -25.351 -10.019 74.232 1.00 47.25 879 GLU A N 1
ATOM 6923 C CA . GLU A 1 879 ? -26.381 -10.723 75.020 1.00 47.25 879 GLU A CA 1
ATOM 6924 C C . GLU A 1 879 ? -26.906 -11.992 74.336 1.00 47.25 879 GLU A C 1
ATOM 6926 O O . GLU A 1 879 ? -27.141 -12.997 75.007 1.00 47.25 879 GLU A O 1
ATOM 6931 N N . LYS A 1 880 ? -27.027 -11.999 73.000 1.00 46.56 880 LYS A N 1
ATOM 6932 C CA . LYS A 1 880 ? -27.428 -13.205 72.256 1.00 46.56 880 LYS A CA 1
ATOM 6933 C C . LYS A 1 880 ? -26.365 -14.306 72.337 1.00 46.56 880 LYS A C 1
ATOM 6935 O O . LYS A 1 880 ? -26.702 -15.454 72.607 1.00 46.56 880 LYS A O 1
ATOM 6940 N N . SER A 1 881 ? -25.085 -13.944 72.199 1.00 51.16 881 SER A N 1
ATOM 6941 C CA . SER A 1 881 ? -23.969 -14.897 72.326 1.00 51.16 881 SER A CA 1
ATOM 6942 C C . SER A 1 881 ? -23.794 -15.433 73.754 1.00 51.16 881 SER A C 1
ATOM 6944 O O . SER A 1 881 ? -23.393 -16.582 73.944 1.00 51.16 881 SER A O 1
ATOM 6946 N N . LEU A 1 882 ? -24.129 -14.619 74.763 1.00 51.19 882 LEU A N 1
ATOM 6947 C CA . LEU A 1 882 ? -24.049 -14.987 76.174 1.00 51.19 882 LEU A CA 1
ATOM 6948 C C . LEU A 1 882 ? -25.210 -15.913 76.570 1.00 51.19 882 LEU A C 1
ATOM 6950 O O . LEU A 1 882 ? -24.982 -16.927 77.223 1.00 51.19 882 LEU A O 1
ATOM 6954 N N . ASN A 1 883 ? -26.431 -15.633 76.101 1.00 54.22 883 ASN A N 1
ATOM 6955 C CA . ASN A 1 883 ? -27.598 -16.486 76.344 1.00 54.22 883 ASN A CA 1
ATOM 6956 C C . ASN A 1 883 ? -27.512 -17.839 75.613 1.00 54.22 883 ASN A C 1
ATOM 6958 O O . ASN A 1 883 ? -27.926 -18.855 76.172 1.00 54.22 883 ASN A O 1
ATOM 6962 N N . GLU A 1 884 ? -26.918 -17.896 74.415 1.00 57.38 884 GLU A N 1
ATOM 6963 C CA . GLU A 1 884 ? -26.657 -19.165 73.712 1.00 57.38 884 GLU A CA 1
ATOM 6964 C C . GLU A 1 884 ? -25.552 -20.005 74.381 1.00 57.38 884 GLU A C 1
ATOM 6966 O O . GLU A 1 884 ? -25.620 -21.237 74.360 1.00 57.38 884 GLU A O 1
ATOM 6971 N N . LYS A 1 885 ? -24.562 -19.368 75.025 1.00 55.53 885 LYS A N 1
ATOM 6972 C CA . LYS A 1 885 ? -23.557 -20.062 75.852 1.00 55.53 885 LYS A CA 1
ATOM 6973 C C . LYS A 1 885 ? -24.156 -20.617 77.146 1.00 55.53 885 LYS A C 1
ATOM 6975 O O . LYS A 1 885 ? -23.948 -21.789 77.448 1.00 55.53 885 LYS A O 1
ATOM 6980 N N . ILE A 1 886 ? -24.966 -19.825 77.849 1.00 60.06 886 ILE A N 1
ATOM 6981 C CA . ILE A 1 886 ? -25.603 -20.231 79.113 1.00 60.06 886 ILE A CA 1
ATOM 6982 C C . ILE A 1 886 ? -26.607 -21.380 78.897 1.00 60.06 886 ILE A C 1
ATOM 6984 O O . ILE A 1 886 ? -26.695 -22.282 79.730 1.00 60.06 886 ILE A O 1
ATOM 6988 N N . GLN A 1 887 ? -27.317 -21.419 77.760 1.00 57.31 887 GLN A N 1
ATOM 6989 C CA . GLN A 1 887 ? -28.214 -22.537 77.420 1.00 57.31 887 GLN A CA 1
ATOM 6990 C C . GLN A 1 887 ? -27.491 -23.828 77.001 1.00 57.31 887 GLN A C 1
ATOM 6992 O O . GLN A 1 887 ? -28.076 -24.907 77.113 1.00 57.31 887 GLN A O 1
ATOM 6997 N N . LYS A 1 888 ? -26.241 -23.754 76.522 1.00 57.12 888 LYS A N 1
ATOM 6998 C CA . LYS A 1 888 ? -25.435 -24.945 76.205 1.00 57.12 888 LYS A CA 1
ATOM 6999 C C . LYS A 1 888 ? -24.763 -25.545 77.440 1.00 57.12 888 LYS A C 1
ATOM 7001 O O . LYS A 1 888 ? -24.692 -26.763 77.530 1.00 57.12 888 LYS A O 1
ATOM 7006 N N . GLU A 1 889 ? -24.346 -24.723 78.400 1.00 55.03 889 GLU A N 1
ATOM 7007 C CA . GLU A 1 889 ? -23.708 -25.189 79.646 1.00 55.03 889 GLU A CA 1
ATOM 7008 C C . GLU A 1 889 ? -24.700 -25.746 80.683 1.00 55.03 889 GLU A C 1
ATOM 7010 O O . GLU A 1 889 ? -24.298 -26.464 81.586 1.00 55.03 889 GLU A O 1
ATOM 7015 N N . THR A 1 890 ? -26.004 -25.484 80.544 1.00 56.47 890 THR A N 1
ATOM 7016 C CA . THR A 1 890 ? -27.053 -26.078 81.402 1.00 56.47 890 THR A CA 1
ATOM 7017 C C . THR A 1 890 ? -27.655 -27.376 80.845 1.00 56.47 890 THR A C 1
ATOM 7019 O O . THR A 1 890 ? -28.546 -27.954 81.467 1.00 56.47 890 THR A O 1
ATOM 7022 N N . LYS A 1 891 ? -27.187 -27.852 79.680 1.00 51.66 891 LYS A N 1
ATOM 7023 C CA . LYS A 1 891 ? -27.652 -29.093 79.028 1.00 51.66 891 LYS A CA 1
ATOM 7024 C C . LYS A 1 891 ? -26.557 -30.147 78.780 1.00 51.66 891 LYS A C 1
ATOM 7026 O O . LYS A 1 891 ? -26.855 -31.153 78.137 1.00 51.66 891 LYS A O 1
ATOM 7031 N N . SER A 1 892 ? -25.341 -29.955 79.295 1.00 40.22 892 SER A N 1
ATOM 7032 C CA . SER A 1 892 ? -24.330 -31.016 79.475 1.00 40.22 892 SER A CA 1
ATOM 7033 C C . SER A 1 892 ? -24.179 -31.317 80.954 1.00 40.22 892 SER A C 1
ATOM 7035 O O . SER A 1 892 ? -24.032 -32.506 81.298 1.00 40.22 892 SER A O 1
#

Secondary structure (DSSP, 8-state):
-HHHHHHHHHHHHHHHHHHHHHHHHHHHHHHHHHHHHHTTSS--S----------EEEEEE-GGG-EEEEEESSS-TTSSEEEEEEETTS-EEEEEEEE--------HHHHHHHHHHHHHHHHHHTTSSSSS--------------------HHHHHHHHHHHTT--------SS--EEEEE---GGGGT----STT-SPPP--HHHHHHHHHHHHHHGGGS-TT--S-EEEEEEEEE--TTT--HHHHHHHHHHHHHHHSSS--SS--EEEEEEEETTEEEES--HHHHHT-SEEEEEEEEEES-GGG--EEEEEEEEEEEEEE-HHHHHHHHHHHHHHHHHHHHHHHHHHHHHPPPPP-PPP----HHHHHHHHTTHHHHHHHHH-TT--HHHHHHHHHHHHHHHHHHHTTSSS---HHHHHHHHHHHHHHHHHHHHHHH-B-TTS-BTTPPPPEEEEE---TTSSEEEEEEETTEEEEEEEEEE-TTS-B---HHHHHTT--SSBSEEEEEE--GGGTT----TTSSHHHHHHHHHHHHHHHHHTTS-TT-SSEEEEEEEEEE-SS-HHHHHHHHHHHHHHHTT---SSS--EEEEEEEEE--HHHHHHHHHTT-SS------S-PPPS-EEEEES--HHHHHH-SEEEEEEE-SS-EEEEEEEESSS-EEHHHHHHHHHHHHHHHHHHHHHHHHH-SS--SS--TTS-EEEEEE--TTTHHHHHHHHHHHHHHHHHHH--EEEEEETTEEEEEESSHHHHHHHHHHHHHHHHHT----PPTT-EEEEEEEEEETTEEEEESSTTPPPEEEEGGGT-SS-S-S-GGGGT--TT-EEEEEEEEE-TTT-PEEEESGGGGS----EE-GGGHHHHHHHHHHHHHHHHHT--

Nearest PDB structures (foldseek):
  3u1k-assembly2_C  TM=9.186E-01  e=1.123E-63  Homo sapiens
  3u1k-assembly2_D  TM=9.298E-01  e=1.082E-62  Homo sapiens
  3u1k-assembly1_A  TM=9.246E-01  e=1.833E-62  Homo sapiens
  3u1k-assembly2_B  TM=9.176E-01  e=3.635E-62  Homo sapiens
  4nbq-assembly1_C  TM=8.969E-01  e=2.574E-57  Coxiella burnetii RSA 493

Solvent-accessible surface area (backbone atoms only — not comparable to full-atom values): 48820 Å² total; per-residue (Å²): 111,68,70,61,53,51,53,53,50,53,51,52,52,50,50,52,52,51,53,48,51,52,51,48,51,50,51,50,50,49,50,51,48,49,45,62,61,48,65,74,60,82,73,80,68,78,68,73,78,76,73,76,55,65,70,45,75,31,62,21,73,42,80,93,81,41,43,35,38,44,35,28,47,80,55,65,77,88,38,51,8,30,22,36,35,37,39,80,78,69,21,28,33,37,9,36,23,44,55,76,70,83,75,84,83,66,59,72,66,59,55,50,50,55,49,54,54,51,52,54,54,50,57,57,55,63,68,75,62,81,83,77,83,85,88,89,83,90,84,90,86,82,88,81,91,81,92,78,81,83,83,55,75,65,64,55,50,52,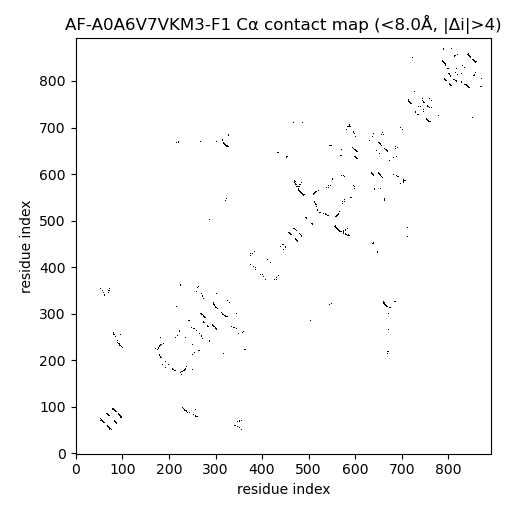52,51,56,52,55,72,64,65,68,77,74,85,73,88,59,94,62,57,50,68,46,51,44,44,46,79,42,45,64,20,60,76,44,76,42,88,57,97,81,54,51,82,79,84,78,48,74,64,40,45,45,46,14,48,56,37,36,54,55,47,56,29,21,37,57,68,74,49,86,53,54,32,39,37,42,29,32,50,62,26,44,42,65,52,71,47,53,68,59,46,52,37,37,36,19,43,38,40,4,42,53,24,10,36,62,44,66,81,50,74,50,18,43,33,36,37,29,30,44,94,91,38,78,38,72,61,59,34,57,69,54,50,76,64,27,48,30,45,30,46,40,26,31,34,73,56,68,58,87,91,77,53,76,45,51,19,50,35,23,39,42,37,36,29,64,45,44,42,71,68,62,50,52,53,47,54,56,58,35,47,60,49,20,52,36,44,34,54,20,43,54,54,40,27,73,76,68,32,44,76,56,52,81,78,69,73,88,72,64,51,69,67,55,55,56,60,54,52,73,46,48,66,60,52,46,53,56,46,68,40,40,86,53,49,76,66,60,44,50,52,55,53,48,52,49,50,53,56,50,48,57,57,46,72,71,44,98,62,88,75,55,69,68,58,53,51,49,55,52,48,53,50,50,37,49,50,54,50,50,49,33,75,73,69,48,43,42,54,68,65,38,48,41,80,42,70,58,65,72,50,68,50,61,66,80,50,80,75,46,34,8,21,13,39,22,29,47,58,60,15,26,18,42,14,37,32,46,73,45,55,67,81,71,32,46,62,59,55,74,66,49,34,52,75,67,43,59,72,64,36,43,71,42,53,46,43,45,80,51,47,72,21,72,73,54,89,79,67,90,91,63,78,55,62,64,56,31,52,49,37,15,53,51,31,32,43,40,46,54,75,34,50,54,89,84,52,84,50,13,39,41,37,43,30,38,38,60,28,57,39,34,57,53,46,27,34,34,27,33,10,40,39,46,4,36,22,49,33,30,48,70,47,78,57,78,65,37,19,36,41,30,32,29,32,42,66,55,58,72,73,64,52,48,66,64,42,62,82,61,67,87,74,81,95,66,99,69,74,100,79,67,84,58,92,53,68,48,67,34,35,56,44,37,45,72,49,51,71,56,31,40,28,47,35,37,42,24,25,45,92,75,16,34,9,18,37,41,37,43,36,63,45,78,39,43,47,55,69,60,51,52,50,49,51,56,52,46,55,58,50,29,50,56,50,41,54,58,49,38,74,72,54,75,64,46,38,94,65,64,45,85,47,42,60,46,79,46,81,44,82,41,60,59,72,57,50,54,70,38,52,40,84,86,24,46,51,31,50,49,43,24,71,76,43,58,27,47,64,43,79,74,53,77,47,34,33,35,38,41,13,63,35,72,70,32,39,54,52,40,51,54,52,51,51,47,56,57,57,80,60,59,68,82,87,76,57,70,73,40,31,34,42,24,31,28,73,43,79,46,76,69,16,38,29,29,21,54,34,90,92,47,75,72,41,66,31,46,39,71,33,58,42,86,63,90,70,84,58,38,43,64,78,74,74,58,54,74,67,44,75,43,71,31,31,30,70,42,58,41,92,87,78,49,46,65,38,50,33,32,45,74,58,81,79,54,93,74,84,65,49,65,63,74,58,67,71,59,64,60,52,52,53,57,49,53,56,50,56,61,53,69,76,73,114

Sequence (892 aa):
MMQRAQAKHARILFHRLHDQASTSNSNYLRYIQNRTNNTSASFNGSISENKNIPEHSEYAHLSGGRRWEFRAGAMARLASGSVVLNTDEDNAILGTVVCKYTQKFLNEEEILEEIEENERLELNKNKEVDEEFEESEILEKNESEYGIGEITTDQINEKKIEKNKKVENDSNFSGLPLTVDFRPSSSALGRIPMNYFRRDMYNNDQDVAFSRVIDRSIRPTIPENFPHKTQIVCKPLALDTETGDAVIMGINVASAALAVSPVPQNCLVAAARIGIIDEKIIVNPSHEQLKHSSLDVVLTGTSIGKKSKGNNDYVIMVEMEGKEVEAEKFVQCIQQGFDEIRLTQGAIERLAKVVGQEKYKTSPNEFSADLLEKVSVCEGAIEAILKEHSHSKSSRGEAIENIFQGWRLLMDRQSQTYSEQILRTVFGDITKKVHRNILLETGIRIDGRKSDQFRPIKCKVNLYRKLHGSAIFQRGQSQVFSTVTFDSPQAAFHPDAIAQLLGAQRKKSFMLHYEFPQFATNEIEKPGASSDRREIGHGLLAEKALRNLVPEDFPYTIRLACQVLESNGSTSMASVCAGSMALFDAGVPLLSNHVAGLALGLITEKSEDAQVNNEINKNESGSNSPKNKFPNKYLLLTDLAGFEDFAGDMDFKIAGTSKGFTAMQMDLKICGIPLKVFREALKRGQSGIEHVLALMRAEIPEPRPEMKSSVPIIELMQLPIYKRPILFRSGAYNAKLIEAETGVKVSSEDDANIQLFAPNPESLDKAKVMIEKLMVEQQEEQYQFGAFYKAEIVRILEGGIHVSLKEGGRHIWIRNSDLSSAPSRQNAQALGFEVGHKLTVQYFGRDQHTGQHRLTRKTLQMFDPPVQNLFKEKQFLNEKSLNEKIQKETKS

Mean predicted aligned error: 15.68 Å

InterPro domains:
  IPR001247 Exoribonuclease, phosphorolytic domain 1 [PF01138] (169-264)
  IPR001247 Exoribonuclease, phosphorolytic domain 1 [PF01138] (453-589)
  IPR003029 S1 domain [PS50126] (786-858)
  IPR012162 Polyribonucleotide nucleotidyltransferase [PTHR11252] (169-882)
  IPR015847 Exoribonuclease, phosphorolytic domain 2 [PF03725] (267-339)
  IPR015848 Polyribonucleotide nucleotidyltransferase, RNA-binding domain [PF03726] (377-450)
  IPR020568 Ribosomal protein uS5 domain 2-type superfamily [SSF54211] (63-264)
  IPR020568 Ribosomal protein uS5 domain 2-type superfamily [SSF54211] (421-645)
  IPR027408 PNPase/RNase PH domain superfamily [G3DSA:3.30.230.70] (56-357)
  IPR027408 PNPase/RNase PH domain superfamily [G3DSA:3.30.230.70] (370-708)
  IPR036345 Exoribonuclease, PH domain 2 superfamily [SSF55666] (268-364)
  IPR036345 Exoribonuclease, PH domain 2 superfamily [SSF55666] (583-707)
  IPR036612 K Homology domain, type 1 superfamily [G3DSA:3.30.1370.10] (709-775)
  IPR036612 K Homology domain, type 1 superfamily [SSF54791] (707-791)

Radius of gyration: 40.76 Å; Cα contacts (8 Å, |Δi|>4): 1551; chains: 1; bounding box: 124×67×130 Å

Organism: Meloidogyne enterolobii (NCBI:txid390850)